Protein 4OWK (pdb70)

Foldseek 3Di:
DFKWWKFFPLDPFWTWFFPAPPPQSADAFTFIWIDGDDPPQRRIWDQDPLQWTAGSSDPQWTWFQDPVQGTHTHGDDNDQRRHWDDDQQWIWGSDDDDPPFIWTFADPDDGGTGTHGPVPRPRGGIDTGTD/DFKFFKFFPLAPFKTWFFPFPPNQRLDAFTFIWIDGDDPPQRRIWDQDPLQWTAGSSDPQWTWFQDPVFGTTTHGDDNDQRRHWDDDQQWIWGSDDDDPPFTWTFADDDHTGTGTDGPVPRPRGGIDTGGD/DFKWFKAFPLDPFKTWFFCFDPNQSQDAFTFIWIDGDDPDQRRIWDQDPLQWTDGSSDPQWTWFQDPVQGTHTHGDDNDQRRHWDDDQQWIWGSDDDPPPFTWTFADPDDGGTGTDGPVPHPRGGIDTGGD/DFKFFKFFPLDPFKTWFFPAPPPQSQDAFTFIWIDGDDPDQRRIWDQDPLQWTAGRSDPQWTWFQDPVQGTHTHGDDNDQRRHWDDDQQWIWGSDDDPPPFTWTFAHPDDGGTGTDGPVPRPRGGIDTGGD/DWFKWWKAFPLDPFWTWFFPAPPNQSPDAFTFIWIDGDDQAQRRIWTQDPLQWTAGSSDPQWTWFQDPVQGTHTHGDDNDQRRHWDDDQQWIWGSDDDDPPFTWTFADPDDGGTGTDGPVPRDRGGIDTGGGDYDD/DFFKWWKFFPLDPFKTWFFPAPPNQSPDAFTFIWIDGDDRDQRRIWGQDPLQWTDGSSDPQWTWFQDPVQTTHTHGDDNDQRRHWDDDQQWIWGSDDDDPPFTWTFAHDDDGGTGTDGPVVGDRGGIDGGGDD/DFKFFKFFPLDPFKTWFFCFDPNQSADAFTFIWIDGDDPPQRRIWDQDPLQWTAGSSDPQWTWFQDPVQGITTHGDDNDQRRHWDDDQQWIWGSDDDPPPFTWTFADPDDGGTGTDGPVPRPRRGIDGGGD

Solvent-accessible surface area: 39127 Å² total; per-residue (Å²): 127,80,55,17,10,0,10,0,15,19,44,35,44,2,1,0,4,0,69,7,54,120,65,70,81,62,56,44,37,0,40,0,24,0,111,37,26,100,28,56,148,16,0,5,0,0,68,25,93,46,30,30,5,68,6,96,23,33,99,47,40,0,0,16,6,44,91,97,46,48,2,18,0,49,117,28,32,32,55,0,10,9,5,1,44,64,89,75,53,18,0,0,4,44,40,37,51,85,96,107,39,80,6,12,0,6,8,69,35,63,99,74,1,46,4,16,58,72,109,53,20,135,76,9,100,1,29,66,29,77,122,126,70,82,12,17,0,8,0,13,17,41,36,47,6,1,0,5,0,75,7,49,120,68,74,62,53,58,39,38,0,46,2,31,4,143,56,25,102,40,51,120,8,0,9,1,2,63,22,102,51,54,35,5,73,9,121,6,33,102,57,41,0,0,15,6,44,102,102,23,60,2,19,0,49,117,30,33,30,52,0,10,10,13,1,42,64,81,75,39,68,0,0,3,47,44,37,55,86,100,106,43,79,21,6,0,2,4,56,72,50,74,42,3,50,1,8,54,72,148,60,17,96,60,1,90,2,61,61,28,78,113,141,56,56,14,21,0,11,0,13,24,45,35,46,1,1,0,6,0,66,7,44,162,63,73,78,64,30,56,36,0,39,1,26,0,108,32,28,102,29,57,146,18,0,3,0,0,61,25,112,26,28,37,6,71,7,94,22,35,100,49,42,0,0,15,6,44,97,101,27,46,3,17,0,50,122,28,32,29,51,0,8,8,9,1,46,65,82,73,36,67,0,1,3,40,37,41,62,84,89,116,41,80,15,6,0,6,6,69,34,63,99,78,1,49,5,16,51,70,151,59,11,131,80,2,86,1,28,67,31,125,95,134,69,69,14,18,0,8,0,11,19,42,33,46,2,1,0,5,0,70,9,49,115,68,72,81,64,53,49,36,1,40,1,27,0,102,37,26,100,37,60,153,16,0,5,0,1,67,26,99,52,52,32,5,71,7,98,21,37,100,52,37,0,0,17,6,42,102,102,25,47,2,19,0,50,119,28,32,31,51,0,9,8,14,1,42,64,84,76,39,66,0,0,3,46,46,37,55,84,100,104,38,78,18,4,0,7,5,67,28,65,102,79,1,50,6,17,55,74,114,68,15,97,68,1,86,2,44,59,16,78,102,155,85,49,59,13,7,0,8,0,12,23,47,35,45,2,1,0,5,0,67,7,95,165,65,66,80,57,40,55,24,0,37,1,27,0,109,36,26,103,17,55,98,15,0,0,0,1,63,23,98,50,32,37,5,62,7,56,12,34,101,55,40,0,0,15,5,41,87,100,46,46,2,16,0,53,121,32,34,34,54,0,9,10,6,1,40,66,82,74,39,66,0,1,4,46,34,37,59,83,105,105,43,80,8,6,0,6,6,70,33,64,101,76,1,50,4,18,56,73,109,54,14,130,82,2,88,2,40,59,12,134,55,104,42,84,203,157,61,50,30,13,6,0,7,0,11,25,46,33,41,2,0,0,5,0,64,8,54,120,63,67,76,59,54,49,38,1,41,1,26,0,111,33,25,99,31,58,148,16,0,3,0,0,75,23,102,49,31,32,4,65,6,91,24,38,100,48,40,0,0,15,4,44,83,98,45,50,3,18,0,49,119,30,32,30,52,0,8,9,4,1,42,61,87,74,39,68,0,2,3,43,29,35,48,86,100,144,37,82,4,6,0,8,6,65,37,64,101,76,1,51,4,15,33,70,136,103,14,131,80,2,88,2,46,56,19,132,83,160,126,62,89,13,19,0,8,0,11,22,44,37,44,1,0,0,5,0,69,7,104,112,65,64,80,59,38,53,28,0,42,1,25,0,108,36,29,105,38,62,49,17,0,18,0,0,67,25,110,21,31,42,5,71,8,50,23,35,101,56,45,0,0,15,5,43,83,100,47,50,3,18,0,50,126,23,30,32,54,0,9,8,5,1,45,61,84,75,40,64,0,2,3,44,30,37,48,86,107,101,47,77,6,5,0,7,2,67,30,63,100,79,1,50,4,17,47,73,90,102,12,127,67,1,86,2,44,59,17,129,101

Sequence (924 aa):
MAHVTLQSLSNNDLCLDVYGENGDKTVAGGSVNGWSCHGSWNQVWGLDKEERYRSRVASDRCLTVNADKTLTVEQCGANLAQKWYWEGDKLISRYVDGNNTRYLLNIVGGRNVQVTPENEANQARWKPTLQMAHVTLQSLSNNDLCLDVYGENGDKTVAGGSVNGWSCHGSWNQVWGLDKEERYRSRVASDRCLTVNADKTLTVEQCGANLAQKWYWEGDKLISRYVDGNNTRYLLNIVGGRNVQVTPENEANQARWKPTLQMAHVTLQSLSNNDLCLDVYGENGDKTVAGGSVNGWSCHGSWNQVWGLDKEERYRSRVASDRCLTVNADKTLTVEQCGANLAQKWYWEGDKLISRYVDGNNTRYLLNIVGGRNVQVTPENEANQARWKPTLQMAHVTLQSLSNNDLCLDVYGENGDKTVAGGSVNGWSCHGSWNQVWGLDKEERYRSRVASDRCLTVNADKTLTVEQCGANLAQKWYWEGDKLISRYVDGNNTRYLLNIVGGRNVQVTPENEANQARWKPTLQAMAHVTLQSLSNNDLCLDVYGENGDKTVAGGSVNGWSCHGSWNQVWGLDKEERYRSRVASDRCLTVNADKTLTVEQCGANLAQKWYWEGDKLISRYVDGNNTRYLLNIVGGRNVQVTPENEANQARWKPTLQQVKLAMAHVTLQSLSNNDLCLDVYGENGDKTVAGGSVNGWSCHGSWNQVWGLDKEERYRSRVASDRCLTVNADKTLTVEQCGANLAQKWYWEGDKLISRYVDGNNTRYLLNIVGGRNVQVTPENEANQARWKPTLQQMAHVTLQSLSNNDLCLDVYGENGDKTVAGGSVNGWSCHGSWNQVWGLDKEERYRSRVASDRCLTVNADKTLTVEQCGANLAQKWYWEGDKLISRYVDGNNTRYLLNIVGGRNVQVTPENEANQARWKPTLQ

InterPro domains:
  IPR000772 Ricin B, lectin domain [PF00652] (340-430)
  IPR000772 Ricin B, lectin domain [SM00458] (338-465)
  IPR016183 Leukocidin/Hemolysin toxin [PF07968] (82-331)
  IPR035992 Ricin B-like lectins [SSF50370] (334-462)
  IPR036435 Leukocidin/porin MspA superfamily [SSF56959] (127-331)

Structure (mmCIF, N/CA/C/O backbone):
data_4OWK
#
_entry.id   4OWK
#
_cell.length_a   55.389
_cell.length_b   79.832
_cell.length_c   148.694
_cell.angle_alpha   90.000
_cell.angle_beta   89.480
_cell.angle_gamma   90.000
#
_symmetry.space_group_name_H-M   'P 1 21 1'
#
loop_
_entity.id
_entity.type
_entity.pdbx_description
1 polymer Cytolysin
2 non-polymer 2-acetamido-2-deoxy-beta-D-galactopyranose
3 non-polymer GLYCEROL
4 water water
#
loop_
_atom_site.group_PDB
_atom_site.id
_atom_site.type_symbol
_atom_site.label_atom_id
_atom_site.label_alt_id
_atom_site.label_comp_id
_atom_site.label_asym_id
_atom_site.label_entity_id
_atom_site.label_seq_id
_atom_site.pdbx_PDB_ins_code
_atom_site.Cartn_x
_atom_site.Cartn_y
_atom_site.Cartn_z
_atom_site.occupancy
_atom_site.B_iso_or_equiv
_atom_site.auth_seq_id
_atom_site.auth_comp_id
_atom_site.auth_asym_id
_atom_site.auth_atom_id
_atom_site.pdbx_PDB_model_num
ATOM 1 N N . MET A 1 4 ? -27.434 -29.663 -25.700 1.00 76.44 337 MET A N 1
ATOM 2 C CA . MET A 1 4 ? -28.560 -28.831 -25.278 1.00 71.74 337 MET A CA 1
ATOM 3 C C . MET A 1 4 ? -28.343 -28.283 -23.864 1.00 67.09 337 MET A C 1
ATOM 4 O O . MET A 1 4 ? -28.158 -29.046 -22.911 1.00 69.58 337 MET A O 1
ATOM 17 N N . ALA A 1 5 ? -28.378 -26.959 -23.742 1.00 61.24 338 ALA A N 1
ATOM 18 C CA . ALA A 1 5 ? -28.192 -26.288 -22.459 1.00 54.89 338 ALA A CA 1
ATOM 19 C C . ALA A 1 5 ? -29.457 -26.351 -21.631 1.00 49.26 338 ALA A C 1
ATOM 20 O O . ALA A 1 5 ? -30.528 -25.987 -22.099 1.00 48.12 338 ALA A O 1
ATOM 27 N N . HIS A 1 6 ? -29.318 -26.814 -20.396 1.00 47.31 339 HIS A N 1
ATOM 28 C CA . HIS A 1 6 ? -30.447 -26.923 -19.495 1.00 46.26 339 HIS A CA 1
ATOM 29 C C . HIS A 1 6 ? -30.565 -25.693 -18.621 1.00 41.59 339 HIS A C 1
ATOM 30 O O . HIS A 1 6 ? -29.579 -25.208 -18.062 1.00 41.17 339 HIS A O 1
ATOM 45 N N . VAL A 1 7 ? -31.792 -25.197 -18.525 1.00 38.11 340 VAL A N 1
ATOM 46 C CA . VAL A 1 7 ? -32.075 -23.972 -17.818 1.00 36.45 340 VAL A CA 1
ATOM 47 C C . VAL A 1 7 ? -33.266 -24.093 -16.891 1.00 35.57 340 VAL A C 1
ATOM 48 O O . VAL A 1 7 ? -34.142 -24.939 -17.069 1.00 35.15 340 VAL A O 1
ATOM 61 N N . THR A 1 8 ? -33.276 -23.231 -15.887 1.00 35.10 341 THR A N 1
ATOM 62 C CA . THR A 1 8 ? -34.501 -22.886 -15.200 1.00 34.60 341 THR A CA 1
ATOM 63 C C . THR A 1 8 ? -35.039 -21.633 -15.875 1.00 31.77 341 THR A C 1
ATOM 64 O O . THR A 1 8 ? -34.277 -20.837 -16.428 1.00 31.78 341 THR A O 1
ATOM 75 N N . LEU A 1 9 ? -36.353 -21.488 -15.859 1.00 29.37 342 LEU A N 1
ATOM 76 C CA . LEU A 1 9 ? -37.024 -20.339 -16.452 1.00 30.14 342 LEU A CA 1
ATOM 77 C C . LEU A 1 9 ? -37.602 -19.515 -15.331 1.00 31.25 342 LEU A C 1
ATOM 78 O O . LEU A 1 9 ? -38.685 -19.798 -14.841 1.00 31.85 342 LEU A O 1
ATOM 94 N N . GLN A 1 10 ? -36.847 -18.520 -14.893 1.00 30.56 343 GLN A N 1
ATOM 95 C CA . GLN A 1 10 ? -37.241 -17.741 -13.737 1.00 31.42 343 GLN A CA 1
ATOM 96 C C . GLN A 1 10 ? -37.904 -16.427 -14.169 1.00 29.21 343 GLN A C 1
ATOM 97 O O . GLN A 1 10 ? -37.429 -15.742 -15.068 1.00 28.32 343 GLN A O 1
ATOM 111 N N . SER A 1 11 ? -38.983 -16.065 -13.501 1.00 29.24 344 SER A N 1
ATOM 112 C CA . SER A 1 11 ? -39.628 -14.783 -13.742 1.00 29.66 344 SER A CA 1
ATOM 113 C C . SER A 1 11 ? -38.792 -13.589 -13.275 1.00 30.32 344 SER A C 1
ATOM 114 O O . SER A 1 11 ? -38.138 -13.629 -12.235 1.00 29.78 344 SER A O 1
ATOM 122 N N . LEU A 1 12 ? -38.852 -12.512 -14.037 1.00 29.35 345 LEU A N 1
ATOM 123 C CA . LEU A 1 12 ? -38.285 -11.236 -13.604 1.00 32.21 345 LEU A CA 1
ATOM 124 C C . LEU A 1 12 ? -39.398 -10.243 -13.254 1.00 33.01 345 LEU A C 1
ATOM 125 O O . LEU A 1 12 ? -39.126 -9.063 -13.021 1.00 34.58 345 LEU A O 1
ATOM 141 N N . SER A 1 13 ? -40.641 -10.735 -13.244 1.00 31.01 346 SER A N 1
ATOM 142 C CA . SER A 1 13 ? -41.830 -9.940 -12.900 1.00 33.71 346 SER A CA 1
ATOM 143 C C . SER A 1 13 ? -42.380 -10.288 -11.503 1.00 34.44 346 SER A C 1
ATOM 144 O O . SER A 1 13 ? -43.357 -9.710 -11.046 1.00 36.20 346 SER A O 1
ATOM 152 N N . ASN A 1 14 ? -41.705 -11.211 -10.824 1.00 34.32 347 ASN A N 1
ATOM 153 C CA . ASN A 1 14 ? -42.117 -11.749 -9.517 1.00 35.88 347 ASN A CA 1
ATOM 154 C C . ASN A 1 14 ? -40.843 -12.123 -8.767 1.00 33.37 347 ASN A C 1
ATOM 155 O O . ASN A 1 14 ? -39.969 -12.745 -9.352 1.00 32.34 347 ASN A O 1
ATOM 166 N N . ASN A 1 15 ? -40.745 -11.781 -7.491 1.00 34.91 348 ASN A N 1
ATOM 167 C CA . ASN A 1 15 ? -39.484 -11.924 -6.791 1.00 37.15 348 ASN A CA 1
ATOM 168 C C . ASN A 1 15 ? -39.021 -13.365 -6.614 1.00 36.46 348 ASN A C 1
ATOM 169 O O . ASN A 1 15 ? -37.853 -13.574 -6.325 1.00 35.12 348 ASN A O 1
ATOM 180 N N . ASP A 1 16 ? -39.909 -14.349 -6.785 1.00 34.10 349 ASP A N 1
ATOM 181 C CA . ASP A 1 16 ? -39.489 -15.759 -6.728 1.00 33.60 349 ASP A CA 1
ATOM 182 C C . ASP A 1 16 ? -40.488 -16.697 -7.374 1.00 33.39 349 ASP A C 1
ATOM 183 O O . ASP A 1 16 ? -41.326 -17.293 -6.706 1.00 33.94 349 ASP A O 1
ATOM 192 N N . LEU A 1 17 ? -40.380 -16.846 -8.679 1.00 31.41 350 LEU A N 1
ATOM 193 C CA . LEU A 1 17 ? -41.243 -17.761 -9.398 1.00 33.03 350 LEU A CA 1
ATOM 194 C C . LEU A 1 17 ? -40.481 -18.348 -10.574 1.00 30.58 350 LEU A C 1
ATOM 195 O O . LEU A 1 17 ? -39.840 -17.628 -11.331 1.00 30.59 350 LEU A O 1
ATOM 211 N N . CYS A 1 18 ? -40.566 -19.663 -10.701 1.00 29.01 351 CYS A N 1
ATOM 212 C CA . CYS A 1 18 ? -39.967 -20.417 -11.796 1.00 33.17 351 CYS A CA 1
ATOM 213 C C . CYS A 1 18 ? -41.031 -21.229 -12.503 1.00 27.73 351 CYS A C 1
ATOM 214 O O . CYS A 1 18 ? -41.983 -21.658 -11.865 1.00 28.43 351 CYS A O 1
ATOM 221 N N . LEU A 1 19 ? -40.865 -21.488 -13.794 1.00 30.10 352 LEU A N 1
ATOM 222 C CA . LEU A 1 19 ? -41.808 -22.373 -14.482 1.00 30.09 352 LEU A CA 1
ATOM 223 C C . LEU A 1 19 ? -41.601 -23.811 -14.008 1.00 29.97 352 LEU A C 1
ATOM 224 O O . LEU A 1 19 ? -40.492 -24.366 -14.037 1.00 30.17 352 LEU A O 1
ATOM 240 N N . ASP A 1 20 ? -42.704 -24.434 -13.647 1.00 29.62 353 ASP A N 1
ATOM 241 C CA . ASP A 1 20 ? -42.678 -25.642 -12.849 1.00 34.17 353 ASP A CA 1
ATOM 242 C C . ASP A 1 20 ? -43.735 -26.626 -13.338 1.00 38.38 353 ASP A C 1
ATOM 243 O O . ASP A 1 20 ? -44.914 -26.267 -13.441 1.00 34.20 353 ASP A O 1
ATOM 252 N N . VAL A 1 21 ? -43.307 -27.853 -13.633 1.00 34.00 354 VAL A N 1
ATOM 253 C CA . VAL A 1 21 ? -44.220 -28.962 -13.878 1.00 32.49 354 VAL A CA 1
ATOM 254 C C . VAL A 1 21 ? -44.853 -29.450 -12.560 1.00 33.95 354 VAL A C 1
ATOM 255 O O . VAL A 1 21 ? -44.172 -30.082 -11.710 1.00 34.57 354 VAL A O 1
ATOM 268 N N . TYR A 1 22 ? -46.141 -29.136 -12.377 1.00 34.39 355 TYR A N 1
ATOM 269 C CA . TYR A 1 22 ? -46.927 -29.660 -11.259 1.00 38.15 355 TYR A CA 1
ATOM 270 C C . TYR A 1 22 ? -47.184 -31.157 -11.419 1.00 41.26 355 TYR A C 1
ATOM 271 O O . TYR A 1 22 ? -47.180 -31.879 -10.449 1.00 39.74 355 TYR A O 1
ATOM 289 N N . GLY A 1 23 ? -47.443 -31.601 -12.649 1.00 41.17 356 GLY A N 1
ATOM 290 C CA . GLY A 1 23 ? -47.844 -32.979 -12.878 1.00 45.66 356 GLY A CA 1
ATOM 291 C C . GLY A 1 23 ? -49.334 -33.156 -12.641 1.00 50.08 356 GLY A C 1
ATOM 292 O O . GLY A 1 23 ? -50.133 -32.245 -12.901 1.00 50.16 356 GLY A O 1
ATOM 296 N N . GLU A 1 24 ? -49.701 -34.339 -12.160 1.00 53.62 357 GLU A N 1
ATOM 297 C CA . GLU A 1 24 ? -51.092 -34.687 -11.879 1.00 58.80 357 GLU A CA 1
ATOM 298 C C . GLU A 1 24 ? -51.102 -35.702 -10.750 1.00 64.55 357 GLU A C 1
ATOM 299 O O . GLU A 1 24 ? -50.584 -36.810 -10.904 1.00 63.36 357 GLU A O 1
ATOM 303 N N . ASN A 1 25 ? -51.653 -35.297 -9.608 1.00 72.16 358 ASN A N 1
ATOM 304 C CA . ASN A 1 25 ? -51.773 -36.158 -8.429 1.00 78.51 358 ASN A CA 1
ATOM 305 C C . ASN A 1 25 ? -50.435 -36.688 -7.914 1.00 79.82 358 ASN A C 1
ATOM 306 O O . ASN A 1 25 ? -50.351 -37.828 -7.457 1.00 83.98 358 ASN A O 1
ATOM 310 N N . GLY A 1 26 ? -49.393 -35.860 -7.994 1.00 75.99 359 GLY A N 1
ATOM 311 C CA . GLY A 1 26 ? -48.086 -36.209 -7.455 1.00 73.05 359 GLY A CA 1
ATOM 312 C C . GLY A 1 26 ? -47.092 -36.772 -8.466 1.00 66.66 359 GLY A C 1
ATOM 313 O O . GLY A 1 26 ? -45.884 -36.765 -8.220 1.00 67.18 359 GLY A O 1
ATOM 317 N N . ASP A 1 27 ? -47.588 -37.276 -9.594 1.00 60.08 360 ASP A N 1
ATOM 318 C CA . ASP A 1 27 ? -46.713 -37.791 -10.646 1.00 52.66 360 ASP A CA 1
ATOM 319 C C . ASP A 1 27 ? -46.314 -36.689 -11.615 1.00 47.27 360 ASP A C 1
ATOM 320 O O . ASP A 1 27 ? -47.121 -36.236 -12.425 1.00 43.88 360 ASP A O 1
ATOM 329 N N . LYS A 1 28 ? -45.047 -36.292 -11.548 1.00 44.16 361 LYS A N 1
ATOM 330 C CA . LYS A 1 28 ? -44.513 -35.235 -12.395 1.00 44.86 361 LYS A CA 1
ATOM 331 C C . LYS A 1 28 ? -44.224 -35.694 -13.819 1.00 42.62 361 LYS A C 1
ATOM 332 O O . LYS A 1 28 ? -43.964 -34.866 -14.686 1.00 39.52 361 LYS A O 1
ATOM 351 N N . THR A 1 29 ? -44.234 -37.008 -14.046 1.00 44.50 362 THR A N 1
ATOM 352 C CA . THR A 1 29 ? -43.783 -37.578 -15.320 1.00 45.75 362 THR A CA 1
ATOM 353 C C . THR A 1 29 ? -44.905 -37.729 -16.359 1.00 46.76 362 THR A C 1
ATOM 354 O O . THR A 1 29 ? -44.632 -37.968 -17.533 1.00 50.48 362 THR A O 1
ATOM 365 N N . VAL A 1 30 ? -46.152 -37.569 -15.929 1.00 45.10 363 VAL A N 1
ATOM 366 C CA . VAL A 1 30 ? -47.314 -37.961 -16.733 1.00 44.85 363 VAL A CA 1
ATOM 367 C C . VAL A 1 30 ? -47.583 -36.995 -17.905 1.00 42.49 363 VAL A C 1
ATOM 368 O O . VAL A 1 30 ? -47.410 -35.786 -17.770 1.00 39.10 363 VAL A O 1
ATOM 381 N N . ALA A 1 31 ? -47.985 -37.528 -19.066 1.00 43.48 364 ALA A N 1
ATOM 382 C CA . ALA A 1 31 ? -48.325 -36.672 -20.209 1.00 43.80 364 ALA A CA 1
ATOM 383 C C . ALA A 1 31 ? -49.609 -35.904 -19.885 1.00 43.22 364 ALA A C 1
ATOM 384 O O . ALA A 1 31 ? -50.476 -36.441 -19.238 1.00 41.78 364 ALA A O 1
ATOM 391 N N . GLY A 1 32 ? -49.718 -34.642 -20.296 1.00 40.93 365 GLY A N 1
ATOM 392 C CA . GLY A 1 32 ? -50.885 -33.851 -19.931 1.00 42.44 365 GLY A CA 1
ATOM 393 C C . GLY A 1 32 ? -50.731 -33.162 -18.573 1.00 43.95 365 GLY A C 1
ATOM 394 O O . GLY A 1 32 ? -51.605 -32.416 -18.138 1.00 42.49 365 GLY A O 1
ATOM 398 N N . GLY A 1 33 ? -49.610 -33.390 -17.895 1.00 41.27 366 GLY A N 1
ATOM 399 C CA . GLY A 1 33 ? -49.421 -32.802 -16.576 1.00 40.54 366 GLY A CA 1
ATOM 400 C C . GLY A 1 33 ? -49.351 -31.277 -16.626 1.00 38.45 366 GLY A C 1
ATOM 401 O O . GLY A 1 33 ? -48.774 -30.679 -17.544 1.00 33.52 366 GLY A O 1
ATOM 405 N N . SER A 1 34 ? -49.946 -30.648 -15.624 1.00 39.79 367 SER A N 1
ATOM 406 C CA . SER A 1 34 ? -50.059 -29.203 -15.594 1.00 39.41 367 SER A CA 1
ATOM 407 C C . SER A 1 34 ? -48.711 -28.511 -15.360 1.00 35.06 367 SER A C 1
ATOM 408 O O . SER A 1 34 ? -47.843 -29.032 -14.651 1.00 33.89 367 SER A O 1
ATOM 416 N N . VAL A 1 35 ? -48.561 -27.338 -15.960 1.00 31.29 368 VAL A N 1
ATOM 417 C CA . VAL A 1 35 ? -47.403 -26.478 -15.776 1.00 30.65 368 VAL A CA 1
ATOM 418 C C . VAL A 1 35 ? -47.856 -25.129 -15.235 1.00 31.28 368 VAL A C 1
ATOM 419 O O . VAL A 1 35 ? -48.753 -24.527 -15.769 1.00 33.17 368 VAL A O 1
ATOM 432 N N . ASN A 1 36 ? -47.203 -24.670 -14.182 1.00 29.98 369 ASN A N 1
ATOM 433 C CA . ASN A 1 36 ? -47.505 -23.400 -13.549 1.00 30.39 369 ASN A CA 1
ATOM 434 C C . ASN A 1 36 ? -46.258 -22.875 -12.826 1.00 30.34 369 ASN A C 1
ATOM 435 O O . ASN A 1 36 ? -45.161 -23.286 -13.135 1.00 29.77 369 ASN A O 1
ATOM 446 N N . GLY A 1 37 ? -46.428 -21.898 -11.954 1.00 30.36 370 GLY A N 1
ATOM 447 C CA . GLY A 1 37 ? -45.334 -21.326 -11.205 1.00 31.02 370 GLY A CA 1
ATOM 448 C C . GLY A 1 37 ? -45.083 -21.924 -9.833 1.00 31.55 370 GLY A C 1
ATOM 449 O O . GLY A 1 37 ? -45.966 -22.508 -9.247 1.00 32.93 370 GLY A O 1
ATOM 453 N N . TRP A 1 38 ? -43.864 -21.762 -9.335 1.00 31.43 371 TRP A N 1
ATOM 454 C CA . TRP A 1 38 ? -43.492 -22.185 -7.998 1.00 34.20 371 TRP A CA 1
ATOM 455 C C . TRP A 1 38 ? -42.223 -21.446 -7.590 1.00 35.17 371 TRP A C 1
ATOM 456 O O . TRP A 1 38 ? -41.504 -20.939 -8.449 1.00 31.49 371 TRP A O 1
ATOM 477 N N . SER A 1 39 ? -41.948 -21.390 -6.294 1.00 36.50 372 SER A N 1
ATOM 478 C CA . SER A 1 39 ? -40.665 -20.877 -5.848 1.00 41.20 372 SER A CA 1
ATOM 479 C C . SER A 1 39 ? -39.543 -21.711 -6.483 1.00 42.24 372 SER A C 1
ATOM 480 O O . SER A 1 39 ? -39.704 -22.913 -6.755 1.00 40.10 372 SER A O 1
ATOM 488 N N . CYS A 1 40 ? -38.414 -21.060 -6.751 1.00 38.46 373 CYS A N 1
ATOM 489 C CA . CYS A 1 40 ? -37.337 -21.702 -7.484 1.00 35.82 373 CYS A CA 1
ATOM 490 C C . CYS A 1 40 ? -36.549 -22.636 -6.569 1.00 37.32 373 CYS A C 1
ATOM 491 O O . CYS A 1 40 ? -36.107 -22.224 -5.500 1.00 38.61 373 CYS A O 1
ATOM 498 N N . HIS A 1 41 ? -36.407 -23.899 -6.971 1.00 37.46 374 HIS A N 1
ATOM 499 C CA . HIS A 1 41 ? -35.525 -24.834 -6.253 1.00 40.41 374 HIS A CA 1
ATOM 500 C C . HIS A 1 41 ? -34.608 -25.607 -7.215 1.00 41.55 374 HIS A C 1
ATOM 501 O O . HIS A 1 41 ? -33.687 -26.282 -6.770 1.00 44.90 374 HIS A O 1
ATOM 516 N N . GLY A 1 42 ? -34.862 -25.518 -8.522 1.00 40.79 375 GLY A N 1
ATOM 517 C CA . GLY A 1 42 ? -34.004 -26.142 -9.534 1.00 44.18 375 GLY A CA 1
ATOM 518 C C . GLY A 1 42 ? -34.024 -27.670 -9.642 1.00 49.20 375 GLY A C 1
ATOM 519 O O . GLY A 1 42 ? -33.189 -28.264 -10.315 1.00 47.53 375 GLY A O 1
ATOM 523 N N . SER A 1 43 ? -34.984 -28.324 -9.005 1.00 49.40 376 SER A N 1
ATOM 524 C CA . SER A 1 43 ? -35.154 -29.769 -9.188 1.00 50.51 376 SER A CA 1
ATOM 525 C C . SER A 1 43 ? -35.541 -30.041 -10.631 1.00 42.50 376 SER A C 1
ATOM 526 O O . SER A 1 43 ? -35.760 -29.112 -11.416 1.00 36.38 376 SER A O 1
ATOM 534 N N . TRP A 1 44 ? -35.639 -31.316 -10.981 1.00 43.36 377 TRP A N 1
ATOM 535 C CA . TRP A 1 44 ? -35.813 -31.718 -12.371 1.00 44.69 377 TRP A CA 1
ATOM 536 C C . TRP A 1 44 ? -37.111 -31.179 -12.988 1.00 38.87 377 TRP A C 1
ATOM 537 O O . TRP A 1 44 ? -37.159 -30.889 -14.176 1.00 37.96 377 TRP A O 1
ATOM 558 N N . ASN A 1 45 ? -38.154 -31.013 -12.186 1.00 36.65 378 ASN A N 1
ATOM 559 C CA . ASN A 1 45 ? -39.412 -30.516 -12.729 1.00 35.72 378 ASN A CA 1
ATOM 560 C C . ASN A 1 45 ? -39.424 -29.011 -12.951 1.00 32.79 378 ASN A C 1
ATOM 561 O O . ASN A 1 45 ? -40.440 -28.444 -13.358 1.00 32.61 378 ASN A O 1
ATOM 572 N N . GLN A 1 46 ? -38.300 -28.362 -12.680 1.00 31.85 379 GLN A N 1
ATOM 573 C CA . GLN A 1 46 ? -38.101 -26.957 -13.035 1.00 31.07 379 GLN A CA 1
ATOM 574 C C . GLN A 1 46 ? -36.975 -26.743 -14.031 1.00 31.74 379 GLN A C 1
ATOM 575 O O . GLN A 1 46 ? -36.633 -25.606 -14.324 1.00 31.02 379 GLN A O 1
ATOM 589 N N . VAL A 1 47 ? -36.395 -27.827 -14.538 1.00 32.99 380 VAL A N 1
ATOM 590 C CA . VAL A 1 47 ? -35.316 -27.725 -15.507 1.00 33.36 380 VAL A CA 1
ATOM 591 C C . VAL A 1 47 ? -35.858 -27.982 -16.910 1.00 33.14 380 VAL A C 1
ATOM 592 O O . VAL A 1 47 ? -36.684 -28.875 -17.135 1.00 32.35 380 VAL A O 1
ATOM 605 N N . TRP A 1 48 ? -35.405 -27.153 -17.847 1.00 33.13 381 TRP A N 1
ATOM 606 C CA . TRP A 1 48 ? -35.901 -27.161 -19.229 1.00 33.70 381 TRP A CA 1
ATOM 607 C C . TRP A 1 48 ? -34.735 -27.077 -20.221 1.00 36.74 381 TRP A C 1
ATOM 608 O O . TRP A 1 48 ? -33.663 -26.566 -19.886 1.00 41.30 381 TRP A O 1
ATOM 629 N N . GLY A 1 49 ? -34.958 -27.574 -21.436 1.00 35.52 382 GLY A N 1
ATOM 630 C CA . GLY A 1 49 ? -33.993 -27.446 -22.521 1.00 35.51 382 GLY A CA 1
ATOM 631 C C . GLY A 1 49 ? -34.672 -27.116 -23.840 1.00 34.61 382 GLY A C 1
ATOM 632 O O . GLY A 1 49 ? -35.680 -27.745 -24.212 1.00 34.84 382 GLY A O 1
ATOM 636 N N . LEU A 1 50 ? -34.130 -26.136 -24.555 1.00 33.50 383 LEU A N 1
ATOM 637 C CA . LEU A 1 50 ? -34.696 -25.720 -25.834 1.00 34.19 383 LEU A CA 1
ATOM 638 C C . LEU A 1 50 ? -34.091 -26.574 -26.924 1.00 35.33 383 LEU A C 1
ATOM 639 O O . LEU A 1 50 ? -32.889 -26.508 -27.135 1.00 35.91 383 LEU A O 1
ATOM 655 N N . ASP A 1 51 ? -34.896 -27.393 -27.607 1.00 33.92 384 ASP A N 1
ATOM 656 C CA . ASP A 1 51 ? -34.324 -28.296 -28.608 1.00 36.27 384 ASP A CA 1
ATOM 657 C C . ASP A 1 51 ? -34.309 -27.635 -29.990 1.00 37.46 384 ASP A C 1
ATOM 658 O O . ASP A 1 51 ? -34.691 -26.483 -30.134 1.00 35.42 384 ASP A O 1
ATOM 667 N N . LYS A 1 52 ? -33.810 -28.366 -30.977 1.00 41.56 385 LYS A N 1
ATOM 668 C CA . LYS A 1 52 ? -33.603 -27.859 -32.330 1.00 45.12 385 LYS A CA 1
ATOM 669 C C . LYS A 1 52 ? -34.911 -27.483 -33.054 1.00 45.07 385 LYS A C 1
ATOM 670 O O . LYS A 1 52 ? -34.893 -26.749 -34.050 1.00 45.59 385 LYS A O 1
ATOM 674 N N . GLU A 1 53 ? -36.035 -27.989 -32.547 1.00 42.59 386 GLU A N 1
ATOM 675 C CA . GLU A 1 53 ? -37.348 -27.709 -33.117 1.00 42.14 386 GLU A CA 1
ATOM 676 C C . GLU A 1 53 ? -38.033 -26.579 -32.352 1.00 38.25 386 GLU A C 1
ATOM 677 O O . GLU A 1 53 ? -39.218 -26.301 -32.574 1.00 36.25 386 GLU A O 1
ATOM 689 N N . GLU A 1 54 ? -37.274 -25.943 -31.453 1.00 36.29 387 GLU A N 1
ATOM 690 C CA . GLU A 1 54 ? -37.752 -24.816 -30.639 1.00 33.11 387 GLU A CA 1
ATOM 691 C C . GLU A 1 54 ? -38.787 -25.249 -29.613 1.00 31.48 387 GLU A C 1
ATOM 692 O O . GLU A 1 54 ? -39.636 -24.453 -29.206 1.00 29.47 387 GLU A O 1
ATOM 704 N N . ARG A 1 55 ? -38.727 -26.514 -29.208 1.00 31.59 388 ARG A N 1
ATOM 705 C CA . ARG A 1 55 ? -39.585 -26.990 -28.131 1.00 32.62 388 ARG A CA 1
ATOM 706 C C . ARG A 1 55 ? -38.843 -26.884 -26.815 1.00 32.37 388 ARG A C 1
ATOM 707 O O . ARG A 1 55 ? -37.631 -27.129 -26.785 1.00 32.58 388 ARG A O 1
ATOM 728 N N . TYR A 1 56 ? -39.545 -26.526 -25.732 1.00 30.94 389 TYR A N 1
ATOM 729 C CA . TYR A 1 56 ? -38.946 -26.596 -24.395 1.00 30.04 389 TYR A CA 1
ATOM 730 C C . TYR A 1 56 ? -39.258 -27.941 -23.737 1.00 30.83 389 TYR A C 1
ATOM 731 O O . TYR A 1 56 ? -40.383 -28.196 -23.306 1.00 30.18 389 TYR A O 1
ATOM 749 N N . ARG A 1 57 ? -38.249 -28.809 -23.717 1.00 32.49 390 ARG A N 1
ATOM 750 C CA . ARG A 1 57 ? -38.364 -30.139 -23.140 1.00 33.13 390 ARG A CA 1
ATOM 751 C C . ARG A 1 57 ? -38.096 -30.098 -21.645 1.00 32.69 390 ARG A C 1
ATOM 752 O O . ARG A 1 57 ? -37.127 -29.501 -21.195 1.00 33.08 390 ARG A O 1
ATOM 762 N N . SER A 1 58 ? -38.975 -30.719 -20.872 1.00 32.87 391 SER A N 1
ATOM 763 C CA . SER A 1 58 ? -38.791 -30.806 -19.430 1.00 33.46 391 SER A CA 1
ATOM 764 C C . SER A 1 58 ? -37.873 -31.960 -19.078 1.00 36.42 391 SER A C 1
ATOM 765 O O . SER A 1 58 ? -37.886 -32.982 -19.755 1.00 36.73 391 SER A O 1
ATOM 773 N N . ARG A 1 59 ? -37.131 -31.819 -17.983 1.00 37.72 392 ARG A N 1
ATOM 774 C CA . ARG A 1 59 ? -36.339 -32.927 -17.452 1.00 42.12 392 ARG A CA 1
ATOM 775 C C . ARG A 1 59 ? -37.110 -33.870 -16.512 1.00 44.28 392 ARG A C 1
ATOM 776 O O . ARG A 1 59 ? -36.504 -34.759 -15.919 1.00 48.94 392 ARG A O 1
ATOM 797 N N . VAL A 1 60 ? -38.431 -33.721 -16.376 1.00 41.76 393 VAL A N 1
ATOM 798 C CA . VAL A 1 60 ? -39.172 -34.643 -15.507 1.00 41.77 393 VAL A CA 1
ATOM 799 C C . VAL A 1 60 ? -39.058 -36.061 -16.042 1.00 42.62 393 VAL A C 1
ATOM 800 O O . VAL A 1 60 ? -39.040 -37.021 -15.277 1.00 43.71 393 VAL A O 1
ATOM 813 N N . ALA A 1 61 ? -38.981 -36.166 -17.365 1.00 42.80 394 ALA A N 1
ATOM 814 C CA . ALA A 1 61 ? -38.990 -37.443 -18.068 1.00 45.70 394 ALA A CA 1
ATOM 815 C C . ALA A 1 61 ? -38.814 -37.174 -19.547 1.00 44.79 394 ALA A C 1
ATOM 816 O O . ALA A 1 61 ? -39.002 -36.051 -20.016 1.00 41.18 394 ALA A O 1
ATOM 823 N N . SER A 1 62 ? -38.478 -38.221 -20.282 1.00 48.26 395 SER A N 1
ATOM 824 C CA . SER A 1 62 ? -38.357 -38.124 -21.719 1.00 49.71 395 SER A CA 1
ATOM 825 C C . SER A 1 62 ? -39.683 -37.745 -22.384 1.00 43.19 395 SER A C 1
ATOM 826 O O . SER A 1 62 ? -40.766 -38.101 -21.907 1.00 42.07 395 SER A O 1
ATOM 834 N N . ASP A 1 63 ? -39.573 -37.032 -23.502 1.00 41.02 396 ASP A N 1
ATOM 835 C CA . ASP A 1 63 ? -40.708 -36.749 -24.371 1.00 41.01 396 ASP A CA 1
ATOM 836 C C . ASP A 1 63 ? -41.813 -35.959 -23.654 1.00 36.24 396 ASP A C 1
ATOM 837 O O . ASP A 1 63 ? -42.991 -36.331 -23.672 1.00 36.90 396 ASP A O 1
ATOM 846 N N . ARG A 1 64 ? -41.406 -34.866 -23.028 1.00 37.18 397 ARG A N 1
ATOM 847 C CA . ARG A 1 64 ? -42.311 -33.963 -22.347 1.00 36.81 397 ARG A CA 1
ATOM 848 C C . ARG A 1 64 ? -41.980 -32.518 -22.722 1.00 35.63 397 ARG A C 1
ATOM 849 O O . ARG A 1 64 ? -40.982 -31.974 -22.232 1.00 35.42 397 ARG A O 1
ATOM 870 N N . CYS A 1 65 ? -42.815 -31.928 -23.591 1.00 32.75 398 CYS A N 1
ATOM 871 C CA . CYS A 1 65 ? -42.617 -30.580 -24.137 1.00 31.65 398 CYS A CA 1
ATOM 872 C C . CYS A 1 65 ? -43.665 -29.593 -23.618 1.00 30.02 398 CYS A C 1
ATOM 873 O O . CYS A 1 65 ? -44.854 -29.929 -23.513 1.00 29.46 398 CYS A O 1
ATOM 880 N N . LEU A 1 66 ? -43.199 -28.380 -23.332 1.00 29.34 399 LEU A N 1
ATOM 881 C CA . LEU A 1 66 ? -44.050 -27.279 -22.921 1.00 28.81 399 LEU A CA 1
ATOM 882 C C . LEU A 1 66 ? -45.047 -26.909 -24.006 1.00 29.45 399 LEU A C 1
ATOM 883 O O . LEU A 1 66 ? -44.658 -26.489 -25.107 1.00 28.63 399 LEU A O 1
ATOM 899 N N . THR A 1 67 ? -46.334 -27.027 -23.682 1.00 29.96 400 THR A N 1
ATOM 900 C CA . THR A 1 67 ? -47.401 -26.977 -24.692 1.00 31.37 400 THR A CA 1
ATOM 901 C C . THR A 1 67 ? -48.504 -25.998 -24.330 1.00 30.79 400 THR A C 1
ATOM 902 O O . THR A 1 67 ? -49.101 -26.104 -23.257 1.00 30.48 400 THR A O 1
ATOM 913 N N . VAL A 1 68 ? -48.796 -25.070 -25.228 1.00 31.09 401 VAL A N 1
ATOM 914 C CA . VAL A 1 68 ? -49.969 -24.203 -25.102 1.00 30.08 401 VAL A CA 1
ATOM 915 C C . VAL A 1 68 ? -51.260 -24.993 -25.391 1.00 32.14 401 VAL A C 1
ATOM 916 O O . VAL A 1 68 ? -51.376 -25.606 -26.446 1.00 32.82 401 VAL A O 1
ATOM 929 N N . ASN A 1 69 ? -52.206 -25.006 -24.452 1.00 34.41 402 ASN A N 1
ATOM 930 C CA . ASN A 1 69 ? -53.498 -25.659 -24.667 1.00 39.39 402 ASN A CA 1
ATOM 931 C C . ASN A 1 69 ? -54.487 -24.638 -25.255 1.00 40.62 402 ASN A C 1
ATOM 932 O O . ASN A 1 69 ? -54.207 -23.436 -25.257 1.00 39.02 402 ASN A O 1
ATOM 943 N N . ALA A 1 70 ? -55.619 -25.112 -25.766 1.00 43.62 403 ALA A N 1
ATOM 944 C CA . ALA A 1 70 ? -56.608 -24.241 -26.418 1.00 46.06 403 ALA A CA 1
ATOM 945 C C . ALA A 1 70 ? -57.133 -23.124 -25.502 1.00 47.97 403 ALA A C 1
ATOM 946 O O . ALA A 1 70 ? -57.505 -22.052 -25.987 1.00 47.93 403 ALA A O 1
ATOM 953 N N . ASP A 1 71 ? -57.173 -23.382 -24.194 1.00 45.31 404 ASP A N 1
ATOM 954 C CA . ASP A 1 71 ? -57.630 -22.392 -23.211 1.00 45.22 404 ASP A CA 1
ATOM 955 C C . ASP A 1 71 ? -56.469 -21.529 -22.680 1.00 40.24 404 ASP A C 1
ATOM 956 O O . ASP A 1 71 ? -56.609 -20.789 -21.708 1.00 40.15 404 ASP A O 1
ATOM 965 N N . LYS A 1 72 ? -55.314 -21.675 -23.313 1.00 38.02 405 LYS A N 1
ATOM 966 C CA . LYS A 1 72 ? -54.131 -20.867 -23.043 1.00 35.14 405 LYS A CA 1
ATOM 967 C C . LYS A 1 72 ? -53.426 -21.264 -21.750 1.00 33.88 405 LYS A C 1
ATOM 968 O O . LYS A 1 72 ? -52.455 -20.617 -21.342 1.00 32.64 405 LYS A O 1
ATOM 987 N N . THR A 1 73 ? -53.873 -22.338 -21.112 1.00 33.15 406 THR A N 1
ATOM 988 C CA . THR A 1 73 ? -53.084 -22.906 -20.016 1.00 32.19 406 THR A CA 1
ATOM 989 C C . THR A 1 73 ? -51.913 -23.718 -20.577 1.00 31.96 406 THR A C 1
ATOM 990 O O . THR A 1 73 ? -51.788 -23.918 -21.782 1.00 32.48 406 THR A O 1
ATOM 1001 N N . LEU A 1 74 ? -51.062 -24.202 -19.693 1.00 29.91 407 LEU A N 1
ATOM 1002 C CA . LEU A 1 74 ? -49.863 -24.906 -20.111 1.00 28.96 407 LEU A CA 1
ATOM 1003 C C . LEU A 1 74 ? -49.800 -26.309 -19.514 1.00 30.49 407 LEU A C 1
ATOM 1004 O O . LEU A 1 74 ? -50.127 -26.509 -18.338 1.00 30.75 407 LEU A O 1
ATOM 1020 N N . THR A 1 75 ? -49.352 -27.261 -20.322 1.00 30.74 408 THR A N 1
ATOM 1021 C CA . THR A 1 75 ? -49.114 -28.636 -19.872 1.00 31.77 408 THR A CA 1
ATOM 1022 C C . THR A 1 75 ? -47.794 -29.133 -20.481 1.00 30.69 408 THR A C 1
ATOM 1023 O O . THR A 1 75 ? -47.195 -28.437 -21.314 1.00 29.55 408 THR A O 1
ATOM 1034 N N . VAL A 1 76 ? -47.330 -30.308 -20.052 1.00 31.39 409 VAL A N 1
ATOM 1035 C CA . VAL A 1 76 ? -46.271 -31.012 -20.777 1.00 31.68 409 VAL A CA 1
ATOM 1036 C C . VAL A 1 76 ? -46.920 -32.156 -21.555 1.00 32.44 409 VAL A C 1
ATOM 1037 O O . VAL A 1 76 ? -47.797 -32.849 -21.051 1.00 33.88 409 VAL A O 1
ATOM 1050 N N . GLU A 1 77 ? -46.515 -32.294 -22.809 1.00 33.91 410 GLU A N 1
ATOM 1051 C CA . GLU A 1 77 ? -47.100 -33.261 -23.730 1.00 36.05 410 GLU A CA 1
ATOM 1052 C C . GLU A 1 77 ? -45.992 -33.926 -24.535 1.00 36.35 410 GLU A C 1
ATOM 1053 O O . GLU A 1 77 ? -44.865 -33.425 -24.597 1.00 36.49 410 GLU A O 1
ATOM 1065 N N . GLN A 1 78 ? -46.327 -35.046 -25.162 1.00 37.54 411 GLN A N 1
ATOM 1066 C CA . GLN A 1 78 ? -45.413 -35.688 -26.088 1.00 39.83 411 GLN A CA 1
ATOM 1067 C C . GLN A 1 78 ? -45.026 -34.692 -27.173 1.00 38.21 411 GLN A C 1
ATOM 1068 O O . GLN A 1 78 ? -45.833 -33.868 -27.595 1.00 34.53 411 GLN A O 1
ATOM 1082 N N . CYS A 1 79 ? -43.777 -34.760 -27.596 1.00 39.24 412 CYS A N 1
ATOM 1083 C CA . CYS A 1 79 ? -43.228 -33.764 -28.506 1.00 40.84 412 CYS A CA 1
ATOM 1084 C C . CYS A 1 79 ? -43.703 -34.040 -29.921 1.00 40.49 412 CYS A C 1
ATOM 1085 O O . CYS A 1 79 ? -43.617 -35.165 -30.387 1.00 37.25 412 CYS A O 1
ATOM 1092 N N . GLY A 1 80 ? -44.246 -33.015 -30.575 1.00 37.07 413 GLY A N 1
ATOM 1093 C CA . GLY A 1 80 ? -44.669 -33.123 -31.969 1.00 36.90 413 GLY A CA 1
ATOM 1094 C C . GLY A 1 80 ? -44.273 -31.881 -32.750 1.00 35.92 413 GLY A C 1
ATOM 1095 O O . GLY A 1 80 ? -43.336 -31.173 -32.339 1.00 34.32 413 GLY A O 1
ATOM 1099 N N . ALA A 1 81 ? -44.998 -31.611 -33.840 1.00 38.13 414 ALA A N 1
ATOM 1100 C CA . ALA A 1 81 ? -44.664 -30.529 -34.782 1.00 41.69 414 ALA A CA 1
ATOM 1101 C C . ALA A 1 81 ? -45.518 -29.281 -34.605 1.00 43.85 414 ALA A C 1
ATOM 1102 O O . ALA A 1 81 ? -45.255 -28.262 -35.243 1.00 38.70 414 ALA A O 1
ATOM 1109 N N . ASN A 1 82 ? -46.550 -29.357 -33.769 1.00 37.91 415 ASN A N 1
ATOM 1110 C CA . ASN A 1 82 ? -47.487 -28.249 -33.650 1.00 34.34 415 ASN A CA 1
ATOM 1111 C C . ASN A 1 82 ? -46.793 -26.957 -33.169 1.00 31.97 415 ASN A C 1
ATOM 1112 O O . ASN A 1 82 ? -45.873 -27.010 -32.345 1.00 32.47 415 ASN A O 1
ATOM 1123 N N . LEU A 1 83 ? -47.208 -25.811 -33.709 1.00 32.49 416 LEU A N 1
ATOM 1124 C CA . LEU A 1 83 ? -46.644 -24.540 -33.287 1.00 33.20 416 LEU A CA 1
ATOM 1125 C C . LEU A 1 83 ? -46.918 -24.254 -31.804 1.00 32.23 416 LEU A C 1
ATOM 1126 O O . LEU A 1 83 ? -46.239 -23.440 -31.187 1.00 30.06 416 LEU A O 1
ATOM 1142 N N . ALA A 1 84 ? -47.912 -24.924 -31.239 1.00 30.76 417 ALA A N 1
ATOM 1143 C CA . ALA A 1 84 ? -48.256 -24.760 -29.811 1.00 30.27 417 ALA A CA 1
ATOM 1144 C C . ALA A 1 84 ? -47.165 -25.279 -28.897 1.00 29.97 417 ALA A C 1
ATOM 1145 O O . ALA A 1 84 ? -47.189 -25.040 -27.673 1.00 29.52 417 ALA A O 1
ATOM 1152 N N . GLN A 1 85 ? -46.196 -25.969 -29.476 1.00 29.85 418 GLN A N 1
ATOM 1153 C CA . GLN A 1 85 ? -45.034 -26.415 -28.710 1.00 30.27 418 GLN A CA 1
ATOM 1154 C C . GLN A 1 85 ? -43.761 -25.632 -29.055 1.00 29.49 418 GLN A C 1
ATOM 1155 O O . GLN A 1 85 ? -42.670 -25.953 -28.570 1.00 28.96 418 GLN A O 1
ATOM 1169 N N . LYS A 1 86 ? -43.885 -24.609 -29.892 1.00 29.11 419 LYS A N 1
ATOM 1170 C CA . LYS A 1 86 ? -42.688 -23.869 -30.287 1.00 29.66 419 LYS A CA 1
ATOM 1171 C C . LYS A 1 86 ? -42.589 -22.503 -29.604 1.00 29.20 419 LYS A C 1
ATOM 1172 O O . LYS A 1 86 ? -43.571 -21.790 -29.458 1.00 29.73 419 LYS A O 1
ATOM 1191 N N . TRP A 1 87 ? -41.369 -22.169 -29.190 1.00 28.61 420 TRP A N 1
ATOM 1192 C CA . TRP A 1 87 ? -41.094 -21.001 -28.383 1.00 28.43 420 TRP A CA 1
ATOM 1193 C C . TRP A 1 87 ? -39.860 -20.264 -28.882 1.00 31.30 420 TRP A C 1
ATOM 1194 O O . TRP A 1 87 ? -38.909 -20.896 -29.358 1.00 34.01 420 TRP A O 1
ATOM 1215 N N . TYR A 1 88 ? -39.877 -18.933 -28.770 1.00 30.92 421 TYR A N 1
ATOM 1216 C CA . TYR A 1 88 ? -38.690 -18.136 -29.062 1.00 32.19 421 TYR A CA 1
ATOM 1217 C C . TYR A 1 88 ? -38.589 -16.904 -28.161 1.00 31.62 421 TYR A C 1
ATOM 1218 O O . TYR A 1 88 ? -39.600 -16.384 -27.649 1.00 30.62 421 TYR A O 1
ATOM 1236 N N . TRP A 1 89 ? -37.355 -16.444 -27.993 1.00 32.64 422 TRP A N 1
ATOM 1237 C CA . TRP A 1 89 ? -37.043 -15.298 -27.138 1.00 34.11 422 TRP A CA 1
ATOM 1238 C C . TRP A 1 89 ? -36.958 -14.020 -27.927 1.00 34.85 422 TRP A C 1
ATOM 1239 O O . TRP A 1 89 ? -36.569 -14.021 -29.075 1.00 34.62 422 TRP A O 1
ATOM 1260 N N . GLU A 1 90 ? -37.291 -12.933 -27.250 1.00 37.75 423 GLU A N 1
ATOM 1261 C CA . GLU A 1 90 ? -37.171 -11.591 -27.767 1.00 41.72 423 GLU A CA 1
ATOM 1262 C C . GLU A 1 90 ? -36.926 -10.720 -26.537 1.00 41.09 423 GLU A C 1
ATOM 1263 O O . GLU A 1 90 ? -37.860 -10.385 -25.805 1.00 36.70 423 GLU A O 1
ATOM 1275 N N . GLY A 1 91 ? -35.664 -10.425 -26.263 1.00 43.80 424 GLY A N 1
ATOM 1276 C CA . GLY A 1 91 ? -35.299 -9.844 -24.985 1.00 41.92 424 GLY A CA 1
ATOM 1277 C C . GLY A 1 91 ? -35.675 -10.817 -23.876 1.00 38.42 424 GLY A C 1
ATOM 1278 O O . GLY A 1 91 ? -35.356 -12.007 -23.921 1.00 37.44 424 GLY A O 1
ATOM 1282 N N . ASP A 1 92 ? -36.393 -10.326 -22.882 1.00 36.74 425 ASP A N 1
ATOM 1283 C CA . ASP A 1 92 ? -36.776 -11.170 -21.764 1.00 35.64 425 ASP A CA 1
ATOM 1284 C C . ASP A 1 92 ? -38.209 -11.703 -21.941 1.00 33.97 425 ASP A C 1
ATOM 1285 O O . ASP A 1 92 ? -38.802 -12.240 -21.004 1.00 31.99 425 ASP A O 1
ATOM 1294 N N . LYS A 1 93 ? -38.762 -11.539 -23.142 1.00 33.63 426 LYS A N 1
ATOM 1295 C CA . LYS A 1 93 ? -40.084 -12.069 -23.469 1.00 33.84 426 LYS A CA 1
ATOM 1296 C C . LYS A 1 93 ? -39.922 -13.455 -24.079 1.00 31.83 426 LYS A C 1
ATOM 1297 O O . LYS A 1 93 ? -39.059 -13.666 -24.929 1.00 31.33 426 LYS A O 1
ATOM 1301 N N . LEU A 1 94 ? -40.751 -14.398 -23.643 1.00 31.69 427 LEU A N 1
ATOM 1302 C CA . LEU A 1 94 ? -40.741 -15.752 -24.174 1.00 30.43 427 LEU A CA 1
ATOM 1303 C C . LEU A 1 94 ? -42.060 -15.989 -24.888 1.00 29.43 427 LEU A C 1
ATOM 1304 O O . LEU A 1 94 ? -43.123 -16.048 -24.267 1.00 29.75 427 LEU A O 1
ATOM 1320 N N . ILE A 1 95 ? -41.973 -16.086 -26.205 1.00 29.88 428 ILE A N 1
ATOM 1321 C CA . ILE A 1 95 ? -43.128 -15.985 -27.076 1.00 30.28 428 ILE A CA 1
ATOM 1322 C C . ILE A 1 95 ? -43.450 -17.314 -27.732 1.00 29.39 428 ILE A C 1
ATOM 1323 O O . ILE A 1 95 ? -42.557 -18.011 -28.205 1.00 28.55 428 ILE A O 1
ATOM 1339 N N . SER A 1 96 ? -44.740 -17.643 -27.768 1.00 30.57 429 SER A N 1
ATOM 1340 C CA . SER A 1 96 ? -45.237 -18.855 -28.410 1.00 29.65 429 SER A CA 1
ATOM 1341 C C . SER A 1 96 ? -45.418 -18.653 -29.922 1.00 30.38 429 SER A C 1
ATOM 1342 O O . SER A 1 96 ? -45.756 -17.557 -30.352 1.00 28.91 429 SER A O 1
ATOM 1350 N N . ARG A 1 97 ? -45.203 -19.695 -30.730 1.00 28.56 430 ARG A N 1
ATOM 1351 C CA . ARG A 1 97 ? -45.465 -19.561 -32.158 1.00 31.32 430 ARG A CA 1
ATOM 1352 C C . ARG A 1 97 ? -46.934 -19.873 -32.473 1.00 31.02 430 ARG A C 1
ATOM 1353 O O . ARG A 1 97 ? -47.328 -19.858 -33.635 1.00 32.68 430 ARG A O 1
ATOM 1363 N N . TYR A 1 98 ? -47.724 -20.175 -31.440 1.00 32.35 431 TYR A N 1
ATOM 1364 C CA . TYR A 1 98 ? -49.156 -20.499 -31.605 1.00 33.95 431 TYR A CA 1
ATOM 1365 C C . TYR A 1 98 ? -49.880 -19.403 -32.364 1.00 32.99 431 TYR A C 1
ATOM 1366 O O . TYR A 1 98 ? -49.703 -18.240 -32.054 1.00 34.25 431 TYR A O 1
ATOM 1384 N N . VAL A 1 99 ? -50.707 -19.759 -33.339 1.00 34.99 432 VAL A N 1
ATOM 1385 C CA . VAL A 1 99 ? -51.454 -18.753 -34.097 1.00 35.96 432 VAL A CA 1
ATOM 1386 C C . VAL A 1 99 ? -52.960 -18.966 -33.973 1.00 39.75 432 VAL A C 1
ATOM 1387 O O . VAL A 1 99 ? -53.418 -20.076 -33.704 1.00 38.78 432 VAL A O 1
ATOM 1400 N N . ASP A 1 100 ? -53.719 -17.895 -34.183 1.00 46.80 433 ASP A N 1
ATOM 1401 C CA . ASP A 1 100 ? -55.172 -17.973 -34.243 1.00 54.02 433 ASP A CA 1
ATOM 1402 C C . ASP A 1 100 ? -55.702 -16.721 -34.931 1.00 54.41 433 ASP A C 1
ATOM 1403 O O . ASP A 1 100 ? -54.916 -15.947 -35.469 1.00 53.37 433 ASP A O 1
ATOM 1412 N N . GLY A 1 101 ? -57.019 -16.520 -34.915 1.00 55.66 434 GLY A N 1
ATOM 1413 C CA . GLY A 1 101 ? -57.630 -15.400 -35.622 1.00 59.73 434 GLY A CA 1
ATOM 1414 C C . GLY A 1 101 ? -57.614 -14.062 -34.891 1.00 60.90 434 GLY A C 1
ATOM 1415 O O . GLY A 1 101 ? -58.286 -13.118 -35.308 1.00 63.49 434 GLY A O 1
ATOM 1419 N N . ASN A 1 102 ? -56.840 -13.966 -33.812 1.00 60.98 435 ASN A N 1
ATOM 1420 C CA . ASN A 1 102 ? -56.866 -12.782 -32.950 1.00 63.92 435 ASN A CA 1
ATOM 1421 C C . ASN A 1 102 ? -55.778 -11.759 -33.264 1.00 62.22 435 ASN A C 1
ATOM 1422 O O . ASN A 1 102 ? -55.587 -10.806 -32.503 1.00 63.65 435 ASN A O 1
ATOM 1429 N N . ASN A 1 103 ? -55.078 -11.964 -34.379 1.00 59.74 436 ASN A N 1
ATOM 1430 C CA . ASN A 1 103 ? -54.015 -11.068 -34.809 1.00 56.83 436 ASN A CA 1
ATOM 1431 C C . ASN A 1 103 ? -53.089 -10.689 -33.661 1.00 52.99 436 ASN A C 1
ATOM 1432 O O . ASN A 1 103 ? -52.856 -9.506 -33.434 1.00 54.15 436 ASN A O 1
ATOM 1436 N N . THR A 1 104 ? -52.585 -11.685 -32.927 1.00 49.58 437 THR A N 1
ATOM 1437 C CA . THR A 1 104 ? -51.737 -11.416 -31.764 1.00 48.19 437 THR A CA 1
ATOM 1438 C C . THR A 1 104 ? -50.676 -12.485 -31.482 1.00 44.72 437 THR A C 1
ATOM 1439 O O . THR A 1 104 ? -50.859 -13.667 -31.775 1.00 44.24 437 THR A O 1
ATOM 1450 N N . ARG A 1 105 ? -49.559 -12.046 -30.914 1.00 41.40 438 ARG A N 1
ATOM 1451 C CA . ARG A 1 105 ? -48.591 -12.963 -30.327 1.00 37.55 438 ARG A CA 1
ATOM 1452 C C . ARG A 1 105 ? -48.947 -13.216 -28.873 1.00 35.93 438 ARG A C 1
ATOM 1453 O O . ARG A 1 105 ? -49.478 -12.342 -28.177 1.00 35.95 438 ARG A O 1
ATOM 1474 N N . TYR A 1 106 ? -48.653 -14.424 -28.415 1.00 34.26 439 TYR A N 1
ATOM 1475 C CA . TYR A 1 106 ? -48.976 -14.833 -27.059 1.00 33.18 439 TYR A CA 1
ATOM 1476 C C . TYR A 1 106 ? -47.686 -15.034 -26.293 1.00 32.69 439 TYR A C 1
ATOM 1477 O O . TYR A 1 106 ? -46.803 -15.778 -26.744 1.00 33.71 439 TYR A O 1
ATOM 1495 N N . LEU A 1 107 ? -47.583 -14.360 -25.148 1.00 31.40 440 LEU A N 1
ATOM 1496 C CA . LEU A 1 107 ? -46.366 -14.357 -24.341 1.00 31.63 440 LEU A CA 1
ATOM 1497 C C . LEU A 1 107 ? -46.557 -15.165 -23.072 1.00 30.56 440 LEU A C 1
ATOM 1498 O O . LEU A 1 107 ? -47.637 -15.198 -22.523 1.00 30.15 440 LEU A O 1
ATOM 1514 N N . LEU A 1 108 ? -45.500 -15.835 -22.623 1.00 30.19 441 LEU A N 1
ATOM 1515 C CA . LEU A 1 108 ? -45.543 -16.530 -21.354 1.00 29.42 441 LEU A CA 1
ATOM 1516 C C . LEU A 1 108 ? -45.715 -15.479 -20.271 1.00 28.59 441 LEU A C 1
ATOM 1517 O O . LEU A 1 108 ? -44.934 -14.520 -20.194 1.00 28.92 441 LEU A O 1
ATOM 1533 N N . ASN A 1 109 ? -46.741 -15.649 -19.449 1.00 28.55 442 ASN A N 1
ATOM 1534 C CA . ASN A 1 109 ? -47.200 -14.590 -18.549 1.00 30.52 442 ASN A CA 1
ATOM 1535 C C . ASN A 1 109 ? -47.769 -15.074 -17.221 1.00 31.09 442 ASN A C 1
ATOM 1536 O O . ASN A 1 109 ? -48.553 -16.041 -17.161 1.00 31.70 442 ASN A O 1
ATOM 1547 N N . ILE A 1 110 ? -47.442 -14.362 -16.149 1.00 29.19 443 ILE A N 1
ATOM 1548 C CA . ILE A 1 110 ? -48.081 -14.634 -14.883 1.00 34.17 443 ILE A CA 1
ATOM 1549 C C . ILE A 1 110 ? -49.470 -13.958 -14.842 1.00 36.52 443 ILE A C 1
ATOM 1550 O O . ILE A 1 110 ? -49.561 -12.738 -14.939 1.00 38.29 443 ILE A O 1
ATOM 1566 N N . VAL A 1 111 ? -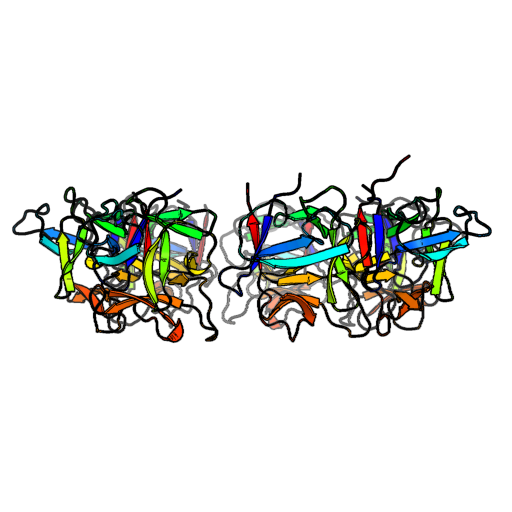50.537 -14.737 -14.647 1.00 37.49 444 VAL A N 1
ATOM 1567 C CA . VAL A 1 111 ? -51.891 -14.186 -14.729 1.00 42.69 444 VAL A CA 1
ATOM 1568 C C . VAL A 1 111 ? -52.545 -14.035 -13.356 1.00 50.17 444 VAL A C 1
ATOM 1569 O O . VAL A 1 111 ? -53.683 -13.584 -13.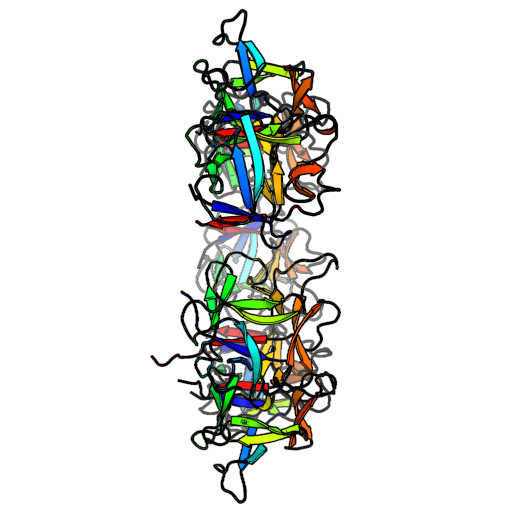249 1.00 62.96 444 VAL A O 1
ATOM 1582 N N . GLY A 1 112 ? -51.809 -14.388 -12.310 1.00 45.45 445 GLY A N 1
ATOM 1583 C CA . GLY A 1 112 ? -52.272 -14.231 -10.948 1.00 45.70 445 GLY A CA 1
ATOM 1584 C C . GLY A 1 112 ? -51.696 -15.309 -10.049 1.00 44.84 445 GLY A C 1
ATOM 1585 O O . GLY A 1 112 ? -51.724 -16.487 -10.401 1.00 45.48 445 GLY A O 1
ATOM 1589 N N . GLY A 1 113 ? -51.186 -14.909 -8.891 1.00 44.76 446 GLY A N 1
ATOM 1590 C CA . GLY A 1 113 ? -50.658 -15.847 -7.910 1.00 45.08 446 GLY A CA 1
ATOM 1591 C C . GLY A 1 113 ? -49.497 -16.614 -8.531 1.00 43.46 446 GLY A C 1
ATOM 1592 O O . GLY A 1 113 ? -48.545 -16.014 -9.020 1.00 41.95 446 GLY A O 1
ATOM 1596 N N . ARG A 1 114 ? -49.599 -17.938 -8.535 1.00 43.99 447 ARG A N 1
ATOM 1597 C CA . ARG A 1 114 ? -48.624 -18.804 -9.186 1.00 44.54 447 ARG A CA 1
ATOM 1598 C C . ARG A 1 114 ? -49.111 -19.339 -10.522 1.00 39.64 447 ARG A C 1
ATOM 1599 O O . ARG A 1 114 ? -48.488 -20.237 -11.096 1.00 37.53 447 ARG A O 1
ATOM 1609 N N . ASN A 1 115 ? -50.226 -18.807 -11.022 1.00 39.38 448 ASN A N 1
ATOM 1610 C CA . ASN A 1 115 ? -50.750 -19.212 -12.328 1.00 40.44 448 ASN A CA 1
ATOM 1611 C C . ASN A 1 115 ? -49.987 -18.589 -13.478 1.00 37.03 448 ASN A C 1
ATOM 1612 O O . ASN A 1 115 ? -49.857 -17.370 -13.559 1.00 35.72 448 ASN A O 1
ATOM 1623 N N . VAL A 1 116 ? -49.511 -19.440 -14.373 1.00 30.45 449 VAL A N 1
ATOM 1624 C CA . VAL A 1 116 ? -48.794 -19.001 -15.550 1.00 34.84 449 VAL A CA 1
ATOM 1625 C C . VAL A 1 116 ? -49.551 -19.520 -16.770 1.00 36.78 449 VAL A C 1
ATOM 1626 O O . VAL A 1 116 ? -49.922 -20.694 -16.847 1.00 39.55 449 VAL A O 1
ATOM 1639 N N . GLN A 1 117 ? -49.795 -18.629 -17.715 1.00 34.75 450 GLN A N 1
ATOM 1640 C CA . GLN A 1 117 ? -50.466 -18.990 -18.947 1.00 35.73 450 GLN A CA 1
ATOM 1641 C C . GLN A 1 117 ? -49.784 -18.222 -20.060 1.00 34.64 450 GLN A C 1
ATOM 1642 O O . GLN A 1 117 ? -48.775 -17.580 -19.808 1.00 33.44 450 GLN A O 1
ATOM 1656 N N . VAL A 1 118 ? -50.285 -18.296 -21.288 1.00 33.81 451 VAL A N 1
ATOM 1657 C CA . VAL A 1 118 ? -49.831 -17.356 -22.298 1.00 32.81 451 VAL A CA 1
ATOM 1658 C C . VAL A 1 118 ? -50.952 -16.328 -22.518 1.00 33.07 451 VAL A C 1
ATOM 1659 O O . VAL A 1 118 ? -52.124 -16.672 -22.431 1.00 35.41 451 VAL A O 1
ATOM 1672 N N . THR A 1 119 ? -50.567 -15.087 -22.830 1.00 32.40 452 THR A N 1
ATOM 1673 C CA . THR A 1 119 ? -51.457 -13.921 -22.804 1.00 33.21 452 THR A CA 1
ATOM 1674 C C . THR A 1 119 ? -51.220 -13.089 -24.050 1.00 33.78 452 THR A C 1
ATOM 1675 O O . THR A 1 119 ? -50.092 -13.034 -24.519 1.00 33.78 452 THR A O 1
ATOM 1686 N N . PRO A 1 120 ? -52.264 -12.455 -24.608 1.00 34.19 453 PRO A N 1
ATOM 1687 C CA . PRO A 1 120 ? -51.959 -11.555 -25.727 1.00 34.04 453 PRO A CA 1
ATOM 1688 C C . PRO A 1 120 ? -50.914 -10.508 -25.359 1.00 34.01 453 PRO A C 1
ATOM 1689 O O . PRO A 1 120 ? -50.964 -9.930 -24.264 1.00 34.40 453 PRO A O 1
ATOM 1700 N N . GLU A 1 121 ? -49.979 -10.285 -26.284 1.00 37.77 454 GLU A N 1
ATOM 1701 C CA . GLU A 1 121 ? -48.804 -9.440 -26.069 1.00 40.50 454 GLU A CA 1
ATOM 1702 C C . GLU A 1 121 ? -49.124 -8.066 -25.452 1.00 44.60 454 GLU A C 1
ATOM 1703 O O . GLU A 1 121 ? -48.402 -7.616 -24.565 1.00 47.73 454 GLU A O 1
ATOM 1715 N N . ASN A 1 122 ? -50.217 -7.432 -25.882 1.00 45.87 455 ASN A N 1
ATOM 1716 C CA . ASN A 1 122 ? -50.550 -6.068 -25.441 1.00 47.44 455 ASN A CA 1
ATOM 1717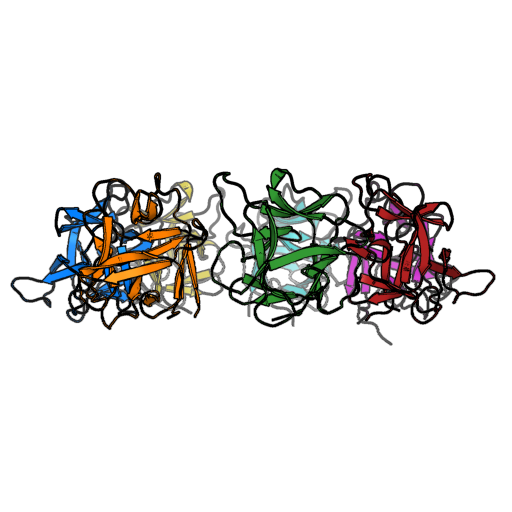 C C . ASN A 1 122 ? -51.213 -6.031 -24.061 1.00 50.69 455 ASN A C 1
ATOM 1718 O O . ASN A 1 122 ? -51.640 -4.980 -23.602 1.00 60.38 455 ASN A O 1
ATOM 1722 N N . GLU A 1 123 ? -51.289 -7.187 -23.410 1.00 48.67 456 GLU A N 1
ATOM 1723 C CA . GLU A 1 123 ? -51.986 -7.327 -22.143 1.00 48.66 456 GLU A CA 1
ATOM 1724 C C . GLU A 1 123 ? -51.152 -8.167 -21.176 1.00 48.88 456 GLU A C 1
ATOM 1725 O O . GLU A 1 123 ? -51.566 -8.420 -20.046 1.00 50.94 456 GLU A O 1
ATOM 1729 N N . ALA A 1 124 ? -49.966 -8.578 -21.621 1.00 48.12 457 ALA A N 1
ATOM 1730 C CA . ALA A 1 124 ? -49.089 -9.412 -20.816 1.00 44.94 457 ALA A CA 1
ATOM 1731 C C . ALA A 1 124 ? -48.191 -8.546 -19.934 1.00 42.81 457 ALA A C 1
ATOM 1732 O O . ALA A 1 124 ? -47.111 -8.131 -20.360 1.00 42.14 457 ALA A O 1
ATOM 1739 N N . ASN A 1 125 ? -48.641 -8.301 -18.702 1.00 42.60 458 ASN A N 1
ATOM 1740 C CA . ASN A 1 125 ? -48.005 -7.344 -17.794 1.00 44.53 458 ASN A CA 1
ATOM 1741 C C . ASN A 1 125 ? -46.944 -7.953 -16.874 1.00 41.37 458 ASN A C 1
ATOM 1742 O O . ASN A 1 125 ? -46.161 -7.223 -16.281 1.00 42.11 458 ASN A O 1
ATOM 1753 N N . GLN A 1 126 ? -46.930 -9.274 -16.734 1.00 38.54 459 GLN A N 1
ATOM 1754 C CA . GLN A 1 126 ? -45.935 -9.929 -15.886 1.00 38.55 459 GLN A CA 1
ATOM 1755 C C . GLN A 1 126 ? -45.226 -11.016 -16.683 1.00 36.13 459 GLN A C 1
ATOM 1756 O O . GLN A 1 126 ? -45.252 -12.197 -16.337 1.00 35.66 459 GLN A O 1
ATOM 1770 N N . ALA A 1 127 ? -44.590 -10.591 -17.769 1.00 33.90 460 ALA A N 1
ATOM 1771 C CA . ALA A 1 127 ? -44.165 -11.509 -18.818 1.00 33.04 460 ALA A CA 1
ATOM 1772 C C . ALA A 1 127 ? -42.657 -11.470 -19.077 1.00 32.44 460 ALA A C 1
ATOM 1773 O O . ALA A 1 127 ? -42.209 -11.863 -20.146 1.00 31.24 460 ALA A O 1
ATOM 1780 N N . ARG A 1 128 ? -41.886 -11.019 -18.091 1.00 33.59 461 ARG A N 1
ATOM 1781 C CA . ARG A 1 128 ? -40.424 -11.018 -18.185 1.00 34.69 461 ARG A CA 1
ATOM 1782 C C . ARG A 1 128 ? -39.854 -12.309 -17.590 1.00 34.12 461 ARG A C 1
ATOM 1783 O O . ARG A 1 128 ? -40.230 -12.711 -16.485 1.00 33.95 461 ARG A O 1
ATOM 1804 N N . TRP A 1 129 ? -38.942 -12.940 -18.318 1.00 31.73 462 TRP A N 1
ATOM 1805 C CA . TRP A 1 129 ? -38.326 -14.196 -17.893 1.00 31.51 462 TRP A CA 1
ATOM 1806 C C . TRP A 1 129 ? -36.837 -14.175 -18.189 1.00 33.15 462 TRP A C 1
ATOM 1807 O O . TRP A 1 129 ? -36.410 -13.432 -19.046 1.00 32.91 462 TRP A O 1
ATOM 1828 N N . LYS A 1 130 ? -36.062 -14.986 -17.471 1.00 34.59 463 LYS A N 1
ATOM 1829 C CA . LYS A 1 130 ? -34.627 -15.111 -17.692 1.00 36.77 463 LYS A CA 1
ATOM 1830 C C . LYS A 1 130 ? -34.291 -16.581 -17.699 1.00 36.91 463 LYS A C 1
ATOM 1831 O O . LYS A 1 130 ? -34.496 -17.266 -16.704 1.00 36.20 463 LYS A O 1
ATOM 1835 N N . PRO A 1 131 ? -33.794 -17.089 -18.819 1.00 39.23 464 PRO A N 1
ATOM 1836 C CA . PRO A 1 131 ? -33.333 -18.474 -18.738 1.00 41.72 464 PRO A CA 1
ATOM 1837 C C . PRO A 1 131 ? -32.015 -18.531 -17.965 1.00 43.90 464 PRO A C 1
ATOM 1838 O O . PRO A 1 131 ? -31.079 -17.794 -18.280 1.00 45.20 464 PRO A O 1
ATOM 1849 N N . THR A 1 132 ? -31.960 -19.386 -16.956 1.00 43.80 465 THR A N 1
ATOM 1850 C CA . THR A 1 132 ? -30.812 -19.465 -16.066 1.00 45.50 465 THR A CA 1
ATOM 1851 C C . THR A 1 132 ? -30.097 -20.809 -16.200 1.00 43.94 465 THR A C 1
ATOM 1852 O O . THR A 1 132 ? -30.676 -21.854 -15.909 1.00 42.74 465 THR A O 1
ATOM 1863 N N . LEU A 1 133 ? -28.852 -20.786 -16.657 1.00 43.27 466 LEU A N 1
ATOM 1864 C CA . LEU A 1 133 ? -28.105 -22.018 -16.874 1.00 43.98 466 LEU A CA 1
ATOM 1865 C C . LEU A 1 133 ? -27.944 -22.788 -15.565 1.00 47.16 466 LEU A C 1
ATOM 1866 O O . LEU A 1 133 ? -27.764 -22.200 -14.494 1.00 48.40 466 LEU A O 1
ATOM 1870 N N . GLN A 1 134 ? -28.036 -24.109 -15.658 1.00 50.13 467 GLN A N 1
ATOM 1871 C CA . GLN A 1 134 ? -27.790 -24.983 -14.519 1.00 55.88 467 GLN A CA 1
ATOM 1872 C C . GLN A 1 134 ? -26.354 -25.488 -14.515 1.00 62.41 467 GLN A C 1
ATOM 1873 O O . GLN A 1 134 ? -26.098 -26.659 -14.780 1.00 68.64 467 GLN A O 1
ATOM 1887 N N . MET B 1 4 ? -14.904 -15.063 -11.386 1.00 50.42 337 MET B N 1
ATOM 1888 C CA . MET B 1 4 ? -15.434 -14.078 -10.433 1.00 52.31 337 MET B CA 1
ATOM 1889 C C . MET B 1 4 ? -14.381 -13.046 -9.999 1.00 48.85 337 MET B C 1
ATOM 1890 O O . MET B 1 4 ? -13.289 -13.390 -9.547 1.00 48.72 337 MET B O 1
ATOM 1904 N N . ALA B 1 5 ? -14.746 -11.771 -10.093 1.00 46.59 338 ALA B N 1
ATOM 1905 C CA . ALA B 1 5 ? -13.863 -10.695 -9.653 1.00 44.62 338 ALA B CA 1
ATOM 1906 C C . ALA B 1 5 ? -14.248 -10.268 -8.254 1.00 39.37 338 ALA B C 1
ATOM 1907 O O . ALA B 1 5 ? -15.420 -10.029 -7.982 1.00 38.35 338 ALA B O 1
ATOM 1914 N N . HIS B 1 6 ? -13.258 -10.187 -7.374 1.00 37.62 339 HIS B N 1
ATOM 1915 C CA . HIS B 1 6 ? -13.450 -9.717 -6.008 1.00 36.40 339 HIS B CA 1
ATOM 1916 C C . HIS B 1 6 ? -13.125 -8.252 -5.937 1.00 33.41 339 HIS B C 1
ATOM 1917 O O . HIS B 1 6 ? -12.006 -7.821 -6.237 1.00 33.79 339 HIS B O 1
ATOM 1932 N N . VAL B 1 7 ? -14.127 -7.481 -5.541 1.00 30.75 340 VAL B N 1
ATOM 1933 C CA . VAL B 1 7 ? -14.022 -6.048 -5.579 1.00 30.04 340 VAL B CA 1
ATOM 1934 C C . VAL B 1 7 ? -14.541 -5.383 -4.312 1.00 30.08 340 VAL B C 1
ATOM 1935 O O . VAL B 1 7 ? -15.227 -6.002 -3.493 1.00 30.79 340 VAL B O 1
ATOM 1948 N N . THR B 1 8 ? -14.188 -4.116 -4.165 1.00 28.91 341 THR B N 1
ATOM 1949 C CA . THR B 1 8 ? -14.876 -3.224 -3.247 1.00 30.19 341 THR B CA 1
ATOM 1950 C C . THR B 1 8 ? -15.880 -2.468 -4.106 1.00 27.09 341 THR B C 1
ATOM 1951 O O . THR B 1 8 ? -15.707 -2.345 -5.328 1.00 26.75 341 THR B O 1
ATOM 1962 N N . LEU B 1 9 ? -16.947 -2.005 -3.484 1.00 24.97 342 LEU B N 1
ATOM 1963 C CA . LEU B 1 9 ? -17.973 -1.195 -4.152 1.00 24.95 342 LEU B CA 1
ATOM 1964 C C . LEU B 1 9 ? -17.883 0.200 -3.549 1.00 25.91 342 LEU B C 1
ATOM 1965 O O . LEU B 1 9 ? -18.366 0.452 -2.438 1.00 26.48 342 LEU B O 1
ATOM 1981 N N . GLN B 1 10 ? -17.197 1.081 -4.272 1.00 25.91 343 GLN B N 1
ATOM 1982 C CA . GLN B 1 10 ? -16.935 2.449 -3.822 1.00 25.39 343 GLN B CA 1
ATOM 1983 C C . GLN B 1 10 ? -17.814 3.425 -4.570 1.00 25.59 343 GLN B C 1
ATOM 1984 O O . GLN B 1 10 ? -18.029 3.306 -5.769 1.00 25.88 343 GLN B O 1
ATOM 1998 N N . SER B 1 11 ? -18.330 4.397 -3.842 1.00 25.99 344 SER B N 1
ATOM 1999 C CA . SER B 1 11 ? -19.176 5.409 -4.425 1.00 26.90 344 SER B CA 1
ATOM 2000 C C . SER B 1 11 ? -18.358 6.348 -5.287 1.00 27.21 344 SER B C 1
ATOM 2001 O O . SER B 1 11 ? -17.238 6.676 -4.933 1.00 28.34 344 SER B O 1
ATOM 2009 N N . LEU B 1 12 ? -18.939 6.794 -6.390 1.00 29.69 345 LEU B N 1
ATOM 2010 C CA . LEU B 1 12 ? -18.393 7.905 -7.160 1.00 32.14 345 LEU B CA 1
ATOM 2011 C C . LEU B 1 12 ? -19.184 9.170 -6.865 1.00 34.42 345 LEU B C 1
ATOM 2012 O O . LEU B 1 12 ? -18.913 10.230 -7.446 1.00 34.86 345 LEU B O 1
ATOM 2028 N N . SER B 1 13 ? -20.162 9.055 -5.959 1.00 33.89 346 SER B N 1
ATOM 2029 C CA . SER B 1 13 ? -20.982 10.200 -5.547 1.00 36.62 346 SER B CA 1
ATOM 2030 C C . SER B 1 13 ? -20.557 10.798 -4.205 1.00 36.31 346 SER B C 1
ATOM 2031 O O . SER B 1 13 ? -21.037 11.850 -3.812 1.00 37.91 346 SER B O 1
ATOM 2039 N N . ASN B 1 14 ? -19.644 10.123 -3.518 1.00 34.48 347 ASN B N 1
ATOM 2040 C CA . ASN B 1 14 ? -19.169 10.533 -2.205 1.00 35.61 347 ASN B CA 1
ATOM 2041 C C . ASN B 1 14 ? -17.643 10.378 -2.190 1.00 33.62 347 ASN B C 1
ATOM 2042 O O . ASN B 1 14 ? -17.143 9.361 -2.655 1.00 31.16 347 ASN B O 1
ATOM 2053 N N . ASN B 1 15 ? -16.906 11.352 -1.681 1.00 33.90 348 ASN B N 1
ATOM 2054 C CA . ASN B 1 15 ? -15.452 11.286 -1.785 1.00 33.94 348 ASN B CA 1
ATOM 2055 C C . ASN B 1 15 ? -14.815 10.084 -1.085 1.00 32.40 348 ASN B C 1
ATOM 2056 O O . ASN B 1 15 ? -13.698 9.714 -1.414 1.00 31.56 348 ASN B O 1
ATOM 2067 N N . ASP B 1 16 ? -15.502 9.453 -0.136 1.00 32.30 349 ASP B N 1
ATOM 2068 C CA . ASP B 1 16 ? -14.926 8.279 0.505 1.00 32.49 349 ASP B CA 1
ATOM 2069 C C . ASP B 1 16 ? -15.992 7.446 1.214 1.00 32.07 349 ASP B C 1
ATOM 2070 O O . ASP B 1 16 ? -16.237 7.628 2.393 1.00 33.19 349 ASP B O 1
ATOM 2079 N N . LEU B 1 17 ? -16.605 6.533 0.470 1.00 30.56 350 LEU B N 1
ATOM 2080 C CA . LEU B 1 17 ? -17.637 5.647 1.004 1.00 31.64 350 LEU B CA 1
ATOM 2081 C C . LEU B 1 17 ? -17.613 4.354 0.209 1.00 28.58 350 LEU B C 1
ATOM 2082 O O . LEU B 1 17 ? -17.600 4.381 -1.037 1.00 28.10 350 LEU B O 1
ATOM 2098 N N . CYS B 1 18 ? -17.574 3.241 0.939 1.00 28.01 351 CYS B N 1
ATOM 2099 C CA . CYS B 1 18 ? -17.648 1.886 0.393 1.00 27.84 351 CYS B CA 1
ATOM 2100 C C . CYS B 1 18 ? -18.816 1.120 1.003 1.00 27.52 351 CYS B C 1
ATOM 2101 O O . CYS B 1 18 ? -19.162 1.332 2.166 1.00 29.78 351 CYS B O 1
ATOM 2108 N N . LEU B 1 19 ? -19.387 0.206 0.238 1.00 25.84 352 LEU B N 1
ATOM 2109 C CA . LEU B 1 19 ? -20.401 -0.698 0.772 1.00 26.79 352 LEU B CA 1
ATOM 2110 C C . LEU B 1 19 ? -19.772 -1.626 1.798 1.00 26.86 352 LEU B C 1
ATOM 2111 O O . LEU B 1 19 ? -18.804 -2.328 1.507 1.00 26.08 352 LEU B O 1
ATOM 2127 N N . ASP B 1 20 ? -20.340 -1.627 2.998 1.00 27.57 353 ASP B N 1
ATOM 2128 C CA . ASP B 1 20 ? -19.687 -2.203 4.163 1.00 32.40 353 ASP B CA 1
ATOM 2129 C C . ASP B 1 20 ? -20.655 -3.060 4.980 1.00 37.29 353 ASP B C 1
ATOM 2130 O O . ASP B 1 20 ? -21.751 -2.612 5.327 1.00 34.68 353 ASP B O 1
ATOM 2139 N N . VAL B 1 21 ? -20.236 -4.280 5.314 1.00 33.59 354 VAL B N 1
ATOM 2140 C CA . VAL B 1 21 ? -21.006 -5.113 6.259 1.00 33.16 354 VAL B CA 1
ATOM 2141 C C . VAL B 1 21 ? -20.754 -4.673 7.707 1.00 33.61 354 VAL B C 1
ATOM 2142 O O . VAL B 1 21 ? -19.681 -4.924 8.264 1.00 34.25 354 VAL B O 1
ATOM 2155 N N . TYR B 1 22 ? -21.747 -3.998 8.304 1.00 34.97 355 TYR B N 1
ATOM 2156 C CA . TYR B 1 22 ? -21.713 -3.626 9.723 1.00 37.23 355 TYR B CA 1
ATOM 2157 C C . TYR B 1 22 ? -21.873 -4.838 10.632 1.00 39.65 355 TYR B C 1
ATOM 2158 O O . TYR B 1 22 ? -21.207 -4.938 11.673 1.00 40.24 355 TYR B O 1
ATOM 2176 N N . GLY B 1 23 ? -22.784 -5.733 10.256 1.00 41.01 356 GLY B N 1
ATOM 2177 C CA . GLY B 1 23 ? -23.119 -6.887 11.083 1.00 45.34 356 GLY B CA 1
ATOM 2178 C C . GLY B 1 23 ? -24.218 -6.597 12.098 1.00 49.64 356 GLY B C 1
ATOM 2179 O O . GLY B 1 23 ? -25.028 -5.689 11.911 1.00 49.50 356 GLY B O 1
ATOM 2183 N N . GLU B 1 24 ? -24.251 -7.380 13.172 1.00 54.43 357 GLU B N 1
ATOM 2184 C CA . GLU B 1 24 ? -25.168 -7.140 14.278 1.00 59.36 357 GLU B CA 1
ATOM 2185 C C . GLU B 1 24 ? -24.408 -7.291 15.580 1.00 62.23 357 GLU B C 1
ATOM 2186 O O . GLU B 1 24 ? -23.719 -8.287 15.778 1.00 63.24 357 GLU B O 1
ATOM 2190 N N . ASN B 1 25 ? -24.517 -6.285 16.448 1.00 64.34 358 ASN B N 1
ATOM 2191 C CA . ASN B 1 25 ? -23.892 -6.304 17.768 1.00 68.15 358 ASN B CA 1
ATOM 2192 C C . ASN B 1 25 ? -22.399 -6.659 17.727 1.00 70.17 358 ASN B C 1
ATOM 2193 O O . ASN B 1 25 ? -21.897 -7.385 18.589 1.00 71.15 358 ASN B O 1
ATOM 2197 N N . GLY B 1 26 ? -21.695 -6.136 16.727 1.00 71.04 359 GLY B N 1
ATOM 2198 C CA . GLY B 1 26 ? -20.267 -6.374 16.582 1.00 67.97 359 GLY B CA 1
ATOM 2199 C C . GLY B 1 26 ? -19.913 -7.577 15.719 1.00 65.18 359 GLY B C 1
ATOM 2200 O O . GLY B 1 26 ? -18.782 -7.695 15.246 1.00 63.28 359 GLY B O 1
ATOM 2204 N N . ASP B 1 27 ? -20.876 -8.475 15.520 1.00 65.06 360 ASP B N 1
ATOM 2205 C CA . ASP B 1 27 ? -20.643 -9.702 14.766 1.00 63.67 360 ASP B CA 1
ATOM 2206 C C . ASP B 1 27 ? -20.960 -9.515 13.280 1.00 58.53 360 ASP B C 1
ATOM 2207 O O . ASP B 1 27 ? -22.117 -9.350 12.894 1.00 59.26 360 ASP B O 1
ATOM 2216 N N . LYS B 1 28 ? -19.933 -9.571 12.442 1.00 55.51 361 LYS B N 1
ATOM 2217 C CA . LYS B 1 28 ? -20.118 -9.294 11.022 1.00 50.53 361 LYS B CA 1
ATOM 2218 C C . LYS B 1 28 ? -20.426 -10.541 10.175 1.00 47.11 361 LYS B C 1
ATOM 2219 O O . LYS B 1 28 ? -20.746 -10.413 8.998 1.00 44.23 361 LYS B O 1
ATOM 2238 N N . THR B 1 29 ? -20.387 -11.733 10.776 1.00 48.73 362 THR B N 1
ATOM 2239 C CA . THR B 1 29 ? -20.624 -12.969 10.019 1.00 51.56 362 THR B CA 1
ATOM 2240 C C . THR B 1 29 ? -22.092 -13.407 10.052 1.00 54.48 362 THR B C 1
ATOM 2241 O O . THR B 1 29 ? -22.511 -14.227 9.241 1.00 55.78 362 THR B O 1
ATOM 2252 N N . VAL B 1 30 ? -22.866 -12.845 10.972 1.00 56.22 363 VAL B N 1
ATOM 2253 C CA . VAL B 1 30 ? -24.235 -13.284 11.200 1.00 58.46 363 VAL B CA 1
ATOM 2254 C C . VAL B 1 30 ? -25.137 -13.044 9.969 1.00 56.19 363 VAL B C 1
ATOM 2255 O O . VAL B 1 30 ? -25.046 -12.011 9.296 1.00 54.34 363 VAL B O 1
ATOM 2268 N N . ALA B 1 31 ? -25.982 -14.021 9.649 1.00 55.10 364 ALA B N 1
ATOM 2269 C CA . ALA B 1 31 ? -27.032 -13.806 8.649 1.00 51.34 364 ALA B CA 1
ATOM 2270 C C . ALA B 1 31 ? -27.956 -12.714 9.190 1.00 49.56 364 ALA B C 1
ATOM 2271 O O . ALA B 1 31 ? -28.156 -12.631 10.395 1.00 50.35 364 ALA B O 1
ATOM 2278 N N . GLY B 1 32 ? -28.486 -11.858 8.317 1.00 47.44 365 GLY B N 1
ATOM 2279 C CA . GLY B 1 32 ? -29.323 -10.750 8.761 1.00 49.02 365 GLY B CA 1
ATOM 2280 C C . GLY B 1 32 ? -28.499 -9.538 9.180 1.00 48.88 365 GLY B C 1
ATOM 2281 O O . GLY B 1 32 ? -29.032 -8.513 9.608 1.00 48.91 365 GLY B O 1
ATOM 2285 N N . GLY B 1 33 ? -27.184 -9.646 9.061 1.00 47.85 366 GLY B N 1
ATOM 2286 C CA . GLY B 1 33 ? -26.318 -8.543 9.441 1.00 46.67 366 GLY B CA 1
ATOM 2287 C C . GLY B 1 33 ? -26.486 -7.346 8.526 1.00 43.51 366 GLY B C 1
ATOM 2288 O O . GLY B 1 33 ? -26.633 -7.492 7.310 1.00 41.57 366 GLY B O 1
ATOM 2292 N N . SER B 1 34 ? -26.458 -6.159 9.125 1.00 44.28 367 SER B N 1
ATOM 2293 C CA . SER B 1 34 ? -26.692 -4.902 8.422 1.00 45.09 367 SER B CA 1
ATOM 2294 C C . SER B 1 34 ? -25.565 -4.547 7.448 1.00 37.56 367 SER B C 1
ATOM 2295 O O . SER B 1 34 ? -24.390 -4.724 7.765 1.00 35.10 367 SER B O 1
ATOM 2303 N N . VAL B 1 35 ? -25.938 -4.050 6.273 1.00 35.77 368 VAL B N 1
ATOM 2304 C CA . VAL B 1 35 ? -25.001 -3.474 5.310 1.00 37.57 368 VAL B CA 1
ATOM 2305 C C . VAL B 1 35 ? -25.255 -1.981 5.134 1.00 36.89 368 VAL B C 1
ATOM 2306 O O . VAL B 1 35 ? -26.401 -1.534 5.061 1.00 39.97 368 VAL B O 1
ATOM 2319 N N . ASN B 1 36 ? -24.179 -1.202 5.063 1.00 35.74 369 ASN B N 1
ATOM 2320 C CA . ASN B 1 36 ? -24.325 0.229 4.914 1.00 36.21 369 ASN B CA 1
ATOM 2321 C C . ASN B 1 36 ? -23.012 0.835 4.454 1.00 33.49 369 ASN B C 1
ATOM 2322 O O . ASN B 1 36 ? -22.181 0.125 3.898 1.00 33.86 369 ASN B O 1
ATOM 2333 N N . GLY B 1 37 ? -22.811 2.130 4.684 1.00 32.94 370 GLY B N 1
ATOM 2334 C CA . GLY B 1 37 ? -21.648 2.816 4.149 1.00 31.18 370 GLY B CA 1
ATOM 2335 C C . GLY B 1 37 ? -20.571 3.004 5.185 1.00 31.26 370 GLY B C 1
ATOM 2336 O O . GLY B 1 37 ? -20.865 3.177 6.344 1.00 32.98 370 GLY B O 1
ATOM 2340 N N . TRP B 1 38 ? -19.307 2.955 4.772 1.00 31.78 371 TRP B N 1
ATOM 2341 C CA . TRP B 1 38 ? -18.199 3.333 5.653 1.00 34.13 371 TRP B CA 1
ATOM 2342 C C . TRP B 1 38 ? -17.042 3.846 4.790 1.00 33.10 371 TRP B C 1
ATOM 2343 O O . TRP B 1 38 ? -17.020 3.617 3.585 1.00 32.34 371 TRP B O 1
ATOM 2364 N N . SER B 1 39 ? -16.084 4.537 5.386 1.00 33.80 372 SER B N 1
ATOM 2365 C CA . SER B 1 39 ? -14.886 4.925 4.640 1.00 34.28 372 SER B CA 1
ATOM 2366 C C . SER B 1 39 ? -14.151 3.662 4.187 1.00 33.14 372 SER B C 1
ATOM 2367 O O . SER B 1 39 ? -14.238 2.608 4.829 1.00 32.85 372 SER B O 1
ATOM 2375 N N . CYS B 1 40 ? -13.466 3.755 3.059 1.00 34.34 373 CYS B N 1
ATOM 2376 C CA . CYS B 1 40 ? -12.894 2.565 2.425 1.00 34.44 373 CYS B CA 1
ATOM 2377 C C . CYS B 1 40 ? -11.611 2.118 3.116 1.00 36.56 373 CYS B C 1
ATOM 2378 O O . CYS B 1 40 ? -10.750 2.939 3.445 1.00 38.44 373 CYS B O 1
ATOM 2385 N N . HIS B 1 41 ? -11.517 0.823 3.394 1.00 36.55 374 HIS B N 1
ATOM 2386 C CA . HIS B 1 41 ? -10.261 0.241 3.887 1.00 38.90 374 HIS B CA 1
ATOM 2387 C C . HIS B 1 41 ? -9.966 -1.114 3.233 1.00 39.58 374 HIS B C 1
ATOM 2388 O O . HIS B 1 41 ? -8.868 -1.620 3.362 1.00 41.87 374 HIS B O 1
ATOM 2403 N N . GLY B 1 42 ? -10.922 -1.685 2.504 1.00 40.27 375 GLY B N 1
ATOM 2404 C CA . GLY B 1 42 ? -10.658 -2.882 1.704 1.00 39.61 375 GLY B CA 1
ATOM 2405 C C . GLY B 1 42 ? -10.504 -4.166 2.510 1.00 40.80 375 GLY B C 1
ATOM 2406 O O . GLY B 1 42 ? -10.128 -5.211 1.995 1.00 40.55 375 GLY B O 1
ATOM 2410 N N . SER B 1 43 ? -10.818 -4.081 3.792 1.00 38.10 376 SER B N 1
ATOM 2411 C CA . SER B 1 43 ? -10.803 -5.239 4.659 1.00 39.20 376 SER B CA 1
ATOM 2412 C C . SER B 1 43 ? -11.951 -6.199 4.319 1.00 36.81 376 SER B C 1
ATOM 2413 O O . SER B 1 43 ? -12.826 -5.897 3.498 1.00 34.37 376 SER B O 1
ATOM 2421 N N . TRP B 1 44 ? -11.916 -7.376 4.936 1.00 40.40 377 TRP B N 1
ATOM 2422 C CA . TRP B 1 44 ? -12.804 -8.480 4.573 1.00 46.28 377 TRP B CA 1
ATOM 2423 C C . TRP B 1 44 ? -14.282 -8.080 4.466 1.00 39.35 377 TRP B C 1
ATOM 2424 O O . TRP B 1 44 ? -14.949 -8.566 3.578 1.00 38.42 377 TRP B O 1
ATOM 2437 N N . ASN B 1 45 ? -14.789 -7.195 5.331 1.00 36.04 378 ASN B N 1
ATOM 2438 C CA . ASN B 1 45 ? -16.213 -6.835 5.297 1.00 33.67 378 ASN B CA 1
ATOM 2439 C C . ASN B 1 45 ? -16.571 -5.775 4.275 1.00 32.09 378 ASN B C 1
ATOM 2440 O O . ASN B 1 45 ? -17.712 -5.288 4.262 1.00 32.56 378 ASN B O 1
ATOM 2451 N N . GLN B 1 46 ? -15.619 -5.424 3.406 1.00 29.80 379 GLN B N 1
ATOM 2452 C CA . GLN B 1 46 ? -15.872 -4.487 2.312 1.00 28.17 379 GLN B CA 1
ATOM 2453 C C . GLN B 1 46 ? -15.633 -5.122 0.949 1.00 26.59 379 GLN B C 1
ATOM 2454 O O . GLN B 1 46 ? -15.636 -4.435 -0.068 1.00 25.85 379 GLN B O 1
ATOM 2468 N N . VAL B 1 47 ? -15.394 -6.429 0.938 1.00 27.44 380 VAL B N 1
ATOM 2469 C CA . VAL B 1 47 ? -15.051 -7.137 -0.296 1.00 27.39 380 VAL B CA 1
ATOM 2470 C C . VAL B 1 47 ? -16.244 -7.988 -0.727 1.00 27.11 380 VAL B C 1
ATOM 2471 O O . VAL B 1 47 ? -16.861 -8.688 0.095 1.00 26.70 380 VAL B O 1
ATOM 2484 N N . TRP B 1 48 ? -16.553 -7.881 -2.018 1.00 27.28 381 TRP B N 1
ATOM 2485 C CA . TRP B 1 48 ? -17.707 -8.492 -2.654 1.00 29.86 381 TRP B CA 1
ATOM 2486 C C . TRP B 1 48 ? -17.329 -9.185 -3.970 1.00 34.11 381 TRP B C 1
ATOM 2487 O O . TRP B 1 48 ? -16.317 -8.850 -4.587 1.00 32.60 381 TRP B O 1
ATOM 2508 N N . GLY B 1 49 ? -18.166 -10.127 -4.401 1.00 33.21 382 GLY B N 1
ATOM 2509 C CA . GLY B 1 49 ? -17.968 -10.831 -5.653 1.00 33.77 382 GLY B CA 1
ATOM 2510 C C . GLY B 1 49 ? -19.301 -11.181 -6.295 1.00 32.70 382 GLY B C 1
ATOM 2511 O O . GLY B 1 49 ? -20.189 -11.745 -5.650 1.00 30.37 382 GLY B O 1
ATOM 2515 N N . LEU B 1 50 ? -19.440 -10.860 -7.574 1.00 31.41 383 LEU B N 1
ATOM 2516 C CA . LEU B 1 50 ? -20.703 -11.064 -8.276 1.00 31.43 383 LEU B CA 1
ATOM 2517 C C . LEU B 1 50 ? -20.720 -12.443 -8.879 1.00 31.81 383 LEU B C 1
ATOM 2518 O O . LEU B 1 50 ? -19.890 -12.731 -9.744 1.00 32.71 383 LEU B O 1
ATOM 2534 N N . ASP B 1 51 ? -21.641 -13.303 -8.422 1.00 30.90 384 ASP B N 1
ATOM 2535 C CA . ASP B 1 51 ? -21.646 -14.697 -8.862 1.00 33.73 384 ASP B CA 1
ATOM 2536 C C . ASP B 1 51 ? -22.518 -14.917 -10.110 1.00 34.91 384 ASP B C 1
ATOM 2537 O O . ASP B 1 51 ? -23.115 -13.970 -10.648 1.00 35.21 384 ASP B O 1
ATOM 2546 N N . LYS B 1 52 ? -22.567 -16.165 -10.572 1.00 35.11 385 LYS B N 1
ATOM 2547 C CA . LYS B 1 52 ? -23.244 -16.495 -11.839 1.00 35.73 385 LYS B CA 1
ATOM 2548 C C . LYS B 1 52 ? -24.755 -16.261 -11.770 1.00 37.30 385 LYS B C 1
ATOM 2549 O O . LYS B 1 52 ? -25.415 -16.177 -12.804 1.00 38.20 385 LYS B O 1
ATOM 2553 N N . GLU B 1 53 ? -25.285 -16.136 -10.554 1.00 38.37 386 GLU B N 1
ATOM 2554 C CA . GLU B 1 53 ? -26.721 -15.933 -10.339 1.00 39.95 386 GLU B CA 1
ATOM 2555 C C . GLU B 1 53 ? -27.037 -14.466 -10.082 1.00 34.91 386 GLU B C 1
ATOM 2556 O O . GLU B 1 53 ? -28.155 -14.143 -9.692 1.00 34.18 386 GLU B O 1
ATOM 2568 N N . GLU B 1 54 ? -26.036 -13.603 -10.298 1.00 31.12 387 GLU B N 1
ATOM 2569 C CA . GLU B 1 54 ? -26.150 -12.137 -10.194 1.00 28.84 387 GLU B CA 1
ATOM 2570 C C . GLU B 1 54 ? -26.263 -11.678 -8.752 1.00 27.40 387 GLU B C 1
ATOM 2571 O O . GLU B 1 54 ? -26.736 -10.569 -8.453 1.00 25.52 387 GLU B O 1
ATOM 2583 N N . ARG B 1 55 ? -25.773 -12.510 -7.852 1.00 27.56 388 ARG B N 1
ATOM 2584 C CA . ARG B 1 55 ? -25.733 -12.129 -6.454 1.00 28.02 388 ARG B CA 1
ATOM 2585 C C . ARG B 1 55 ? -24.370 -11.559 -6.091 1.00 27.88 388 ARG B C 1
ATOM 2586 O O . ARG B 1 55 ? -23.341 -12.077 -6.545 1.00 28.06 388 ARG B O 1
ATOM 2607 N N . TYR B 1 56 ? -24.366 -10.539 -5.244 1.00 27.95 389 TYR B N 1
ATOM 2608 C CA . TYR B 1 56 ? -23.127 -10.034 -4.661 1.00 30.62 389 TYR B CA 1
ATOM 2609 C C . TYR B 1 56 ? -22.808 -10.716 -3.329 1.00 28.56 389 TYR B C 1
ATOM 2610 O O . TYR B 1 56 ? -23.392 -10.390 -2.306 1.00 28.06 389 TYR B O 1
ATOM 2628 N N . ARG B 1 57 ? -21.859 -11.650 -3.370 1.00 27.77 390 ARG B N 1
ATOM 2629 C CA . ARG B 1 57 ? -21.429 -12.417 -2.205 1.00 30.67 390 ARG B CA 1
ATOM 2630 C C . ARG B 1 57 ? -20.437 -11.628 -1.387 1.00 29.77 390 ARG B C 1
ATOM 2631 O O . ARG B 1 57 ? -19.579 -10.957 -1.951 1.00 29.52 390 ARG B O 1
ATOM 2652 N N . SER B 1 58 ? -20.569 -11.699 -0.062 1.00 30.03 391 SER B N 1
ATOM 2653 C CA . SER B 1 58 ? -19.677 -11.004 0.833 1.00 30.31 391 SER B CA 1
ATOM 2654 C C . SER B 1 58 ? -18.569 -11.943 1.266 1.00 33.36 391 SER B C 1
ATOM 2655 O O . SER B 1 58 ? -18.785 -13.139 1.452 1.00 35.97 391 SER B O 1
ATOM 2663 N N . ARG B 1 59 ? -17.388 -11.377 1.430 1.00 32.77 392 ARG B N 1
ATOM 2664 C CA . ARG B 1 59 ? -16.233 -12.097 1.938 1.00 34.56 392 ARG B CA 1
ATOM 2665 C C . ARG B 1 59 ? -16.330 -12.348 3.457 1.00 36.17 392 ARG B C 1
ATOM 2666 O O . ARG B 1 59 ? -15.484 -13.064 4.015 1.00 37.93 392 ARG B O 1
ATOM 2676 N N . VAL B 1 60 ? -17.328 -11.767 4.146 1.00 34.87 393 VAL B N 1
ATOM 2677 C CA . VAL B 1 60 ? -17.373 -11.925 5.617 1.00 37.08 393 VAL B CA 1
ATOM 2678 C C . VAL B 1 60 ? -17.540 -13.389 6.059 1.00 38.83 393 VAL B C 1
ATOM 2679 O O . VAL B 1 60 ? -17.044 -13.782 7.105 1.00 40.61 393 VAL B O 1
ATOM 2692 N N . ALA B 1 61 ? -18.247 -14.190 5.272 1.00 38.57 394 ALA B N 1
ATOM 2693 C CA . ALA B 1 61 ? -18.383 -15.616 5.578 1.00 40.92 394 ALA B CA 1
ATOM 2694 C C . ALA B 1 61 ? -19.042 -16.312 4.397 1.00 40.60 394 ALA B C 1
ATOM 2695 O O . ALA B 1 61 ? -19.599 -15.655 3.539 1.00 36.56 394 ALA B O 1
ATOM 2702 N N . SER B 1 62 ? -18.985 -17.634 4.340 1.00 47.40 395 SER B N 1
ATOM 2703 C CA . SER B 1 62 ? -19.603 -18.329 3.215 1.00 52.09 395 SER B CA 1
ATOM 2704 C C . SER B 1 62 ? -21.123 -18.142 3.263 1.00 45.85 395 SER B C 1
ATOM 2705 O O . SER B 1 62 ? -21.700 -17.966 4.336 1.00 42.32 395 SER B O 1
ATOM 2713 N N . ASP B 1 63 ? -21.752 -18.127 2.093 1.00 43.73 396 ASP B N 1
ATOM 2714 C CA . ASP B 1 63 ? -23.210 -18.103 1.997 1.00 44.69 396 ASP B CA 1
ATOM 2715 C C . ASP B 1 63 ? -23.816 -16.813 2.571 1.00 41.23 396 ASP B C 1
ATOM 2716 O O . ASP B 1 63 ? -24.753 -16.851 3.368 1.00 41.35 396 ASP B O 1
ATOM 2725 N N . ARG B 1 64 ? -23.267 -15.675 2.161 1.00 38.60 397 ARG B N 1
ATOM 2726 C CA . ARG B 1 64 ? -23.773 -14.359 2.557 1.00 38.57 397 ARG B CA 1
ATOM 2727 C C . ARG B 1 64 ? -23.886 -13.468 1.302 1.00 38.90 397 ARG B C 1
ATOM 2728 O O . ARG B 1 64 ? -22.866 -13.141 0.666 1.00 38.20 397 ARG B O 1
ATOM 2749 N N . CYS B 1 65 ? -25.128 -13.110 0.957 1.00 35.82 398 CYS B N 1
ATOM 2750 C CA . CYS B 1 65 ? -25.466 -12.380 -0.279 1.00 32.76 398 CYS B CA 1
ATOM 2751 C C . CYS B 1 65 ? -26.073 -11.022 0.079 1.00 30.52 398 CYS B C 1
ATOM 2752 O O . CYS B 1 65 ? -26.897 -10.941 0.968 1.00 30.68 398 CYS B O 1
ATOM 2759 N N . LEU B 1 66 ? -25.671 -9.978 -0.636 1.00 27.75 399 LEU B N 1
ATOM 2760 C CA . LEU B 1 66 ? -26.286 -8.655 -0.537 1.00 29.50 399 LEU B CA 1
ATOM 2761 C C . LEU B 1 66 ? -27.769 -8.704 -0.871 1.00 30.01 399 LEU B C 1
ATOM 2762 O O . LEU B 1 66 ? -28.137 -9.082 -1.977 1.00 30.17 399 LEU B O 1
ATOM 2778 N N . THR B 1 67 ? -28.608 -8.313 0.082 1.00 31.53 400 THR B N 1
ATOM 2779 C CA . THR B 1 67 ? -30.059 -8.512 -0.018 1.00 32.66 400 THR B CA 1
ATOM 2780 C C . THR B 1 67 ? -30.873 -7.243 0.265 1.00 31.29 400 THR B C 1
ATOM 2781 O O . THR B 1 67 ? -30.717 -6.596 1.306 1.00 30.12 400 THR B O 1
ATOM 2792 N N . VAL B 1 68 ? -31.754 -6.899 -0.660 1.00 31.47 401 VAL B N 1
ATOM 2793 C CA . VAL B 1 68 ? -32.679 -5.797 -0.451 1.00 34.91 401 VAL B CA 1
ATOM 2794 C C . VAL B 1 68 ? -33.797 -6.298 0.475 1.00 37.91 401 VAL B C 1
ATOM 2795 O O . VAL B 1 68 ? -34.372 -7.358 0.218 1.00 35.08 401 VAL B O 1
ATOM 2808 N N . ASN B 1 69 ? -34.108 -5.546 1.529 1.00 43.06 402 ASN B N 1
ATOM 2809 C CA . ASN B 1 69 ? -35.252 -5.868 2.408 1.00 51.39 402 ASN B CA 1
ATOM 2810 C C . ASN B 1 69 ? -36.523 -5.094 2.047 1.00 50.85 402 ASN B C 1
ATOM 2811 O O . ASN B 1 69 ? -36.471 -4.148 1.265 1.00 47.95 402 ASN B O 1
ATOM 2822 N N . ALA B 1 70 ? -37.647 -5.501 2.641 1.00 54.10 403 ALA B N 1
ATOM 2823 C CA . ALA B 1 70 ? -38.941 -4.855 2.430 1.00 58.19 403 ALA B CA 1
ATOM 2824 C C . ALA B 1 70 ? -38.880 -3.330 2.533 1.00 58.08 403 ALA B C 1
ATOM 2825 O O . ALA B 1 70 ? -39.339 -2.617 1.642 1.00 59.32 403 ALA B O 1
ATOM 2832 N N . ASP B 1 71 ? -38.307 -2.849 3.630 1.00 57.44 404 ASP B N 1
ATOM 2833 C CA . ASP B 1 71 ? -38.150 -1.424 3.874 1.00 59.07 404 ASP B CA 1
ATOM 2834 C C . ASP B 1 71 ? -36.966 -0.772 3.132 1.00 54.56 404 ASP B C 1
ATOM 2835 O O . ASP B 1 71 ? -36.552 0.325 3.505 1.00 53.35 404 ASP B O 1
ATOM 2844 N N . LYS B 1 72 ? -36.407 -1.462 2.132 1.00 50.60 405 LYS B N 1
ATOM 2845 C CA . LYS B 1 72 ? -35.363 -0.902 1.256 1.00 46.82 405 LYS B CA 1
ATOM 2846 C C . LYS B 1 72 ? -33.936 -0.819 1.883 1.00 50.39 405 LYS B C 1
ATOM 2847 O O . LYS B 1 72 ? -32.979 -0.366 1.237 1.00 45.72 405 LYS B O 1
ATOM 2851 N N . THR B 1 73 ? -33.775 -1.276 3.122 1.00 49.76 406 THR B N 1
ATOM 2852 C CA . THR B 1 73 ? -32.439 -1.388 3.706 1.00 48.51 406 THR B CA 1
ATOM 2853 C C . THR B 1 73 ? -31.749 -2.657 3.199 1.00 45.88 406 THR B C 1
ATOM 2854 O O . THR B 1 73 ? -32.394 -3.546 2.632 1.00 41.66 406 THR B O 1
ATOM 2865 N N . LEU B 1 74 ? -30.445 -2.744 3.437 1.00 41.40 407 LEU B N 1
ATOM 2866 C CA . LEU B 1 74 ? -29.620 -3.836 2.921 1.00 36.57 407 LEU B CA 1
ATOM 2867 C C . LEU B 1 74 ? -29.066 -4.709 4.054 1.00 35.15 407 LEU B C 1
ATOM 2868 O O . LEU B 1 74 ? -28.633 -4.200 5.090 1.00 34.33 407 LEU B O 1
ATOM 2884 N N . THR B 1 75 ? -29.080 -6.021 3.850 1.00 33.42 408 THR B N 1
ATOM 2885 C CA . THR B 1 75 ? -28.482 -6.960 4.802 1.00 36.45 408 THR B CA 1
ATOM 2886 C C . THR B 1 75 ? -27.681 -7.991 4.021 1.00 32.55 408 THR B C 1
ATOM 2887 O O . THR B 1 75 ? -27.766 -8.018 2.799 1.00 30.74 408 THR B O 1
ATOM 2898 N N . VAL B 1 76 ? -26.933 -8.849 4.718 1.00 33.32 409 VAL B N 1
ATOM 2899 C CA . VAL B 1 76 ? -26.379 -10.055 4.093 1.00 34.31 409 VAL B CA 1
ATOM 2900 C C . VAL B 1 76 ? -27.184 -11.232 4.591 1.00 37.06 409 VAL B C 1
ATOM 2901 O O . VAL B 1 76 ? -27.418 -11.353 5.791 1.00 39.44 409 VAL B O 1
ATOM 2914 N N . GLU B 1 77 ? -27.639 -12.076 3.667 1.00 37.61 410 GLU B N 1
ATOM 2915 C CA . GLU B 1 77 ? -28.446 -13.260 4.009 1.00 39.07 410 GLU B CA 1
ATOM 2916 C C . GLU B 1 77 ? -27.910 -14.531 3.330 1.00 37.23 410 GLU B C 1
ATOM 2917 O O . GLU B 1 77 ? -27.097 -14.465 2.405 1.00 33.48 410 GLU B O 1
ATOM 2929 N N . GLN B 1 78 ? -28.410 -15.683 3.749 1.00 38.73 411 GLN B N 1
ATOM 2930 C CA . GLN B 1 78 ? -28.158 -16.905 3.000 1.00 38.64 411 GLN B CA 1
ATOM 2931 C C . GLN B 1 78 ? -28.561 -16.703 1.542 1.00 37.15 411 GLN B C 1
ATOM 2932 O O . GLN B 1 78 ? -29.480 -15.936 1.223 1.00 36.62 411 GLN B O 1
ATOM 2940 N N . CYS B 1 79 ? -27.830 -17.370 0.659 1.00 36.63 412 CYS B N 1
ATOM 2941 C CA . CYS B 1 79 ? -27.972 -17.157 -0.767 1.00 35.84 412 CYS B CA 1
ATOM 2942 C C . CYS B 1 79 ? -29.094 -18.027 -1.266 1.00 36.14 412 CYS B C 1
ATOM 2943 O O . CYS B 1 79 ? -29.101 -19.209 -0.988 1.00 37.12 412 CYS B O 1
ATOM 2950 N N . GLY B 1 80 ? -30.046 -17.426 -1.972 1.00 35.22 413 GLY B N 1
ATOM 2951 C CA . GLY B 1 80 ? -31.118 -18.163 -2.625 1.00 35.81 413 GLY B CA 1
ATOM 2952 C C . GLY B 1 80 ? -31.466 -17.569 -3.997 1.00 34.93 413 GLY B C 1
ATOM 2953 O O . GLY B 1 80 ? -30.676 -16.840 -4.607 1.00 31.92 413 GLY B O 1
ATOM 2957 N N . ALA B 1 81 ? -32.666 -17.871 -4.481 1.00 35.99 414 ALA B N 1
ATOM 2958 C CA . ALA B 1 81 ? -33.046 -17.520 -5.849 1.00 35.82 414 ALA B CA 1
ATOM 2959 C C . ALA B 1 81 ? -33.765 -16.164 -5.959 1.00 34.95 414 ALA B C 1
ATOM 2960 O O . ALA B 1 81 ? -33.994 -15.681 -7.062 1.00 32.31 414 ALA B O 1
ATOM 2967 N N . ASN B 1 82 ? -34.123 -15.556 -4.831 1.00 32.76 415 ASN B N 1
ATOM 2968 C CA . ASN B 1 82 ? -34.966 -14.359 -4.854 1.00 32.33 415 ASN B CA 1
ATOM 2969 C C . ASN B 1 82 ? -34.361 -13.180 -5.624 1.00 30.58 415 ASN B C 1
ATOM 2970 O O . ASN B 1 82 ? -33.130 -12.936 -5.606 1.00 28.38 415 ASN B O 1
ATOM 2981 N N . LEU B 1 83 ? -35.231 -12.429 -6.303 1.00 30.16 416 LEU B N 1
ATOM 2982 C CA . LEU B 1 83 ? -34.782 -11.264 -7.055 1.00 29.18 416 LEU B CA 1
ATOM 2983 C C . LEU B 1 83 ? -34.180 -10.210 -6.130 1.00 29.20 416 LEU B C 1
ATOM 2984 O O . LEU B 1 83 ? -33.360 -9.395 -6.570 1.00 27.80 416 LEU B O 1
ATOM 3000 N N . ALA B 1 84 ? -34.568 -10.228 -4.854 1.00 27.04 417 ALA B N 1
ATOM 3001 C CA . ALA B 1 84 ? -34.039 -9.245 -3.909 1.00 32.78 417 ALA B CA 1
ATOM 3002 C C . ALA B 1 84 ? -32.535 -9.393 -3.743 1.00 34.28 417 ALA B C 1
ATOM 3003 O O . ALA B 1 84 ? -31.900 -8.522 -3.168 1.00 34.79 417 ALA B O 1
ATOM 3010 N N . GLN B 1 85 ? -31.966 -10.491 -4.230 1.00 30.54 418 GLN B N 1
ATOM 3011 C CA . GLN B 1 85 ? -30.522 -10.718 -4.118 1.00 30.19 418 GLN B CA 1
ATOM 3012 C C . GLN B 1 85 ? -29.785 -10.574 -5.462 1.00 28.41 418 GLN B C 1
ATOM 3013 O O . GLN B 1 85 ? -28.593 -10.855 -5.558 1.00 28.87 418 GLN B O 1
ATOM 3027 N N . LYS B 1 86 ? -30.498 -10.158 -6.499 1.00 26.84 419 LYS B N 1
ATOM 3028 C CA . LYS B 1 86 ? -29.922 -10.081 -7.829 1.00 27.07 419 LYS B CA 1
ATOM 3029 C C . LYS B 1 86 ? -29.688 -8.619 -8.197 1.00 28.16 419 LYS B C 1
ATOM 3030 O O . LYS B 1 86 ? -30.556 -7.745 -7.971 1.00 26.71 419 LYS B O 1
ATOM 3049 N N . TRP B 1 87 ? -28.513 -8.394 -8.778 1.00 28.75 420 TRP B N 1
ATOM 3050 C CA . TRP B 1 87 ? -27.983 -7.073 -9.100 1.00 29.73 420 TRP B CA 1
ATOM 3051 C C . TRP B 1 87 ? -27.414 -7.017 -10.516 1.00 31.75 420 TRP B C 1
ATOM 3052 O O . TRP B 1 87 ? -26.782 -7.979 -10.970 1.00 30.33 420 TRP B O 1
ATOM 3073 N N . TYR B 1 88 ? -27.635 -5.905 -11.212 1.00 31.37 421 TYR B N 1
ATOM 3074 C CA . TYR B 1 88 ? -26.937 -5.667 -12.480 1.00 32.38 421 TYR B CA 1
ATOM 3075 C C . TYR B 1 88 ? -26.530 -4.209 -12.675 1.00 32.58 421 TYR B C 1
ATOM 3076 O O . TYR B 1 88 ? -27.142 -3.279 -12.115 1.00 30.53 421 TYR B O 1
ATOM 3094 N N . TRP B 1 89 ? -25.508 -4.030 -13.512 1.00 35.18 422 TRP B N 1
ATOM 3095 C CA . TRP B 1 89 ? -24.903 -2.728 -13.786 1.00 36.24 422 TRP B CA 1
ATOM 3096 C C . TRP B 1 89 ? -25.445 -2.120 -15.069 1.00 36.39 422 TRP B C 1
ATOM 3097 O O . TRP B 1 89 ? -25.628 -2.830 -16.051 1.00 36.53 422 TRP B O 1
ATOM 3118 N N . GLU B 1 90 ? -25.706 -0.812 -15.036 1.00 36.69 423 GLU B N 1
ATOM 3119 C CA . GLU B 1 90 ? -25.870 0.019 -16.238 1.00 40.04 423 GLU B CA 1
ATOM 3120 C C . GLU B 1 90 ? -24.917 1.198 -16.068 1.00 39.91 423 GLU B C 1
ATOM 3121 O O . GLU B 1 90 ? -25.179 2.091 -15.262 1.00 37.91 423 GLU B O 1
ATOM 3133 N N . GLY B 1 91 ? -23.802 1.191 -16.794 1.00 40.73 424 GLY B N 1
ATOM 3134 C CA . GLY B 1 91 ? -22.778 2.202 -16.594 1.00 43.22 424 GLY B CA 1
ATOM 3135 C C . GLY B 1 91 ? -22.320 2.151 -15.145 1.00 43.95 424 GLY B C 1
ATOM 3136 O O . GLY B 1 91 ? -21.901 1.094 -14.667 1.00 41.80 424 GLY B O 1
ATOM 3140 N N . ASP B 1 92 ? -22.412 3.271 -14.430 1.00 43.34 425 ASP B N 1
ATOM 3141 C CA . ASP B 1 92 ? -21.973 3.289 -13.032 1.00 41.39 425 ASP B CA 1
ATOM 3142 C C . ASP B 1 92 ? -23.131 3.110 -12.027 1.00 37.31 425 ASP B C 1
ATOM 3143 O O . ASP B 1 92 ? -22.931 3.273 -10.820 1.00 34.72 425 ASP B O 1
ATOM 3152 N N . LYS B 1 93 ? -24.320 2.763 -12.530 1.00 37.44 426 LYS B N 1
ATOM 3153 C CA . LYS B 1 93 ? -25.488 2.516 -11.690 1.00 37.07 426 LYS B CA 1
ATOM 3154 C C . LYS B 1 93 ? -25.613 1.033 -11.370 1.00 36.71 426 LYS B C 1
ATOM 3155 O O . LYS B 1 93 ? -25.431 0.206 -12.249 1.00 37.93 426 LYS B O 1
ATOM 3174 N N . LEU B 1 94 ? -25.911 0.710 -10.111 1.00 35.42 427 LEU B N 1
ATOM 3175 C CA . LEU B 1 94 ? -26.011 -0.677 -9.657 1.00 34.02 427 LEU B CA 1
ATOM 3176 C C . LEU B 1 94 ? -27.441 -0.931 -9.226 1.00 32.01 427 LEU B C 1
ATOM 3177 O O . LEU B 1 94 ? -27.909 -0.358 -8.243 1.00 30.60 427 LEU B O 1
ATOM 3193 N N . ILE B 1 95 ? -28.122 -1.795 -9.972 1.00 31.33 428 ILE B N 1
ATOM 3194 C CA . ILE B 1 95 ? -29.567 -1.883 -9.917 1.00 33.25 428 ILE B CA 1
ATOM 3195 C C . ILE B 1 95 ? -30.053 -3.241 -9.419 1.00 31.86 428 ILE B C 1
ATOM 3196 O O . ILE B 1 95 ? -29.575 -4.275 -9.867 1.00 30.58 428 ILE B O 1
ATOM 3212 N N . SER B 1 96 ? -31.033 -3.213 -8.521 1.00 30.32 429 SER B N 1
ATOM 3213 C CA . SER B 1 96 ? -31.667 -4.419 -8.032 1.00 29.71 429 SER B CA 1
ATOM 3214 C C . SER B 1 96 ? -32.710 -4.938 -9.013 1.00 30.68 429 SER B C 1
ATOM 3215 O O . SER B 1 96 ? -33.332 -4.165 -9.756 1.00 31.60 429 SER B O 1
ATOM 3223 N N . ARG B 1 97 ? -32.926 -6.247 -8.983 1.00 30.89 430 ARG B N 1
ATOM 3224 C CA . ARG B 1 97 ? -33.971 -6.882 -9.761 1.00 31.58 430 ARG B CA 1
ATOM 3225 C C . ARG B 1 97 ? -35.244 -6.991 -8.931 1.00 31.79 430 ARG B C 1
ATOM 3226 O O . ARG B 1 97 ? -36.240 -7.522 -9.400 1.00 32.44 430 ARG B O 1
ATOM 3247 N N . TYR B 1 98 ? -35.212 -6.470 -7.704 1.00 30.62 431 TYR B N 1
ATOM 3248 C CA . TYR B 1 98 ? -36.386 -6.480 -6.837 1.00 30.24 431 TYR B CA 1
ATOM 3249 C C . TYR B 1 98 ? -37.585 -5.811 -7.517 1.00 30.93 431 TYR B C 1
ATOM 3250 O O . TYR B 1 98 ? -37.445 -4.735 -8.107 1.00 30.63 431 TYR B O 1
ATOM 3268 N N . VAL B 1 99 ? -38.752 -6.456 -7.431 1.00 31.37 432 VAL B N 1
ATOM 3269 C CA . VAL B 1 99 ? -39.992 -5.878 -7.937 1.00 34.45 432 VAL B CA 1
ATOM 3270 C C . VAL B 1 99 ? -40.994 -5.665 -6.830 1.00 36.84 432 VAL B C 1
ATOM 3271 O O . VAL B 1 99 ? -41.022 -6.419 -5.845 1.00 36.22 432 VAL B O 1
ATOM 3284 N N . ASP B 1 100 ? -41.820 -4.636 -7.002 1.00 40.92 433 ASP B N 1
ATOM 3285 C CA . ASP B 1 100 ? -43.009 -4.418 -6.159 1.00 45.85 433 ASP B CA 1
ATOM 3286 C C . ASP B 1 100 ? -44.049 -3.618 -6.931 1.00 49.73 433 ASP B C 1
ATOM 3287 O O . ASP B 1 100 ? -43.883 -3.371 -8.115 1.00 48.36 433 ASP B O 1
ATOM 3296 N N . GLY B 1 101 ? -45.110 -3.195 -6.257 1.00 55.94 434 GLY B N 1
ATOM 3297 C CA . GLY B 1 101 ? -46.221 -2.550 -6.941 1.00 60.07 434 GLY B CA 1
ATOM 3298 C C . GLY B 1 101 ? -45.985 -1.093 -7.323 1.00 62.46 434 GLY B C 1
ATOM 3299 O O . GLY B 1 101 ? -46.919 -0.419 -7.758 1.00 65.63 434 GLY B O 1
ATOM 3303 N N . ASN B 1 102 ? -44.755 -0.601 -7.183 1.00 61.10 435 ASN B N 1
ATOM 3304 C CA . ASN B 1 102 ? -44.525 0.846 -7.235 1.00 64.48 435 ASN B CA 1
ATOM 3305 C C . ASN B 1 102 ? -44.081 1.424 -8.583 1.00 62.72 435 ASN B C 1
ATOM 3306 O O . ASN B 1 102 ? -43.807 2.621 -8.673 1.00 63.91 435 ASN B O 1
ATOM 3313 N N . ASN B 1 103 ? -44.032 0.588 -9.619 1.00 60.84 436 ASN B N 1
ATOM 3314 C CA . ASN B 1 103 ? -43.693 1.038 -10.971 1.00 60.32 436 ASN B CA 1
ATOM 3315 C C . ASN B 1 103 ? -42.298 1.686 -11.053 1.00 56.91 436 ASN B C 1
ATOM 3316 O O . ASN B 1 103 ? -42.139 2.768 -11.633 1.00 58.48 436 ASN B O 1
ATOM 3320 N N . THR B 1 104 ? -41.293 1.027 -10.476 1.00 51.86 437 THR B N 1
ATOM 3321 C CA . THR B 1 104 ? -39.938 1.573 -10.469 1.00 48.64 437 THR B CA 1
ATOM 3322 C C . THR B 1 104 ? -38.838 0.534 -10.320 1.00 46.70 437 THR B C 1
ATOM 3323 O O . THR B 1 104 ? -39.038 -0.519 -9.733 1.00 46.20 437 THR B O 1
ATOM 3334 N N . ARG B 1 105 ? -37.665 0.859 -10.843 1.00 46.76 438 ARG B N 1
ATOM 3335 C CA . ARG B 1 105 ? -36.450 0.135 -10.495 1.00 44.86 438 ARG B CA 1
ATOM 3336 C C . ARG B 1 105 ? -35.831 0.771 -9.262 1.00 44.60 438 ARG B C 1
ATOM 3337 O O . ARG B 1 105 ? -35.971 1.982 -9.039 1.00 46.53 438 ARG B O 1
ATOM 3358 N N . TYR B 1 106 ? -35.157 -0.050 -8.461 1.00 42.01 439 TYR B N 1
ATOM 3359 C CA . TYR B 1 106 ? -34.458 0.420 -7.274 1.00 41.55 439 TYR B CA 1
ATOM 3360 C C . TYR B 1 106 ? -32.941 0.394 -7.489 1.00 42.69 439 TYR B C 1
ATOM 3361 O O . TYR B 1 106 ? -32.392 -0.604 -7.968 1.00 39.67 439 TYR B O 1
ATOM 3379 N N . LEU B 1 107 ? -32.281 1.503 -7.142 1.00 40.23 440 LEU B N 1
ATOM 3380 C CA . LEU B 1 107 ? -30.840 1.653 -7.329 1.00 37.15 440 LEU B CA 1
ATOM 3381 C C . LEU B 1 107 ? -30.134 1.747 -5.990 1.00 34.78 440 LEU B C 1
ATOM 3382 O O . LEU B 1 107 ? -30.618 2.416 -5.070 1.00 34.54 440 LEU B O 1
ATOM 3398 N N . LEU B 1 108 ? -28.996 1.066 -5.884 1.00 33.81 441 LEU B N 1
ATOM 3399 C CA . LEU B 1 108 ? -28.077 1.281 -4.764 1.00 34.03 441 LEU B CA 1
ATOM 3400 C C . LEU B 1 108 ? -27.748 2.765 -4.693 1.00 33.62 441 LEU B C 1
ATOM 3401 O O . LEU B 1 108 ? -27.301 3.337 -5.678 1.00 32.53 441 LEU B O 1
ATOM 3417 N N . ASN B 1 109 ? -27.977 3.373 -3.533 1.00 34.57 442 ASN B N 1
ATOM 3418 C CA . ASN B 1 109 ? -27.970 4.818 -3.412 1.00 37.10 442 ASN B CA 1
ATOM 3419 C C . ASN B 1 109 ? -27.643 5.267 -1.999 1.00 40.43 442 ASN B C 1
ATOM 3420 O O . ASN B 1 109 ? -27.929 4.568 -1.011 1.00 43.50 442 ASN B O 1
ATOM 3431 N N . ILE B 1 110 ? -27.036 6.443 -1.917 1.00 41.19 443 ILE B N 1
ATOM 3432 C CA . ILE B 1 110 ? -26.759 7.102 -0.656 1.00 44.54 443 ILE B CA 1
ATOM 3433 C C . ILE B 1 110 ? -27.834 8.163 -0.390 1.00 51.70 443 ILE B C 1
ATOM 3434 O O . ILE B 1 110 ? -28.091 9.029 -1.227 1.00 52.02 443 ILE B O 1
ATOM 3450 N N . VAL B 1 111 ? -28.463 8.084 0.775 1.00 59.71 444 VAL B N 1
ATOM 3451 C CA . VAL B 1 111 ? -29.389 9.124 1.217 1.00 70.65 444 VAL B CA 1
ATOM 3452 C C . VAL B 1 111 ? -28.828 9.727 2.493 1.00 81.98 444 VAL B C 1
ATOM 3453 O O . VAL B 1 111 ? -28.414 9.005 3.402 1.00 80.95 444 VAL B O 1
ATOM 3466 N N . GLY B 1 112 ? -28.788 11.055 2.545 1.00 93.56 445 GLY B N 1
ATOM 3467 C CA . GLY B 1 112 ? -28.064 11.745 3.594 1.00 102.05 445 GLY B CA 1
ATOM 3468 C C . GLY B 1 112 ? -26.575 11.622 3.333 1.00 104.98 445 GLY B C 1
ATOM 3469 O O . GLY B 1 112 ? -26.110 11.983 2.252 1.00 109.38 445 GLY B O 1
ATOM 3473 N N . GLY B 1 113 ? -25.827 11.093 4.300 1.00 103.13 446 GLY B N 1
ATOM 3474 C CA . GLY B 1 113 ? -24.385 10.974 4.156 1.00 98.94 446 GLY B CA 1
ATOM 3475 C C . GLY B 1 113 ? -23.768 9.666 4.616 1.00 94.65 446 GLY B C 1
ATOM 3476 O O . GLY B 1 113 ? -22.664 9.325 4.197 1.00 89.67 446 GLY B O 1
ATOM 3480 N N . ARG B 1 114 ? -24.466 8.951 5.491 1.00 100.99 447 ARG B N 1
ATOM 3481 C CA . ARG B 1 114 ? -23.933 7.733 6.093 1.00 101.12 447 ARG B CA 1
ATOM 3482 C C . ARG B 1 114 ? -24.792 6.506 5.794 1.00 94.93 447 ARG B C 1
ATOM 3483 O O . ARG B 1 114 ? -24.343 5.383 6.029 1.00 93.53 447 ARG B O 1
ATOM 3487 N N . ASN B 1 115 ? -26.011 6.732 5.285 1.00 85.00 448 ASN B N 1
ATOM 3488 C CA . ASN B 1 115 ? -26.996 5.668 5.044 1.00 74.05 448 ASN B CA 1
ATOM 3489 C C . ASN B 1 115 ? -27.094 5.228 3.574 1.00 60.73 448 ASN B C 1
ATOM 3490 O O . ASN B 1 115 ? -27.552 5.970 2.700 1.00 60.64 448 ASN B O 1
ATOM 3494 N N . VAL B 1 116 ? -26.668 4.002 3.318 1.00 50.12 449 VAL B N 1
ATOM 3495 C CA . VAL B 1 116 ? -26.798 3.391 1.999 1.00 42.30 449 VAL B CA 1
ATOM 3496 C C . VAL B 1 116 ? -28.010 2.476 1.982 1.00 40.93 449 VAL B C 1
ATOM 3497 O O . VAL B 1 116 ? -28.194 1.664 2.886 1.00 44.18 449 VAL B O 1
ATOM 3510 N N . GLN B 1 117 ? -28.818 2.600 0.935 1.00 38.43 450 GLN B N 1
ATOM 3511 C CA . GLN B 1 117 ? -29.993 1.764 0.754 1.00 40.23 450 GLN B CA 1
ATOM 3512 C C . GLN B 1 117 ? -30.263 1.620 -0.741 1.00 38.20 450 GLN B C 1
ATOM 3513 O O . GLN B 1 117 ? -29.387 1.919 -1.557 1.00 34.73 450 GLN B O 1
ATOM 3527 N N . VAL B 1 118 ? -31.425 1.083 -1.105 1.00 40.80 451 VAL B N 1
ATOM 3528 C CA . VAL B 1 118 ? -31.870 1.173 -2.492 1.00 45.28 451 VAL B CA 1
ATOM 3529 C C . VAL B 1 118 ? -32.987 2.203 -2.543 1.00 41.72 451 VAL B C 1
ATOM 3530 O O . VAL B 1 118 ? -33.718 2.377 -1.573 1.00 42.43 451 VAL B O 1
ATOM 3543 N N . THR B 1 119 ? -33.092 2.878 -3.684 1.00 40.61 452 THR B N 1
ATOM 3544 C CA . THR B 1 119 ? -33.939 4.055 -3.848 1.00 42.72 452 THR B CA 1
ATOM 3545 C C . THR B 1 119 ? -34.643 3.934 -5.195 1.00 42.54 452 THR B C 1
ATOM 3546 O O . THR B 1 119 ? -34.019 3.478 -6.149 1.00 42.18 452 THR B O 1
ATOM 3557 N N . PRO B 1 120 ? -35.930 4.325 -5.286 1.00 43.96 453 PRO B N 1
ATOM 3558 C CA . PRO B 1 120 ? -36.528 4.407 -6.628 1.00 44.39 453 PRO B CA 1
ATOM 3559 C C . PRO B 1 120 ? -35.653 5.251 -7.547 1.00 43.66 453 PRO B C 1
ATOM 3560 O O . PRO B 1 120 ? -35.176 6.312 -7.137 1.00 43.93 453 PRO B O 1
ATOM 3571 N N . GLU B 1 121 ? -35.450 4.759 -8.762 1.00 44.26 454 GLU B N 1
ATOM 3572 C CA . GLU B 1 121 ? -34.528 5.334 -9.728 1.00 47.58 454 GLU B CA 1
ATOM 3573 C C . GLU B 1 121 ? -34.663 6.854 -9.828 1.00 52.85 454 GLU B C 1
ATOM 3574 O O . GLU B 1 121 ? -33.677 7.573 -9.707 1.00 56.10 454 GLU B O 1
ATOM 3586 N N . ASN B 1 122 ? -35.880 7.349 -10.010 1.00 57.79 455 ASN B N 1
ATOM 3587 C CA . ASN B 1 122 ? -36.063 8.774 -10.267 1.00 63.27 455 ASN B CA 1
ATOM 3588 C C . ASN B 1 122 ? -35.667 9.669 -9.076 1.00 64.18 455 ASN B C 1
ATOM 3589 O O . ASN B 1 122 ? -35.499 10.874 -9.244 1.00 65.56 455 ASN B O 1
ATOM 3600 N N . GLU B 1 123 ? -35.514 9.084 -7.886 1.00 60.81 456 GLU B N 1
ATOM 3601 C CA . GLU B 1 123 ? -35.049 9.829 -6.702 1.00 62.53 456 GLU B CA 1
ATOM 3602 C C . GLU B 1 123 ? -33.597 9.484 -6.316 1.00 59.73 456 GLU B C 1
ATOM 3603 O O . GLU B 1 123 ? -33.091 9.929 -5.275 1.00 58.19 456 GLU B O 1
ATOM 3607 N N . ALA B 1 124 ? -32.929 8.701 -7.158 1.00 56.66 457 ALA B N 1
ATOM 3608 C CA . ALA B 1 124 ? -31.608 8.166 -6.821 1.00 52.74 457 ALA B CA 1
ATOM 3609 C C . ALA B 1 124 ? -30.493 9.105 -7.285 1.00 49.02 457 ALA B C 1
ATOM 3610 O O . ALA B 1 124 ? -29.887 8.883 -8.332 1.00 46.66 457 ALA B O 1
ATOM 3617 N N . ASN B 1 125 ? -30.222 10.139 -6.493 1.00 48.79 458 ASN B N 1
ATOM 3618 C CA . ASN B 1 125 ? -29.349 11.230 -6.915 1.00 48.47 458 ASN B CA 1
ATOM 3619 C C . ASN B 1 125 ? -27.874 11.059 -6.503 1.00 48.18 458 ASN B C 1
ATOM 3620 O O . ASN B 1 125 ? -27.046 11.905 -6.801 1.00 50.80 458 ASN B O 1
ATOM 3624 N N . GLN B 1 126 ? -27.544 9.958 -5.844 1.00 46.14 459 GLN B N 1
ATOM 3625 C CA . GLN B 1 126 ? -26.166 9.691 -5.435 1.00 45.49 459 GLN B CA 1
ATOM 3626 C C . GLN B 1 126 ? -25.908 8.195 -5.535 1.00 40.50 459 GLN B C 1
ATOM 3627 O O . GLN B 1 126 ? -25.554 7.522 -4.544 1.00 37.64 459 GLN B O 1
ATOM 3641 N N . ALA B 1 127 ? -26.109 7.696 -6.752 1.00 39.76 460 ALA B N 1
ATOM 3642 C CA . ALA B 1 127 ? -26.207 6.274 -7.035 1.00 38.65 460 ALA B CA 1
ATOM 3643 C C . ALA B 1 127 ? -25.096 5.809 -7.984 1.00 34.22 460 ALA B C 1
ATOM 3644 O O . ALA B 1 127 ? -25.225 4.797 -8.643 1.00 32.25 460 ALA B O 1
ATOM 3651 N N . ARG B 1 128 ? -24.010 6.560 -8.056 1.00 35.98 461 ARG B N 1
ATOM 3652 C CA . ARG B 1 128 ? -22.863 6.167 -8.863 1.00 37.40 461 ARG B CA 1
ATOM 3653 C C . ARG B 1 128 ? -21.894 5.314 -8.048 1.00 34.64 461 ARG B C 1
ATOM 3654 O O . ARG B 1 128 ? -21.559 5.661 -6.929 1.00 35.14 461 ARG B O 1
ATOM 3675 N N . TRP B 1 129 ? -21.436 4.213 -8.633 1.00 32.38 462 TRP B N 1
ATOM 3676 C CA . TRP B 1 129 ? -20.573 3.251 -7.953 1.00 31.26 462 TRP B CA 1
ATOM 3677 C C . TRP B 1 129 ? -19.506 2.738 -8.905 1.00 31.68 462 TRP B C 1
ATOM 3678 O O . TRP B 1 129 ? -19.656 2.780 -10.117 1.00 32.05 462 TRP B O 1
ATOM 3699 N N . LYS B 1 130 ? -18.440 2.212 -8.339 1.00 28.84 463 LYS B N 1
ATOM 3700 C CA . LYS B 1 130 ? -17.356 1.669 -9.131 1.00 29.97 463 LYS B CA 1
ATOM 3701 C C . LYS B 1 130 ? -16.881 0.386 -8.476 1.00 28.27 463 LYS B C 1
ATOM 3702 O O . LYS B 1 130 ? -16.355 0.449 -7.352 1.00 25.94 463 LYS B O 1
ATOM 3721 N N . PRO B 1 131 ? -17.073 -0.758 -9.154 1.00 29.16 464 PRO B N 1
ATOM 3722 C CA . PRO B 1 131 ? -16.491 -2.004 -8.662 1.00 31.80 464 PRO B CA 1
ATOM 3723 C C . PRO B 1 131 ? -14.997 -1.942 -8.914 1.00 37.15 464 PRO B C 1
ATOM 3724 O O . PRO B 1 131 ? -14.546 -1.779 -10.045 1.00 39.31 464 PRO B O 1
ATOM 3735 N N . THR B 1 132 ? -14.254 -2.049 -7.832 1.00 37.71 465 THR B N 1
ATOM 3736 C CA . THR B 1 132 ? -12.833 -1.809 -7.807 1.00 39.72 465 THR B CA 1
ATOM 3737 C C . THR B 1 132 ? -12.108 -3.067 -7.345 1.00 38.55 465 THR B C 1
ATOM 3738 O O . THR B 1 132 ? -12.303 -3.518 -6.211 1.00 36.70 465 THR B O 1
ATOM 3749 N N . LEU B 1 133 ? -11.256 -3.604 -8.207 1.00 40.57 466 LEU B N 1
ATOM 3750 C CA . LEU B 1 133 ? -10.526 -4.840 -7.936 1.00 43.96 466 LEU B CA 1
ATOM 3751 C C . LEU B 1 133 ? -9.577 -4.720 -6.730 1.00 46.34 466 LEU B C 1
ATOM 3752 O O . LEU B 1 133 ? -9.231 -3.617 -6.309 1.00 45.15 466 LEU B O 1
ATOM 3756 N N . GLN B 1 134 ? -9.183 -5.878 -6.203 1.00 50.59 467 GLN B N 1
ATOM 3757 C CA . GLN B 1 134 ? -8.264 -6.034 -5.074 1.00 55.35 467 GLN B CA 1
ATOM 3758 C C . GLN B 1 134 ? -9.061 -5.922 -3.787 1.00 58.88 467 GLN B C 1
ATOM 3759 O O . GLN B 1 134 ? -9.761 -6.871 -3.415 1.00 61.94 467 GLN B O 1
ATOM 3763 N N . MET C 1 4 ? 2.830 0.050 -15.069 1.00 62.18 337 MET C N 1
ATOM 3764 C CA . MET C 1 4 ? 2.698 1.496 -14.859 1.00 58.55 337 MET C CA 1
ATOM 3765 C C . MET C 1 4 ? 3.801 2.280 -15.574 1.00 57.09 337 MET C C 1
ATOM 3766 O O . MET C 1 4 ? 4.997 2.029 -15.388 1.00 58.09 337 MET C O 1
ATOM 3779 N N . ALA C 1 5 ? 3.373 3.235 -16.391 1.00 55.01 338 ALA C N 1
ATOM 3780 C CA . ALA C 1 5 ? 4.281 4.069 -17.162 1.00 52.66 338 ALA C CA 1
ATOM 3781 C C . ALA C 1 5 ? 4.549 5.365 -16.418 1.00 44.99 338 ALA C C 1
ATOM 3782 O O . ALA C 1 5 ? 3.623 6.037 -15.959 1.00 39.62 338 ALA C O 1
ATOM 3789 N N . HIS C 1 6 ? 5.828 5.703 -16.299 1.00 42.44 339 HIS C N 1
ATOM 3790 C CA . HIS C 1 6 ? 6.229 6.950 -15.682 1.00 40.16 339 HIS C CA 1
ATOM 3791 C C . HIS C 1 6 ? 6.187 8.022 -16.753 1.00 37.96 339 HIS C C 1
ATOM 3792 O O . HIS C 1 6 ? 6.686 7.812 -17.852 1.00 38.10 339 HIS C O 1
ATOM 3807 N N . VAL C 1 7 ? 5.536 9.138 -16.449 1.00 35.38 340 VAL C N 1
ATOM 3808 C CA . VAL C 1 7 ? 5.349 10.216 -17.426 1.00 34.36 340 VAL C CA 1
ATOM 3809 C C . VAL C 1 7 ? 5.602 11.579 -16.822 1.00 32.35 340 VAL C C 1
ATOM 3810 O O . VAL C 1 7 ? 5.512 11.745 -15.603 1.00 32.06 340 VAL C O 1
ATOM 3823 N N . THR C 1 8 ? 5.909 12.557 -17.667 1.00 32.35 341 THR C N 1
ATOM 3824 C CA . THR C 1 8 ? 5.797 13.954 -17.250 1.00 32.87 341 THR C CA 1
ATOM 3825 C C . THR C 1 8 ? 4.401 14.376 -17.677 1.00 32.19 341 THR C C 1
ATOM 3826 O O . THR C 1 8 ? 3.860 13.805 -18.617 1.00 33.17 341 THR C O 1
ATOM 3837 N N . LEU C 1 9 ? 3.812 15.335 -16.974 1.00 30.54 342 LEU C N 1
ATOM 3838 C CA . LEU C 1 9 ? 2.511 15.867 -17.368 1.00 29.27 342 LEU C CA 1
ATOM 3839 C C . LEU C 1 9 ? 2.765 17.275 -17.870 1.00 28.75 342 LEU C C 1
ATOM 3840 O O . LEU C 1 9 ? 2.856 18.205 -17.076 1.00 29.37 342 LEU C O 1
ATOM 3856 N N . GLN C 1 10 ? 2.876 17.417 -19.180 1.00 28.78 343 GLN C N 1
ATOM 3857 C CA . GLN C 1 10 ? 3.173 18.696 -19.794 1.00 30.39 343 GLN C CA 1
ATOM 3858 C C . GLN C 1 10 ? 1.942 19.393 -20.342 1.00 30.60 343 GLN C C 1
ATOM 3859 O O . GLN C 1 10 ? 1.083 18.781 -20.998 1.00 30.98 343 GLN C O 1
ATOM 3873 N N . SER C 1 11 ? 1.869 20.691 -20.062 1.00 30.61 344 SER C N 1
ATOM 3874 C CA . SER C 1 11 ? 0.774 21.498 -20.543 1.00 31.54 344 SER C CA 1
ATOM 3875 C C . SER C 1 11 ? 0.870 21.689 -22.046 1.00 31.28 344 SER C C 1
ATOM 3876 O O . SER C 1 11 ? 1.950 21.870 -22.591 1.00 31.34 344 SER C O 1
ATOM 3884 N N . LEU C 1 12 ? -0.277 21.618 -22.714 1.00 31.48 345 LEU C N 1
ATOM 3885 C CA . LEU C 1 12 ? -0.378 22.009 -24.112 1.00 32.84 345 LEU C CA 1
ATOM 3886 C C . LEU C 1 12 ? -1.033 23.396 -24.223 1.00 33.79 345 LEU C C 1
ATOM 3887 O O . LEU C 1 12 ? -1.304 23.860 -25.328 1.00 35.60 345 LEU C O 1
ATOM 3903 N N . SER C 1 13 ? -1.275 24.043 -23.079 1.00 33.51 346 SER C N 1
ATOM 3904 C CA . SER C 1 13 ? -1.915 25.364 -23.053 1.00 36.76 346 SER C CA 1
ATOM 3905 C C . SER C 1 13 ? -0.926 26.470 -22.682 1.00 38.44 346 SER C C 1
ATOM 3906 O O . SER C 1 13 ? -1.275 27.644 -22.618 1.00 41.13 346 SER C O 1
ATOM 3914 N N . ASN C 1 14 ? 0.311 26.070 -22.432 1.00 37.16 347 ASN C N 1
ATOM 3915 C CA . ASN C 1 14 ? 1.374 26.979 -22.048 1.00 37.23 347 ASN C CA 1
ATOM 3916 C C . ASN C 1 14 ? 2.628 26.452 -22.729 1.00 33.95 347 ASN C C 1
ATOM 3917 O O . ASN C 1 14 ? 2.852 25.251 -22.744 1.00 31.36 347 ASN C O 1
ATOM 3928 N N . ASN C 1 15 ? 3.442 27.322 -23.302 1.00 34.59 348 ASN C N 1
ATOM 3929 C CA . ASN C 1 15 ? 4.547 26.846 -24.129 1.00 35.23 348 ASN C CA 1
ATOM 3930 C C . ASN C 1 15 ? 5.653 26.087 -23.393 1.00 34.83 348 ASN C C 1
ATOM 3931 O O . ASN C 1 15 ? 6.446 25.377 -24.028 1.00 34.94 348 ASN C O 1
ATOM 3942 N N . ASP C 1 16 ? 5.710 26.233 -22.072 1.00 35.13 349 ASP C N 1
ATOM 3943 C CA . ASP C 1 16 ? 6.650 25.459 -21.257 1.00 37.09 349 ASP C CA 1
ATOM 3944 C C . ASP C 1 16 ? 6.207 25.401 -19.809 1.00 37.09 349 ASP C C 1
ATOM 3945 O O . ASP C 1 16 ? 6.669 26.176 -18.964 1.00 38.06 349 ASP C O 1
ATOM 3954 N N . LEU C 1 17 ? 5.318 24.462 -19.526 1.00 35.44 350 LEU C N 1
ATOM 3955 C CA . LEU C 1 17 ? 4.874 24.231 -18.156 1.00 35.98 350 LEU C CA 1
ATOM 3956 C C . LEU C 1 17 ? 4.609 22.746 -17.928 1.00 34.57 350 LEU C C 1
ATOM 3957 O O . LEU C 1 17 ? 3.934 22.090 -18.741 1.00 35.12 350 LEU C O 1
ATOM 3973 N N . CYS C 1 18 ? 5.154 22.232 -16.826 1.00 33.29 351 CYS C N 1
ATOM 3974 C CA . CYS C 1 18 ? 4.968 20.846 -16.409 1.00 32.55 351 CYS C CA 1
ATOM 3975 C C . CYS C 1 18 ? 4.451 20.822 -14.989 1.00 32.49 351 CYS C C 1
ATOM 3976 O O . CYS C 1 18 ? 4.754 21.711 -14.198 1.00 32.54 351 CYS C O 1
ATOM 3983 N N . LEU C 1 19 ? 3.694 19.785 -14.654 1.00 33.11 352 LEU C N 1
ATOM 3984 C CA . LEU C 1 19 ? 3.211 19.613 -13.291 1.00 32.28 352 LEU C CA 1
ATOM 3985 C C . LEU C 1 19 ? 4.365 19.183 -12.396 1.00 30.37 352 LEU C C 1
ATOM 3986 O O . LEU C 1 19 ? 5.095 18.207 -12.687 1.00 29.82 352 LEU C O 1
ATOM 4002 N N . ASP C 1 20 ? 4.541 19.930 -11.310 1.00 29.46 353 ASP C N 1
ATOM 4003 C CA . ASP C 1 20 ? 5.802 19.970 -10.552 1.00 31.85 353 ASP C CA 1
ATOM 4004 C C . ASP C 1 20 ? 5.560 19.977 -9.041 1.00 30.19 353 ASP C C 1
ATOM 4005 O O . ASP C 1 20 ? 4.767 20.778 -8.525 1.00 29.28 353 ASP C O 1
ATOM 4014 N N . VAL C 1 21 ? 6.252 19.096 -8.321 1.00 30.32 354 VAL C N 1
ATOM 4015 C CA . VAL C 1 21 ? 6.163 19.115 -6.876 1.00 30.07 354 VAL C CA 1
ATOM 4016 C C . VAL C 1 21 ? 7.094 20.181 -6.323 1.00 31.03 354 VAL C C 1
ATOM 4017 O O . VAL C 1 21 ? 8.336 20.016 -6.333 1.00 32.85 354 VAL C O 1
ATOM 4030 N N . TYR C 1 22 ? 6.503 21.282 -5.842 1.00 27.91 355 TYR C N 1
ATOM 4031 C CA . TYR C 1 22 ? 7.253 22.325 -5.136 1.00 34.06 355 TYR C CA 1
ATOM 4032 C C . TYR C 1 22 ? 7.735 21.835 -3.777 1.00 35.15 355 TYR C C 1
ATOM 4033 O O . TYR C 1 22 ? 8.800 22.218 -3.322 1.00 36.48 355 TYR C O 1
ATOM 4051 N N . GLY C 1 23 ? 6.930 21.002 -3.115 1.00 35.71 356 GLY C N 1
ATOM 4052 C CA . GLY C 1 23 ? 7.222 20.588 -1.750 1.00 40.00 356 GLY C CA 1
ATOM 4053 C C . GLY C 1 23 ? 6.831 21.613 -0.698 1.00 40.34 356 GLY C C 1
ATOM 4054 O O . GLY C 1 23 ? 5.936 22.430 -0.914 1.00 39.10 356 GLY C O 1
ATOM 4058 N N . GLU C 1 24 ? 7.482 21.538 0.461 1.00 44.99 357 GLU C N 1
ATOM 4059 C CA . GLU C 1 24 ? 7.275 22.477 1.564 1.00 49.19 357 GLU C CA 1
ATOM 4060 C C . GLU C 1 24 ? 8.641 22.967 2.007 1.00 51.55 357 GLU C C 1
ATOM 4061 O O . GLU C 1 24 ? 9.482 22.177 2.436 1.00 48.89 357 GLU C O 1
ATOM 4065 N N . ASN C 1 25 ? 8.868 24.269 1.865 1.00 56.20 358 ASN C N 1
ATOM 4066 C CA . ASN C 1 25 ? 10.145 24.860 2.210 1.00 61.05 358 ASN C CA 1
ATOM 4067 C C . ASN C 1 25 ? 11.316 24.186 1.513 1.00 62.66 358 ASN C C 1
ATOM 4068 O O . ASN C 1 25 ? 12.317 23.877 2.141 1.00 63.57 358 ASN C O 1
ATOM 4075 N N . GLY C 1 26 ? 11.179 23.941 0.218 1.00 63.57 359 GLY C N 1
ATOM 4076 C CA . GLY C 1 26 ? 12.264 23.376 -0.563 1.00 68.60 359 GLY C CA 1
ATOM 4077 C C . GLY C 1 26 ? 12.441 21.874 -0.410 1.00 62.75 359 GLY C C 1
ATOM 4078 O O . GLY C 1 26 ? 13.248 21.272 -1.118 1.00 64.16 359 GLY C O 1
ATOM 4082 N N . ASP C 1 27 ? 11.700 21.268 0.513 1.00 59.07 360 ASP C N 1
ATOM 4083 C CA . ASP C 1 27 ? 11.725 19.822 0.689 1.00 54.19 360 ASP C CA 1
ATOM 4084 C C . ASP C 1 27 ? 10.625 19.184 -0.143 1.00 46.37 360 ASP C C 1
ATOM 4085 O O . ASP C 1 27 ? 9.446 19.283 0.201 1.00 42.21 360 ASP C O 1
ATOM 4094 N N . LYS C 1 28 ? 11.017 18.511 -1.223 1.00 44.39 361 LYS C N 1
ATOM 4095 C CA . LYS C 1 28 ? 10.072 17.941 -2.160 1.00 43.38 361 LYS C CA 1
ATOM 4096 C C . LYS C 1 28 ? 9.383 16.671 -1.640 1.00 41.64 361 LYS C C 1
ATOM 4097 O O . LYS C 1 28 ? 8.375 16.258 -2.193 1.00 40.14 361 LYS C O 1
ATOM 4116 N N . THR C 1 29 ? 9.921 16.045 -0.595 1.00 43.32 362 THR C N 1
ATOM 4117 C CA . THR C 1 29 ? 9.420 14.737 -0.167 1.00 43.64 362 THR C CA 1
ATOM 4118 C C . THR C 1 29 ? 8.289 14.806 0.862 1.00 45.21 362 THR C C 1
ATOM 4119 O O . THR C 1 29 ? 7.689 13.775 1.198 1.00 46.94 362 THR C O 1
ATOM 4130 N N . VAL C 1 30 ? 7.983 16.005 1.350 1.00 44.13 363 VAL C N 1
ATOM 4131 C CA . VAL C 1 30 ? 7.044 16.161 2.474 1.00 43.31 363 VAL C CA 1
ATOM 4132 C C . VAL C 1 30 ? 5.583 15.872 2.093 1.00 39.84 363 VAL C C 1
ATOM 4133 O O . VAL C 1 30 ? 5.073 16.320 1.050 1.00 37.88 363 VAL C O 1
ATOM 4137 N N . ALA C 1 31 ? 4.896 15.098 2.922 1.00 40.63 364 ALA C N 1
ATOM 4138 C CA . ALA C 1 31 ? 3.463 14.922 2.724 1.00 39.61 364 ALA C CA 1
ATOM 4139 C C . ALA C 1 31 ? 2.815 16.289 2.958 1.00 39.19 364 ALA C C 1
ATOM 4140 O O . ALA C 1 31 ? 3.179 16.982 3.901 1.00 39.78 364 ALA C O 1
ATOM 4147 N N . GLY C 1 32 ? 1.893 16.682 2.088 1.00 38.54 365 GLY C N 1
ATOM 4148 C CA . GLY C 1 32 ? 1.279 17.998 2.150 1.00 39.50 365 GLY C CA 1
ATOM 4149 C C . GLY C 1 32 ? 2.034 19.023 1.319 1.00 41.26 365 GLY C C 1
ATOM 4150 O O . GLY C 1 32 ? 1.665 20.197 1.258 1.00 41.45 365 GLY C O 1
ATOM 4154 N N . GLY C 1 33 ? 3.111 18.590 0.681 1.00 39.13 366 GLY C N 1
ATOM 4155 C CA . GLY C 1 33 ? 3.881 19.493 -0.152 1.00 38.03 366 GLY C CA 1
ATOM 4156 C C . GLY C 1 33 ? 3.068 20.005 -1.333 1.00 34.03 366 GLY C C 1
ATOM 4157 O O . GLY C 1 33 ? 2.254 19.282 -1.912 1.00 32.06 366 GLY C O 1
ATOM 4161 N N . SER C 1 34 ? 3.304 21.262 -1.691 1.00 33.86 367 SER C N 1
ATOM 4162 C CA . SER C 1 34 ? 2.554 21.922 -2.760 1.00 34.73 367 SER C CA 1
ATOM 4163 C C . SER C 1 34 ? 2.896 21.391 -4.149 1.00 32.14 367 SER C C 1
ATOM 4164 O O . SER C 1 34 ? 4.042 21.023 -4.425 1.00 32.93 367 SER C O 1
ATOM 4172 N N . VAL C 1 35 ? 1.893 21.368 -5.015 1.00 30.63 368 VAL C N 1
ATOM 4173 C CA . VAL C 1 35 ? 2.052 21.031 -6.428 1.00 31.77 368 VAL C CA 1
ATOM 4174 C C . VAL C 1 35 ? 1.566 22.192 -7.298 1.00 32.32 368 VAL C C 1
ATOM 4175 O O . VAL C 1 35 ? 0.457 22.690 -7.129 1.00 34.07 368 VAL C O 1
ATOM 4188 N N . ASN C 1 36 ? 2.432 22.649 -8.196 1.00 31.89 369 ASN C N 1
ATOM 4189 C CA . ASN C 1 36 ? 2.096 23.726 -9.126 1.00 33.55 369 ASN C CA 1
ATOM 4190 C C . ASN C 1 36 ? 2.850 23.532 -10.443 1.00 33.05 369 ASN C C 1
ATOM 4191 O O . ASN C 1 36 ? 3.284 22.430 -10.731 1.00 33.45 369 ASN C O 1
ATOM 4202 N N . GLY C 1 37 ? 3.006 24.590 -11.231 1.00 32.66 370 GLY C N 1
ATOM 4203 C CA . GLY C 1 37 ? 3.690 24.503 -12.507 1.00 32.55 370 GLY C CA 1
ATOM 4204 C C . GLY C 1 37 ? 5.125 25.006 -12.519 1.00 33.59 370 GLY C C 1
ATOM 4205 O O . GLY C 1 37 ? 5.557 25.824 -11.689 1.00 33.98 370 GLY C O 1
ATOM 4209 N N . TRP C 1 38 ? 5.885 24.509 -13.486 1.00 33.52 371 TRP C N 1
ATOM 4210 C CA . TRP C 1 38 ? 7.289 24.898 -13.622 1.00 34.88 371 TRP C CA 1
ATOM 4211 C C . TRP C 1 38 ? 7.744 24.537 -15.022 1.00 36.34 371 TRP C C 1
ATOM 4212 O O . TRP C 1 38 ? 7.085 23.760 -15.685 1.00 35.52 371 TRP C O 1
ATOM 4233 N N . SER C 1 39 ? 8.848 25.115 -15.478 1.00 38.24 372 SER C N 1
ATOM 4234 C CA . SER C 1 39 ? 9.389 24.757 -16.782 1.00 39.33 372 SER C CA 1
ATOM 4235 C C . SER C 1 39 ? 9.894 23.316 -16.744 1.00 38.47 372 SER C C 1
ATOM 4236 O O . SER C 1 39 ? 10.329 22.825 -15.696 1.00 37.88 372 SER C O 1
ATOM 4244 N N . CYS C 1 40 ? 9.806 22.628 -17.878 1.00 39.65 373 CYS C N 1
ATOM 4245 C CA . CYS C 1 40 ? 10.059 21.184 -17.919 1.00 40.35 373 CYS C CA 1
ATOM 4246 C C . CYS C 1 40 ? 11.539 20.867 -17.812 1.00 41.16 373 CYS C C 1
ATOM 4247 O O . CYS C 1 40 ? 12.355 21.459 -18.510 1.00 43.22 373 CYS C O 1
ATOM 4254 N N . HIS C 1 41 ? 11.891 19.948 -16.922 1.00 40.66 374 HIS C N 1
ATOM 4255 C CA . HIS C 1 41 ? 13.267 19.462 -16.883 1.00 43.13 374 HIS C CA 1
ATOM 4256 C C . HIS C 1 41 ? 13.291 17.973 -16.522 1.00 44.02 374 HIS C C 1
ATOM 4257 O O . HIS C 1 41 ? 14.331 17.336 -16.558 1.00 42.56 374 HIS C O 1
ATOM 4272 N N . GLY C 1 42 ? 12.135 17.412 -16.193 1.00 44.99 375 GLY C N 1
ATOM 4273 C CA . GLY C 1 42 ? 12.033 15.966 -16.044 1.00 47.41 375 GLY C CA 1
ATOM 4274 C C . GLY C 1 42 ? 12.792 15.348 -14.876 1.00 52.31 375 GLY C C 1
ATOM 4275 O O . GLY C 1 42 ? 13.010 14.134 -14.848 1.00 53.47 375 GLY C O 1
ATOM 4279 N N . SER C 1 43 ? 13.204 16.173 -13.914 1.00 49.35 376 SER C N 1
ATOM 4280 C CA . SER C 1 43 ? 13.677 15.668 -12.625 1.00 47.95 376 SER C CA 1
ATOM 4281 C C . SER C 1 43 ? 12.519 14.931 -11.953 1.00 40.70 376 SER C C 1
ATOM 4282 O O . SER C 1 43 ? 11.358 15.070 -12.363 1.00 35.80 376 SER C O 1
ATOM 4290 N N . TRP C 1 44 ? 12.834 14.168 -10.917 1.00 40.98 377 TRP C N 1
ATOM 4291 C CA . TRP C 1 44 ? 11.870 13.237 -10.311 1.00 41.78 377 TRP C CA 1
ATOM 4292 C C . TRP C 1 44 ? 10.626 13.913 -9.730 1.00 35.39 377 TRP C C 1
ATOM 4293 O O . TRP C 1 44 ? 9.563 13.289 -9.612 1.00 33.99 377 TRP C O 1
ATOM 4314 N N . ASN C 1 45 ? 10.737 15.188 -9.391 1.00 33.28 378 ASN C N 1
ATOM 4315 C CA . ASN C 1 45 ? 9.586 15.921 -8.885 1.00 32.45 378 ASN C CA 1
ATOM 4316 C C . ASN C 1 45 ? 8.647 16.380 -10.023 1.00 31.92 378 ASN C C 1
ATOM 4317 O O . ASN C 1 45 ? 7.610 17.014 -9.782 1.00 31.96 378 ASN C O 1
ATOM 4328 N N . GLN C 1 46 ? 8.970 15.994 -11.253 1.00 30.42 379 GLN C N 1
ATOM 4329 C CA . GLN C 1 46 ? 8.075 16.217 -12.394 1.00 30.33 379 GLN C CA 1
ATOM 4330 C C . GLN C 1 46 ? 7.647 14.908 -13.063 1.00 29.33 379 GLN C C 1
ATOM 4331 O O . GLN C 1 46 ? 7.033 14.927 -14.128 1.00 29.87 379 GLN C O 1
ATOM 4345 N N . VAL C 1 47 ? 7.956 13.775 -12.439 1.00 29.01 380 VAL C N 1
ATOM 4346 C CA . VAL C 1 47 ? 7.601 12.469 -12.990 1.00 30.93 380 VAL C CA 1
ATOM 4347 C C . VAL C 1 47 ? 6.478 11.846 -12.195 1.00 30.81 380 VAL C C 1
ATOM 4348 O O . VAL C 1 47 ? 6.475 11.911 -10.975 1.00 31.35 380 VAL C O 1
ATOM 4361 N N . TRP C 1 48 ? 5.538 11.230 -12.898 1.00 31.12 381 TRP C N 1
ATOM 4362 C CA . TRP C 1 48 ? 4.299 10.765 -12.301 1.00 30.24 381 TRP C CA 1
ATOM 4363 C C . TRP C 1 48 ? 3.944 9.403 -12.866 1.00 31.74 381 TRP C C 1
ATOM 4364 O O . TRP C 1 48 ? 4.365 9.057 -13.964 1.00 33.45 381 TRP C O 1
ATOM 4385 N N . GLY C 1 49 ? 3.192 8.622 -12.095 1.00 31.46 382 GLY C N 1
ATOM 4386 C CA . GLY C 1 49 ? 2.733 7.311 -12.539 1.00 32.64 382 GLY C CA 1
ATOM 4387 C C . GLY C 1 49 ? 1.295 7.051 -12.092 1.00 31.57 382 GLY C C 1
ATOM 4388 O O . GLY C 1 49 ? 0.981 7.146 -10.902 1.00 30.15 382 GLY C O 1
ATOM 4392 N N . LEU C 1 50 ? 0.419 6.756 -13.049 1.00 32.01 383 LEU C N 1
ATOM 4393 C CA . LEU C 1 50 ? -0.997 6.514 -12.757 1.00 33.55 383 LEU C CA 1
ATOM 4394 C C . LEU C 1 50 ? -1.201 5.064 -12.324 1.00 33.16 383 LEU C C 1
ATOM 4395 O O . LEU C 1 50 ? -0.999 4.168 -13.118 1.00 34.35 383 LEU C O 1
ATOM 4411 N N . ASP C 1 51 ? -1.592 4.821 -11.078 1.00 32.90 384 ASP C N 1
ATOM 4412 C CA . ASP C 1 51 ? -1.676 3.440 -10.607 1.00 34.08 384 ASP C CA 1
ATOM 4413 C C . ASP C 1 51 ? -3.056 2.851 -10.921 1.00 33.87 384 ASP C C 1
ATOM 4414 O O . ASP C 1 51 ? -3.873 3.499 -11.577 1.00 32.87 384 ASP C O 1
ATOM 4423 N N . LYS C 1 52 ? -3.297 1.620 -10.474 1.00 34.93 385 LYS C N 1
ATOM 4424 C CA . LYS C 1 52 ? -4.534 0.890 -10.794 1.00 35.01 385 LYS C CA 1
ATOM 4425 C C . LYS C 1 52 ? -5.752 1.433 -10.065 1.00 34.38 385 LYS C C 1
ATOM 4426 O O . LYS C 1 52 ? -6.881 1.058 -10.378 1.00 35.94 385 LYS C O 1
ATOM 4430 N N . GLU C 1 53 ? -5.520 2.286 -9.076 1.00 31.89 386 GLU C N 1
ATOM 4431 C CA . GLU C 1 53 ? -6.607 2.866 -8.300 1.00 32.49 386 GLU C CA 1
ATOM 4432 C C . GLU C 1 53 ? -6.857 4.308 -8.768 1.00 31.34 386 GLU C C 1
ATOM 4433 O O . GLU C 1 53 ? -7.571 5.064 -8.121 1.00 31.15 386 GLU C O 1
ATOM 4437 N N . GLU C 1 54 ? -6.276 4.635 -9.920 1.00 31.94 387 GLU C N 1
ATOM 4438 C CA . GLU C 1 54 ? -6.428 5.912 -10.624 1.00 32.01 387 GLU C CA 1
ATOM 4439 C C . GLU C 1 54 ? -5.749 7.076 -9.908 1.00 30.21 387 GLU C C 1
ATOM 4440 O O . GLU C 1 54 ? -6.132 8.217 -10.099 1.00 29.34 387 GLU C O 1
ATOM 4452 N N . ARG C 1 55 ? -4.709 6.797 -9.130 1.00 28.59 388 ARG C N 1
ATOM 4453 C CA . ARG C 1 55 ? -3.959 7.865 -8.463 1.00 28.52 388 ARG C CA 1
ATOM 4454 C C . ARG C 1 55 ? -2.678 8.169 -9.213 1.00 27.76 388 ARG C C 1
ATOM 4455 O O . ARG C 1 55 ? -2.002 7.240 -9.695 1.00 27.87 388 ARG C O 1
ATOM 4476 N N . TYR C 1 56 ? -2.341 9.452 -9.308 1.00 28.50 389 TYR C N 1
ATOM 4477 C CA . TYR C 1 56 ? -1.057 9.859 -9.868 1.00 29.07 389 TYR C CA 1
ATOM 4478 C C . TYR C 1 56 ? 0.005 9.969 -8.792 1.00 30.95 389 TYR C C 1
ATOM 4479 O O . TYR C 1 56 ? 0.074 10.956 -8.026 1.00 29.18 389 TYR C O 1
ATOM 4497 N N . ARG C 1 57 ? 0.845 8.936 -8.764 1.00 32.21 390 ARG C N 1
ATOM 4498 C CA . ARG C 1 57 ? 1.946 8.833 -7.826 1.00 33.36 390 ARG C CA 1
ATOM 4499 C C . ARG C 1 57 ? 3.147 9.654 -8.253 1.00 29.71 390 ARG C C 1
ATOM 4500 O O . ARG C 1 57 ? 3.611 9.556 -9.394 1.00 30.61 390 ARG C O 1
ATOM 4521 N N . SER C 1 58 ? 3.693 10.412 -7.317 1.00 26.77 391 SER C N 1
ATOM 4522 C CA . SER C 1 58 ? 4.901 11.199 -7.609 1.00 26.40 391 SER C CA 1
ATOM 4523 C C . SER C 1 58 ? 6.120 10.349 -7.338 1.00 28.59 391 SER C C 1
ATOM 4524 O O . SER C 1 58 ? 6.113 9.541 -6.420 1.00 28.48 391 SER C O 1
ATOM 4532 N N . ARG C 1 59 ? 7.159 10.541 -8.137 1.00 33.09 392 ARG C N 1
ATOM 4533 C CA . ARG C 1 59 ? 8.437 9.903 -7.883 1.00 38.69 392 ARG C CA 1
ATOM 4534 C C . ARG C 1 59 ? 9.300 10.603 -6.816 1.00 38.74 392 ARG C C 1
ATOM 4535 O O . ARG C 1 59 ? 10.393 10.127 -6.531 1.00 40.83 392 ARG C O 1
ATOM 4556 N N . VAL C 1 60 ? 8.843 11.699 -6.204 1.00 37.69 393 VAL C N 1
ATOM 4557 C CA . VAL C 1 60 ? 9.680 12.348 -5.174 1.00 38.97 393 VAL C CA 1
ATOM 4558 C C . VAL C 1 60 ? 9.992 11.450 -3.973 1.00 40.29 393 VAL C C 1
ATOM 4559 O O . VAL C 1 60 ? 11.000 11.646 -3.298 1.00 40.63 393 VAL C O 1
ATOM 4572 N N . ALA C 1 61 ? 9.107 10.502 -3.698 1.00 41.38 394 ALA C N 1
ATOM 4573 C CA . ALA C 1 61 ? 9.265 9.552 -2.598 1.00 45.68 394 ALA C CA 1
ATOM 4574 C C . ALA C 1 61 ? 8.105 8.586 -2.669 1.00 41.58 394 ALA C C 1
ATOM 4575 O O . ALA C 1 61 ? 7.127 8.842 -3.375 1.00 35.90 394 ALA C O 1
ATOM 4582 N N . SER C 1 62 ? 8.186 7.484 -1.937 1.00 43.39 395 SER C N 1
ATOM 4583 C CA . SER C 1 62 ? 7.072 6.542 -1.943 1.00 45.52 395 SER C CA 1
ATOM 4584 C C . SER C 1 62 ? 5.861 7.158 -1.240 1.00 42.09 395 SER C C 1
ATOM 4585 O O . SER C 1 62 ? 6.004 8.041 -0.384 1.00 42.31 395 SER C O 1
ATOM 4593 N N . ASP C 1 63 ? 4.674 6.718 -1.645 1.00 40.04 396 ASP C N 1
ATOM 4594 C CA . ASP C 1 63 ? 3.405 7.067 -0.991 1.00 38.72 396 ASP C CA 1
ATOM 4595 C C . ASP C 1 63 ? 3.090 8.565 -1.067 1.00 35.68 396 ASP C C 1
ATOM 4596 O O . ASP C 1 63 ? 2.682 9.180 -0.093 1.00 34.73 396 ASP C O 1
ATOM 4605 N N . ARG C 1 64 ? 3.298 9.146 -2.236 1.00 34.57 397 ARG C N 1
ATOM 4606 C CA . ARG C 1 64 ? 2.914 10.515 -2.476 1.00 34.50 397 ARG C CA 1
ATOM 4607 C C . ARG C 1 64 ? 2.001 10.557 -3.718 1.00 34.22 397 ARG C C 1
ATOM 4608 O O . ARG C 1 64 ? 2.437 10.232 -4.819 1.00 34.24 397 ARG C O 1
ATOM 4629 N N . CYS C 1 65 ? 0.727 10.910 -3.517 1.00 33.22 398 CYS C N 1
ATOM 4630 C CA . CYS C 1 65 ? -0.282 10.923 -4.580 1.00 33.32 398 CYS C CA 1
ATOM 4631 C C . CYS C 1 65 ? -0.755 12.349 -4.807 1.00 30.67 398 CYS C C 1
ATOM 4632 O O . CYS C 1 65 ? -0.931 13.098 -3.845 1.00 29.36 398 CYS C O 1
ATOM 4639 N N . LEU C 1 66 ? -0.995 12.688 -6.067 1.00 29.37 399 LEU C N 1
ATOM 4640 C CA . LEU C 1 66 ? -1.561 13.975 -6.452 1.00 28.65 399 LEU C CA 1
ATOM 4641 C C . LEU C 1 66 ? -2.975 14.146 -5.909 1.00 27.61 399 LEU C C 1
ATOM 4642 O O . LEU C 1 66 ? -3.880 13.390 -6.269 1.00 28.35 399 LEU C O 1
ATOM 4658 N N . THR C 1 67 ? -3.165 15.174 -5.094 1.00 28.09 400 THR C N 1
ATOM 4659 C CA . THR C 1 67 ? -4.386 15.318 -4.322 1.00 27.01 400 THR C CA 1
ATOM 4660 C C . THR C 1 67 ? -5.035 16.719 -4.473 1.00 29.61 400 THR C C 1
ATOM 4661 O O . THR C 1 67 ? -4.383 17.760 -4.323 1.00 30.58 400 THR C O 1
ATOM 4672 N N . VAL C 1 68 ? -6.335 16.717 -4.747 1.00 28.62 401 VAL C N 1
ATOM 4673 C CA . VAL C 1 68 ? -7.149 17.931 -4.774 1.00 27.71 401 VAL C CA 1
ATOM 4674 C C . VAL C 1 68 ? -7.546 18.292 -3.346 1.00 29.67 401 VAL C C 1
ATOM 4675 O O . VAL C 1 68 ? -8.092 17.455 -2.615 1.00 30.65 401 VAL C O 1
ATOM 4688 N N . ASN C 1 69 ? -7.256 19.529 -2.954 1.00 28.35 402 ASN C N 1
ATOM 4689 C CA . ASN C 1 69 ? -7.631 20.042 -1.647 1.00 32.51 402 ASN C CA 1
ATOM 4690 C C . ASN C 1 69 ? -8.957 20.797 -1.735 1.00 31.98 402 ASN C C 1
ATOM 4691 O O . ASN C 1 69 ? -9.393 21.143 -2.827 1.00 31.83 402 ASN C O 1
ATOM 4702 N N . ALA C 1 70 ? -9.582 21.051 -0.591 1.00 32.44 403 ALA C N 1
ATOM 4703 C CA . ALA C 1 70 ? -10.903 21.677 -0.546 1.00 35.15 403 ALA C CA 1
ATOM 4704 C C . ALA C 1 70 ? -10.930 23.037 -1.244 1.00 39.32 403 ALA C C 1
ATOM 4705 O O . ALA C 1 70 ? -11.932 23.379 -1.863 1.00 41.81 403 ALA C O 1
ATOM 4712 N N . ASP C 1 71 ? -9.835 23.801 -1.160 1.00 41.97 404 ASP C N 1
ATOM 4713 C CA . ASP C 1 71 ? -9.737 25.100 -1.832 1.00 44.74 404 ASP C CA 1
ATOM 4714 C C . ASP C 1 71 ? -9.330 24.983 -3.311 1.00 43.00 404 ASP C C 1
ATOM 4715 O O . ASP C 1 71 ? -8.971 25.983 -3.942 1.00 43.56 404 ASP C O 1
ATOM 4724 N N . LYS C 1 72 ? -9.374 23.763 -3.845 1.00 39.65 405 LYS C N 1
ATOM 4725 C CA . LYS C 1 72 ? -9.076 23.495 -5.255 1.00 38.31 405 LYS C CA 1
ATOM 4726 C C . LYS C 1 72 ? -7.574 23.525 -5.580 1.00 36.26 405 LYS C C 1
ATOM 4727 O O . LYS C 1 72 ? -7.201 23.278 -6.715 1.00 34.95 405 LYS C O 1
ATOM 4731 N N . THR C 1 73 ? -6.713 23.774 -4.594 1.00 37.10 406 THR C N 1
ATOM 4732 C CA . THR C 1 73 ? -5.279 23.637 -4.832 1.00 36.58 406 THR C CA 1
ATOM 4733 C C . THR C 1 73 ? -4.820 22.161 -4.769 1.00 34.39 406 THR C C 1
ATOM 4734 O O . THR C 1 73 ? -5.549 21.277 -4.330 1.00 33.60 406 THR C O 1
ATOM 4745 N N . LEU C 1 74 ? -3.591 21.928 -5.201 1.00 33.46 407 LEU C N 1
ATOM 4746 C CA . LEU C 1 74 ? -3.045 20.588 -5.341 1.00 32.03 407 LEU C CA 1
ATOM 4747 C C . LEU C 1 74 ? -1.900 20.355 -4.388 1.00 30.68 407 LEU C C 1
ATOM 4748 O O . LEU C 1 74 ? -1.056 21.241 -4.196 1.00 29.62 407 LEU C O 1
ATOM 4764 N N . THR C 1 75 ? -1.854 19.164 -3.798 1.00 30.85 408 THR C N 1
ATOM 4765 C CA . THR C 1 75 ? -0.694 18.754 -2.998 1.00 33.10 408 THR C CA 1
ATOM 4766 C C . THR C 1 75 ? -0.336 17.293 -3.297 1.00 33.55 408 THR C C 1
ATOM 4767 O O . THR C 1 75 ? -1.037 16.641 -4.048 1.00 32.25 408 THR C O 1
ATOM 4778 N N . VAL C 1 76 ? 0.763 16.799 -2.719 1.00 34.46 409 VAL C N 1
ATOM 4779 C CA . VAL C 1 76 ? 0.994 15.356 -2.663 1.00 33.78 409 VAL C CA 1
ATOM 4780 C C . VAL C 1 76 ? 0.747 14.905 -1.222 1.00 33.57 409 VAL C C 1
ATOM 4781 O O . VAL C 1 76 ? 1.164 15.564 -0.288 1.00 35.01 409 VAL C O 1
ATOM 4794 N N . GLU C 1 77 ? 0.031 13.796 -1.071 1.00 32.49 410 GLU C N 1
ATOM 4795 C CA . GLU C 1 77 ? -0.372 13.258 0.227 1.00 33.41 410 GLU C CA 1
ATOM 4796 C C . GLU C 1 77 ? -0.166 11.748 0.208 1.00 32.10 410 GLU C C 1
ATOM 4797 O O . GLU C 1 77 ? 0.002 11.145 -0.860 1.00 30.23 410 GLU C O 1
ATOM 4809 N N . GLN C 1 78 ? -0.182 11.136 1.386 1.00 32.64 411 GLN C N 1
ATOM 4810 C CA . GLN C 1 78 ? -0.224 9.683 1.472 1.00 34.34 411 GLN C CA 1
ATOM 4811 C C . GLN C 1 78 ? -1.392 9.144 0.668 1.00 33.88 411 GLN C C 1
ATOM 4812 O O . GLN C 1 78 ? -2.474 9.717 0.678 1.00 32.04 411 GLN C O 1
ATOM 4826 N N . CYS C 1 79 ? -1.153 8.032 -0.008 1.00 36.20 412 CYS C N 1
ATOM 4827 C CA . CYS C 1 79 ? -2.113 7.449 -0.933 1.00 37.23 412 CYS C CA 1
ATOM 4828 C C . CYS C 1 79 ? -3.200 6.697 -0.188 1.00 38.64 412 CYS C C 1
ATOM 4829 O O . CYS C 1 79 ? -2.918 5.800 0.604 1.00 40.13 412 CYS C O 1
ATOM 4836 N N . GLY C 1 80 ? -4.439 7.085 -0.458 1.00 38.35 413 GLY C N 1
ATOM 4837 C CA . GLY C 1 80 ? -5.614 6.418 0.076 1.00 40.85 413 GLY C CA 1
ATOM 4838 C C . GLY C 1 80 ? -6.706 6.260 -0.974 1.00 34.75 413 GLY C C 1
ATOM 4839 O O . GLY C 1 80 ? -6.471 6.349 -2.187 1.00 32.24 413 GLY C O 1
ATOM 4843 N N . ALA C 1 81 ? -7.925 6.086 -0.490 1.00 31.98 414 ALA C N 1
ATOM 4844 C CA . ALA C 1 81 ? -9.062 5.767 -1.347 1.00 30.21 414 ALA C CA 1
ATOM 4845 C C . ALA C 1 81 ? -9.890 6.983 -1.752 1.00 28.88 414 ALA C C 1
ATOM 4846 O O . ALA C 1 81 ? -10.880 6.849 -2.496 1.00 28.49 414 ALA C O 1
ATOM 4853 N N . ASN C 1 82 ? -9.514 8.169 -1.271 1.00 27.98 415 ASN C N 1
ATOM 4854 C CA . ASN C 1 82 ? -10.357 9.325 -1.485 1.00 28.93 415 ASN C CA 1
ATOM 4855 C C . ASN C 1 82 ? -10.506 9.657 -2.965 1.00 28.79 415 ASN C C 1
ATOM 4856 O O . ASN C 1 82 ? -9.567 9.563 -3.731 1.00 27.36 415 ASN C O 1
ATOM 4867 N N . LEU C 1 83 ? -11.705 10.034 -3.384 1.00 28.71 416 LEU C N 1
ATOM 4868 C CA . LEU C 1 83 ? -11.886 10.463 -4.778 1.00 29.09 416 LEU C CA 1
ATOM 4869 C C . LEU C 1 83 ? -11.020 11.687 -5.151 1.00 27.10 416 LEU C C 1
ATOM 4870 O O . LEU C 1 83 ? -10.705 11.888 -6.323 1.00 26.37 416 LEU C O 1
ATOM 4886 N N . ALA C 1 84 ? -10.625 12.481 -4.157 1.00 27.29 417 ALA C N 1
ATOM 4887 C CA . ALA C 1 84 ? -9.777 13.653 -4.394 1.00 27.63 417 ALA C CA 1
ATOM 4888 C C . ALA C 1 84 ? -8.378 13.268 -4.879 1.00 26.52 417 ALA C C 1
ATOM 4889 O O . ALA C 1 84 ? -7.591 14.144 -5.271 1.00 27.58 417 ALA C O 1
ATOM 4896 N N . GLN C 1 85 ? -8.066 11.971 -4.866 1.00 26.79 418 GLN C N 1
ATOM 4897 C CA . GLN C 1 85 ? -6.779 11.486 -5.381 1.00 28.07 418 GLN C CA 1
ATOM 4898 C C . GLN C 1 85 ? -6.921 10.698 -6.652 1.00 27.98 418 GLN C C 1
ATOM 4899 O O . GLN C 1 85 ? -5.961 10.053 -7.099 1.00 28.79 418 GLN C O 1
ATOM 4913 N N . LYS C 1 86 ? -8.120 10.706 -7.224 1.00 28.86 419 LYS C N 1
ATOM 4914 C CA . LYS C 1 86 ? -8.383 9.872 -8.403 1.00 28.39 419 LYS C CA 1
ATOM 4915 C C . LYS C 1 86 ? -8.577 10.754 -9.623 1.00 28.45 419 LYS C C 1
ATOM 4916 O O . LYS C 1 86 ? -9.264 11.795 -9.555 1.00 29.42 419 LYS C O 1
ATOM 4935 N N . TRP C 1 87 ? -7.984 10.299 -10.728 1.00 27.37 420 TRP C N 1
ATOM 4936 C CA . TRP C 1 87 ? -7.868 11.048 -11.977 1.00 27.74 420 TRP C CA 1
ATOM 4937 C C . TRP C 1 87 ? -8.138 10.171 -13.168 1.00 29.95 420 TRP C C 1
ATOM 4938 O O . TRP C 1 87 ? -7.732 9.011 -13.167 1.00 31.20 420 TRP C O 1
ATOM 4959 N N . TYR C 1 88 ? -8.784 10.723 -14.197 1.00 31.18 421 TYR C N 1
ATOM 4960 C CA . TYR C 1 88 ? -8.927 10.018 -15.472 1.00 32.86 421 TYR C CA 1
ATOM 4961 C C . TYR C 1 88 ? -8.859 11.001 -16.635 1.00 33.33 421 TYR C C 1
ATOM 4962 O O . TYR C 1 88 ? -9.160 12.196 -16.480 1.00 31.43 421 TYR C O 1
ATOM 4980 N N . TRP C 1 89 ? -8.476 10.476 -17.792 1.00 36.77 422 TRP C N 1
ATOM 4981 C CA . TRP C 1 89 ? -8.294 11.254 -19.013 1.00 41.22 422 TRP C CA 1
ATOM 4982 C C . TRP C 1 89 ? -9.522 11.246 -19.894 1.00 41.81 422 TRP C C 1
ATOM 4983 O O . TRP C 1 89 ? -10.187 10.227 -20.038 1.00 42.15 422 TRP C O 1
ATOM 5004 N N . GLU C 1 90 ? -9.788 12.388 -20.506 1.00 42.90 423 GLU C N 1
ATOM 5005 C CA . GLU C 1 90 ? -10.671 12.461 -21.658 1.00 46.15 423 GLU C CA 1
ATOM 5006 C C . GLU C 1 90 ? -9.974 13.303 -22.703 1.00 42.82 423 GLU C C 1
ATOM 5007 O O . GLU C 1 90 ? -9.962 14.528 -22.591 1.00 41.31 423 GLU C O 1
ATOM 5019 N N . GLY C 1 91 ? -9.404 12.659 -23.717 1.00 41.24 424 GLY C N 1
ATOM 5020 C CA . GLY C 1 91 ? -8.600 13.377 -24.676 1.00 40.97 424 GLY C CA 1
ATOM 5021 C C . GLY C 1 91 ? -7.468 13.988 -23.889 1.00 39.55 424 GLY C C 1
ATOM 5022 O O . GLY C 1 91 ? -6.818 13.301 -23.111 1.00 39.44 424 GLY C O 1
ATOM 5026 N N . ASP C 1 92 ? -7.266 15.287 -24.032 1.00 39.17 425 ASP C N 1
ATOM 5027 C CA . ASP C 1 92 ? -6.132 15.935 -23.377 1.00 38.17 425 ASP C CA 1
ATOM 5028 C C . ASP C 1 92 ? -6.570 16.621 -22.100 1.00 35.82 425 ASP C C 1
ATOM 5029 O O . ASP C 1 92 ? -5.854 17.468 -21.576 1.00 34.43 425 ASP C O 1
ATOM 5038 N N . LYS C 1 93 ? -7.767 16.282 -21.619 1.00 35.66 426 LYS C N 1
ATOM 5039 C CA . LYS C 1 93 ? -8.260 16.844 -20.374 1.00 34.16 426 LYS C CA 1
ATOM 5040 C C . LYS C 1 93 ? -8.006 15.830 -19.274 1.00 33.76 426 LYS C C 1
ATOM 5041 O O . LYS C 1 93 ? -8.272 14.648 -19.453 1.00 33.81 426 LYS C O 1
ATOM 5060 N N . LEU C 1 94 ? -7.453 16.297 -18.158 1.00 32.71 427 LEU C N 1
ATOM 5061 C CA . LEU C 1 94 ? -7.254 15.464 -16.984 1.00 32.99 427 LEU C CA 1
ATOM 5062 C C . LEU C 1 94 ? -8.259 15.849 -15.910 1.00 31.53 427 LEU C C 1
ATOM 5063 O O . LEU C 1 94 ? -8.254 16.968 -15.404 1.00 31.66 427 LEU C O 1
ATOM 5079 N N . ILE C 1 95 ? -9.117 14.894 -15.559 1.00 31.58 428 ILE C N 1
ATOM 5080 C CA . ILE C 1 95 ? -10.325 15.167 -14.786 1.00 32.47 428 ILE C CA 1
ATOM 5081 C C . ILE C 1 95 ? -10.218 14.510 -13.413 1.00 33.58 428 ILE C C 1
ATOM 5082 O O . ILE C 1 95 ? -9.763 13.374 -13.289 1.00 31.90 428 ILE C O 1
ATOM 5098 N N . SER C 1 96 ? -10.601 15.253 -12.382 1.00 30.91 429 SER C N 1
ATOM 5099 C CA . SER C 1 96 ? -10.630 14.739 -11.018 1.00 29.14 429 SER C CA 1
ATOM 5100 C C . SER C 1 96 ? -11.956 14.063 -10.742 1.00 29.70 429 SER C C 1
ATOM 5101 O O . SER C 1 96 ? -12.986 14.484 -11.282 1.00 29.66 429 SER C O 1
ATOM 5109 N N . ARG C 1 97 ? -11.951 13.054 -9.877 1.00 28.87 430 ARG C N 1
ATOM 5110 C CA . ARG C 1 97 ? -13.221 12.418 -9.457 1.00 30.62 430 ARG C CA 1
ATOM 5111 C C . ARG C 1 97 ? -13.830 13.126 -8.238 1.00 30.29 430 ARG C C 1
ATOM 5112 O O . ARG C 1 97 ? -14.891 12.740 -7.733 1.00 31.78 430 ARG C O 1
ATOM 5133 N N . TYR C 1 98 ? -13.171 14.185 -7.792 1.00 29.84 431 TYR C N 1
ATOM 5134 C CA . TYR C 1 98 ? -13.596 14.928 -6.600 1.00 32.49 431 TYR C CA 1
ATOM 5135 C C . TYR C 1 98 ? -15.004 15.423 -6.790 1.00 33.44 431 TYR C C 1
ATOM 5136 O O . TYR C 1 98 ? -15.341 15.926 -7.862 1.00 32.14 431 TYR C O 1
ATOM 5154 N N . VAL C 1 99 ? -15.836 15.266 -5.763 1.00 35.76 432 VAL C N 1
ATOM 5155 C CA . VAL C 1 99 ? -17.179 15.823 -5.794 1.00 39.51 432 VAL C CA 1
ATOM 5156 C C . VAL C 1 99 ? -17.386 16.847 -4.685 1.00 41.52 432 VAL C C 1
ATOM 5157 O O . VAL C 1 99 ? -16.801 16.743 -3.605 1.00 39.40 432 VAL C O 1
ATOM 5170 N N . ASP C 1 100 ? -18.208 17.848 -4.981 1.00 46.30 433 ASP C N 1
ATOM 5171 C CA . ASP C 1 100 ? -18.687 18.777 -3.971 1.00 51.09 433 ASP C CA 1
ATOM 5172 C C . ASP C 1 100 ? -20.131 19.175 -4.333 1.00 56.38 433 ASP C C 1
ATOM 5173 O O . ASP C 1 100 ? -20.748 18.554 -5.204 1.00 55.35 433 ASP C O 1
ATOM 5182 N N . GLY C 1 101 ? -20.680 20.186 -3.668 1.00 63.57 434 GLY C N 1
ATOM 5183 C CA . GLY C 1 101 ? -22.052 20.590 -3.941 1.00 69.64 434 GLY C CA 1
ATOM 5184 C C . GLY C 1 101 ? -22.207 21.571 -5.091 1.00 71.90 434 GLY C C 1
ATOM 5185 O O . GLY C 1 101 ? -22.886 22.594 -4.939 1.00 75.06 434 GLY C O 1
ATOM 5189 N N . ASN C 1 102 ? -21.605 21.263 -6.243 1.00 71.38 435 ASN C N 1
ATOM 5190 C CA . ASN C 1 102 ? -21.683 22.144 -7.413 1.00 74.84 435 ASN C CA 1
ATOM 5191 C C . ASN C 1 102 ? -22.169 21.475 -8.703 1.00 75.56 435 ASN C C 1
ATOM 5192 O O . ASN C 1 102 ? -22.242 22.133 -9.739 1.00 76.06 435 ASN C O 1
ATOM 5199 N N . ASN C 1 103 ? -22.496 20.187 -8.649 1.00 74.30 436 ASN C N 1
ATOM 5200 C CA . ASN C 1 103 ? -22.860 19.435 -9.853 1.00 73.53 436 ASN C CA 1
ATOM 5201 C C . ASN C 1 103 ? -21.889 19.694 -11.013 1.00 70.73 436 ASN C C 1
ATOM 5202 O O . ASN C 1 103 ? -22.321 19.864 -12.152 1.00 73.25 436 ASN C O 1
ATOM 5206 N N . THR C 1 104 ? -20.590 19.741 -10.713 1.00 62.56 437 THR C N 1
ATOM 5207 C CA . THR C 1 104 ? -19.567 20.017 -11.727 1.00 54.62 437 THR C CA 1
ATOM 5208 C C . THR C 1 104 ? -18.340 19.109 -11.603 1.00 46.11 437 THR C C 1
ATOM 5209 O O . THR C 1 104 ? -17.932 18.745 -10.506 1.00 43.34 437 THR C O 1
ATOM 5220 N N . ARG C 1 105 ? -17.753 18.752 -12.736 1.00 42.76 438 ARG C N 1
ATOM 5221 C CA . ARG C 1 105 ? -16.458 18.084 -12.737 1.00 40.28 438 ARG C CA 1
ATOM 5222 C C . ARG C 1 105 ? -15.382 19.142 -12.649 1.00 38.72 438 ARG C C 1
ATOM 5223 O O . ARG C 1 105 ? -15.558 20.260 -13.148 1.00 38.89 438 ARG C O 1
ATOM 5244 N N . TYR C 1 106 ? -14.266 18.780 -12.023 1.00 37.32 439 TYR C N 1
ATOM 5245 C CA . TYR C 1 106 ? -13.111 19.657 -11.925 1.00 37.05 439 TYR C CA 1
ATOM 5246 C C . TYR C 1 106 ? -11.967 19.115 -12.775 1.00 36.07 439 TYR C C 1
ATOM 5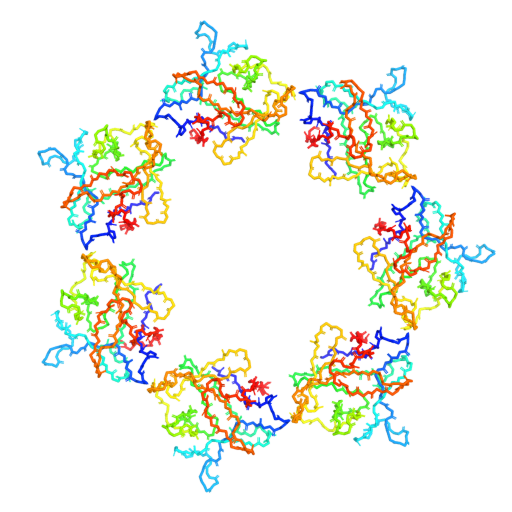247 O O . TYR C 1 106 ? -11.667 17.922 -12.728 1.00 34.14 439 TYR C O 1
ATOM 5265 N N . LEU C 1 107 ? -11.344 20.025 -13.527 1.00 35.09 440 LEU C N 1
ATOM 5266 C CA . LEU C 1 107 ? -10.277 19.731 -14.472 1.00 33.46 440 LEU C CA 1
ATOM 5267 C C . LEU C 1 107 ? -8.946 20.376 -14.071 1.00 30.21 440 LEU C C 1
ATOM 5268 O O . LEU C 1 107 ? -8.884 21.513 -13.602 1.00 29.22 440 LEU C O 1
ATOM 5284 N N . LEU C 1 108 ? -7.870 19.644 -14.291 1.00 29.23 441 LEU C N 1
ATOM 5285 C CA . LEU C 1 108 ? -6.556 20.171 -14.018 1.00 29.65 441 LEU C CA 1
ATOM 5286 C C . LEU C 1 108 ? -6.355 21.373 -14.925 1.00 29.74 441 LEU C C 1
ATOM 5287 O O . LEU C 1 108 ? -6.518 21.255 -16.131 1.00 30.49 441 LEU C O 1
ATOM 5303 N N . ASN C 1 109 ? -6.035 22.528 -14.343 1.00 30.10 442 ASN C N 1
ATOM 5304 C CA . ASN C 1 109 ? -6.082 23.781 -15.084 1.00 30.92 442 ASN C CA 1
ATOM 5305 C C . ASN C 1 109 ? -5.052 24.818 -14.623 1.00 31.23 442 ASN C C 1
ATOM 5306 O O . ASN C 1 109 ? -4.814 24.970 -13.445 1.00 31.46 442 ASN C O 1
ATOM 5317 N N . ILE C 1 110 ? -4.440 25.518 -15.572 1.00 32.09 443 ILE C N 1
ATOM 5318 C CA . ILE C 1 110 ? -3.580 26.654 -15.257 1.00 36.19 443 ILE C CA 1
ATOM 5319 C C . ILE C 1 110 ? -4.439 27.870 -15.001 1.00 38.17 443 ILE C C 1
ATOM 5320 O O . ILE C 1 110 ? -5.153 28.324 -15.895 1.00 38.90 443 ILE C O 1
ATOM 5336 N N . VAL C 1 111 ? -4.356 28.416 -13.800 1.00 41.11 444 VAL C N 1
ATOM 5337 C CA . VAL C 1 111 ? -5.260 29.487 -13.403 1.00 47.23 444 VAL C CA 1
ATOM 5338 C C . VAL C 1 111 ? -4.564 30.848 -13.410 1.00 53.15 444 VAL C C 1
ATOM 5339 O O . VAL C 1 111 ? -5.189 31.876 -13.134 1.00 58.96 444 VAL C O 1
ATOM 5352 N N . GLY C 1 112 ? -3.279 30.859 -13.746 1.00 54.30 445 GLY C N 1
ATOM 5353 C CA . GLY C 1 112 ? -2.538 32.109 -13.888 1.00 57.23 445 GLY C CA 1
ATOM 5354 C C . GLY C 1 112 ? -1.069 31.894 -13.586 1.00 58.87 445 GLY C C 1
ATOM 5355 O O . GLY C 1 112 ? -0.734 31.263 -12.590 1.00 58.81 445 GLY C O 1
ATOM 5359 N N . GLY C 1 113 ? -0.186 32.407 -14.438 1.00 56.83 446 GLY C N 1
ATOM 5360 C CA . GLY C 1 113 ? 1.242 32.214 -14.248 1.00 54.41 446 GLY C CA 1
ATOM 5361 C C . GLY C 1 113 ? 1.649 30.743 -14.224 1.00 50.00 446 GLY C C 1
ATOM 5362 O O . GLY C 1 113 ? 1.408 30.010 -15.173 1.00 48.12 446 GLY C O 1
ATOM 5366 N N . ARG C 1 114 ? 2.279 30.322 -13.133 1.00 48.06 447 ARG C N 1
ATOM 5367 C CA . ARG C 1 114 ? 2.640 28.919 -12.925 1.00 44.67 447 ARG C CA 1
ATOM 5368 C C . ARG C 1 114 ? 1.734 28.261 -11.889 1.00 39.93 447 ARG C C 1
ATOM 5369 O O . ARG C 1 114 ? 2.030 27.171 -11.391 1.00 38.91 447 ARG C O 1
ATOM 5390 N N . ASN C 1 115 ? 0.638 28.931 -11.565 1.00 38.84 448 ASN C N 1
ATOM 5391 C CA . ASN C 1 115 ? -0.358 28.388 -10.647 1.00 38.59 448 ASN C CA 1
ATOM 5392 C C . ASN C 1 115 ? -1.231 27.381 -11.336 1.00 35.00 448 ASN C C 1
ATOM 5393 O O . ASN C 1 115 ? -1.875 27.691 -12.332 1.00 34.38 448 ASN C O 1
ATOM 5404 N N . VAL C 1 116 ? -1.247 26.173 -10.795 1.00 34.22 449 VAL C N 1
ATOM 5405 C CA . VAL C 1 116 ? -2.050 25.089 -11.336 1.00 34.32 449 VAL C CA 1
ATOM 5406 C C . VAL C 1 116 ? -2.997 24.587 -10.269 1.00 34.76 449 VAL C C 1
ATOM 5407 O O . VAL C 1 116 ? -2.586 24.347 -9.134 1.00 35.54 449 VAL C O 1
ATOM 5420 N N . GLN C 1 117 ? -4.262 24.431 -10.631 1.00 34.94 450 GLN C N 1
ATOM 5421 C CA . GLN C 1 117 ? -5.283 24.006 -9.689 1.00 35.25 450 GLN C CA 1
ATOM 5422 C C . GLN C 1 117 ? -6.290 23.121 -10.420 1.00 33.29 450 GLN C C 1
ATOM 5423 O O . GLN C 1 117 ? -6.013 22.653 -11.516 1.00 33.16 450 GLN C O 1
ATOM 5437 N N . VAL C 1 118 ? -7.434 22.852 -9.803 1.00 32.25 451 VAL C N 1
ATOM 5438 C CA . VAL C 1 118 ? -8.548 22.290 -10.558 1.00 32.28 451 VAL C CA 1
ATOM 5439 C C . VAL C 1 118 ? -9.630 23.361 -10.616 1.00 34.08 451 VAL C C 1
ATOM 5440 O O . VAL C 1 118 ? -9.795 24.139 -9.676 1.00 33.12 451 VAL C O 1
ATOM 5453 N N . THR C 1 119 ? -10.318 23.390 -11.758 1.00 36.72 452 THR C N 1
ATOM 5454 C CA . THR C 1 119 ? -11.261 24.427 -12.137 1.00 40.78 452 THR C CA 1
ATOM 5455 C C . THR C 1 119 ? -12.531 23.735 -12.658 1.00 38.74 452 THR C C 1
ATOM 5456 O O . THR C 1 119 ? -12.440 22.706 -13.324 1.00 35.85 452 THR C O 1
ATOM 5467 N N . PRO C 1 120 ? -13.712 24.274 -12.335 1.00 41.42 453 PRO C N 1
ATOM 5468 C CA . PRO C 1 120 ? -14.928 23.728 -12.952 1.00 42.51 453 PRO C CA 1
ATOM 5469 C C . PRO C 1 120 ? -14.800 23.632 -14.466 1.00 42.01 453 PRO C C 1
ATOM 5470 O O . PRO C 1 120 ? -14.331 24.586 -15.100 1.00 41.50 453 PRO C O 1
ATOM 5481 N N . GLU C 1 121 ? -15.210 22.491 -15.022 1.00 42.97 454 GLU C N 1
ATOM 5482 C CA . GLU C 1 121 ? -15.069 22.175 -16.450 1.00 45.68 454 GLU C CA 1
ATOM 5483 C C . GLU C 1 121 ? -15.438 23.325 -17.408 1.00 49.78 454 GLU C C 1
ATOM 5484 O O . GLU C 1 121 ? -14.760 23.567 -18.412 1.00 48.36 454 GLU C O 1
ATOM 5496 N N . ASN C 1 122 ? -16.511 24.036 -17.099 1.00 52.52 455 ASN C N 1
ATOM 5497 C CA . ASN C 1 122 ? -16.967 25.122 -17.967 1.00 56.82 455 ASN C CA 1
ATOM 5498 C C . ASN C 1 122 ? -16.015 26.313 -18.035 1.00 55.40 455 ASN C C 1
ATOM 5499 O O . ASN C 1 122 ? -16.013 27.050 -19.029 1.00 56.40 455 ASN C O 1
ATOM 5510 N N . GLU C 1 123 ? -15.230 26.499 -16.976 1.00 53.73 456 GLU C N 1
ATOM 5511 C CA . GLU C 1 123 ? -14.323 27.643 -16.839 1.00 55.48 456 GLU C CA 1
ATOM 5512 C C . GLU C 1 123 ? -12.835 27.278 -17.068 1.00 53.49 456 GLU C C 1
ATOM 5513 O O . GLU C 1 123 ? -11.942 28.127 -16.927 1.00 53.28 456 GLU C O 1
ATOM 5517 N N . ALA C 1 124 ? -12.577 26.024 -17.430 1.00 49.05 457 ALA C N 1
ATOM 5518 C CA . ALA C 1 124 ? -11.205 25.526 -17.601 1.00 45.61 457 ALA C CA 1
ATOM 5519 C C . ALA C 1 124 ? -10.666 25.752 -19.018 1.00 46.56 457 ALA C C 1
ATOM 5520 O O . ALA C 1 124 ? -10.826 24.901 -19.892 1.00 46.13 457 ALA C O 1
ATOM 5527 N N . ASN C 1 125 ? -10.003 26.886 -19.234 1.00 47.23 458 ASN C N 1
ATOM 5528 C CA . ASN C 1 125 ? -9.590 27.284 -20.579 1.00 49.71 458 ASN C CA 1
ATOM 5529 C C . ASN C 1 125 ? -8.081 27.199 -20.816 1.00 45.34 458 ASN C C 1
ATOM 5530 O O . ASN C 1 125 ? -7.600 27.561 -21.889 1.00 44.99 458 ASN C O 1
ATOM 5541 N N . GLN C 1 126 ? -7.349 26.720 -19.813 1.00 42.06 459 GLN C N 1
ATOM 5542 C CA . GLN C 1 126 ? -5.941 26.376 -19.975 1.00 41.02 459 GLN C CA 1
ATOM 5543 C C . GLN C 1 126 ? -5.672 24.988 -19.384 1.00 35.67 459 GLN C C 1
ATOM 5544 O O . GLN C 1 126 ? -4.750 24.808 -18.583 1.00 34.39 459 GLN C O 1
ATOM 5558 N N . ALA C 1 127 ? -6.466 24.009 -19.828 1.00 34.73 460 ALA C N 1
ATOM 5559 C CA . ALA C 1 127 ? -6.595 22.716 -19.167 1.00 34.09 460 ALA C CA 1
ATOM 5560 C C . ALA C 1 127 ? -6.249 21.535 -20.091 1.00 34.05 460 ALA C C 1
ATOM 5561 O O . ALA C 1 127 ? -6.716 20.405 -19.903 1.00 34.30 460 ALA C O 1
ATOM 5568 N N . ARG C 1 128 ? -5.451 21.808 -21.102 1.00 33.73 461 ARG C N 1
ATOM 5569 C CA . ARG C 1 128 ? -4.926 20.753 -21.964 1.00 33.70 461 ARG C CA 1
ATOM 5570 C C . ARG C 1 128 ? -3.583 20.231 -21.443 1.00 31.41 461 ARG C C 1
ATOM 5571 O O . ARG C 1 128 ? -2.703 21.038 -21.119 1.00 31.79 461 ARG C O 1
ATOM 5592 N N . TRP C 1 129 ? -3.426 18.904 -21.403 1.00 29.97 462 TRP C N 1
ATOM 5593 C CA . TRP C 1 129 ? -2.187 18.255 -20.946 1.00 30.00 462 TRP C CA 1
ATOM 5594 C C . TRP C 1 129 ? -1.808 17.081 -21.831 1.00 32.17 462 TRP C C 1
ATOM 5595 O O . TRP C 1 129 ? -2.671 16.494 -22.495 1.00 32.86 462 TRP C O 1
ATOM 5616 N N . LYS C 1 130 ? -0.523 16.736 -21.831 1.00 33.93 463 LYS C N 1
ATOM 5617 C CA . LYS C 1 130 ? -0.042 15.556 -22.548 1.00 36.42 463 LYS C CA 1
ATOM 5618 C C . LYS C 1 130 ? 0.842 14.707 -21.623 1.00 37.53 463 LYS C C 1
ATOM 5619 O O . LYS C 1 130 ? 1.901 15.156 -21.165 1.00 36.09 463 LYS C O 1
ATOM 5623 N N . PRO C 1 131 ? 0.404 13.476 -21.325 1.00 40.67 464 PRO C N 1
ATOM 5624 C CA . PRO C 1 131 ? 1.302 12.636 -20.531 1.00 42.04 464 PRO C CA 1
ATOM 5625 C C . PRO C 1 131 ? 2.413 12.145 -21.423 1.00 43.61 464 PRO C C 1
ATOM 5626 O O . PRO C 1 131 ? 2.135 11.568 -22.469 1.00 44.60 464 PRO C O 1
ATOM 5637 N N . THR C 1 132 ? 3.654 12.395 -21.027 1.00 43.34 465 THR C N 1
ATOM 5638 C CA . THR C 1 132 ? 4.792 12.115 -21.881 1.00 44.56 465 THR C CA 1
ATOM 5639 C C . THR C 1 132 ? 5.719 11.086 -21.239 1.00 41.32 465 THR C C 1
ATOM 5640 O O . THR C 1 132 ? 6.204 11.292 -20.141 1.00 37.84 465 THR C O 1
ATOM 5651 N N . LEU C 1 133 ? 5.990 9.995 -21.935 1.00 42.51 466 LEU C N 1
ATOM 5652 C CA . LEU C 1 133 ? 6.834 8.934 -21.379 1.00 44.80 466 LEU C CA 1
ATOM 5653 C C . LEU C 1 133 ? 8.199 9.475 -20.963 1.00 44.83 466 LEU C C 1
ATOM 5654 O O . LEU C 1 133 ? 8.787 10.259 -21.687 1.00 43.55 466 LEU C O 1
ATOM 5670 N N . GLN C 1 134 ? 8.688 9.087 -19.784 1.00 48.37 467 GLN C N 1
ATOM 5671 C CA . GLN C 1 134 ? 9.945 9.643 -19.273 1.00 52.93 467 GLN C CA 1
ATOM 5672 C C . GLN C 1 134 ? 11.109 9.111 -20.083 1.00 58.45 467 GLN C C 1
ATOM 5673 O O . GLN C 1 134 ? 11.050 7.991 -20.584 1.00 60.79 467 GLN C O 1
ATOM 5677 N N . MET D 1 4 ? 13.160 5.664 -36.298 1.00 92.71 337 MET D N 1
ATOM 5678 C CA . MET D 1 4 ? 12.755 6.962 -36.817 1.00 88.52 337 MET D CA 1
ATOM 5679 C C . MET D 1 4 ? 12.991 7.059 -38.319 1.00 81.24 337 MET D C 1
ATOM 5680 O O . MET D 1 4 ? 14.050 6.685 -38.831 1.00 84.03 337 MET D O 1
ATOM 5694 N N . ALA D 1 5 ? 11.996 7.602 -39.009 1.00 70.73 338 ALA D N 1
ATOM 5695 C CA . ALA D 1 5 ? 12.035 7.735 -40.455 1.00 60.18 338 ALA D CA 1
ATOM 5696 C C . ALA D 1 5 ? 12.638 9.073 -40.881 1.00 52.63 338 ALA D C 1
ATOM 5697 O O . ALA D 1 5 ? 12.171 10.133 -40.482 1.00 50.95 338 ALA D O 1
ATOM 5704 N N . HIS D 1 6 ? 13.677 9.021 -41.695 1.00 49.75 339 HIS D N 1
ATOM 5705 C CA . HIS D 1 6 ? 14.206 10.235 -42.285 1.00 47.63 339 HIS D CA 1
ATOM 5706 C C . HIS D 1 6 ? 13.359 10.622 -43.486 1.00 41.35 339 HIS D C 1
ATOM 5707 O O . HIS D 1 6 ? 13.084 9.806 -44.351 1.00 41.00 339 HIS D O 1
ATOM 5722 N N . VAL D 1 7 ? 12.935 11.879 -43.522 1.00 36.93 340 VAL D N 1
ATOM 5723 C CA . VAL D 1 7 ? 12.052 12.354 -44.583 1.00 33.33 340 VAL D CA 1
ATOM 5724 C C . VAL D 1 7 ? 12.488 13.717 -45.083 1.00 32.10 340 VAL D C 1
ATOM 5725 O O . VAL D 1 7 ? 13.172 14.464 -44.369 1.00 31.92 340 VAL D O 1
ATOM 5738 N N . THR D 1 8 ? 12.104 14.037 -46.317 1.00 29.29 341 THR D N 1
ATOM 5739 C CA . THR D 1 8 ? 12.097 15.415 -46.752 1.00 29.64 341 THR D CA 1
ATOM 5740 C C . THR D 1 8 ? 10.684 15.943 -46.500 1.00 27.35 341 THR D C 1
ATOM 5741 O O . THR D 1 8 ? 9.723 15.170 -46.493 1.00 26.69 341 THR D O 1
ATOM 5752 N N . LEU D 1 9 ? 10.565 17.244 -46.253 1.00 25.66 342 LEU D N 1
ATOM 5753 C CA . LEU D 1 9 ? 9.257 17.884 -46.072 1.00 24.27 342 LEU D CA 1
ATOM 5754 C C . LEU D 1 9 ? 8.982 18.719 -47.294 1.00 23.61 342 LEU D C 1
ATOM 5755 O O . LEU D 1 9 ? 9.443 19.867 -47.416 1.00 25.37 342 LEU D O 1
ATOM 5771 N N . GLN D 1 10 ? 8.267 18.126 -48.237 1.00 23.32 343 GLN D N 1
ATOM 5772 C CA . GLN D 1 10 ? 8.105 18.733 -49.542 1.00 24.34 343 GLN D CA 1
ATOM 5773 C C . GLN D 1 10 ? 6.735 19.383 -49.634 1.00 23.16 343 GLN D C 1
ATOM 5774 O O . GLN D 1 10 ? 5.742 18.804 -49.227 1.00 24.31 343 GLN D O 1
ATOM 5788 N N . SER D 1 11 ? 6.701 20.591 -50.161 1.00 23.55 344 SER D N 1
ATOM 5789 C CA . SER D 1 11 ? 5.447 21.325 -50.304 1.00 23.55 344 SER D CA 1
ATOM 5790 C C . SER D 1 11 ? 4.540 20.688 -51.351 1.00 23.32 344 SER D C 1
ATOM 5791 O O . SER D 1 11 ? 4.992 20.253 -52.415 1.00 22.48 344 SER D O 1
ATOM 5799 N N . LEU D 1 12 ? 3.258 20.604 -51.025 1.00 23.66 345 LEU D N 1
ATOM 5800 C CA . LEU D 1 12 ? 2.235 20.277 -52.030 1.00 25.75 345 LEU D CA 1
ATOM 5801 C C . LEU D 1 12 ? 1.498 21.541 -52.511 1.00 27.01 345 LEU D C 1
ATOM 5802 O O . LEU D 1 12 ? 0.544 21.454 -53.274 1.00 25.60 345 LEU D O 1
ATOM 5818 N N . SER D 1 13 ? 1.952 22.717 -52.071 1.00 29.00 346 SER D N 1
ATOM 5819 C CA . SER D 1 13 ? 1.340 23.970 -52.495 1.00 29.93 346 SER D CA 1
ATOM 5820 C C . SER D 1 13 ? 2.255 24.710 -53.463 1.00 32.60 346 SER D C 1
ATOM 5821 O O . SER D 1 13 ? 1.934 25.803 -53.912 1.00 33.08 346 SER D O 1
ATOM 5829 N N . ASN D 1 14 ? 3.388 24.102 -53.799 1.00 30.22 347 ASN D N 1
ATOM 5830 C CA . ASN D 1 14 ? 4.386 24.739 -54.669 1.00 30.06 347 ASN D CA 1
ATOM 5831 C C . ASN D 1 14 ? 5.039 23.645 -55.497 1.00 25.20 347 ASN D C 1
ATOM 5832 O O . ASN D 1 14 ? 5.378 22.599 -54.963 1.00 24.58 347 ASN D O 1
ATOM 5843 N N . ASN D 1 15 ? 5.223 23.846 -56.785 1.00 26.25 348 ASN D N 1
ATOM 5844 C CA . ASN D 1 15 ? 5.721 22.747 -57.607 1.00 28.36 348 ASN D CA 1
ATOM 5845 C C . ASN D 1 15 ? 7.104 22.204 -57.254 1.00 32.25 348 ASN D C 1
ATOM 5846 O O . ASN D 1 15 ? 7.409 21.078 -57.628 1.00 27.79 348 ASN D O 1
ATOM 5857 N N . ASP D 1 16 ? 7.932 22.964 -56.535 1.00 29.78 349 ASP D N 1
ATOM 5858 C CA . ASP D 1 16 ? 9.208 22.421 -56.093 1.00 30.84 349 ASP D CA 1
ATOM 5859 C C . ASP D 1 16 ? 9.777 23.207 -54.951 1.00 30.59 349 ASP D C 1
ATOM 5860 O O . ASP D 1 16 ? 10.590 24.107 -55.158 1.00 29.87 349 ASP D O 1
ATOM 5869 N N . LEU D 1 17 ? 9.359 22.865 -53.752 1.00 26.67 350 LEU D N 1
ATOM 5870 C CA . LEU D 1 17 ? 9.905 23.500 -52.574 1.00 28.14 350 LEU D CA 1
ATOM 5871 C C . LEU D 1 17 ? 9.931 22.495 -51.445 1.00 26.53 350 LEU D C 1
ATOM 5872 O O . LEU D 1 17 ? 8.936 21.805 -51.177 1.00 26.42 350 LEU D O 1
ATOM 5888 N N . CYS D 1 18 ? 11.091 22.414 -50.806 1.00 27.13 351 CYS D N 1
ATOM 5889 C CA . CYS D 1 18 ? 11.316 21.568 -49.643 1.00 25.96 351 CYS D CA 1
ATOM 5890 C C . CYS D 1 18 ? 11.736 22.453 -48.481 1.00 28.97 351 CYS D C 1
ATOM 5891 O O . CYS D 1 18 ? 12.342 23.504 -48.700 1.00 28.60 351 CYS D O 1
ATOM 5898 N N . LEU D 1 19 ? 11.447 22.024 -47.251 1.00 28.26 352 LEU D N 1
ATOM 5899 C CA . LEU D 1 19 ? 11.889 22.754 -46.065 1.00 29.39 352 LEU D CA 1
ATOM 5900 C C . LEU D 1 19 ? 13.399 22.562 -45.891 1.00 31.50 352 LEU D C 1
ATOM 5901 O O . LEU D 1 19 ? 13.902 21.438 -45.920 1.00 29.70 352 LEU D O 1
ATOM 5917 N N . ASP D 1 20 ? 14.119 23.667 -45.718 1.00 33.62 353 ASP D N 1
ATOM 5918 C CA . ASP D 1 20 ? 15.552 23.696 -45.967 1.00 35.44 353 ASP D CA 1
ATOM 5919 C C . ASP D 1 20 ? 16.265 24.554 -44.910 1.00 35.91 353 ASP D C 1
ATOM 5920 O O . ASP D 1 20 ? 15.860 25.691 -44.655 1.00 35.06 353 ASP D O 1
ATOM 5929 N N . VAL D 1 21 ? 17.296 23.991 -44.280 1.00 36.42 354 VAL D N 1
ATOM 5930 C CA . VAL D 1 21 ? 18.114 24.738 -43.328 1.00 39.63 354 VAL D CA 1
ATOM 5931 C C . VAL D 1 21 ? 19.083 25.607 -44.125 1.00 42.51 354 VAL D C 1
ATOM 5932 O O . VAL D 1 21 ? 20.023 25.097 -44.729 1.00 40.88 354 VAL D O 1
ATOM 5945 N N . TYR D 1 22 ? 18.813 26.910 -44.154 1.00 43.67 355 TYR D N 1
ATOM 5946 C CA . TYR D 1 22 ? 19.681 27.889 -44.818 1.00 44.31 355 TYR D CA 1
ATOM 5947 C C . TYR D 1 22 ? 20.995 28.020 -44.054 1.00 48.71 355 TYR D C 1
ATOM 5948 O O . TYR D 1 22 ? 22.059 28.171 -44.658 1.00 50.58 355 TYR D O 1
ATOM 5966 N N . GLY D 1 23 ? 20.894 27.965 -42.726 1.00 50.23 356 GLY D N 1
ATOM 5967 C CA . GLY D 1 23 ? 22.030 28.132 -41.836 1.00 55.87 356 GLY D CA 1
ATOM 5968 C C . GLY D 1 23 ? 22.325 29.602 -41.596 1.00 61.65 356 GLY D C 1
ATOM 5969 O O . GLY D 1 23 ? 21.419 30.446 -41.598 1.00 59.83 356 GLY D O 1
ATOM 5973 N N . GLU D 1 24 ? 23.605 29.904 -41.397 1.00 69.10 357 GLU D N 1
ATOM 5974 C CA . GLU D 1 24 ? 24.061 31.273 -41.198 1.00 78.18 357 GLU D CA 1
ATOM 5975 C C . GLU D 1 24 ? 25.419 31.451 -41.862 1.00 82.77 357 GLU D C 1
ATOM 5976 O O . GLU D 1 24 ? 26.401 30.859 -41.427 1.00 82.11 357 GLU D O 1
ATOM 5980 N N . ASN D 1 25 ? 25.449 32.241 -42.933 1.00 87.46 358 ASN D N 1
ATOM 5981 C CA . ASN D 1 25 ? 26.682 32.534 -43.670 1.00 93.05 358 ASN D CA 1
ATOM 5982 C C . ASN D 1 25 ? 27.389 31.282 -44.203 1.00 94.38 358 ASN D C 1
ATOM 5983 O O . ASN D 1 25 ? 28.593 31.104 -43.991 1.00 98.46 358 ASN D O 1
ATOM 5987 N N . GLY D 1 26 ? 26.637 30.423 -44.895 1.00 89.93 359 GLY D N 1
ATOM 5988 C CA . GLY D 1 26 ? 27.191 29.219 -45.497 1.00 87.34 359 GLY D CA 1
ATOM 5989 C C . GLY D 1 26 ? 27.286 28.047 -44.535 1.00 82.06 359 GLY D C 1
ATOM 5990 O O . GLY D 1 26 ? 27.360 26.888 -44.948 1.00 82.13 359 GLY D O 1
ATOM 5994 N N . ASP D 1 27 ? 27.290 28.359 -43.244 1.00 77.50 360 ASP D N 1
ATOM 5995 C CA . ASP D 1 27 ? 27.344 27.358 -42.190 1.00 71.80 360 ASP D CA 1
ATOM 5996 C C . ASP D 1 27 ? 25.943 26.772 -41.928 1.00 63.19 360 ASP D C 1
ATOM 5997 O O . ASP D 1 27 ? 25.100 27.445 -41.338 1.00 59.86 360 ASP D O 1
ATOM 6006 N N . LYS D 1 28 ? 25.700 25.530 -42.348 1.00 60.29 361 LYS D N 1
ATOM 6007 C CA . LYS D 1 28 ? 24.384 24.893 -42.134 1.00 55.45 361 LYS D CA 1
ATOM 6008 C C . LYS D 1 28 ? 24.192 24.343 -40.712 1.00 55.15 361 LYS D C 1
ATOM 6009 O O . LYS D 1 28 ? 23.059 24.022 -40.322 1.00 53.67 361 LYS D O 1
ATOM 6028 N N . THR D 1 29 ? 25.276 24.227 -39.943 1.00 55.99 362 THR D N 1
ATOM 6029 C CA . THR D 1 29 ? 25.237 23.493 -38.673 1.00 57.86 362 THR D CA 1
ATOM 6030 C C . THR D 1 29 ? 24.981 24.373 -37.463 1.00 61.00 362 THR D C 1
ATOM 6031 O O . THR D 1 29 ? 24.805 23.877 -36.351 1.00 67.28 362 THR D O 1
ATOM 6042 N N . VAL D 1 30 ? 24.958 25.679 -37.676 1.00 59.06 363 VAL D N 1
ATOM 6043 C CA . VAL D 1 30 ? 24.943 26.615 -36.567 1.00 59.44 363 VAL D CA 1
ATOM 6044 C C . VAL D 1 30 ? 23.590 26.604 -35.852 1.00 53.49 363 VAL D C 1
ATOM 6045 O O . VAL D 1 30 ? 22.538 26.484 -36.479 1.00 48.89 363 VAL D O 1
ATOM 6058 N N . ALA D 1 31 ? 23.629 26.696 -34.528 1.00 54.66 364 ALA D N 1
ATOM 6059 C CA . ALA D 1 31 ? 22.426 26.905 -33.732 1.00 54.82 364 ALA D CA 1
ATOM 6060 C C . ALA D 1 31 ? 21.838 28.295 -34.008 1.00 52.21 364 ALA D C 1
ATOM 6061 O O . ALA D 1 31 ? 22.553 29.282 -34.004 1.00 53.61 364 ALA D O 1
ATOM 6068 N N . GLY D 1 32 ? 20.535 28.380 -34.241 1.00 49.64 365 GLY D N 1
ATOM 6069 C CA . GLY D 1 32 ? 19.913 29.644 -34.604 1.00 50.67 365 GLY D CA 1
ATOM 6070 C C . GLY D 1 32 ? 19.850 29.879 -36.111 1.00 51.05 365 GLY D C 1
ATOM 6071 O O . GLY D 1 32 ? 19.319 30.895 -36.561 1.00 52.43 365 GLY D O 1
ATOM 6075 N N . GLY D 1 33 ? 20.373 28.939 -36.892 1.00 49.53 366 GLY D N 1
ATOM 6076 C CA . GLY D 1 33 ? 20.337 29.038 -38.351 1.00 48.39 366 GLY D CA 1
ATOM 6077 C C . GLY D 1 33 ? 18.925 29.082 -38.903 1.00 46.43 366 GLY D C 1
ATOM 6078 O O . GLY D 1 33 ? 18.037 28.401 -38.392 1.00 44.08 366 GLY D O 1
ATOM 6082 N N . SER D 1 34 ? 18.724 29.877 -39.953 1.00 47.20 367 SER D N 1
ATOM 6083 C CA . SER D 1 34 ? 17.401 30.120 -40.493 1.00 46.78 367 SER D CA 1
ATOM 6084 C C . SER D 1 34 ? 16.884 28.901 -41.253 1.00 42.19 367 SER D C 1
ATOM 6085 O O . SER D 1 34 ? 17.663 28.119 -41.789 1.00 42.85 367 SER D O 1
ATOM 6093 N N . VAL D 1 35 ? 15.568 28.734 -41.247 1.00 39.82 368 VAL D N 1
ATOM 6094 C CA . VAL D 1 35 ? 14.907 27.696 -42.045 1.00 39.00 368 VAL D CA 1
ATOM 6095 C C . VAL D 1 35 ? 13.880 28.360 -42.936 1.00 39.88 368 VAL D C 1
ATOM 6096 O O . VAL D 1 35 ? 13.079 29.191 -42.492 1.00 45.60 368 VAL D O 1
ATOM 6109 N N . ASN D 1 36 ? 13.939 28.004 -44.209 1.00 37.79 369 ASN D N 1
ATOM 6110 C CA . ASN D 1 36 ? 13.006 28.508 -45.202 1.00 38.07 369 ASN D CA 1
ATOM 6111 C C . ASN D 1 36 ? 12.873 27.450 -46.305 1.00 36.21 369 ASN D C 1
ATOM 6112 O O . ASN D 1 36 ? 13.104 26.258 -46.056 1.00 36.61 369 ASN D O 1
ATOM 6123 N N . GLY D 1 37 ? 12.510 27.865 -47.508 1.00 35.83 370 GLY D N 1
ATOM 6124 C CA . GLY D 1 37 ? 12.246 26.921 -48.586 1.00 36.53 370 GLY D CA 1
ATOM 6125 C C . GLY D 1 37 ? 13.338 26.908 -49.621 1.00 38.18 370 GLY D C 1
ATOM 6126 O O . GLY D 1 37 ? 14.081 27.880 -49.755 1.00 40.48 370 GLY D O 1
ATOM 6130 N N . TRP D 1 38 ? 13.446 25.798 -50.342 1.00 36.42 371 TRP D N 1
ATOM 6131 C CA . TRP D 1 38 ? 14.404 25.678 -51.447 1.00 38.37 371 TRP D CA 1
ATOM 6132 C C . TRP D 1 38 ? 13.989 24.552 -52.396 1.00 36.94 371 TRP D C 1
ATOM 6133 O O . TRP D 1 38 ? 13.253 23.650 -51.978 1.00 34.68 371 TRP D O 1
ATOM 6154 N N . SER D 1 39 ? 14.431 24.595 -53.661 1.00 37.24 372 SER D N 1
ATOM 6155 C CA . SER D 1 39 ? 14.164 23.477 -54.587 1.00 36.98 372 SER D CA 1
ATOM 6156 C C . SER D 1 39 ? 14.660 22.172 -53.956 1.00 35.33 372 SER D C 1
ATOM 6157 O O . SER D 1 39 ? 15.693 22.173 -53.281 1.00 36.06 372 SER D O 1
ATOM 6165 N N . CYS D 1 40 ? 13.929 21.074 -54.159 1.00 32.89 373 CYS D N 1
ATOM 6166 C CA . CYS D 1 40 ? 14.244 19.791 -53.506 1.00 34.09 373 CYS D CA 1
ATOM 6167 C C . CYS D 1 40 ? 15.509 19.147 -54.050 1.00 37.09 373 CYS D C 1
ATOM 6168 O O . CYS D 1 40 ? 15.648 18.974 -55.268 1.00 37.44 373 CYS D O 1
ATOM 6175 N N . HIS D 1 41 ? 16.443 18.810 -53.155 1.00 39.59 374 HIS D N 1
ATOM 6176 C CA . HIS D 1 41 ? 17.614 18.013 -53.542 1.00 41.91 374 HIS D CA 1
ATOM 6177 C C . HIS D 1 41 ? 17.971 16.954 -52.490 1.00 43.22 374 HIS D C 1
ATOM 6178 O O . HIS D 1 41 ? 18.829 16.121 -52.740 1.00 45.14 374 HIS D O 1
ATOM 6193 N N . GLY D 1 42 ? 17.313 16.964 -51.331 1.00 43.42 375 GLY D N 1
ATOM 6194 C CA . GLY D 1 42 ? 17.487 15.883 -50.365 1.00 49.30 375 GLY D CA 1
ATOM 6195 C C . GLY D 1 42 ? 18.866 15.732 -49.723 1.00 48.27 375 GLY D C 1
ATOM 6196 O O . GLY D 1 42 ? 19.214 14.654 -49.246 1.00 47.08 375 GLY D O 1
ATOM 6200 N N . SER D 1 43 ? 19.646 16.809 -49.697 1.00 48.05 376 SER D N 1
ATOM 6201 C CA . SER D 1 43 ? 20.901 16.828 -48.938 1.00 52.38 376 SER D CA 1
ATOM 6202 C C . SER D 1 43 ? 20.541 16.911 -47.453 1.00 47.05 376 SER D C 1
ATOM 6203 O O . SER D 1 43 ? 19.381 17.113 -47.113 1.00 43.23 376 SER D O 1
ATOM 6211 N N . TRP D 1 44 ? 21.541 16.756 -46.590 1.00 49.82 377 TRP D N 1
ATOM 6212 C CA . TRP D 1 44 ? 21.360 16.702 -45.144 1.00 53.04 377 TRP D CA 1
ATOM 6213 C C . TRP D 1 44 ? 20.528 17.856 -44.590 1.00 44.97 377 TRP D C 1
ATOM 6214 O O . TRP D 1 44 ? 19.790 17.677 -43.636 1.00 43.37 377 TRP D O 1
ATOM 6235 N N . ASN D 1 45 ? 20.658 19.034 -45.186 1.00 42.26 378 ASN D N 1
ATOM 6236 C CA . ASN D 1 45 ? 19.944 20.209 -44.712 1.00 40.39 378 ASN D CA 1
ATOM 6237 C C . ASN D 1 45 ? 18.481 20.255 -45.216 1.00 37.57 378 ASN D C 1
ATOM 6238 O O . ASN D 1 45 ? 17.781 21.238 -44.987 1.00 37.02 378 ASN D O 1
ATOM 6249 N N . GLN D 1 46 ? 18.025 19.166 -45.839 1.00 33.07 379 GLN D N 1
ATOM 6250 C CA . GLN D 1 46 ? 16.624 18.974 -46.228 1.00 31.81 379 GLN D CA 1
ATOM 6251 C C . GLN D 1 46 ? 16.012 17.673 -45.679 1.00 30.61 379 GLN D C 1
ATOM 6252 O O . GLN D 1 46 ? 14.854 17.338 -45.980 1.00 30.91 379 GLN D O 1
ATOM 6266 N N . VAL D 1 47 ? 16.775 16.946 -44.875 1.00 31.29 380 VAL D N 1
ATOM 6267 C CA . VAL D 1 47 ? 16.298 15.712 -44.253 1.00 30.19 380 VAL D CA 1
ATOM 6268 C C . VAL D 1 47 ? 15.973 15.949 -42.786 1.00 30.85 380 VAL D C 1
ATOM 6269 O O . VAL D 1 47 ? 16.736 16.572 -42.046 1.00 31.75 380 VAL D O 1
ATOM 6282 N N . TRP D 1 48 ? 14.831 15.428 -42.372 1.00 32.43 381 TRP D N 1
ATOM 6283 C CA . TRP D 1 48 ? 14.299 15.682 -41.054 1.00 34.80 381 TRP D CA 1
ATOM 6284 C C . TRP D 1 48 ? 13.859 14.352 -40.465 1.00 38.66 381 TRP D C 1
ATOM 6285 O O . TRP D 1 48 ? 13.592 13.408 -41.214 1.00 35.97 381 TRP D O 1
ATOM 6306 N N . GLY D 1 49 ? 13.792 14.272 -39.139 1.00 37.24 382 GLY D N 1
ATOM 6307 C CA . GLY D 1 49 ? 13.205 13.121 -38.478 1.00 35.49 382 GLY D CA 1
ATOM 6308 C C . GLY D 1 49 ? 12.314 13.556 -37.330 1.00 34.37 382 GLY D C 1
ATOM 6309 O O . GLY D 1 49 ? 12.707 14.413 -36.540 1.00 34.11 382 GLY D O 1
ATOM 6313 N N . LEU D 1 50 ? 11.119 12.976 -37.233 1.00 32.37 383 LEU D N 1
ATOM 6314 C CA . LEU D 1 50 ? 10.198 13.312 -36.146 1.00 32.71 383 LEU D CA 1
ATOM 6315 C C . LEU D 1 50 ? 10.419 12.399 -34.941 1.00 34.48 383 LEU D C 1
ATOM 6316 O O . LEU D 1 50 ? 10.129 11.214 -35.037 1.00 34.81 383 LEU D O 1
ATOM 6332 N N . ASP D 1 51 ? 10.928 12.935 -33.824 1.00 35.59 384 ASP D N 1
ATOM 6333 C CA . ASP D 1 51 ? 11.300 12.090 -32.672 1.00 37.62 384 ASP D CA 1
ATOM 6334 C C . ASP D 1 51 ? 10.119 11.893 -31.738 1.00 38.91 384 ASP D C 1
ATOM 6335 O O . ASP D 1 51 ? 9.019 12.389 -31.998 1.00 36.93 384 ASP D O 1
ATOM 6344 N N . LYS D 1 52 ? 10.374 11.157 -30.660 1.00 44.94 385 LYS D N 1
ATOM 6345 C CA . LYS D 1 52 ? 9.364 10.759 -29.696 1.00 44.52 385 LYS D CA 1
ATOM 6346 C C . LYS D 1 52 ? 8.775 11.950 -28.940 1.00 44.42 385 LYS D C 1
ATOM 6347 O O . LYS D 1 52 ? 7.750 11.805 -28.307 1.00 45.10 385 LYS D O 1
ATOM 6351 N N . GLU D 1 53 ? 9.427 13.113 -28.997 1.00 43.88 386 GLU D N 1
ATOM 6352 C CA . GLU D 1 53 ? 8.938 14.327 -28.324 1.00 44.23 386 GLU D CA 1
ATOM 6353 C C . GLU D 1 53 ? 8.240 15.300 -29.292 1.00 36.36 386 GLU D C 1
ATOM 6354 O O . GLU D 1 53 ? 7.942 16.447 -28.934 1.00 34.53 386 GLU D O 1
ATOM 6366 N N . GLU D 1 54 ? 7.973 14.810 -30.500 1.00 31.96 387 GLU D N 1
ATOM 6367 C CA . GLU D 1 54 ? 7.276 15.535 -31.592 1.00 32.12 387 GLU D CA 1
ATOM 6368 C C . GLU D 1 54 ? 8.122 16.681 -32.150 1.00 31.48 387 GLU D C 1
ATOM 6369 O O . GLU D 1 54 ? 7.609 17.651 -32.697 1.00 29.95 387 GLU D O 1
ATOM 6381 N N . ARG D 1 55 ? 9.427 16.544 -32.010 1.00 32.33 388 ARG D N 1
ATOM 6382 C CA . ARG D 1 55 ? 10.350 17.508 -32.557 1.00 32.58 388 ARG D CA 1
ATOM 6383 C C . ARG D 1 55 ? 10.834 17.018 -33.913 1.00 32.11 388 ARG D C 1
ATOM 6384 O O . ARG D 1 55 ? 11.073 15.829 -34.092 1.00 33.55 388 ARG D O 1
ATOM 6405 N N . TYR D 1 56 ? 10.938 17.929 -34.874 1.00 29.72 389 TYR D N 1
ATOM 6406 C CA . TYR D 1 56 ? 11.557 17.609 -36.157 1.00 28.53 389 TYR D CA 1
ATOM 6407 C C . TYR D 1 56 ? 13.057 17.932 -36.099 1.00 30.32 389 TYR D C 1
ATOM 6408 O O . TYR D 1 56 ? 13.487 19.097 -36.168 1.00 30.66 389 TYR D O 1
ATOM 6426 N N . ARG D 1 57 ? 13.848 16.883 -35.957 1.00 32.58 390 ARG D N 1
ATOM 6427 C CA . ARG D 1 57 ? 15.291 17.021 -35.862 1.00 36.89 390 ARG D CA 1
ATOM 6428 C C . ARG D 1 57 ? 15.908 17.093 -37.259 1.00 36.78 390 ARG D C 1
ATOM 6429 O O . ARG D 1 57 ? 15.584 16.289 -38.115 1.00 34.77 390 ARG D O 1
ATOM 6450 N N . SER D 1 58 ? 16.791 18.059 -37.473 1.00 39.21 391 SER D N 1
ATOM 6451 C CA . SER D 1 58 ? 17.492 18.215 -38.739 1.00 38.39 391 SER D CA 1
ATOM 6452 C C . SER D 1 58 ? 18.714 17.321 -38.778 1.00 40.39 391 SER D C 1
ATOM 6453 O O . SER D 1 58 ? 19.331 17.051 -37.745 1.00 39.16 391 SER D O 1
ATOM 6461 N N . ARG D 1 59 ? 19.091 16.881 -39.969 1.00 43.74 392 ARG D N 1
ATOM 6462 C CA . ARG D 1 59 ? 20.278 16.046 -40.099 1.00 49.00 392 ARG D CA 1
ATOM 6463 C C . ARG D 1 59 ? 21.554 16.827 -40.343 1.00 47.94 392 ARG D C 1
ATOM 6464 O O . ARG D 1 59 ? 22.597 16.218 -40.561 1.00 48.02 392 ARG D O 1
ATOM 6485 N N . VAL D 1 60 ? 21.502 18.155 -40.280 1.00 46.90 393 VAL D N 1
ATOM 6486 C CA . VAL D 1 60 ? 22.723 18.955 -40.464 1.00 49.58 393 VAL D CA 1
ATOM 6487 C C . VAL D 1 60 ? 23.735 18.674 -39.359 1.00 51.51 393 VAL D C 1
ATOM 6488 O O . VAL D 1 60 ? 24.939 18.688 -39.600 1.00 51.83 393 VAL D O 1
ATOM 6501 N N . ALA D 1 61 ? 23.239 18.410 -38.152 1.00 49.13 394 ALA D N 1
ATOM 6502 C CA . ALA D 1 61 ? 24.105 18.134 -37.011 1.00 50.17 394 ALA D CA 1
ATOM 6503 C C . ALA D 1 61 ? 23.277 17.612 -35.862 1.00 49.48 394 ALA D C 1
ATOM 6504 O O . ALA D 1 61 ? 22.042 17.584 -35.931 1.00 48.67 394 ALA D O 1
ATOM 6511 N N . SER D 1 62 ? 23.952 17.214 -34.795 1.00 51.81 395 SER D N 1
ATOM 6512 C CA . SER D 1 62 ? 23.262 16.820 -33.571 1.00 52.46 395 SER D CA 1
ATOM 6513 C C . SER D 1 62 ? 22.570 18.003 -32.918 1.00 48.05 395 SER D C 1
ATOM 6514 O O . SER D 1 62 ? 23.070 19.136 -32.962 1.00 47.92 395 SER D O 1
ATOM 6522 N N . ASP D 1 63 ? 21.417 17.723 -32.313 1.00 46.31 396 ASP D N 1
ATOM 6523 C CA . ASP D 1 63 ? 20.725 18.684 -31.464 1.00 46.55 396 ASP D CA 1
ATOM 6524 C C . ASP D 1 63 ? 20.308 19.950 -32.223 1.00 44.22 396 ASP D C 1
ATOM 6525 O O . ASP D 1 63 ? 20.570 21.064 -31.781 1.00 44.99 396 ASP D O 1
ATOM 6534 N N . ARG D 1 64 ? 19.654 19.760 -33.366 1.00 42.30 397 ARG D N 1
ATOM 6535 C CA . ARG D 1 64 ? 19.073 20.849 -34.133 1.00 42.06 397 ARG D CA 1
ATOM 6536 C C . ARG D 1 64 ? 17.615 20.517 -34.474 1.00 41.34 397 ARG D C 1
ATOM 6537 O O . ARG D 1 64 ? 17.338 19.630 -35.282 1.00 42.40 397 ARG D O 1
ATOM 6558 N N . CYS D 1 65 ? 16.700 21.254 -33.852 1.00 39.03 398 CYS D N 1
ATOM 6559 C CA . CYS D 1 65 ? 15.259 21.005 -33.945 1.00 35.66 398 CYS D CA 1
ATOM 6560 C C . CYS D 1 65 ? 14.600 22.203 -34.609 1.00 33.13 398 CYS D C 1
ATOM 6561 O O . CYS D 1 65 ? 15.003 23.338 -34.370 1.00 36.59 398 CYS D O 1
ATOM 6568 N N . LEU D 1 66 ? 13.615 21.944 -35.456 1.00 32.45 399 LEU D N 1
ATOM 6569 C CA . LEU D 1 66 ? 12.803 22.984 -36.098 1.00 33.23 399 LEU D CA 1
ATOM 6570 C C . LEU D 1 66 ? 12.049 23.792 -35.056 1.00 34.19 399 LEU D C 1
ATOM 6571 O O . LEU D 1 66 ? 11.287 23.226 -34.279 1.00 33.73 399 LEU D O 1
ATOM 6587 N N . THR D 1 67 ? 12.228 25.107 -35.070 1.00 35.88 400 THR D N 1
ATOM 6588 C CA . THR D 1 67 ? 11.754 25.959 -33.983 1.00 37.75 400 THR D CA 1
ATOM 6589 C C . THR D 1 67 ? 10.933 27.140 -34.463 1.00 39.16 400 THR D C 1
ATOM 6590 O O . THR D 1 67 ? 11.401 27.930 -35.276 1.00 41.10 400 THR D O 1
ATOM 6601 N N . VAL D 1 68 ? 9.718 27.278 -33.937 1.00 38.89 401 VAL D N 1
ATOM 6602 C CA . VAL D 1 68 ? 8.925 28.483 -34.173 1.00 40.14 401 VAL D CA 1
ATOM 6603 C C . VAL D 1 68 ? 9.451 29.607 -33.293 1.00 42.66 401 VAL D C 1
ATOM 6604 O O . VAL D 1 68 ? 9.516 29.442 -32.079 1.00 42.47 401 VAL D O 1
ATOM 6617 N N . ASN D 1 69 ? 9.828 30.730 -33.910 1.00 45.92 402 ASN D N 1
ATOM 6618 C CA . ASN D 1 69 ? 10.325 31.903 -33.190 1.00 50.79 402 ASN D CA 1
ATOM 6619 C C . ASN D 1 69 ? 9.198 32.883 -32.942 1.00 51.63 402 ASN D C 1
ATOM 6620 O O . ASN D 1 69 ? 8.141 32.797 -33.568 1.00 50.28 402 ASN D O 1
ATOM 6631 N N . ALA D 1 70 ? 9.439 33.827 -32.041 1.00 53.88 403 ALA D N 1
ATOM 6632 C CA . ALA D 1 70 ? 8.428 34.782 -31.602 1.00 56.02 403 ALA D CA 1
ATOM 6633 C C . ALA D 1 70 ? 7.782 35.530 -32.769 1.00 57.80 403 ALA D C 1
ATOM 6634 O O . ALA D 1 70 ? 6.574 35.773 -32.759 1.00 59.96 403 ALA D O 1
ATOM 6641 N N . ASP D 1 71 ? 8.583 35.893 -33.769 1.00 58.85 404 ASP D N 1
ATOM 6642 C CA . ASP D 1 71 ? 8.056 36.559 -34.959 1.00 59.11 404 ASP D CA 1
ATOM 6643 C C . ASP D 1 71 ? 7.511 35.549 -35.990 1.00 54.44 404 ASP D C 1
ATOM 6644 O O . ASP D 1 71 ? 7.277 35.898 -37.142 1.00 53.69 404 ASP D O 1
ATOM 6653 N N . LYS D 1 72 ? 7.337 34.301 -35.560 1.00 51.05 405 LYS D N 1
ATOM 6654 C CA . LYS D 1 72 ? 6.681 33.263 -36.358 1.00 47.39 405 LYS D CA 1
ATOM 6655 C C . LYS D 1 72 ? 7.557 32.756 -37.528 1.00 44.63 405 LYS D C 1
ATOM 6656 O O . LYS D 1 72 ? 7.117 31.931 -38.341 1.00 43.05 405 LYS D O 1
ATOM 6660 N N . THR D 1 73 ? 8.809 33.205 -37.578 1.00 44.95 406 THR D N 1
ATOM 6661 C CA . THR D 1 73 ? 9.830 32.633 -38.477 1.00 44.98 406 THR D CA 1
ATOM 6662 C C . THR D 1 73 ? 10.454 31.345 -37.915 1.00 44.67 406 THR D C 1
ATOM 6663 O O . THR D 1 73 ? 10.254 31.017 -36.746 1.00 45.98 406 THR D O 1
ATOM 6674 N N . LEU D 1 74 ? 11.241 30.651 -38.739 1.00 43.31 407 LEU D N 1
ATOM 6675 C CA . LEU D 1 74 ? 11.766 29.329 -38.401 1.00 41.86 407 LEU D CA 1
ATOM 6676 C C . LEU D 1 74 ? 13.280 29.281 -38.336 1.00 40.90 407 LEU D C 1
ATOM 6677 O O . LEU D 1 74 ? 13.975 29.798 -39.205 1.00 40.76 407 LEU D O 1
ATOM 6693 N N . THR D 1 75 ? 13.790 28.594 -37.328 1.00 39.40 408 THR D N 1
ATOM 6694 C CA . THR D 1 75 ? 15.206 28.325 -37.227 1.00 38.75 408 THR D CA 1
ATOM 6695 C C . THR D 1 75 ? 15.398 26.902 -36.748 1.00 37.19 408 THR D C 1
ATOM 6696 O O . THR D 1 75 ? 14.434 26.271 -36.327 1.00 35.95 408 THR D O 1
ATOM 6707 N N . VAL D 1 76 ? 16.639 26.421 -36.753 1.00 38.31 409 VAL D N 1
ATOM 6708 C CA . VAL D 1 76 ? 17.015 25.258 -35.956 1.00 37.94 409 VAL D CA 1
ATOM 6709 C C . VAL D 1 76 ? 17.716 25.705 -34.663 1.00 40.57 409 VAL D C 1
ATOM 6710 O O . VAL D 1 76 ? 18.536 26.623 -34.673 1.00 42.18 409 VAL D O 1
ATOM 6723 N N . GLU D 1 77 ? 17.379 25.041 -33.555 1.00 44.83 410 GLU D N 1
ATOM 6724 C CA . GLU D 1 77 ? 17.884 25.377 -32.221 1.00 51.08 410 GLU D CA 1
ATOM 6725 C C . GLU D 1 77 ? 18.108 24.078 -31.448 1.00 45.94 410 GLU D C 1
ATOM 6726 O O . GLU D 1 77 ? 17.575 23.023 -31.816 1.00 41.28 410 GLU D O 1
ATOM 6738 N N . GLN D 1 78 ? 18.881 24.146 -30.375 1.00 46.02 411 GLN D N 1
ATOM 6739 C CA . GLN D 1 78 ? 19.079 22.987 -29.509 1.00 46.95 411 GLN D CA 1
ATOM 6740 C C . GLN D 1 78 ? 17.732 22.474 -29.027 1.00 45.59 411 GLN D C 1
ATOM 6741 O O . GLN D 1 78 ? 16.800 23.254 -28.835 1.00 44.03 411 GLN D O 1
ATOM 6755 N N . CYS D 1 79 ? 17.621 21.163 -28.866 1.00 49.11 412 CYS D N 1
ATOM 6756 C CA . CYS D 1 79 ? 16.322 20.553 -28.614 1.00 52.20 412 CYS D CA 1
ATOM 6757 C C . CYS D 1 79 ? 15.966 20.730 -27.158 1.00 49.59 412 CYS D C 1
ATOM 6758 O O . CYS D 1 79 ? 16.824 20.611 -26.293 1.00 49.92 412 CYS D O 1
ATOM 6765 N N . GLY D 1 80 ? 14.704 21.054 -26.903 1.00 45.67 413 GLY D N 1
ATOM 6766 C CA . GLY D 1 80 ? 14.217 21.265 -25.547 1.00 44.65 413 GLY D CA 1
ATOM 6767 C C . GLY D 1 80 ? 12.762 20.844 -25.478 1.00 41.60 413 GLY D C 1
ATOM 6768 O O . GLY D 1 80 ? 12.293 20.117 -26.338 1.00 39.34 413 GLY D O 1
ATOM 6772 N N . ALA D 1 81 ? 12.042 21.330 -24.476 1.00 41.87 414 ALA D N 1
ATOM 6773 C CA . ALA D 1 81 ? 10.713 20.834 -24.179 1.00 39.18 414 ALA D CA 1
ATOM 6774 C C . ALA D 1 81 ? 9.647 21.799 -24.668 1.00 38.41 414 ALA D C 1
ATOM 6775 O O . ALA D 1 81 ? 8.463 21.495 -24.610 1.00 38.94 414 ALA D O 1
ATOM 6782 N N . ASN D 1 82 ? 10.064 22.958 -25.166 1.00 38.78 415 ASN D N 1
ATOM 6783 C CA . ASN D 1 82 ? 9.116 23.981 -25.589 1.00 38.50 415 ASN D CA 1
ATOM 6784 C C . ASN D 1 82 ? 8.148 23.525 -26.684 1.00 36.28 415 ASN D C 1
ATOM 6785 O O . ASN D 1 82 ? 8.529 22.848 -27.636 1.00 35.37 415 ASN D O 1
ATOM 6796 N N . LEU D 1 83 ? 6.887 23.912 -26.550 1.00 36.32 416 LEU D N 1
ATOM 6797 C CA . LEU D 1 83 ? 5.875 23.569 -27.546 1.00 34.61 416 LEU D CA 1
ATOM 6798 C C . LEU D 1 83 ? 6.209 24.184 -28.906 1.00 33.66 416 LEU D C 1
ATOM 6799 O O . LEU D 1 83 ? 5.708 23.738 -29.927 1.00 32.09 416 LEU D O 1
ATOM 6815 N N . ALA D 1 84 ? 7.062 25.207 -28.898 1.00 34.85 417 ALA D N 1
ATOM 6816 C CA . ALA D 1 84 ? 7.483 25.863 -30.116 1.00 38.78 417 ALA D CA 1
ATOM 6817 C C . ALA D 1 84 ? 8.340 24.932 -30.956 1.00 35.58 417 ALA D C 1
ATOM 6818 O O . ALA D 1 84 ? 8.621 25.234 -32.106 1.00 32.97 417 ALA D O 1
ATOM 6825 N N . GLN D 1 85 ? 8.768 23.811 -30.379 1.00 35.32 418 GLN D N 1
ATOM 6826 C CA . GLN D 1 85 ? 9.527 22.827 -31.136 1.00 35.46 418 GLN D CA 1
ATOM 6827 C C . GLN D 1 85 ? 8.702 21.576 -31.431 1.00 35.17 418 GLN D C 1
ATOM 6828 O O . GLN D 1 85 ? 9.219 20.631 -32.014 1.00 35.07 418 GLN D O 1
ATOM 6842 N N . LYS D 1 86 ? 7.422 21.582 -31.054 1.00 33.93 419 LYS D N 1
ATOM 6843 C CA . LYS D 1 86 ? 6.572 20.413 -31.264 1.00 31.49 419 LYS D CA 1
ATOM 6844 C C . LYS D 1 86 ? 5.652 20.562 -32.469 1.00 30.39 419 LYS D C 1
ATOM 6845 O O . LYS D 1 86 ? 5.086 21.634 -32.723 1.00 30.14 419 LYS D O 1
ATOM 6864 N N . TRP D 1 87 ? 5.506 19.456 -33.200 1.00 29.49 420 TRP D N 1
ATOM 6865 C CA . TRP D 1 87 ? 4.792 19.415 -34.459 1.00 29.27 420 TRP D CA 1
ATOM 6866 C C . TRP D 1 87 ? 3.899 18.178 -34.538 1.00 27.62 420 TRP D C 1
ATOM 6867 O O . TRP D 1 87 ? 4.248 17.112 -34.025 1.00 27.84 420 TRP D O 1
ATOM 6888 N N . TYR D 1 88 ? 2.762 18.310 -35.196 1.00 28.06 421 TYR D N 1
ATOM 6889 C CA . TYR D 1 88 ? 1.925 17.152 -35.476 1.00 29.17 421 TYR D CA 1
ATOM 6890 C C . TYR D 1 88 ? 1.199 17.329 -36.786 1.00 29.45 421 TYR D C 1
ATOM 6891 O O . TYR D 1 88 ? 0.961 18.453 -37.227 1.00 30.43 421 TYR D O 1
ATOM 6909 N N . TRP D 1 89 ? 0.858 16.209 -37.416 1.00 29.61 422 TRP D N 1
ATOM 6910 C CA . TRP D 1 89 ? 0.200 16.219 -38.727 1.00 29.79 422 TRP D CA 1
ATOM 6911 C C . TRP D 1 89 ? -1.305 16.097 -38.595 1.00 32.34 422 TRP D C 1
ATOM 6912 O O . TRP D 1 89 ? -1.788 15.393 -37.733 1.00 33.00 422 TRP D O 1
ATOM 6933 N N . GLU D 1 90 ? -2.030 16.808 -39.446 1.00 33.83 423 GLU D N 1
ATOM 6934 C CA . GLU D 1 90 ? -3.434 16.545 -39.688 1.00 36.31 423 GLU D CA 1
ATOM 6935 C C . GLU D 1 90 ? -3.584 16.525 -41.190 1.00 34.99 423 GLU D C 1
ATOM 6936 O O . GLU D 1 90 ? -3.548 17.576 -41.825 1.00 33.71 423 GLU D O 1
ATOM 6948 N N . GLY D 1 91 ? -3.724 15.333 -41.757 1.00 35.37 424 GLY D N 1
ATOM 6949 C CA . GLY D 1 91 ? -3.714 15.189 -43.203 1.00 35.82 424 GLY D CA 1
ATOM 6950 C C . GLY D 1 91 ? -2.406 15.736 -43.754 1.00 34.23 424 GLY D C 1
ATOM 6951 O O . GLY D 1 91 ? -1.342 15.312 -43.325 1.00 33.84 424 GLY D O 1
ATOM 6955 N N . ASP D 1 92 ? -2.472 16.702 -44.664 1.00 33.29 425 ASP D N 1
ATOM 6956 C CA . ASP D 1 92 ? -1.249 17.247 -45.239 1.00 32.56 425 ASP D CA 1
ATOM 6957 C C . ASP D 1 92 ? -0.867 18.574 -44.563 1.00 31.59 425 ASP D C 1
ATOM 6958 O O . ASP D 1 92 ? -0.034 19.318 -45.084 1.00 31.55 425 ASP D O 1
ATOM 6967 N N . LYS D 1 93 ? -1.493 18.867 -43.423 1.00 30.75 426 LYS D N 1
ATOM 6968 C CA . LYS D 1 93 ? -1.157 20.058 -42.633 1.00 29.64 426 LYS D CA 1
ATOM 6969 C C . LYS D 1 93 ? -0.170 19.680 -41.528 1.00 27.88 426 LYS D C 1
ATOM 6970 O O . LYS D 1 93 ? -0.341 18.673 -40.818 1.00 26.82 426 LYS D O 1
ATOM 6989 N N . LEU D 1 94 ? 0.852 20.513 -41.379 1.00 26.74 427 LEU D N 1
ATOM 6990 C CA . LEU D 1 94 ? 1.882 20.324 -40.357 1.00 27.71 427 LEU D CA 1
ATOM 6991 C C . LEU D 1 94 ? 1.724 21.437 -39.354 1.00 28.88 427 LEU D C 1
ATOM 6992 O O . LEU D 1 94 ? 1.958 22.607 -39.662 1.00 29.64 427 LEU D O 1
ATOM 7008 N N . ILE D 1 95 ? 1.298 21.072 -38.155 1.00 28.56 428 ILE D N 1
ATOM 7009 C CA . ILE D 1 95 ? 0.820 22.059 -37.201 1.00 29.84 428 ILE D CA 1
ATOM 7010 C C . ILE D 1 95 ? 1.763 22.161 -36.012 1.00 29.87 428 ILE D C 1
ATOM 7011 O O . ILE D 1 95 ? 2.212 21.159 -35.482 1.00 29.28 428 ILE D O 1
ATOM 7027 N N . SER D 1 96 ? 2.065 23.393 -35.619 1.00 31.52 429 SER D N 1
ATOM 7028 C CA . SER D 1 96 ? 2.849 23.671 -34.431 1.00 33.44 429 SER D CA 1
ATOM 7029 C C . SER D 1 96 ? 1.985 23.632 -33.171 1.00 37.44 429 SER D C 1
ATOM 7030 O O . SER D 1 96 ? 0.825 24.041 -33.202 1.00 38.14 429 SER D O 1
ATOM 7038 N N . ARG D 1 97 ? 2.542 23.153 -32.061 1.00 33.34 430 ARG D N 1
ATOM 7039 C CA . ARG D 1 97 ? 1.820 23.216 -30.795 1.00 33.77 430 ARG D CA 1
ATOM 7040 C C . ARG D 1 97 ? 1.994 24.575 -30.102 1.00 35.00 430 ARG D C 1
ATOM 7041 O O . ARG D 1 97 ? 1.547 24.767 -28.964 1.00 35.81 430 ARG D O 1
ATOM 7062 N N . TYR D 1 98 ? 2.623 25.526 -30.790 1.00 35.34 431 TYR D N 1
ATOM 7063 C CA . TYR D 1 98 ? 2.883 26.841 -30.205 1.00 38.44 431 TYR D CA 1
ATOM 7064 C C . TYR D 1 98 ? 1.575 27.524 -29.819 1.00 41.16 431 TYR D C 1
ATOM 7065 O O . TYR D 1 98 ? 0.580 27.418 -30.551 1.00 39.30 431 TYR D O 1
ATOM 7083 N N . VAL D 1 99 ? 1.566 28.209 -28.676 1.00 45.25 432 VAL D N 1
ATOM 7084 C CA . VAL D 1 99 ? 0.369 28.915 -28.219 1.00 49.54 432 VAL D CA 1
ATOM 7085 C C . VAL D 1 99 ? 0.643 30.389 -27.908 1.00 47.85 432 VAL D C 1
ATOM 7086 O O . VAL D 1 99 ? 1.766 30.759 -27.571 1.00 46.39 432 VAL D O 1
ATOM 7099 N N . ASP D 1 100 ? -0.393 31.215 -28.047 1.00 48.72 433 ASP D N 1
ATOM 7100 C CA . ASP D 1 100 ? -0.370 32.611 -27.637 1.00 53.53 433 ASP D CA 1
ATOM 7101 C C . ASP D 1 100 ? -1.811 33.106 -27.397 1.00 54.86 433 ASP D C 1
ATOM 7102 O O . ASP D 1 100 ? -2.762 32.324 -27.431 1.00 52.35 433 ASP D O 1
ATOM 7111 N N . GLY D 1 101 ? -1.970 34.404 -27.171 1.00 60.54 434 GLY D N 1
ATOM 7112 C CA . GLY D 1 101 ? -3.278 34.967 -26.874 1.00 66.91 434 GLY D CA 1
ATOM 7113 C C . GLY D 1 101 ? -4.247 35.040 -28.047 1.00 70.08 434 GLY D C 1
ATOM 7114 O O . GLY D 1 101 ? -5.389 35.463 -27.877 1.00 72.77 434 GLY D O 1
ATOM 7118 N N . ASN D 1 102 ? -3.807 34.628 -29.232 1.00 69.80 435 ASN D N 1
ATOM 7119 C CA . ASN D 1 102 ? -4.612 34.803 -30.441 1.00 72.84 435 ASN D CA 1
ATOM 7120 C C . ASN D 1 102 ? -5.608 33.672 -30.705 1.00 76.39 435 ASN D C 1
ATOM 7121 O O . ASN D 1 102 ? -6.303 33.694 -31.718 1.00 77.52 435 ASN D O 1
ATOM 7128 N N . ASN D 1 103 ? -5.673 32.698 -29.799 1.00 78.71 436 ASN D N 1
ATOM 7129 C CA . ASN D 1 103 ? -6.638 31.598 -29.892 1.00 80.04 436 ASN D CA 1
ATOM 7130 C C . ASN D 1 103 ? -6.650 30.921 -31.271 1.00 75.68 436 ASN D C 1
ATOM 7131 O O . ASN D 1 103 ? -7.717 30.581 -31.811 1.00 73.04 436 ASN D O 1
ATOM 7135 N N . THR D 1 104 ? -5.459 30.730 -31.837 1.00 66.55 437 THR D N 1
ATOM 7136 C CA . THR D 1 104 ? -5.334 30.077 -33.136 1.00 55.99 437 THR D CA 1
ATOM 7137 C C . THR D 1 104 ? -4.238 29.023 -33.139 1.00 49.68 437 THR D C 1
ATOM 7138 O O . THR D 1 104 ? -3.306 29.070 -32.338 1.00 48.40 437 THR D O 1
ATOM 7149 N N . ARG D 1 105 ? -4.384 28.048 -34.029 1.00 46.45 438 ARG D N 1
ATOM 7150 C CA . ARG D 1 105 ? -3.319 27.114 -34.320 1.00 45.03 438 ARG D CA 1
ATOM 7151 C C . ARG D 1 105 ? -2.491 27.736 -35.424 1.00 43.81 438 ARG D C 1
ATOM 7152 O O . ARG D 1 105 ? -3.018 28.476 -36.257 1.00 46.59 438 ARG D O 1
ATOM 7173 N N . TYR D 1 106 ? -1.195 27.448 -35.399 1.00 39.29 439 TYR D N 1
ATOM 7174 C CA . TYR D 1 106 ? -0.259 27.936 -36.380 1.00 37.33 439 TYR D CA 1
ATOM 7175 C C . TYR D 1 106 ? 0.209 26.771 -37.259 1.00 36.06 439 TYR D C 1
ATOM 7176 O O . TYR D 1 106 ? 0.622 25.720 -36.746 1.00 34.14 439 TYR D O 1
ATOM 7194 N N . LEU D 1 107 ? 0.121 26.976 -38.577 1.00 34.92 440 LEU D N 1
ATOM 7195 C CA . LEU D 1 107 ? 0.441 25.954 -39.579 1.00 32.64 440 LEU D CA 1
ATOM 7196 C C . LEU D 1 107 ? 1.677 26.336 -40.393 1.00 32.19 440 LEU D C 1
ATOM 7197 O O . LEU D 1 107 ? 1.873 27.510 -40.718 1.00 34.48 440 LEU D O 1
ATOM 7213 N N . LEU D 1 108 ? 2.495 25.344 -40.739 1.00 29.28 441 LEU D N 1
ATOM 7214 C CA . LEU D 1 108 ? 3.660 25.585 -41.593 1.00 30.21 441 LEU D CA 1
ATOM 7215 C C . LEU D 1 108 ? 3.145 25.988 -42.963 1.00 29.90 441 LEU D C 1
ATOM 7216 O O . LEU D 1 108 ? 2.260 25.329 -43.529 1.00 28.18 441 LEU D O 1
ATOM 7232 N N . ASN D 1 109 ? 3.680 27.072 -43.494 1.00 32.25 442 ASN D N 1
ATOM 7233 C CA . ASN D 1 109 ? 3.027 27.739 -44.611 1.00 34.62 442 ASN D CA 1
ATOM 7234 C C . ASN D 1 109 ? 4.011 28.570 -45.397 1.00 35.78 442 ASN D C 1
ATOM 7235 O O . ASN D 1 109 ? 4.827 29.248 -44.811 1.00 38.36 442 ASN D O 1
ATOM 7246 N N . ILE D 1 110 ? 3.929 28.499 -46.722 1.00 34.82 443 ILE D N 1
ATOM 7247 C CA . ILE D 1 110 ? 4.723 29.346 -47.602 1.00 34.74 443 ILE D CA 1
ATOM 7248 C C . ILE D 1 110 ? 4.080 30.728 -47.637 1.00 36.11 443 ILE D C 1
ATOM 7249 O O . ILE D 1 110 ? 2.937 30.880 -48.060 1.00 35.91 443 ILE D O 1
ATOM 7265 N N . VAL D 1 111 ? 4.809 31.729 -47.195 1.00 39.59 444 VAL D N 1
ATOM 7266 C CA . VAL D 1 111 ? 4.234 33.063 -47.046 1.00 44.42 444 VAL D CA 1
ATOM 7267 C C . VAL D 1 111 ? 4.536 33.920 -48.273 1.00 49.16 444 VAL D C 1
ATOM 7268 O O . VAL D 1 111 ? 3.942 34.985 -48.439 1.00 53.79 444 VAL D O 1
ATOM 7281 N N . GLY D 1 112 ? 5.426 33.436 -49.142 1.00 48.78 445 GLY D N 1
ATOM 7282 C CA . GLY D 1 112 ? 5.750 34.115 -50.388 1.00 48.83 445 GLY D CA 1
ATOM 7283 C C . GLY D 1 112 ? 7.161 33.774 -50.823 1.00 46.44 445 GLY D C 1
ATOM 7284 O O . GLY D 1 112 ? 8.053 33.670 -49.974 1.00 43.52 445 GLY D O 1
ATOM 7288 N N . GLY D 1 113 ? 7.374 33.609 -52.130 1.00 45.79 446 GLY D N 1
ATOM 7289 C CA . GLY D 1 113 ? 8.676 33.219 -52.658 1.00 46.01 446 GLY D CA 1
ATOM 7290 C C . GLY D 1 113 ? 9.157 31.911 -52.040 1.00 43.38 446 GLY D C 1
ATOM 7291 O O . GLY D 1 113 ? 8.478 30.901 -52.117 1.00 42.48 446 GLY D O 1
ATOM 7295 N N . ARG D 1 114 ? 10.312 31.951 -51.392 1.00 45.40 447 ARG D N 1
ATOM 7296 C CA . ARG D 1 114 ? 10.854 30.798 -50.677 1.00 44.91 447 ARG D CA 1
ATOM 7297 C C . ARG D 1 114 ? 10.778 30.967 -49.162 1.00 43.97 447 ARG D C 1
ATOM 7298 O O . ARG D 1 114 ? 11.368 30.193 -48.411 1.00 44.46 447 ARG D O 1
ATOM 7319 N N . ASN D 1 115 ? 10.018 31.962 -48.720 1.00 44.31 448 ASN D N 1
ATOM 7320 C CA . ASN D 1 115 ? 9.798 32.198 -47.294 1.00 45.30 448 ASN D CA 1
ATOM 7321 C C . ASN D 1 115 ? 8.776 31.233 -46.728 1.00 41.08 448 ASN D C 1
ATOM 7322 O O . ASN D 1 115 ? 7.658 31.130 -47.236 1.00 40.57 448 ASN D O 1
ATOM 7333 N N . VAL D 1 116 ? 9.177 30.527 -45.685 1.00 40.47 449 VAL D N 1
ATOM 7334 C CA . VAL D 1 116 ? 8.284 29.635 -44.971 1.00 37.78 449 VAL D CA 1
ATOM 7335 C C . VAL D 1 116 ? 8.233 30.046 -43.508 1.00 39.27 449 VAL D C 1
ATOM 7336 O O . VAL D 1 116 ? 9.264 30.274 -42.889 1.00 39.11 449 VAL D O 1
ATOM 7349 N N . GLN D 1 117 ? 7.025 30.119 -42.969 1.00 40.36 450 GLN D N 1
ATOM 7350 C CA . GLN D 1 117 ? 6.806 30.520 -41.592 1.00 43.36 450 GLN D CA 1
ATOM 7351 C C . GLN D 1 117 ? 5.676 29.675 -41.050 1.00 44.55 450 GLN D C 1
ATOM 7352 O O . GLN D 1 117 ? 5.292 28.688 -41.682 1.00 41.71 450 GLN D O 1
ATOM 7366 N N . VAL D 1 118 ? 5.155 30.046 -39.882 1.00 40.78 451 VAL D N 1
ATOM 7367 C CA . VAL D 1 118 ? 3.868 29.525 -39.465 1.00 36.89 451 VAL D CA 1
ATOM 7368 C C . VAL D 1 118 ? 2.855 30.663 -39.509 1.00 37.73 451 VAL D C 1
ATOM 7369 O O . VAL D 1 118 ? 3.166 31.802 -39.221 1.00 39.69 451 VAL D O 1
ATOM 7382 N N . THR D 1 119 ? 1.639 30.299 -39.875 1.00 37.76 452 THR D N 1
ATOM 7383 C CA . THR D 1 119 ? 0.570 31.222 -40.184 1.00 40.36 452 THR D CA 1
ATOM 7384 C C . THR D 1 119 ? -0.684 30.752 -39.454 1.00 41.36 452 THR D C 1
ATOM 7385 O O . THR D 1 119 ? -0.915 29.537 -39.336 1.00 41.10 452 THR D O 1
ATOM 7396 N N . PRO D 1 120 ? -1.503 31.696 -38.965 1.00 42.48 453 PRO D N 1
ATOM 7397 C CA . PRO D 1 120 ? -2.811 31.287 -38.439 1.00 43.27 453 PRO D CA 1
ATOM 7398 C C . PRO D 1 120 ? -3.584 30.381 -39.403 1.00 41.16 453 PRO D C 1
ATOM 7399 O O . PRO D 1 120 ? -3.600 30.618 -40.617 1.00 41.36 453 PRO D O 1
ATOM 7410 N N . GLU D 1 121 ? -4.192 29.333 -38.846 1.00 39.60 454 GLU D N 1
ATOM 7411 C CA . GLU D 1 121 ? -4.858 28.286 -39.616 1.00 41.33 454 GLU D CA 1
ATOM 7412 C C . GLU D 1 121 ? -5.832 28.841 -40.659 1.00 47.47 454 GLU D C 1
ATOM 7413 O O . GLU D 1 121 ? -5.810 28.431 -41.816 1.00 47.37 454 GLU D O 1
ATOM 7425 N N . ASN D 1 122 ? -6.674 29.781 -40.236 1.00 53.04 455 ASN D N 1
ATOM 7426 C CA . ASN D 1 122 ? -7.670 30.397 -41.105 1.00 57.19 455 ASN D CA 1
ATOM 7427 C C . ASN D 1 122 ? -7.048 31.078 -42.334 1.00 59.19 455 ASN D C 1
ATOM 7428 O O . ASN D 1 122 ? -7.644 31.076 -43.413 1.00 68.25 455 ASN D O 1
ATOM 7432 N N . GLU D 1 123 ? -5.850 31.640 -42.165 1.00 54.47 456 GLU D N 1
ATOM 7433 C CA . GLU D 1 123 ? -5.141 32.361 -43.232 1.00 50.22 456 GLU D CA 1
ATOM 7434 C C . GLU D 1 123 ? -3.954 31.598 -43.875 1.00 48.81 456 GLU D C 1
ATOM 7435 O O . GLU D 1 123 ? -3.153 32.188 -44.601 1.00 49.57 456 GLU D O 1
ATOM 7439 N N . ALA D 1 124 ? -3.828 30.304 -43.598 1.00 45.33 457 ALA D N 1
ATOM 7440 C CA . ALA D 1 124 ? -2.713 29.497 -44.149 1.00 42.14 457 ALA D CA 1
ATOM 7441 C C . ALA D 1 124 ? -3.078 28.857 -45.489 1.00 42.87 457 ALA D C 1
ATOM 7442 O O . ALA D 1 124 ? -3.628 27.752 -45.524 1.00 41.53 457 ALA D O 1
ATOM 7449 N N . ASN D 1 125 ? -2.785 29.563 -46.584 1.00 44.58 458 ASN D N 1
ATOM 7450 C CA . ASN D 1 125 ? -3.276 29.185 -47.916 1.00 45.27 458 ASN D CA 1
ATOM 7451 C C . ASN D 1 125 ? -2.291 28.346 -48.736 1.00 42.27 458 ASN D C 1
ATOM 7452 O O . ASN D 1 125 ? -2.669 27.782 -49.771 1.00 42.87 458 ASN D O 1
ATOM 7456 N N . GLN D 1 126 ? -1.042 28.255 -48.278 1.00 39.81 459 GLN D N 1
ATOM 7457 C CA . GLN D 1 126 ? -0.016 27.445 -48.955 1.00 36.25 459 GLN D CA 1
ATOM 7458 C C . GLN D 1 126 ? 0.687 26.553 -47.969 1.00 31.68 459 GLN D C 1
ATOM 7459 O O . GLN D 1 126 ? 1.899 26.637 -47.776 1.00 32.38 459 GLN D O 1
ATOM 7473 N N . ALA D 1 127 ? -0.105 25.687 -47.355 1.00 30.51 460 ALA D N 1
ATOM 7474 C CA . ALA D 1 127 ? 0.267 24.994 -46.141 1.00 30.83 460 ALA D CA 1
ATOM 7475 C C . ALA D 1 127 ? 0.124 23.491 -46.271 1.00 28.76 460 ALA D C 1
ATOM 7476 O O . ALA D 1 127 ? 0.045 22.785 -45.265 1.00 28.59 460 ALA D O 1
ATOM 7483 N N . ARG D 1 128 ? 0.120 22.993 -47.497 1.00 28.21 461 ARG D N 1
ATOM 7484 C CA . ARG D 1 128 ? 0.116 21.546 -47.715 1.00 27.71 461 ARG D CA 1
ATOM 7485 C C . ARG D 1 128 ? 1.548 21.015 -47.869 1.00 25.44 461 ARG D C 1
ATOM 7486 O O . ARG D 1 128 ? 2.370 21.585 -48.603 1.00 26.03 461 ARG D O 1
ATOM 7507 N N . TRP D 1 129 ? 1.830 19.936 -47.149 1.00 25.28 462 TRP D N 1
ATOM 7508 C CA . TRP D 1 129 ? 3.138 19.288 -47.125 1.00 24.82 462 TRP D CA 1
ATOM 7509 C C . TRP D 1 129 ? 2.999 17.766 -47.184 1.00 25.12 462 TRP D C 1
ATOM 7510 O O . TRP D 1 129 ? 1.968 17.203 -46.826 1.00 25.20 462 TRP D O 1
ATOM 7531 N N . LYS D 1 130 ? 4.054 17.118 -47.645 1.00 24.17 463 LYS D N 1
ATOM 7532 C CA . LYS D 1 130 ? 4.138 15.671 -47.680 1.00 25.56 463 LYS D CA 1
ATOM 7533 C C . LYS D 1 130 ? 5.470 15.232 -47.089 1.00 26.74 463 LYS D C 1
ATOM 7534 O O . LYS D 1 130 ? 6.528 15.586 -47.624 1.00 27.36 463 LYS D O 1
ATOM 7553 N N . PRO D 1 131 ? 5.431 14.446 -45.994 1.00 26.51 464 PRO D N 1
ATOM 7554 C CA . PRO D 1 131 ? 6.675 13.885 -45.476 1.00 28.42 464 PRO D CA 1
ATOM 7555 C C . PRO D 1 131 ? 7.106 12.728 -46.350 1.00 30.21 464 PRO D C 1
ATOM 7556 O O . PRO D 1 131 ? 6.437 11.719 -46.412 1.00 30.90 464 PRO D O 1
ATOM 7567 N N . THR D 1 132 ? 8.239 12.884 -46.998 1.00 31.21 465 THR D N 1
ATOM 7568 C CA . THR D 1 132 ? 8.626 12.010 -48.076 1.00 31.94 465 THR D CA 1
ATOM 7569 C C . THR D 1 132 ? 9.813 11.187 -47.671 1.00 33.51 465 THR D C 1
ATOM 7570 O O . THR D 1 132 ? 10.886 11.737 -47.417 1.00 33.53 465 THR D O 1
ATOM 7581 N N . LEU D 1 133 ? 9.624 9.874 -47.619 1.00 34.76 466 LEU D N 1
ATOM 7582 C CA . LEU D 1 133 ? 10.647 8.957 -47.122 1.00 35.83 466 LEU D CA 1
ATOM 7583 C C . LEU D 1 133 ? 11.913 9.034 -47.981 1.00 38.77 466 LEU D C 1
ATOM 7584 O O . LEU D 1 133 ? 11.844 8.955 -49.203 1.00 38.55 466 LEU D O 1
ATOM 7588 N N . GLN D 1 134 ? 13.075 9.218 -47.349 1.00 40.98 467 GLN D N 1
ATOM 7589 C CA . GLN D 1 134 ? 14.315 9.403 -48.109 1.00 45.94 467 GLN D CA 1
ATOM 7590 C C . GLN D 1 134 ? 14.824 8.067 -48.647 1.00 54.47 467 GLN D C 1
ATOM 7591 O O . GLN D 1 134 ? 14.986 7.110 -47.889 1.00 62.74 467 GLN D O 1
ATOM 7595 N N . ALA E 1 3 ? 5.268 -3.774 -54.973 1.00 60.26 336 ALA E N 1
ATOM 7596 C CA . ALA E 1 3 ? 6.057 -3.790 -56.207 1.00 62.14 336 ALA E CA 1
ATOM 7597 C C . ALA E 1 3 ? 5.363 -3.032 -57.341 1.00 60.46 336 ALA E C 1
ATOM 7598 O O . ALA E 1 3 ? 4.146 -3.156 -57.506 1.00 57.92 336 ALA E O 1
ATOM 7600 N N . MET E 1 4 ? 6.126 -2.266 -58.133 1.00 52.98 337 MET E N 1
ATOM 7601 C CA . MET E 1 4 ? 5.513 -1.441 -59.192 1.00 42.16 337 MET E CA 1
ATOM 7602 C C . MET E 1 4 ? 4.778 -2.319 -60.198 1.00 37.32 337 MET E C 1
ATOM 7603 O O . MET E 1 4 ? 5.360 -3.214 -60.812 1.00 34.38 337 MET E O 1
ATOM 7617 N N . ALA E 1 5 ? 3.492 -2.075 -60.352 1.00 32.84 338 ALA E N 1
ATOM 7618 C CA . ALA E 1 5 ? 2.705 -2.827 -61.314 1.00 32.11 338 ALA E CA 1
ATOM 7619 C C . ALA E 1 5 ? 2.797 -2.180 -62.702 1.00 28.48 338 ALA E C 1
ATOM 7620 O O . ALA E 1 5 ? 2.630 -0.965 -62.854 1.00 27.99 338 ALA E O 1
ATOM 7627 N N . HIS E 1 6 ? 3.084 -2.983 -63.712 1.00 28.01 339 HIS E N 1
ATOM 7628 C CA . HIS E 1 6 ? 3.032 -2.495 -65.086 1.00 29.54 339 HIS E CA 1
ATOM 7629 C C . HIS E 1 6 ? 1.603 -2.467 -65.574 1.00 22.08 339 HIS E C 1
ATOM 7630 O O . HIS E 1 6 ? 0.937 -3.522 -65.625 1.00 22.96 339 HIS E O 1
ATOM 7645 N N . VAL E 1 7 ? 1.135 -1.287 -65.948 1.00 21.77 340 VAL E N 1
ATOM 7646 C CA . VAL E 1 7 ? -0.224 -1.158 -66.430 1.00 22.86 340 VAL E CA 1
ATOM 7647 C C . VAL E 1 7 ? -0.323 -0.416 -67.757 1.00 21.81 340 VAL E C 1
ATOM 7648 O O . VAL E 1 7 ? 0.568 0.386 -68.125 1.00 22.32 340 VAL E O 1
ATOM 7661 N N . THR E 1 8 ? -1.420 -0.645 -68.470 1.00 21.39 341 THR E N 1
ATOM 7662 C CA . THR E 1 8 ? -1.832 0.317 -69.491 1.00 18.27 341 THR E CA 1
ATOM 7663 C C . THR E 1 8 ? -2.817 1.262 -68.811 1.00 18.83 341 THR E C 1
ATOM 7664 O O . THR E 1 8 ? -3.469 0.889 -67.840 1.00 19.57 341 THR E O 1
ATOM 7675 N N . LEU E 1 9 ? -2.888 2.498 -69.287 1.00 17.72 342 LEU E N 1
ATOM 7676 C CA . LEU E 1 9 ? -3.840 3.481 -68.794 1.00 15.83 342 LEU E CA 1
ATOM 7677 C C . LEU E 1 9 ? -4.854 3.715 -69.904 1.00 15.40 342 LEU E C 1
ATOM 7678 O O . LEU E 1 9 ? -4.621 4.494 -70.844 1.00 15.95 342 LEU E O 1
ATOM 7694 N N . GLN E 1 10 ? -5.935 2.956 -69.826 1.00 16.05 343 GLN E N 1
ATOM 7695 C CA . GLN E 1 10 ? -6.960 2.929 -70.852 1.00 16.38 343 GLN E CA 1
ATOM 7696 C C . GLN E 1 10 ? -8.092 3.871 -70.480 1.00 15.95 343 GLN E C 1
ATOM 7697 O O . GLN E 1 10 ? -8.548 3.867 -69.323 1.00 17.57 343 GLN E O 1
ATOM 7711 N N . SER E 1 11 ? -8.523 4.688 -71.446 1.00 15.22 344 SER E N 1
ATOM 7712 C CA . SER E 1 11 ? -9.687 5.560 -71.254 1.00 14.57 344 SER E CA 1
ATOM 7713 C C . SER E 1 11 ? -10.938 4.738 -71.100 1.00 14.35 344 SER E C 1
ATOM 7714 O O . SER E 1 11 ? -11.123 3.720 -71.807 1.00 17.47 344 SER E O 1
ATOM 7722 N N . LEU E 1 12 ? -11.804 5.186 -70.187 1.00 16.65 345 LEU E N 1
ATOM 7723 C CA . LEU E 1 12 ? -13.172 4.691 -70.102 1.00 15.28 345 LEU E CA 1
ATOM 7724 C C . LEU E 1 12 ? -14.158 5.745 -70.688 1.00 15.75 345 LEU E C 1
ATOM 7725 O O . LEU E 1 12 ? -15.344 5.623 -70.501 1.00 16.16 345 LEU E O 1
ATOM 7741 N N . SER E 1 13 ? -13.627 6.788 -71.349 1.00 15.07 346 SER E N 1
ATOM 7742 C CA . SER E 1 13 ? -14.409 7.870 -71.942 1.00 16.66 346 SER E CA 1
ATOM 7743 C C . SER E 1 13 ? -14.338 7.824 -73.457 1.00 18.95 346 SER E C 1
ATOM 7744 O O . SER E 1 13 ? -14.897 8.679 -74.128 1.00 21.31 346 SER E O 1
ATOM 7752 N N . ASN E 1 14 ? -13.602 6.843 -73.980 1.00 16.51 347 ASN E N 1
ATOM 7753 C CA . ASN E 1 14 ? -13.394 6.653 -75.415 1.00 16.79 347 ASN E CA 1
ATOM 7754 C C . ASN E 1 14 ? -13.274 5.130 -75.614 1.00 17.00 347 ASN E C 1
ATOM 7755 O O . ASN E 1 14 ? -12.649 4.453 -74.796 1.00 16.75 347 ASN E O 1
ATOM 7766 N N . ASN E 1 15 ? -13.921 4.601 -76.642 1.00 16.87 348 ASN E N 1
ATOM 7767 C CA . ASN E 1 15 ? -14.063 3.173 -76.779 1.00 17.56 348 ASN E CA 1
ATOM 7768 C C . ASN E 1 15 ? -12.715 2.498 -77.061 1.00 17.44 348 ASN E C 1
ATOM 7769 O O . ASN E 1 15 ? -12.617 1.307 -76.877 1.00 17.99 348 ASN E O 1
ATOM 7780 N N . ASP E 1 16 ? -11.701 3.240 -77.513 1.00 16.94 349 ASP E N 1
ATOM 7781 C CA . ASP E 1 16 ? -10.381 2.605 -77.707 1.00 17.01 349 ASP E CA 1
ATOM 7782 C C . ASP E 1 16 ? -9.254 3.629 -77.728 1.00 19.17 349 ASP E C 1
ATOM 7783 O O . ASP E 1 16 ? -8.819 4.062 -78.805 1.00 16.86 349 ASP E O 1
ATOM 7792 N N . LEU E 1 17 ? -8.782 3.979 -76.533 1.00 16.29 350 LEU E N 1
ATOM 7793 C CA . LEU E 1 17 ? -7.685 4.938 -76.330 1.00 14.86 350 LEU E CA 1
ATOM 7794 C C . LEU E 1 17 ? -6.907 4.587 -75.067 1.00 16.59 350 LEU E C 1
ATOM 7795 O O . LEU E 1 17 ? -7.496 4.404 -73.988 1.00 16.94 350 LEU E O 1
ATOM 7811 N N . CYS E 1 18 ? -5.587 4.444 -75.243 1.00 15.73 351 CYS E N 1
ATOM 7812 C CA . CYS E 1 18 ? -4.571 4.235 -74.228 1.00 15.74 351 CYS E CA 1
ATOM 7813 C C . CYS E 1 18 ? -3.595 5.411 -74.248 1.00 16.24 351 CYS E C 1
ATOM 7814 O O . CYS E 1 18 ? -3.316 5.935 -75.310 1.00 17.34 351 CYS E O 1
ATOM 7821 N N . LEU E 1 19 ? -3.089 5.799 -73.078 1.00 13.58 352 LEU E N 1
ATOM 7822 C CA . LEU E 1 19 ? -2.040 6.810 -72.953 1.00 13.34 352 LEU E CA 1
ATOM 7823 C C . LEU E 1 19 ? -0.761 6.263 -73.553 1.00 14.15 352 LEU E C 1
ATOM 7824 O O . LEU E 1 19 ? -0.343 5.170 -73.188 1.00 15.98 352 LEU E O 1
ATOM 7840 N N . ASP E 1 20 ? -0.153 7.020 -74.465 1.00 15.76 353 ASP E N 1
ATOM 7841 C CA . ASP E 1 20 ? 0.813 6.500 -75.441 1.00 17.23 353 ASP E CA 1
ATOM 7842 C C . ASP E 1 20 ? 1.974 7.500 -75.634 1.00 17.85 353 ASP E C 1
ATOM 7843 O O . ASP E 1 20 ? 1.732 8.670 -75.855 1.00 20.15 353 ASP E O 1
ATOM 7852 N N . VAL E 1 21 ? 3.212 7.022 -75.539 1.00 17.54 354 VAL E N 1
ATOM 7853 C CA . VAL E 1 21 ? 4.390 7.822 -75.847 1.00 16.96 354 VAL E CA 1
ATOM 7854 C C . VAL E 1 21 ? 4.573 7.785 -77.356 1.00 20.04 354 VAL E C 1
ATOM 7855 O O . VAL E 1 21 ? 4.920 6.748 -77.953 1.00 21.12 354 VAL E O 1
ATOM 7868 N N . TYR E 1 22 ? 4.325 8.930 -77.964 1.00 18.92 355 TYR E N 1
ATOM 7869 C CA . TYR E 1 22 ? 4.492 9.139 -79.388 1.00 22.19 355 TYR E CA 1
ATOM 7870 C C . TYR E 1 22 ? 5.974 9.216 -79.755 1.00 26.22 355 TYR E C 1
ATOM 7871 O O . TYR E 1 22 ? 6.407 8.722 -80.788 1.00 27.40 355 TYR E O 1
ATOM 7889 N N . GLY E 1 23 ? 6.746 9.858 -78.896 1.00 28.59 356 GLY E N 1
ATOM 7890 C CA . GLY E 1 23 ? 8.168 9.988 -79.126 1.00 33.09 356 GLY E CA 1
ATOM 7891 C C . GLY E 1 23 ? 8.379 11.113 -80.115 1.00 36.32 356 GLY E C 1
ATOM 7892 O O . GLY E 1 23 ? 7.562 12.029 -80.170 1.00 36.00 356 GLY E O 1
ATOM 7896 N N . GLU E 1 24 ? 9.471 11.052 -80.868 1.00 36.11 357 GLU E N 1
ATOM 7897 C CA . GLU E 1 24 ? 9.751 12.031 -81.909 1.00 37.44 357 GLU E CA 1
ATOM 7898 C C . GLU E 1 24 ? 10.459 11.344 -83.038 1.00 38.79 357 GLU E C 1
ATOM 7899 O O . GLU E 1 24 ? 11.440 10.621 -82.802 1.00 38.18 357 GLU E O 1
ATOM 7911 N N . ASN E 1 25 ? 9.980 11.545 -84.267 1.00 41.91 358 ASN E N 1
ATOM 7912 C CA . ASN E 1 25 ? 10.734 11.063 -85.421 1.00 47.58 358 ASN E CA 1
ATOM 7913 C C . ASN E 1 25 ? 10.821 9.544 -85.419 1.00 45.79 358 ASN E C 1
ATOM 7914 O O . ASN E 1 25 ? 11.796 8.961 -85.884 1.00 46.17 358 ASN E O 1
ATOM 7925 N N . GLY E 1 26 ? 9.812 8.910 -84.841 1.00 44.56 359 GLY E N 1
ATOM 7926 C CA . GLY E 1 26 ? 9.782 7.466 -84.765 1.00 44.91 359 GLY E CA 1
ATOM 7927 C C . GLY E 1 26 ? 10.432 6.913 -83.512 1.00 43.31 359 GLY E C 1
ATOM 7928 O O . GLY E 1 26 ? 10.191 5.769 -83.159 1.00 44.72 359 GLY E O 1
ATOM 7932 N N . ASP E 1 27 ? 11.236 7.720 -82.823 1.00 39.36 360 ASP E N 1
ATOM 7933 C CA . ASP E 1 27 ? 11.983 7.261 -81.646 1.00 36.44 360 ASP E CA 1
ATOM 7934 C C . ASP E 1 27 ? 11.162 7.515 -80.368 1.00 31.61 360 ASP E C 1
ATOM 7935 O O . ASP E 1 27 ? 10.997 8.665 -79.935 1.00 28.84 360 ASP E O 1
ATOM 7944 N N . LYS E 1 28 ? 10.667 6.437 -79.762 1.00 30.12 361 LYS E N 1
ATOM 7945 C CA . LYS E 1 28 ? 9.829 6.515 -78.565 1.00 29.51 361 LYS E CA 1
ATOM 7946 C C . LYS E 1 28 ? 10.602 6.758 -77.273 1.00 25.94 361 LYS E C 1
ATOM 7947 O O . LYS E 1 28 ? 9.993 6.994 -76.242 1.00 23.32 361 LYS E O 1
ATOM 7966 N N . THR E 1 29 ? 11.932 6.695 -77.312 1.00 26.79 362 THR E N 1
ATOM 7967 C CA . THR E 1 29 ? 12.732 6.813 -76.095 1.00 26.99 362 THR E CA 1
ATOM 7968 C C . THR E 1 29 ? 13.206 8.228 -75.746 1.00 26.20 362 THR E C 1
ATOM 7969 O O . THR E 1 29 ? 13.783 8.398 -74.695 1.00 25.48 362 THR E O 1
ATOM 7980 N N . VAL E 1 30 ? 12.977 9.233 -76.594 1.00 27.09 363 VAL E N 1
ATOM 7981 C CA . VAL E 1 30 ? 13.637 10.523 -76.384 1.00 28.97 363 VAL E CA 1
ATOM 7982 C C . VAL E 1 30 ? 13.127 11.240 -75.129 1.00 23.42 363 VAL E C 1
ATOM 7983 O O . VAL E 1 30 ? 11.951 11.153 -74.773 1.00 21.91 363 VAL E O 1
ATOM 7996 N N . ALA E 1 31 ? 14.007 11.949 -74.453 1.00 23.91 364 ALA E N 1
ATOM 7997 C CA . ALA E 1 31 ? 13.563 12.780 -73.337 1.00 22.63 364 ALA E CA 1
ATOM 7998 C C . ALA E 1 31 ? 12.790 13.951 -73.949 1.00 21.88 364 ALA E C 1
ATOM 7999 O O . ALA E 1 31 ? 13.181 14.465 -74.994 1.00 22.85 364 ALA E O 1
ATOM 8006 N N . GLY E 1 32 ? 11.724 14.383 -73.307 1.00 20.40 365 GLY E N 1
ATOM 8007 C CA . GLY E 1 32 ? 10.905 15.457 -73.856 1.00 21.26 365 GLY E CA 1
ATOM 8008 C C . GLY E 1 32 ? 9.942 15.021 -74.949 1.00 23.33 365 GLY E C 1
ATOM 8009 O O . GLY E 1 32 ? 9.285 15.871 -75.572 1.00 25.83 365 GLY E O 1
ATOM 8013 N N . GLY E 1 33 ? 9.797 13.705 -75.148 1.00 20.25 366 GLY E N 1
ATOM 8014 C CA . GLY E 1 33 ? 8.897 13.182 -76.158 1.00 21.48 366 GLY E CA 1
ATOM 8015 C C . GLY E 1 33 ? 7.415 13.346 -75.772 1.00 20.21 366 GLY E C 1
ATOM 8016 O O . GLY E 1 33 ? 7.010 13.211 -74.616 1.00 19.80 366 GLY E O 1
ATOM 8020 N N . SER E 1 34 ? 6.595 13.620 -76.773 1.00 20.78 367 SER E N 1
ATOM 8021 C CA . SER E 1 34 ? 5.178 13.816 -76.576 1.00 22.21 367 SER E CA 1
ATOM 8022 C C . SER E 1 34 ? 4.442 12.546 -76.127 1.00 19.13 367 SER E C 1
ATOM 8023 O O . SER E 1 34 ? 4.776 11.416 -76.517 1.00 18.42 367 SER E O 1
ATOM 8031 N N . VAL E 1 35 ? 3.410 12.770 -75.340 1.00 16.81 368 VAL E N 1
ATOM 8032 C CA . VAL E 1 35 ? 2.488 11.731 -74.880 1.00 16.05 368 VAL E CA 1
ATOM 8033 C C . VAL E 1 35 ? 1.117 12.152 -75.275 1.00 16.33 368 VAL E C 1
ATOM 8034 O O . VAL E 1 35 ? 0.727 13.302 -75.012 1.00 17.84 368 VAL E O 1
ATOM 8047 N N . ASN E 1 36 ? 0.385 11.247 -75.921 1.00 15.72 369 ASN E N 1
ATOM 8048 C CA . ASN E 1 36 ? -1.011 11.493 -76.268 1.00 16.14 369 ASN E CA 1
ATOM 8049 C C . ASN E 1 36 ? -1.764 10.183 -76.255 1.00 16.49 369 ASN E C 1
ATOM 8050 O O . ASN E 1 36 ? -1.357 9.292 -75.532 1.00 19.70 369 ASN E O 1
ATOM 8061 N N . GLY E 1 37 ? -2.853 10.051 -77.021 1.00 16.39 370 GLY E N 1
ATOM 8062 C CA . GLY E 1 37 ? -3.634 8.829 -77.000 1.00 16.17 370 GLY E CA 1
ATOM 8063 C C . GLY E 1 37 ? -3.458 8.062 -78.284 1.00 16.25 370 GLY E C 1
ATOM 8064 O O . GLY E 1 37 ? -3.136 8.642 -79.314 1.00 19.20 370 GLY E O 1
ATOM 8068 N N . TRP E 1 38 ? -3.652 6.754 -78.210 1.00 17.23 371 TRP E N 1
ATOM 8069 C CA . TRP E 1 38 ? -3.612 5.896 -79.389 1.00 17.46 371 TRP E CA 1
ATOM 8070 C C . TRP E 1 38 ? -4.515 4.704 -79.124 1.00 17.55 371 TRP E C 1
ATOM 8071 O O . TRP E 1 38 ? -4.866 4.445 -77.968 1.00 18.35 371 TRP E O 1
ATOM 8092 N N . SER E 1 39 ? -4.872 3.954 -80.155 1.00 17.69 372 SER E N 1
ATOM 8093 C CA . SER E 1 39 ? -5.585 2.693 -79.943 1.00 21.18 372 SER E CA 1
ATOM 8094 C C . SER E 1 39 ? -4.679 1.751 -79.156 1.00 21.77 372 SER E C 1
ATOM 8095 O O . SER E 1 39 ? -3.439 1.806 -79.266 1.00 21.71 372 SER E O 1
ATOM 8103 N N . CYS E 1 40 ? -5.288 0.897 -78.338 1.00 21.07 373 CYS E N 1
ATOM 8104 C CA . CYS E 1 40 ? -4.539 0.106 -77.367 1.00 24.64 373 CYS E CA 1
ATOM 8105 C C . CYS E 1 40 ? -3.883 -1.106 -78.035 1.00 30.31 373 CYS E C 1
ATOM 8106 O O . CYS E 1 40 ? -4.562 -1.874 -78.704 1.00 30.76 373 CYS E O 1
ATOM 8113 N N . HIS E 1 41 ? -2.572 -1.260 -77.882 1.00 27.53 374 HIS E N 1
ATOM 8114 C CA . HIS E 1 41 ? -1.880 -2.451 -78.359 1.00 27.10 374 HIS E CA 1
ATOM 8115 C C . HIS E 1 41 ? -0.929 -3.003 -77.267 1.00 28.10 374 HIS E C 1
ATOM 8116 O O . HIS E 1 41 ? -0.412 -4.095 -77.397 1.00 28.12 374 HIS E O 1
ATOM 8131 N N . GLY E 1 42 ? -0.710 -2.255 -76.190 1.00 30.91 375 GLY E N 1
ATOM 8132 C CA . GLY E 1 42 ? 0.039 -2.760 -75.043 1.00 35.73 375 GLY E CA 1
ATOM 8133 C C . GLY E 1 42 ? 1.547 -2.950 -75.193 1.00 33.55 375 GLY E C 1
ATOM 8134 O O . GLY E 1 42 ? 2.178 -3.634 -74.390 1.00 32.85 375 GLY E O 1
ATOM 8138 N N . SER E 1 43 ? 2.135 -2.328 -76.202 1.00 31.88 376 SER E N 1
ATOM 8139 C CA . SER E 1 43 ? 3.581 -2.319 -76.347 1.00 31.66 376 SER E CA 1
ATOM 8140 C C . SER E 1 43 ? 4.211 -1.438 -75.272 1.00 27.33 376 SER E C 1
ATOM 8141 O O . SER E 1 43 ? 3.500 -0.792 -74.478 1.00 23.44 376 SER E O 1
ATOM 8149 N N . TRP E 1 44 ? 5.539 -1.396 -75.238 1.00 26.57 377 TRP E N 1
ATOM 8150 C CA . TRP E 1 44 ? 6.223 -0.720 -74.137 1.00 26.23 377 TRP E CA 1
ATOM 8151 C C . TRP E 1 44 ? 5.849 0.780 -74.021 1.00 25.04 377 TRP E C 1
ATOM 8152 O O . TRP E 1 44 ? 5.824 1.327 -72.923 1.00 25.33 377 TRP E O 1
ATOM 8173 N N . ASN E 1 45 ? 5.559 1.428 -75.143 1.00 23.42 378 ASN E N 1
ATOM 8174 C CA . ASN E 1 45 ? 5.226 2.840 -75.133 1.00 23.13 378 ASN E CA 1
ATOM 8175 C C . ASN E 1 45 ? 3.783 3.062 -74.692 1.00 22.30 378 ASN E C 1
ATOM 8176 O O . ASN E 1 45 ? 3.281 4.170 -74.745 1.00 22.95 378 ASN E O 1
ATOM 8187 N N . GLN E 1 46 ? 3.145 2.004 -74.196 1.00 21.54 379 GLN E N 1
ATOM 8188 C CA . GLN E 1 46 ? 1.816 2.106 -73.633 1.00 19.79 379 GLN E CA 1
ATOM 8189 C C . GLN E 1 46 ? 1.793 1.522 -72.226 1.00 21.52 379 GLN E C 1
ATOM 8190 O O . GLN E 1 46 ? 0.729 1.417 -71.614 1.00 20.80 379 GLN E O 1
ATOM 8204 N N . VAL E 1 47 ? 2.963 1.116 -71.722 1.00 21.29 380 VAL E N 1
ATOM 8205 C CA . VAL E 1 47 ? 3.038 0.542 -70.378 1.00 19.25 380 VAL E CA 1
ATOM 8206 C C . VAL E 1 47 ? 3.652 1.564 -69.417 1.00 18.68 380 VAL E C 1
ATOM 8207 O O . VAL E 1 47 ? 4.621 2.279 -69.734 1.00 19.76 380 VAL E O 1
ATOM 8220 N N . TRP E 1 48 ? 3.064 1.627 -68.235 1.00 18.29 381 TRP E N 1
ATOM 8221 C CA . TRP E 1 48 ? 3.372 2.633 -67.248 1.00 20.33 381 TRP E CA 1
ATOM 8222 C C . TRP E 1 48 ? 3.488 1.935 -65.911 1.00 23.02 381 TRP E C 1
ATOM 8223 O O . TRP E 1 48 ? 2.868 0.895 -65.726 1.00 23.76 381 TRP E O 1
ATOM 8244 N N . GLY E 1 49 ? 4.195 2.549 -64.959 1.00 22.89 382 GLY E N 1
ATOM 8245 C CA . GLY E 1 49 ? 4.270 2.022 -63.605 1.00 21.74 382 GLY E CA 1
ATOM 8246 C C . GLY E 1 49 ? 4.343 3.180 -62.629 1.00 22.35 382 GLY E C 1
ATOM 8247 O O . GLY E 1 49 ? 5.092 4.137 -62.855 1.00 20.75 382 GLY E O 1
ATOM 8251 N N . LEU E 1 50 ? 3.568 3.106 -61.554 1.00 22.52 383 LEU E N 1
ATOM 8252 C CA . LEU E 1 50 ? 3.520 4.200 -60.567 1.00 24.00 383 LEU E CA 1
ATOM 8253 C C . LEU E 1 50 ? 4.552 3.933 -59.494 1.00 23.94 383 LEU E C 1
ATOM 8254 O O . LEU E 1 50 ? 4.505 2.894 -58.866 1.00 24.29 383 LEU E O 1
ATOM 8270 N N . ASP E 1 51 ? 5.527 4.832 -59.322 1.00 24.80 384 ASP E N 1
ATOM 8271 C CA . ASP E 1 51 ? 6.616 4.546 -58.422 1.00 25.98 384 ASP E CA 1
ATOM 8272 C C . ASP E 1 51 ? 6.332 5.154 -57.038 1.00 26.84 384 ASP E C 1
ATOM 8273 O O . ASP E 1 51 ? 5.342 5.847 -56.851 1.00 26.01 384 ASP E O 1
ATOM 8282 N N . LYS E 1 52 ? 7.230 4.914 -56.094 1.00 26.47 385 LYS E N 1
ATOM 8283 C CA . LYS E 1 52 ? 7.049 5.372 -54.718 1.00 28.36 385 LYS E CA 1
ATOM 8284 C C . LYS E 1 52 ? 7.001 6.902 -54.541 1.00 28.95 385 LYS E C 1
ATOM 8285 O O . LYS E 1 52 ? 6.619 7.374 -53.476 1.00 32.09 385 LYS E O 1
ATOM 8289 N N . GLU E 1 53 ? 7.413 7.672 -55.553 1.00 25.98 386 GLU E N 1
ATOM 8290 C CA . GLU E 1 53 ? 7.379 9.124 -55.484 1.00 23.90 386 GLU E CA 1
ATOM 8291 C C . GLU E 1 53 ? 6.178 9.652 -56.248 1.00 22.50 386 GLU E C 1
ATOM 8292 O O . GLU E 1 53 ? 6.088 10.855 -56.536 1.00 24.73 386 GLU E O 1
ATOM 8304 N N . GLU E 1 54 ? 5.246 8.745 -56.563 1.00 21.66 387 GLU E N 1
ATOM 8305 C CA . GLU E 1 54 ? 3.999 9.057 -57.265 1.00 20.71 387 GLU E CA 1
ATOM 8306 C C . GLU E 1 54 ? 4.183 9.476 -58.732 1.00 19.99 387 GLU E C 1
ATOM 8307 O O . GLU E 1 54 ? 3.328 10.154 -59.327 1.00 19.03 387 GLU E O 1
ATOM 8319 N N . ARG E 1 55 ? 5.277 9.023 -59.327 1.00 20.51 388 ARG E N 1
ATOM 8320 C CA . ARG E 1 55 ? 5.520 9.287 -60.731 1.00 18.82 388 ARG E CA 1
ATOM 8321 C C . ARG E 1 55 ? 5.107 8.109 -61.577 1.00 17.85 388 ARG E C 1
ATOM 8322 O O . ARG E 1 55 ? 5.308 6.958 -61.177 1.00 19.00 388 ARG E O 1
ATOM 8343 N N . TYR E 1 56 ? 4.573 8.385 -62.763 1.00 17.94 389 TYR E N 1
ATOM 8344 C CA . TYR E 1 56 ? 4.209 7.327 -63.694 1.00 18.11 389 TYR E CA 1
ATOM 8345 C C . TYR E 1 56 ? 5.351 7.174 -64.671 1.00 18.86 389 TYR E C 1
ATOM 8346 O O . TYR E 1 56 ? 5.511 7.984 -65.581 1.00 20.13 389 TYR E O 1
ATOM 8364 N N . ARG E 1 57 ? 6.139 6.122 -64.480 1.00 19.99 390 ARG E N 1
ATOM 8365 C CA . ARG E 1 57 ? 7.300 5.859 -65.309 1.00 21.50 390 ARG E CA 1
ATOM 8366 C C . ARG E 1 57 ? 6.900 5.102 -66.562 1.00 22.36 390 ARG E C 1
ATOM 8367 O O . ARG E 1 57 ? 6.152 4.132 -66.471 1.00 24.32 390 ARG E O 1
ATOM 8388 N N . SER E 1 58 ? 7.369 5.554 -67.721 1.00 22.31 391 SER E N 1
ATOM 8389 C CA . SER E 1 58 ? 7.166 4.830 -68.967 1.00 20.99 391 SER E CA 1
ATOM 8390 C C . SER E 1 58 ? 8.134 3.655 -69.089 1.00 23.46 391 SER E C 1
ATOM 8391 O O . SER E 1 58 ? 9.267 3.702 -68.627 1.00 21.45 391 SER E O 1
ATOM 8399 N N . ARG E 1 59 ? 7.650 2.587 -69.694 1.00 20.94 392 ARG E N 1
ATOM 8400 C CA . ARG E 1 59 ? 8.431 1.373 -69.876 1.00 22.76 392 ARG E CA 1
ATOM 8401 C C . ARG E 1 59 ? 9.297 1.515 -71.137 1.00 27.32 392 ARG E C 1
ATOM 8402 O O . ARG E 1 59 ? 10.086 0.617 -71.446 1.00 27.64 392 ARG E O 1
ATOM 8423 N N . VAL E 1 60 ? 9.207 2.649 -71.856 1.00 28.20 393 VAL E N 1
ATOM 8424 C CA . VAL E 1 60 ? 9.950 2.775 -73.121 1.00 29.74 393 VAL E CA 1
ATOM 8425 C C . VAL E 1 60 ? 11.464 2.825 -72.973 1.00 32.45 393 VAL E C 1
ATOM 8426 O O . VAL E 1 60 ? 12.177 2.474 -73.926 1.00 33.30 393 VAL E O 1
ATOM 8439 N N . ALA E 1 61 ? 11.936 3.274 -71.810 1.00 28.90 394 ALA E N 1
ATOM 8440 C CA . ALA E 1 61 ? 13.363 3.451 -71.527 1.00 31.40 394 ALA E CA 1
ATOM 8441 C C . ALA E 1 61 ? 13.477 3.888 -70.076 1.00 29.88 394 ALA E C 1
ATOM 8442 O O . ALA E 1 61 ? 12.482 4.338 -69.469 1.00 29.33 394 ALA E O 1
ATOM 8449 N N . SER E 1 62 ? 14.673 3.757 -69.513 1.00 31.10 395 SER E N 1
ATOM 8450 C CA . SER E 1 62 ? 14.919 4.222 -68.152 1.00 32.00 395 SER E CA 1
ATOM 8451 C C . SER E 1 62 ? 14.670 5.711 -68.035 1.00 28.66 395 SER E C 1
ATOM 8452 O O . SER E 1 62 ? 14.834 6.438 -69.003 1.00 27.18 395 SER E O 1
ATOM 8460 N N . ASP E 1 63 ? 14.268 6.153 -66.850 1.00 27.96 396 ASP E N 1
ATOM 8461 C CA . ASP E 1 63 ? 14.248 7.574 -66.533 1.00 26.97 396 ASP E CA 1
ATOM 8462 C C . ASP E 1 63 ? 13.330 8.380 -67.452 1.00 24.31 396 ASP E C 1
ATOM 8463 O O . ASP E 1 63 ? 13.722 9.435 -67.967 1.00 22.56 396 ASP E O 1
ATOM 8472 N N . ARG E 1 64 ? 12.105 7.887 -67.650 1.00 22.51 397 ARG E N 1
ATOM 8473 C CA . ARG E 1 64 ? 11.074 8.614 -68.361 1.00 24.63 397 ARG E CA 1
ATOM 8474 C C . ARG E 1 64 ? 9.777 8.637 -67.547 1.00 23.83 397 ARG E C 1
ATOM 8475 O O . ARG E 1 64 ? 9.182 7.582 -67.342 1.00 26.82 397 ARG E O 1
ATOM 8496 N N . CYS E 1 65 ? 9.360 9.834 -67.124 1.00 17.87 398 CYS E N 1
ATOM 8497 C CA . CYS E 1 65 ? 8.234 10.077 -66.196 1.00 16.89 398 CYS E CA 1
ATOM 8498 C C . CYS E 1 65 ? 7.216 10.935 -66.911 1.00 15.78 398 CYS E C 1
ATOM 8499 O O . CYS E 1 65 ? 7.611 11.921 -67.522 1.00 18.14 398 CYS E O 1
ATOM 8506 N N . LEU E 1 66 ? 5.941 10.565 -66.843 1.00 17.99 399 LEU E N 1
ATOM 8507 C CA . LEU E 1 66 ? 4.832 11.371 -67.345 1.00 16.30 399 LEU E CA 1
ATOM 8508 C C . LEU E 1 66 ? 4.782 12.755 -66.679 1.00 17.19 399 LEU E C 1
ATOM 8509 O O . LEU E 1 66 ? 4.685 12.863 -65.458 1.00 19.26 399 LEU E O 1
ATOM 8525 N N . THR E 1 67 ? 4.899 13.796 -67.499 1.00 16.87 400 THR E N 1
ATOM 8526 C CA . THR E 1 67 ? 5.144 15.140 -67.026 1.00 16.90 400 THR E CA 1
ATOM 8527 C C . THR E 1 67 ? 4.169 16.137 -67.617 1.00 15.97 400 THR E C 1
ATOM 8528 O O . THR E 1 67 ? 4.004 16.216 -68.844 1.00 17.88 400 THR E O 1
ATOM 8539 N N . VAL E 1 68 ? 3.526 16.880 -66.725 1.00 14.69 401 VAL E N 1
ATOM 8540 C CA . VAL E 1 68 ? 2.719 18.044 -67.093 1.00 13.39 401 VAL E CA 1
ATOM 8541 C C . VAL E 1 68 ? 3.577 19.214 -67.479 1.00 14.07 401 VAL E C 1
ATOM 8542 O O . VAL E 1 68 ? 4.398 19.703 -66.687 1.00 15.19 401 VAL E O 1
ATOM 8555 N N . ASN E 1 69 ? 3.421 19.665 -68.718 1.00 14.25 402 ASN E N 1
ATOM 8556 C CA . ASN E 1 69 ? 4.112 20.856 -69.208 1.00 16.56 402 ASN E CA 1
ATOM 8557 C C . ASN E 1 69 ? 3.345 22.151 -68.894 1.00 20.75 402 ASN E C 1
ATOM 8558 O O . ASN E 1 69 ? 2.169 22.100 -68.599 1.00 22.49 402 ASN E O 1
ATOM 8569 N N . ALA E 1 70 ? 4.006 23.298 -69.024 1.00 21.58 403 ALA E N 1
ATOM 8570 C CA . ALA E 1 70 ? 3.411 24.588 -68.714 1.00 24.01 403 ALA E CA 1
ATOM 8571 C C . ALA E 1 70 ? 2.139 24.849 -69.496 1.00 24.45 403 ALA E C 1
ATOM 8572 O O . ALA E 1 70 ? 1.236 25.490 -68.973 1.00 26.69 403 ALA E O 1
ATOM 8579 N N . ASP E 1 71 ? 2.062 24.370 -70.742 1.00 23.94 404 ASP E N 1
ATOM 8580 C CA . ASP E 1 71 ? 0.876 24.593 -71.579 1.00 23.76 404 ASP E CA 1
ATOM 8581 C C . ASP E 1 71 ? -0.169 23.472 -71.374 1.00 20.84 404 ASP E C 1
ATOM 8582 O O . ASP E 1 71 ? -1.072 23.333 -72.160 1.00 21.56 404 ASP E O 1
ATOM 8591 N N . LYS E 1 72 ? 0.006 22.674 -70.328 1.00 17.62 405 LYS E N 1
ATOM 8592 C CA . LYS E 1 72 ? -0.873 21.525 -69.946 1.00 17.22 405 LYS E CA 1
ATOM 8593 C C . LYS E 1 72 ? -0.841 20.324 -70.872 1.00 17.68 405 LYS E C 1
ATOM 8594 O O . LYS E 1 72 ? -1.621 19.387 -70.674 1.00 19.09 405 LYS E O 1
ATOM 8613 N N . THR E 1 73 ? 0.067 20.317 -71.846 1.00 19.28 406 THR E N 1
ATOM 8614 C CA . THR E 1 73 ? 0.325 19.085 -72.605 1.00 19.16 406 THR E CA 1
ATOM 8615 C C . THR E 1 73 ? 1.207 18.160 -71.777 1.00 18.42 406 THR E C 1
ATOM 8616 O O . THR E 1 73 ? 1.723 18.539 -70.726 1.00 19.95 406 THR E O 1
ATOM 8627 N N . LEU E 1 74 ? 1.392 16.948 -72.282 1.00 15.46 407 LEU E N 1
ATOM 8628 C CA . LEU E 1 74 ? 2.146 15.917 -71.602 1.00 16.51 407 LEU E CA 1
ATOM 8629 C C . LEU E 1 74 ? 3.351 15.451 -72.390 1.00 14.55 407 LEU E C 1
ATOM 8630 O O . LEU E 1 74 ? 3.273 15.282 -73.608 1.00 15.98 407 LEU E O 1
ATOM 8646 N N . THR E 1 75 ? 4.418 15.145 -71.671 1.00 16.79 408 THR E N 1
ATOM 8647 C CA . THR E 1 75 ? 5.637 14.598 -72.253 1.00 16.05 408 THR E CA 1
ATOM 8648 C C . THR E 1 75 ? 6.189 13.530 -71.307 1.00 17.04 408 THR E C 1
ATOM 8649 O O . THR E 1 75 ? 5.740 13.428 -70.177 1.00 17.90 408 THR E O 1
ATOM 8660 N N . VAL E 1 76 ? 7.163 12.749 -71.754 1.00 17.30 409 VAL E N 1
ATOM 8661 C CA . VAL E 1 76 ? 8.022 12.026 -70.798 1.00 18.38 409 VAL E CA 1
ATOM 8662 C C . VAL E 1 76 ? 9.332 12.775 -70.649 1.00 20.56 409 VAL E C 1
ATOM 8663 O O . VAL E 1 76 ? 9.925 13.214 -71.643 1.00 23.39 409 VAL E O 1
ATOM 8676 N N . GLU E 1 77 ? 9.805 12.883 -69.408 1.00 17.55 410 GLU E N 1
ATOM 8677 C CA . GLU E 1 77 ? 11.026 13.639 -69.096 1.00 20.25 410 GLU E CA 1
ATOM 8678 C C . GLU E 1 77 ? 11.808 12.839 -68.049 1.00 21.79 410 GLU E C 1
ATOM 8679 O O . GLU E 1 77 ? 11.261 11.894 -67.455 1.00 21.19 410 GLU E O 1
ATOM 8691 N N . GLN E 1 78 ? 13.085 13.169 -67.897 1.00 20.56 411 GLN E N 1
ATOM 8692 C CA . GLN E 1 78 ? 13.921 12.644 -66.831 1.00 23.48 411 GLN E CA 1
ATOM 8693 C C . GLN E 1 78 ? 13.219 12.854 -65.502 1.00 23.47 411 GLN E C 1
ATOM 8694 O O . GLN E 1 78 ? 12.573 13.883 -65.299 1.00 21.97 411 GLN E O 1
ATOM 8708 N N . CYS E 1 79 ? 13.344 11.882 -64.601 1.00 24.70 412 CYS E N 1
ATOM 8709 C CA . CYS E 1 79 ? 12.579 11.889 -63.352 1.00 28.52 412 CYS E CA 1
ATOM 8710 C C . CYS E 1 79 ? 13.211 12.793 -62.260 1.00 26.51 412 CYS E C 1
ATOM 8711 O O . CYS E 1 79 ? 14.406 12.747 -62.034 1.00 27.79 412 CYS E O 1
ATOM 8718 N N . GLY E 1 80 ? 12.390 13.617 -61.615 1.00 25.79 413 GLY E N 1
ATOM 8719 C CA . GLY E 1 80 ? 12.825 14.504 -60.530 1.00 24.99 413 GLY E CA 1
ATOM 8720 C C . GLY E 1 80 ? 11.710 14.650 -59.502 1.00 25.69 413 GLY E C 1
ATOM 8721 O O . GLY E 1 80 ? 10.806 13.811 -59.410 1.00 24.63 413 GLY E O 1
ATOM 8725 N N . ALA E 1 81 ? 11.738 15.753 -58.775 1.00 26.33 414 ALA E N 1
ATOM 8726 C CA . ALA E 1 81 ? 10.922 15.931 -57.579 1.00 27.44 414 ALA E CA 1
ATOM 8727 C C . ALA E 1 81 ? 9.712 16.820 -57.817 1.00 24.87 414 ALA E C 1
ATOM 8728 O O . ALA E 1 81 ? 8.883 17.016 -56.911 1.00 24.54 414 ALA E O 1
ATOM 8735 N N . ASN E 1 82 ? 9.618 17.375 -59.021 1.00 22.08 415 ASN E N 1
ATOM 8736 C CA . ASN E 1 82 ? 8.592 18.359 -59.321 1.00 20.01 415 ASN E CA 1
ATOM 8737 C C . ASN E 1 82 ? 7.204 17.755 -59.263 1.00 18.53 415 ASN E C 1
ATOM 8738 O O . ASN E 1 82 ? 6.964 16.615 -59.675 1.00 19.17 415 ASN E O 1
ATOM 8749 N N . LEU E 1 83 ? 6.270 18.526 -58.729 1.00 19.09 416 LEU E N 1
ATOM 8750 C CA . LEU E 1 83 ? 4.888 18.088 -58.637 1.00 19.92 416 LEU E CA 1
ATOM 8751 C C . LEU E 1 83 ? 4.278 17.859 -60.016 1.00 19.71 416 LEU E C 1
ATOM 8752 O O . LEU E 1 83 ? 3.291 17.146 -60.151 1.00 18.43 416 LEU E O 1
ATOM 8768 N N . ALA E 1 84 ? 4.854 18.476 -61.040 1.00 18.28 417 ALA E N 1
ATOM 8769 C CA . ALA E 1 84 ? 4.375 18.285 -62.395 1.00 17.54 417 ALA E CA 1
ATOM 8770 C C . ALA E 1 84 ? 4.531 16.834 -62.833 1.00 16.82 417 ALA E C 1
ATOM 8771 O O . ALA E 1 84 ? 3.916 16.412 -63.841 1.00 16.66 417 ALA E O 1
ATOM 8778 N N . GLN E 1 85 ? 5.318 16.072 -62.094 1.00 17.51 418 GLN E N 1
ATOM 8779 C CA . GLN E 1 85 ? 5.452 14.633 -62.373 1.00 17.39 418 GLN E CA 1
ATOM 8780 C C . GLN E 1 85 ? 4.752 13.702 -61.377 1.00 17.90 418 GLN E C 1
ATOM 8781 O O . GLN E 1 85 ? 4.914 12.461 -61.443 1.00 20.63 418 GLN E O 1
ATOM 8795 N N . LYS E 1 86 ? 3.936 14.260 -60.490 1.00 17.88 419 LYS E N 1
ATOM 8796 C CA . LYS E 1 86 ? 3.252 13.433 -59.490 1.00 16.99 419 LYS E CA 1
ATOM 8797 C C . LYS E 1 86 ? 1.759 13.334 -59.796 1.00 15.59 419 LYS E C 1
ATOM 8798 O O . LYS E 1 86 ? 1.118 14.315 -60.221 1.00 17.15 419 LYS E O 1
ATOM 8817 N N . TRP E 1 87 ? 1.233 12.127 -59.570 1.00 16.36 420 TRP E N 1
ATOM 8818 C CA . TRP E 1 87 ? -0.100 11.709 -59.951 1.00 16.44 420 TRP E CA 1
ATOM 8819 C C . TRP E 1 87 ? -0.756 10.902 -58.852 1.00 16.80 420 TRP E C 1
ATOM 8820 O O . TRP E 1 87 ? -0.071 10.127 -58.184 1.00 19.74 420 TRP E O 1
ATOM 8841 N N . TYR E 1 88 ? -2.073 11.056 -58.667 1.00 16.66 421 TYR E N 1
ATOM 8842 C CA . TYR E 1 88 ? -2.790 10.196 -57.742 1.00 17.06 421 TYR E CA 1
ATOM 8843 C C . TYR E 1 88 ? -4.184 9.900 -58.250 1.00 17.95 421 TYR E C 1
ATOM 8844 O O . TYR E 1 88 ? -4.728 10.615 -59.083 1.00 17.21 421 TYR E O 1
ATOM 8862 N N . TRP E 1 89 ? -4.728 8.783 -57.787 1.00 18.08 422 TRP E N 1
ATOM 8863 C CA . TRP E 1 89 ? -6.032 8.337 -58.211 1.00 20.53 422 TRP E CA 1
ATOM 8864 C C . TRP E 1 89 ? -7.115 8.774 -57.251 1.00 22.39 422 TRP E C 1
ATOM 8865 O O . TRP E 1 89 ? -6.931 8.703 -56.056 1.00 25.01 422 TRP E O 1
ATOM 8886 N N . GLU E 1 90 ? -8.252 9.181 -57.794 1.00 23.18 423 GLU E N 1
ATOM 8887 C CA . GLU E 1 90 ? -9.505 9.232 -57.037 1.00 27.28 423 GLU E CA 1
ATOM 8888 C C . GLU E 1 90 ? -10.560 8.535 -57.888 1.00 25.35 423 GLU E C 1
ATOM 8889 O O . GLU E 1 90 ? -11.055 9.129 -58.859 1.00 22.18 423 GLU E O 1
ATOM 8901 N N . GLY E 1 91 ? -10.875 7.284 -57.539 1.00 25.92 424 GLY E N 1
ATOM 8902 C CA . GLY E 1 91 ? -11.770 6.465 -58.331 1.00 26.95 424 GLY E CA 1
ATOM 8903 C C . GLY E 1 91 ? -11.159 6.318 -59.714 1.00 24.37 424 GLY E C 1
ATOM 8904 O O . GLY E 1 91 ? -9.999 5.895 -59.826 1.00 24.67 424 GLY E O 1
ATOM 8908 N N . ASP E 1 92 ? -11.889 6.717 -60.752 1.00 22.00 425 ASP E N 1
ATOM 8909 C CA . ASP E 1 92 ? -11.369 6.563 -62.113 1.00 20.78 425 ASP E CA 1
ATOM 8910 C C . ASP E 1 92 ? -10.721 7.852 -62.666 1.00 17.82 425 ASP E C 1
ATOM 8911 O O . ASP E 1 92 ? -10.375 7.914 -63.855 1.00 17.20 425 ASP E O 1
ATOM 8920 N N . LYS E 1 93 ? -10.512 8.845 -61.806 1.00 16.24 426 LYS E N 1
ATOM 8921 C CA . LYS E 1 93 ? -9.857 10.093 -62.197 1.00 17.92 426 LYS E CA 1
ATOM 8922 C C . LYS E 1 93 ? -8.386 10.000 -61.811 1.00 17.10 426 LYS E C 1
ATOM 8923 O O . LYS E 1 93 ? -8.049 9.566 -60.709 1.00 19.42 426 LYS E O 1
ATOM 8942 N N . LEU E 1 94 ? -7.524 10.382 -62.732 1.00 14.74 427 LEU E N 1
ATOM 8943 C CA . LEU E 1 94 ? -6.113 10.445 -62.477 1.00 16.63 427 LEU E CA 1
ATOM 8944 C C . LEU E 1 94 ? -5.668 11.906 -62.417 1.00 15.02 427 LEU E C 1
ATOM 8945 O O . LEU E 1 94 ? -5.722 12.666 -63.406 1.00 16.78 427 LEU E O 1
ATOM 8961 N N . ILE E 1 95 ? -5.214 12.295 -61.233 1.00 16.79 428 ILE E N 1
ATOM 8962 C CA . ILE E 1 95 ? -5.086 13.696 -60.899 1.00 16.32 428 ILE E CA 1
ATOM 8963 C C . ILE E 1 95 ? -3.619 14.066 -60.735 1.00 16.43 428 ILE E C 1
ATOM 8964 O O . ILE E 1 95 ? -2.859 13.329 -60.128 1.00 18.06 428 ILE E O 1
ATOM 8980 N N . SER E 1 96 ? -3.246 15.207 -61.305 1.00 15.76 429 SER E N 1
ATOM 8981 C CA . SER E 1 96 ? -1.891 15.724 -61.195 1.00 16.92 429 SER E CA 1
ATOM 8982 C C . SER E 1 96 ? -1.765 16.530 -59.935 1.00 18.78 429 SER E C 1
ATOM 8983 O O . SER E 1 96 ? -2.741 17.181 -59.513 1.00 19.86 429 SER E O 1
ATOM 8991 N N . ARG E 1 97 ? -0.569 16.530 -59.346 1.00 17.93 430 ARG E N 1
ATOM 8992 C CA . ARG E 1 97 ? -0.301 17.394 -58.198 1.00 19.15 430 ARG E CA 1
ATOM 8993 C C . ARG E 1 97 ? 0.161 18.794 -58.620 1.00 22.10 430 ARG E C 1
ATOM 8994 O O . ARG E 1 97 ? 0.453 19.629 -57.757 1.00 22.81 430 ARG E O 1
ATOM 9015 N N . TYR E 1 98 ? 0.222 19.040 -59.933 1.00 20.75 431 TYR E N 1
ATOM 9016 C CA . TYR E 1 98 ? 0.614 20.351 -60.495 1.00 21.64 431 TYR E CA 1
ATOM 9017 C C . TYR E 1 98 ? -0.165 21.519 -59.910 1.00 21.99 431 TYR E C 1
ATOM 9018 O O . TYR E 1 98 ? -1.378 21.423 -59.775 1.00 20.82 431 TYR E O 1
ATOM 9036 N N . VAL E 1 99 ? 0.519 22.601 -59.525 1.00 24.25 432 VAL E N 1
ATOM 9037 C CA . VAL E 1 99 ? -0.196 23.748 -58.973 1.00 30.65 432 VAL E CA 1
ATOM 9038 C C . VAL E 1 99 ? 0.062 25.001 -59.797 1.00 31.25 432 VAL E C 1
ATOM 9039 O O . VAL E 1 99 ? 1.076 25.093 -60.451 1.00 29.05 432 VAL E O 1
ATOM 9052 N N . ASP E 1 100 ? -0.895 25.924 -59.780 1.00 35.89 433 ASP E N 1
ATOM 9053 C CA . ASP E 1 100 ? -0.686 27.287 -60.276 1.00 39.27 433 ASP E CA 1
ATOM 9054 C C . ASP E 1 100 ? -1.680 28.237 -59.600 1.00 43.71 433 ASP E C 1
ATOM 9055 O O . ASP E 1 100 ? -2.279 27.912 -58.565 1.00 44.52 433 ASP E O 1
ATOM 9064 N N . GLY E 1 101 ? -1.863 29.413 -60.175 1.00 45.80 434 GLY E N 1
ATOM 9065 C CA . GLY E 1 101 ? -2.693 30.425 -59.550 1.00 46.91 434 GLY E CA 1
ATOM 9066 C C . GLY E 1 101 ? -4.179 30.308 -59.838 1.00 46.79 434 GLY E C 1
ATOM 9067 O O . GLY E 1 101 ? -4.947 31.177 -59.426 1.00 49.24 434 GLY E O 1
ATOM 9071 N N . ASN E 1 102 ? -4.597 29.235 -60.508 1.00 44.18 435 ASN E N 1
ATOM 9072 C CA . ASN E 1 102 ? -5.976 29.134 -60.968 1.00 44.07 435 ASN E CA 1
ATOM 9073 C C . ASN E 1 102 ? -6.921 28.421 -59.998 1.00 44.96 435 ASN E C 1
ATOM 9074 O O . ASN E 1 102 ? -8.061 28.111 -60.355 1.00 46.37 435 ASN E O 1
ATOM 9081 N N . ASN E 1 103 ? -6.451 28.177 -58.778 1.00 44.87 436 ASN E N 1
ATOM 9082 C CA . ASN E 1 103 ? -7.242 27.491 -57.757 1.00 44.14 436 ASN E CA 1
ATOM 9083 C C . ASN E 1 103 ? -7.967 26.246 -58.308 1.00 40.02 436 ASN E C 1
ATOM 9084 O O . ASN E 1 103 ? -9.178 26.116 -58.157 1.00 41.28 436 ASN E O 1
ATOM 9088 N N . THR E 1 104 ? -7.237 25.333 -58.946 1.00 34.52 437 THR E N 1
ATOM 9089 C CA . THR E 1 104 ? -7.877 24.124 -59.455 1.00 30.61 437 THR E CA 1
ATOM 9090 C C . THR E 1 104 ? -6.957 22.912 -59.475 1.00 25.33 437 THR E C 1
ATOM 9091 O O . THR E 1 104 ? -5.745 23.042 -59.582 1.00 23.70 437 THR E O 1
ATOM 9102 N N . ARG E 1 105 ? -7.564 21.728 -59.388 1.00 23.89 438 ARG E N 1
ATOM 9103 C CA . ARG E 1 105 ? -6.872 20.498 -59.701 1.00 22.60 438 ARG E CA 1
ATOM 9104 C C . ARG E 1 105 ? -6.948 20.275 -61.211 1.00 21.55 438 ARG E C 1
ATOM 9105 O O . ARG E 1 105 ? -7.900 20.699 -61.861 1.00 23.37 438 ARG E O 1
ATOM 9126 N N . TYR E 1 106 ? -5.898 19.657 -61.753 1.00 18.88 439 TYR E N 1
ATOM 9127 C CA . TYR E 1 106 ? -5.815 19.285 -63.154 1.00 17.43 439 TYR E CA 1
ATOM 9128 C C . TYR E 1 106 ? -5.908 17.755 -63.284 1.00 18.02 439 TYR E C 1
ATOM 9129 O O . TYR E 1 106 ? -5.206 17.035 -62.597 1.00 19.23 439 TYR E O 1
ATOM 9147 N N . LEU E 1 107 ? -6.801 17.303 -64.155 1.00 17.17 440 LEU E N 1
ATOM 9148 C CA . LEU E 1 107 ? -7.097 15.916 -64.388 1.00 16.43 440 LEU E CA 1
ATOM 9149 C C . LEU E 1 107 ? -6.633 15.496 -65.770 1.00 14.00 440 LEU E C 1
ATOM 9150 O O . LEU E 1 107 ? -6.843 16.213 -66.727 1.00 15.05 440 LEU E O 1
ATOM 9166 N N . LEU E 1 108 ? -6.106 14.286 -65.878 1.00 14.94 441 LEU E N 1
ATOM 9167 C CA . LEU E 1 108 ? -5.836 13.680 -67.177 1.00 14.68 441 LEU E CA 1
ATOM 9168 C C . LEU E 1 108 ? -7.120 13.548 -67.964 1.00 15.52 441 LEU E C 1
ATOM 9169 O O . LEU E 1 108 ? -8.086 12.971 -67.495 1.00 15.64 441 LEU E O 1
ATOM 9185 N N . ASN E 1 109 ? -7.125 14.103 -69.163 1.00 13.67 442 ASN E N 1
ATOM 9186 C CA . ASN E 1 109 ? -8.333 14.316 -69.895 1.00 15.60 442 ASN E CA 1
ATOM 9187 C C . ASN E 1 109 ? -8.119 14.255 -71.387 1.00 14.91 442 ASN E C 1
ATOM 9188 O O . ASN E 1 109 ? -7.154 14.796 -71.907 1.00 16.17 442 ASN E O 1
ATOM 9199 N N . ILE E 1 110 ? -9.048 13.642 -72.094 1.00 14.40 443 ILE E N 1
ATOM 9200 C CA . ILE E 1 110 ? -9.019 13.695 -73.544 1.00 15.75 443 ILE E CA 1
ATOM 9201 C C . ILE E 1 110 ? -9.620 15.008 -73.984 1.00 16.99 443 ILE E C 1
ATOM 9202 O O . ILE E 1 110 ? -10.761 15.265 -73.672 1.00 16.61 443 ILE E O 1
ATOM 9218 N N . VAL E 1 111 ? -8.894 15.837 -74.733 1.00 19.37 444 VAL E N 1
ATOM 9219 C CA . VAL E 1 111 ? -9.441 17.121 -75.088 1.00 23.88 444 VAL E CA 1
ATOM 9220 C C . VAL E 1 111 ? -9.948 17.164 -76.524 1.00 27.93 444 VAL E C 1
ATOM 9221 O O . VAL E 1 111 ? -10.476 18.170 -76.939 1.00 33.20 444 VAL E O 1
ATOM 9234 N N . GLY E 1 112 ? -9.852 16.059 -77.254 1.00 25.51 445 GLY E N 1
ATOM 9235 C CA . GLY E 1 112 ? -10.342 16.000 -78.630 1.00 24.41 445 GLY E CA 1
ATOM 9236 C C . GLY E 1 112 ? -9.561 14.995 -79.460 1.00 23.49 445 GLY E C 1
ATOM 9237 O O . GLY E 1 112 ? -8.334 14.944 -79.396 1.00 19.71 445 GLY E O 1
ATOM 9241 N N . GLY E 1 113 ? -10.263 14.167 -80.223 1.00 24.61 446 GLY E N 1
ATOM 9242 C CA . GLY E 1 113 ? -9.633 13.131 -81.013 1.00 24.48 446 GLY E CA 1
ATOM 9243 C C . GLY E 1 113 ? -8.706 12.296 -80.142 1.00 25.22 446 GLY E C 1
ATOM 9244 O O . GLY E 1 113 ? -9.135 11.718 -79.144 1.00 26.36 446 GLY E O 1
ATOM 9248 N N . ARG E 1 114 ? -7.422 12.267 -80.485 1.00 23.40 447 ARG E N 1
ATOM 9249 C CA . ARG E 1 114 ? -6.453 11.482 -79.713 1.00 23.69 447 ARG E CA 1
ATOM 9250 C C . ARG E 1 114 ? -5.587 12.373 -78.837 1.00 20.07 447 ARG E C 1
ATOM 9251 O O . ARG E 1 114 ? -4.552 11.938 -78.302 1.00 18.98 447 ARG E O 1
ATOM 9272 N N . ASN E 1 115 ? -5.977 13.637 -78.692 1.00 17.30 448 ASN E N 1
ATOM 9273 C CA . ASN E 1 115 ? -5.184 14.557 -77.866 1.00 16.49 448 ASN E CA 1
ATOM 9274 C C . ASN E 1 115 ? -5.516 14.406 -76.404 1.00 17.38 448 ASN E C 1
ATOM 9275 O O . ASN E 1 115 ? -6.698 14.479 -76.022 1.00 17.34 448 ASN E O 1
ATOM 9286 N N . VAL E 1 116 ? -4.486 14.191 -75.594 1.00 17.53 449 VAL E N 1
ATOM 9287 C CA . VAL E 1 116 ? -4.654 14.027 -74.145 1.00 16.48 449 VAL E CA 1
ATOM 9288 C C . VAL E 1 116 ? -3.829 15.089 -73.459 1.00 18.23 449 VAL E C 1
ATOM 9289 O O . VAL E 1 116 ? -2.654 15.267 -73.791 1.00 19.25 449 VAL E O 1
ATOM 9302 N N . GLN E 1 117 ? -4.454 15.808 -72.527 1.00 18.85 450 GLN E N 1
ATOM 9303 C CA . GLN E 1 117 ? -3.783 16.828 -71.725 1.00 18.67 450 GLN E CA 1
ATOM 9304 C C . GLN E 1 117 ? -4.237 16.718 -70.266 1.00 18.65 450 GLN E C 1
ATOM 9305 O O . GLN E 1 117 ? -4.853 15.713 -69.890 1.00 18.46 450 GLN E O 1
ATOM 9319 N N . VAL E 1 118 ? -3.921 17.717 -69.436 1.00 16.62 451 VAL E N 1
ATOM 9320 C CA . VAL E 1 118 ? -4.624 17.842 -68.168 1.00 14.69 451 VAL E CA 1
ATOM 9321 C C . VAL E 1 118 ? -5.535 19.054 -68.289 1.00 16.31 451 VAL E C 1
ATOM 9322 O O . VAL E 1 118 ? -5.228 20.014 -69.008 1.00 17.21 451 VAL E O 1
ATOM 9335 N N . THR E 1 119 ? -6.666 18.993 -67.587 1.00 15.41 452 THR E N 1
ATOM 9336 C CA . THR E 1 119 ? -7.724 19.985 -67.730 1.00 17.27 452 THR E CA 1
ATOM 9337 C C . THR E 1 119 ? -8.222 20.355 -66.335 1.00 17.98 452 THR E C 1
ATOM 9338 O O . THR E 1 119 ? -8.274 19.488 -65.470 1.00 20.07 452 THR E O 1
ATOM 9349 N N . PRO E 1 120 ? -8.638 21.613 -66.117 1.00 19.95 453 PRO E N 1
ATOM 9350 C CA . PRO E 1 120 ? -9.238 21.885 -64.808 1.00 20.71 453 PRO E CA 1
ATOM 9351 C C . PRO E 1 120 ? -10.385 20.922 -64.502 1.00 19.43 453 PRO E C 1
ATOM 9352 O O . PRO E 1 120 ? -11.153 20.536 -65.412 1.00 16.82 453 PRO E O 1
ATOM 9363 N N . GLU E 1 121 ? -10.451 20.497 -63.246 1.00 20.14 454 GLU E N 1
ATOM 9364 C CA . GLU E 1 121 ? -11.413 19.483 -62.800 1.00 24.37 454 GLU E CA 1
ATOM 9365 C C . GLU E 1 121 ? -12.844 19.779 -63.231 1.00 28.52 454 GLU E C 1
ATOM 9366 O O . GLU E 1 121 ? -13.556 18.908 -63.732 1.00 30.51 454 GLU E O 1
ATOM 9378 N N . ASN E 1 122 ? -13.280 21.017 -63.046 1.00 28.42 455 ASN E N 1
ATOM 9379 C CA . ASN E 1 122 ? -14.679 21.334 -63.350 1.00 32.33 455 ASN E CA 1
ATOM 9380 C C . ASN E 1 122 ? -14.983 21.283 -64.862 1.00 34.74 455 ASN E C 1
ATOM 9381 O O . ASN E 1 122 ? -16.138 21.324 -65.234 1.00 40.92 455 ASN E O 1
ATOM 9385 N N . GLU E 1 123 ? -13.958 21.177 -65.721 1.00 31.42 456 GLU E N 1
ATOM 9386 C CA . GLU E 1 123 ? -14.153 21.113 -67.179 1.00 30.59 456 GLU E CA 1
ATOM 9387 C C . GLU E 1 123 ? -13.671 19.813 -67.811 1.00 28.29 456 GLU E C 1
ATOM 9388 O O . GLU E 1 123 ? -13.608 19.698 -69.017 1.00 30.77 456 GLU E O 1
ATOM 9392 N N . ALA E 1 124 ? -13.274 18.856 -66.996 1.00 24.54 457 ALA E N 1
ATOM 9393 C CA . ALA E 1 124 ? -12.680 17.611 -67.504 1.00 21.37 457 ALA E CA 1
ATOM 9394 C C . ALA E 1 124 ? -13.793 16.564 -67.776 1.00 26.11 457 ALA E C 1
ATOM 9395 O O . ALA E 1 124 ? -14.111 15.748 -66.896 1.00 27.27 457 ALA E O 1
ATOM 9402 N N . ASN E 1 125 ? -14.317 16.565 -68.997 1.00 25.41 458 ASN E N 1
ATOM 9403 C CA . ASN E 1 125 ? -15.444 15.720 -69.365 1.00 28.28 458 ASN E CA 1
ATOM 9404 C C . ASN E 1 125 ? -15.103 14.377 -69.985 1.00 21.94 458 ASN E C 1
ATOM 9405 O O . ASN E 1 125 ? -16.007 13.586 -70.218 1.00 19.65 458 ASN E O 1
ATOM 9416 N N . GLN E 1 126 ? -13.837 14.120 -70.302 1.00 17.72 459 GLN E N 1
ATOM 9417 C CA . GLN E 1 126 ? -13.447 12.807 -70.840 1.00 16.89 459 GLN E CA 1
ATOM 9418 C C . GLN E 1 126 ? -12.225 12.321 -70.060 1.00 16.84 459 GLN E C 1
ATOM 9419 O O . GLN E 1 126 ? -11.176 12.033 -70.621 1.00 17.73 459 GLN E O 1
ATOM 9433 N N . ALA E 1 127 ? -12.416 12.203 -68.747 1.00 16.17 460 ALA E N 1
ATOM 9434 C CA . ALA E 1 127 ? -11.337 12.111 -67.789 1.00 16.98 460 ALA E CA 1
ATOM 9435 C C . ALA E 1 127 ? -11.361 10.827 -66.936 1.00 15.96 460 ALA E C 1
ATOM 9436 O O . ALA E 1 127 ? -10.701 10.747 -65.899 1.00 15.65 460 ALA E O 1
ATOM 9443 N N . ARG E 1 128 ? -12.064 9.812 -67.410 1.00 14.78 461 ARG E N 1
ATOM 9444 C CA . ARG E 1 128 ? -12.149 8.507 -66.748 1.00 14.18 461 ARG E CA 1
ATOM 9445 C C . ARG E 1 128 ? -11.086 7.531 -67.302 1.00 15.58 461 ARG E C 1
ATOM 9446 O O . ARG E 1 128 ? -10.974 7.399 -68.515 1.00 15.08 461 ARG E O 1
ATOM 9467 N N . TRP E 1 129 ? -10.358 6.840 -66.423 1.00 16.17 462 TRP E N 1
ATOM 9468 C CA . TRP E 1 129 ? -9.232 5.963 -66.796 1.00 15.70 462 TRP E CA 1
ATOM 9469 C C . TRP E 1 129 ? -9.271 4.707 -65.974 1.00 18.19 462 TRP E C 1
ATOM 9470 O O . TRP E 1 129 ? -9.791 4.692 -64.861 1.00 19.66 462 TRP E O 1
ATOM 9491 N N . LYS E 1 130 ? -8.757 3.643 -66.555 1.00 18.41 463 LYS E N 1
ATOM 9492 C CA . LYS E 1 130 ? -8.626 2.368 -65.876 1.00 19.98 463 LYS E CA 1
ATOM 9493 C C . LYS E 1 130 ? -7.189 1.879 -65.990 1.00 21.23 463 LYS E C 1
ATOM 9494 O O . LYS E 1 130 ? -6.728 1.647 -67.098 1.00 20.71 463 LYS E O 1
ATOM 9513 N N . PRO E 1 131 ? -6.485 1.712 -64.854 1.00 21.30 464 PRO E N 1
ATOM 9514 C CA . PRO E 1 131 ? -5.136 1.141 -64.953 1.00 21.52 464 PRO E CA 1
ATOM 9515 C C . PRO E 1 131 ? -5.281 -0.345 -65.051 1.00 23.61 464 PRO E C 1
ATOM 9516 O O . PRO E 1 131 ? -5.910 -0.939 -64.204 1.00 24.23 464 PRO E O 1
ATOM 9527 N N . THR E 1 132 ? -4.757 -0.913 -66.121 1.00 23.08 465 THR E N 1
ATOM 9528 C CA . THR E 1 132 ? -5.007 -2.299 -66.487 1.00 27.93 465 THR E CA 1
ATOM 9529 C C . THR E 1 132 ? -3.675 -3.034 -66.467 1.00 23.97 465 THR E C 1
ATOM 9530 O O . THR E 1 132 ? -2.765 -2.643 -67.185 1.00 20.88 465 THR E O 1
ATOM 9541 N N . LEU E 1 133 ? -3.578 -4.063 -65.653 1.00 26.18 466 LEU E N 1
ATOM 9542 C CA . LEU E 1 133 ? -2.369 -4.858 -65.510 1.00 30.99 466 LEU E CA 1
ATOM 9543 C C . LEU E 1 133 ? -1.955 -5.414 -66.859 1.00 29.70 466 LEU E C 1
ATOM 9544 O O . LEU E 1 133 ? -2.767 -5.982 -67.583 1.00 26.67 466 LEU E O 1
ATOM 9560 N N . GLN E 1 134 ? -0.691 -5.232 -67.202 1.00 31.11 467 GLN E N 1
ATOM 9561 C CA . GLN E 1 134 ? -0.215 -5.640 -68.500 1.00 37.59 467 GLN E CA 1
ATOM 9562 C C . GLN E 1 134 ? 1.014 -6.433 -68.302 1.00 42.20 467 GLN E C 1
ATOM 9563 O O . GLN E 1 134 ? 1.973 -5.932 -67.697 1.00 39.40 467 GLN E O 1
ATOM 9577 N N . GLN E 1 135 ? 0.963 -7.670 -68.779 1.00 50.86 468 GLN E N 1
ATOM 9578 C CA . GLN E 1 135 ? 2.145 -8.516 -68.906 1.00 60.89 468 GLN E CA 1
ATOM 9579 C C . GLN E 1 135 ? 3.157 -7.801 -69.799 1.00 67.97 468 GLN E C 1
ATOM 9580 O O . GLN E 1 135 ? 2.814 -7.269 -70.866 1.00 68.04 468 GLN E O 1
ATOM 9582 N N . VAL E 1 136 ? 4.397 -7.748 -69.339 1.00 60.16 469 VAL E N 1
ATOM 9583 C CA . VAL E 1 136 ? 5.452 -7.129 -70.114 1.00 51.59 469 VAL E CA 1
ATOM 9584 C C . VAL E 1 136 ? 6.454 -8.207 -70.541 1.00 50.19 469 VAL E C 1
ATOM 9585 O O . VAL E 1 136 ? 6.851 -9.051 -69.744 1.00 50.56 469 VAL E O 1
ATOM 9589 N N . LYS E 1 137 ? 6.795 -8.203 -71.828 1.00 49.67 470 LYS E N 1
ATOM 9590 C CA . LYS E 1 137 ? 7.782 -9.120 -72.401 1.00 51.55 470 LYS E CA 1
ATOM 9591 C C . LYS E 1 137 ? 9.176 -8.461 -72.437 1.00 53.95 470 LYS E C 1
ATOM 9592 O O . LYS E 1 137 ? 9.315 -7.344 -72.947 1.00 53.68 470 LYS E O 1
ATOM 9594 N N . LEU E 1 138 ? 10.194 -9.147 -71.912 1.00 56.86 471 LEU E N 1
ATOM 9595 C CA . LEU E 1 138 ? 11.529 -8.539 -71.731 1.00 58.01 471 LEU E CA 1
ATOM 9596 C C . LEU E 1 138 ? 12.320 -8.353 -73.032 1.00 60.42 471 LEU E C 1
ATOM 9597 O O . LEU E 1 138 ? 12.318 -9.196 -73.930 1.00 61.91 471 LEU E O 1
ATOM 9603 N N . ALA F 1 3 ? -8.553 -20.138 -65.655 1.00 57.33 336 ALA F N 1
ATOM 9604 C CA . ALA F 1 3 ? -9.677 -21.064 -65.794 1.00 56.30 336 ALA F CA 1
ATOM 9605 C C . ALA F 1 3 ? -11.015 -20.381 -65.495 1.00 52.27 336 ALA F C 1
ATOM 9606 O O . ALA F 1 3 ? -11.474 -20.360 -64.347 1.00 55.69 336 ALA F O 1
ATOM 9612 N N . MET F 1 4 ? -11.650 -19.852 -66.534 1.00 43.61 337 MET F N 1
ATOM 9613 C CA . MET F 1 4 ? -12.917 -19.119 -66.368 1.00 37.25 337 MET F CA 1
ATOM 9614 C C . MET F 1 4 ? -14.060 -20.035 -65.987 1.00 34.76 337 MET F C 1
ATOM 9615 O O . MET F 1 4 ? -14.218 -21.124 -66.528 1.00 34.44 337 MET F O 1
ATOM 9629 N N . ALA F 1 5 ? -14.875 -19.582 -65.058 1.00 33.99 338 ALA F N 1
ATOM 9630 C CA . ALA F 1 5 ? -16.056 -20.350 -64.696 1.00 31.81 338 ALA F CA 1
ATOM 9631 C C . ALA F 1 5 ? -17.032 -20.294 -65.862 1.00 25.12 338 ALA F C 1
ATOM 9632 O O . ALA F 1 5 ? -17.294 -19.237 -66.455 1.00 22.43 338 ALA F O 1
ATOM 9639 N N . HIS F 1 6 ? -17.586 -21.459 -66.152 1.00 24.14 339 HIS F N 1
ATOM 9640 C CA . HIS F 1 6 ? -18.624 -21.632 -67.143 1.00 23.69 339 HIS F CA 1
ATOM 9641 C C . HIS F 1 6 ? -19.953 -21.080 -66.656 1.00 19.55 339 HIS F C 1
ATOM 9642 O O . HIS F 1 6 ? -20.517 -21.658 -65.738 1.00 21.99 339 HIS F O 1
ATOM 9657 N N . VAL F 1 7 ? -20.484 -20.048 -67.282 1.00 16.61 340 VAL F N 1
ATOM 9658 C CA . VAL F 1 7 ? -21.786 -19.561 -66.874 1.00 16.68 340 VAL F CA 1
ATOM 9659 C C . VAL F 1 7 ? -22.726 -19.476 -68.051 1.00 16.94 340 VAL F C 1
ATOM 9660 O O . VAL F 1 7 ? -22.296 -19.235 -69.179 1.00 16.08 340 VAL F O 1
ATOM 9673 N N . THR F 1 8 ? -24.024 -19.672 -67.794 1.00 17.20 341 THR F N 1
ATOM 9674 C CA . THR F 1 8 ? -25.009 -19.172 -68.714 1.00 15.73 341 THR F CA 1
ATOM 9675 C C . THR F 1 8 ? -25.413 -17.797 -68.216 1.00 14.97 341 THR F C 1
ATOM 9676 O O . THR F 1 8 ? -25.328 -17.498 -67.009 1.00 16.60 341 THR F O 1
ATOM 9687 N N . LEU F 1 9 ? -25.859 -16.963 -69.139 1.00 14.93 342 LEU F N 1
ATOM 9688 C CA . LEU F 1 9 ? -26.401 -15.649 -68.804 1.00 12.90 342 LEU F CA 1
ATOM 9689 C C . LEU F 1 9 ? -27.906 -15.732 -68.930 1.00 11.97 342 LEU F C 1
ATOM 9690 O O . LEU F 1 9 ? -28.467 -15.574 -70.018 1.00 14.23 342 LEU F O 1
ATOM 9706 N N . GLN F 1 10 ? -28.546 -16.054 -67.811 1.00 12.06 343 GLN F N 1
ATOM 9707 C CA . GLN F 1 10 ? -29.974 -16.324 -67.804 1.00 12.60 343 GLN F CA 1
ATOM 9708 C C . GLN F 1 10 ? -30.767 -15.073 -67.336 1.00 13.74 343 GLN F C 1
ATOM 9709 O O . GLN F 1 10 ? -30.423 -14.431 -66.328 1.00 13.54 343 GLN F O 1
ATOM 9723 N N . SER F 1 11 ? -31.842 -14.754 -68.049 1.00 15.53 344 SER F N 1
ATOM 9724 C CA . SER F 1 11 ? -32.723 -13.645 -67.653 1.00 12.62 344 SER F CA 1
ATOM 9725 C C . SER F 1 11 ? -33.478 -13.910 -66.373 1.00 15.51 344 SER F C 1
ATOM 9726 O O . SER F 1 11 ? -33.948 -15.037 -66.151 1.00 18.24 344 SER F O 1
ATOM 9734 N N . LEU F 1 12 ? -33.612 -12.875 -65.535 1.00 14.41 345 LEU F N 1
ATOM 9735 C CA . LEU F 1 12 ? -34.549 -12.923 -64.435 1.00 17.44 345 LEU F CA 1
ATOM 9736 C C . LEU F 1 12 ? -35.784 -12.087 -64.759 1.00 17.49 345 LEU F C 1
ATOM 9737 O O . LEU F 1 12 ? -36.642 -11.907 -63.893 1.00 20.10 345 LEU F O 1
ATOM 9753 N N . SER F 1 13 ? -35.896 -11.637 -66.003 1.00 15.59 346 SER F N 1
ATOM 9754 C CA . SER F 1 13 ? -37.023 -10.770 -66.409 1.00 17.71 346 SER F CA 1
ATOM 9755 C C . SER F 1 13 ? -37.965 -11.524 -67.363 1.00 19.63 346 SER F C 1
ATOM 9756 O O . SER F 1 13 ? -38.965 -10.994 -67.821 1.00 20.71 346 SER F O 1
ATOM 9764 N N . ASN F 1 14 ? -37.626 -12.780 -67.633 1.00 18.64 347 ASN F N 1
ATOM 9765 C CA . ASN F 1 14 ? -38.324 -13.658 -68.574 1.00 17.97 347 ASN F CA 1
ATOM 9766 C C . ASN F 1 14 ? -38.179 -15.083 -67.996 1.00 16.98 347 ASN F C 1
ATOM 9767 O O . ASN F 1 14 ? -37.075 -15.464 -67.572 1.00 16.91 347 ASN F O 1
ATOM 9778 N N . ASN F 1 15 ? -39.243 -15.849 -67.996 1.00 18.19 348 ASN F N 1
ATOM 9779 C CA . ASN F 1 15 ? -39.246 -17.109 -67.284 1.00 18.72 348 ASN F CA 1
ATOM 9780 C C . ASN F 1 15 ? -38.315 -18.150 -67.916 1.00 18.86 348 ASN F C 1
ATOM 9781 O O . ASN F 1 15 ? -38.006 -19.135 -67.269 1.00 18.27 348 ASN F O 1
ATOM 9792 N N . ASP F 1 16 ? -37.919 -17.961 -69.180 1.00 17.18 349 ASP F N 1
ATOM 9793 C CA . ASP F 1 16 ? -36.914 -18.887 -69.759 1.00 16.57 349 ASP F CA 1
ATOM 9794 C C . ASP F 1 16 ? -36.225 -18.258 -70.966 1.00 19.22 349 ASP F C 1
ATOM 9795 O O . ASP F 1 16 ? -36.677 -18.410 -72.094 1.00 16.22 349 ASP F O 1
ATOM 9804 N N . LEU F 1 17 ? -35.167 -17.508 -70.698 1.00 17.63 350 LEU F N 1
ATOM 9805 C CA . LEU F 1 17 ? -34.354 -16.897 -71.745 1.00 17.62 350 LEU F CA 1
ATOM 9806 C C . LEU F 1 17 ? -32.891 -16.800 -71.292 1.00 15.34 350 LEU F C 1
ATOM 9807 O O . LEU F 1 17 ? -32.619 -16.326 -70.199 1.00 15.71 350 LEU F O 1
ATOM 9823 N N . CYS F 1 18 ? -31.975 -17.287 -72.143 1.00 12.65 351 CYS F N 1
ATOM 9824 C CA . CYS F 1 18 ? -30.507 -17.237 -71.957 1.00 11.75 351 CYS F CA 1
ATOM 9825 C C . CYS F 1 18 ? -29.892 -16.472 -73.109 1.00 12.27 351 CYS F C 1
ATOM 9826 O O . CYS F 1 18 ? -30.393 -16.561 -74.235 1.00 16.71 351 CYS F O 1
ATOM 9833 N N . LEU F 1 19 ? -28.777 -15.790 -72.870 1.00 11.44 352 LEU F N 1
ATOM 9834 C CA . LEU F 1 19 ? -28.052 -15.156 -73.965 1.00 12.18 352 LEU F CA 1
ATOM 9835 C C . LEU F 1 19 ? -27.384 -16.255 -74.840 1.00 13.19 352 LEU F C 1
ATOM 9836 O O . LEU F 1 19 ? -26.736 -17.145 -74.314 1.00 12.72 352 LEU F O 1
ATOM 9852 N N . ASP F 1 20 ? -27.537 -16.169 -76.154 1.00 11.67 353 ASP F N 1
ATOM 9853 C CA . ASP F 1 20 ? -27.349 -17.294 -77.056 1.00 12.18 353 ASP F CA 1
ATOM 9854 C C . ASP F 1 20 ? -26.712 -16.793 -78.342 1.00 13.84 353 ASP F C 1
ATOM 9855 O O . ASP F 1 20 ? -27.193 -15.825 -78.945 1.00 15.92 353 ASP F O 1
ATOM 9864 N N . VAL F 1 21 ? -25.618 -17.437 -78.757 1.00 17.37 354 VAL F N 1
ATOM 9865 C CA . VAL F 1 21 ? -25.016 -17.145 -80.058 1.00 15.26 354 VAL F CA 1
ATOM 9866 C C . VAL F 1 21 ? -25.804 -17.821 -81.145 1.00 17.25 354 VAL F C 1
ATOM 9867 O O . VAL F 1 21 ? -25.773 -19.048 -81.263 1.00 20.80 354 VAL F O 1
ATOM 9880 N N . TYR F 1 22 ? -26.502 -17.025 -81.963 1.00 18.22 355 TYR F N 1
ATOM 9881 C CA . TYR F 1 22 ? -27.296 -17.559 -83.071 1.00 20.09 355 TYR F CA 1
ATOM 9882 C C . TYR F 1 22 ? -26.393 -17.958 -84.200 1.00 20.67 355 TYR F C 1
ATOM 9883 O O . TYR F 1 22 ? -26.680 -18.885 -84.926 1.00 20.80 355 TYR F O 1
ATOM 9901 N N . GLY F 1 23 ? -25.334 -17.187 -84.386 1.00 23.02 356 GLY F N 1
ATOM 9902 C CA . GLY F 1 23 ? -24.418 -17.466 -85.454 1.00 29.42 356 GLY F CA 1
ATOM 9903 C C . GLY F 1 23 ? -24.947 -16.968 -86.760 1.00 37.62 356 GLY F C 1
ATOM 9904 O O . GLY F 1 23 ? -25.579 -15.914 -86.806 1.00 39.25 356 GLY F O 1
ATOM 9908 N N . GLU F 1 24 ? -24.670 -17.730 -87.821 1.00 43.43 357 GLU F N 1
ATOM 9909 C CA . GLU F 1 24 ? -25.120 -17.392 -89.170 1.00 48.81 357 GLU F CA 1
ATOM 9910 C C . GLU F 1 24 ? -25.287 -18.670 -89.990 1.00 49.50 357 GLU F C 1
ATOM 9911 O O . GLU F 1 24 ? -24.345 -19.451 -90.138 1.00 49.09 357 GLU F O 1
ATOM 9915 N N . ASN F 1 25 ? -26.503 -18.891 -90.485 1.00 49.68 358 ASN F N 1
ATOM 9916 C CA . ASN F 1 25 ? -26.852 -20.082 -91.262 1.00 52.15 358 ASN F CA 1
ATOM 9917 C C . ASN F 1 25 ? -26.493 -21.376 -90.532 1.00 53.04 358 ASN F C 1
ATOM 9918 O O . ASN F 1 25 ? -26.042 -22.346 -91.142 1.00 54.85 358 ASN F O 1
ATOM 9922 N N . GLY F 1 26 ? -26.715 -21.398 -89.225 1.00 50.04 359 GLY F N 1
ATOM 9923 C CA . GLY F 1 26 ? -26.464 -22.596 -88.438 1.00 49.14 359 GLY F CA 1
ATOM 9924 C C . GLY F 1 26 ? -25.038 -22.692 -87.897 1.00 45.62 359 GLY F C 1
ATOM 9925 O O . GLY F 1 26 ? -24.755 -23.517 -87.032 1.00 46.74 359 GLY F O 1
ATOM 9929 N N . ASP F 1 27 ? -24.129 -21.861 -88.398 1.00 42.45 360 ASP F N 1
ATOM 9930 C CA . ASP F 1 27 ? -22.750 -21.902 -87.910 1.00 41.01 360 ASP F CA 1
ATOM 9931 C C . ASP F 1 27 ? -22.600 -20.959 -86.753 1.00 31.59 360 ASP F C 1
ATOM 9932 O O . ASP F 1 27 ? -22.546 -19.751 -86.955 1.00 29.64 360 ASP F O 1
ATOM 9941 N N . LYS F 1 28 ? -22.494 -21.511 -85.542 1.00 28.84 361 LYS F N 1
ATOM 9942 C CA . LYS F 1 28 ? -22.409 -20.697 -84.350 1.00 28.26 361 LYS F CA 1
ATOM 9943 C C . LYS F 1 28 ? -20.998 -20.104 -84.108 1.00 28.65 361 LYS F C 1
ATOM 9944 O O . LYS F 1 28 ? -20.840 -19.281 -83.226 1.00 27.07 361 LYS F O 1
ATOM 9963 N N . THR F 1 29 ? -19.994 -20.514 -84.879 1.00 31.39 362 THR F N 1
ATOM 9964 C CA . THR F 1 29 ? -18.612 -20.083 -84.638 1.00 33.71 362 THR F CA 1
ATOM 9965 C C . THR F 1 29 ? -18.160 -18.824 -85.385 1.00 36.14 362 THR F C 1
ATOM 9966 O O . THR F 1 29 ? -17.052 -18.346 -85.168 1.00 36.85 362 THR F O 1
ATOM 9977 N N . VAL F 1 30 ? -19.008 -18.261 -86.232 1.00 36.54 363 VAL F N 1
ATOM 9978 C CA . VAL F 1 30 ? -18.534 -17.243 -87.166 1.00 36.95 363 VAL F CA 1
ATOM 9979 C C . VAL F 1 30 ? -18.387 -15.864 -86.530 1.00 31.91 363 VAL F C 1
ATOM 9980 O O . VAL F 1 30 ? -19.248 -15.404 -85.753 1.00 27.13 363 VAL F O 1
ATOM 9993 N N . ALA F 1 31 ? -17.293 -15.187 -86.881 1.00 30.74 364 ALA F N 1
ATOM 9994 C CA . ALA F 1 31 ? -17.095 -13.815 -86.453 1.00 29.96 364 ALA F CA 1
ATOM 9995 C C . ALA F 1 31 ? -18.194 -12.938 -87.027 1.00 28.75 364 ALA F C 1
ATOM 9996 O O . ALA F 1 31 ? -18.520 -13.028 -88.215 1.00 30.53 364 ALA F O 1
ATOM 10003 N N . GLY F 1 32 ? -18.779 -12.113 -86.170 1.00 25.24 365 GLY F N 1
ATOM 10004 C CA . GLY F 1 32 ? -19.851 -11.232 -86.560 1.00 26.75 365 GLY F CA 1
ATOM 10005 C C . GLY F 1 32 ? -21.177 -11.942 -86.434 1.00 28.00 365 GLY F C 1
ATOM 10006 O O . GLY F 1 32 ? -22.200 -11.414 -86.829 1.00 28.81 365 GLY F O 1
ATOM 10010 N N . GLY F 1 33 ? -21.154 -13.141 -85.875 1.00 26.69 366 GLY F N 1
ATOM 10011 C CA . GLY F 1 33 ? -22.371 -13.873 -85.616 1.00 27.82 366 GLY F CA 1
ATOM 10012 C C . GLY F 1 33 ? -23.265 -13.171 -84.620 1.00 22.66 366 GLY F C 1
ATOM 10013 O O . GLY F 1 33 ? -22.810 -12.587 -83.640 1.00 19.14 366 GLY F O 1
ATOM 10017 N N . SER F 1 34 ? -24.556 -13.216 -84.894 1.00 21.91 367 SER F N 1
ATOM 10018 C CA . SER F 1 34 ? -25.547 -12.552 -84.080 1.00 21.17 367 SER F CA 1
ATOM 10019 C C . SER F 1 34 ? -25.746 -13.246 -82.715 1.00 17.33 367 SER F C 1
ATOM 10020 O O . SER F 1 34 ? -25.658 -14.482 -82.575 1.00 18.54 367 SER F O 1
ATOM 10028 N N . VAL F 1 35 ? -25.978 -12.433 -81.699 1.00 16.88 368 VAL F N 1
ATOM 10029 C CA . VAL F 1 35 ? -26.250 -12.880 -80.327 1.00 13.91 368 VAL F CA 1
ATOM 10030 C C . VAL F 1 35 ? -27.621 -12.355 -79.955 1.00 16.50 368 VAL F C 1
ATOM 10031 O O . VAL F 1 35 ? -27.911 -11.182 -80.178 1.00 19.31 368 VAL F O 1
ATOM 10044 N N . ASN F 1 36 ? -28.508 -13.233 -79.493 1.00 17.13 369 ASN F N 1
ATOM 10045 C CA . ASN F 1 36 ? -29.847 -12.800 -79.049 1.00 16.01 369 ASN F CA 1
ATOM 10046 C C . ASN F 1 36 ? -30.272 -13.741 -77.921 1.00 16.95 369 ASN F C 1
ATOM 10047 O O . ASN F 1 36 ? -29.405 -14.306 -77.238 1.00 18.24 369 ASN F O 1
ATOM 10058 N N . GLY F 1 37 ? -31.559 -13.924 -77.727 1.00 17.50 370 GLY F N 1
ATOM 10059 C CA . GLY F 1 37 ? -32.048 -14.809 -76.680 1.00 17.82 370 GLY F CA 1
ATOM 10060 C C . GLY F 1 37 ? -32.630 -16.110 -77.185 1.00 15.32 370 GLY F C 1
ATOM 10061 O O . GLY F 1 37 ? -33.140 -16.207 -78.291 1.00 16.17 370 GLY F O 1
ATOM 10065 N N . TRP F 1 38 ? -32.628 -17.117 -76.310 1.00 14.79 371 TRP F N 1
ATOM 10066 C CA . TRP F 1 38 ? -33.229 -18.390 -76.594 1.00 14.94 371 TRP F CA 1
ATOM 10067 C C . TRP F 1 38 ? -33.579 -19.096 -75.283 1.00 17.96 371 TRP F C 1
ATOM 10068 O O . TRP F 1 38 ? -33.056 -18.750 -74.237 1.00 14.07 371 TRP F O 1
ATOM 10089 N N . SER F 1 39 ? -34.439 -20.104 -75.329 1.00 16.59 372 SER F N 1
ATOM 10090 C CA . SER F 1 39 ? -34.662 -20.884 -74.129 1.00 18.42 372 SER F CA 1
ATOM 10091 C C . SER F 1 39 ? -33.380 -21.569 -73.699 1.00 16.02 372 SER F C 1
ATOM 10092 O O . SER F 1 39 ? -32.535 -21.918 -74.530 1.00 15.86 372 SER F O 1
ATOM 10100 N N . CYS F 1 40 ? -33.230 -21.729 -72.390 1.00 16.64 373 CYS F N 1
ATOM 10101 C CA . CYS F 1 40 ? -31.959 -22.165 -71.810 1.00 17.76 373 CYS F CA 1
ATOM 10102 C C . CYS F 1 40 ? -31.764 -23.656 -72.062 1.00 18.92 373 CYS F C 1
ATOM 10103 O O . CYS F 1 40 ? -32.624 -24.456 -71.730 1.00 23.10 373 CYS F O 1
ATOM 10110 N N . HIS F 1 41 ? -30.675 -24.028 -72.714 1.00 17.25 374 HIS F N 1
ATOM 10111 C CA . HIS F 1 41 ? -30.361 -25.446 -72.828 1.00 17.85 374 HIS F CA 1
ATOM 10112 C C . HIS F 1 41 ? -28.921 -25.755 -72.465 1.00 22.19 374 HIS F C 1
ATOM 10113 O O . HIS F 1 41 ? -28.593 -26.899 -72.332 1.00 25.20 374 HIS F O 1
ATOM 10128 N N . GLY F 1 42 ? -28.075 -24.747 -72.251 1.00 24.34 375 GLY F N 1
ATOM 10129 C CA . GLY F 1 42 ? -26.727 -25.008 -71.768 1.00 25.19 375 GLY F CA 1
ATOM 10130 C C . GLY F 1 42 ? -25.692 -25.580 -72.742 1.00 25.31 375 GLY F C 1
ATOM 10131 O O . GLY F 1 42 ? -24.618 -25.998 -72.312 1.00 27.12 375 GLY F O 1
ATOM 10135 N N . SER F 1 43 ? -25.991 -25.586 -74.039 1.00 25.03 376 SER F N 1
ATOM 10136 C CA . SER F 1 43 ? -25.017 -25.992 -75.045 1.00 28.44 376 SER F CA 1
ATOM 10137 C C . SER F 1 43 ? -23.961 -24.889 -75.120 1.00 20.91 376 SER F C 1
ATOM 10138 O O . SER F 1 43 ? -24.129 -23.791 -74.529 1.00 17.27 376 SER F O 1
ATOM 10146 N N . TRP F 1 44 ? -22.891 -25.159 -75.844 1.00 21.09 377 TRP F N 1
ATOM 10147 C CA . TRP F 1 44 ? -21.728 -24.266 -75.815 1.00 19.51 377 TRP F CA 1
ATOM 10148 C C . TRP F 1 44 ? -22.072 -22.871 -76.352 1.00 17.98 377 TRP F C 1
ATOM 10149 O O . TRP F 1 44 ? -21.437 -21.890 -75.958 1.00 18.12 377 TRP F O 1
ATOM 10170 N N . ASN F 1 45 ? -23.051 -22.751 -77.243 1.00 18.01 378 ASN F N 1
ATOM 10171 C CA . ASN F 1 45 ? -23.406 -21.411 -77.727 1.00 15.22 378 ASN F CA 1
ATOM 10172 C C . ASN F 1 45 ? -24.205 -20.604 -76.721 1.00 13.96 378 ASN F C 1
ATOM 10173 O O . ASN F 1 45 ? -24.621 -19.473 -77.017 1.00 14.22 378 ASN F O 1
ATOM 10184 N N . GLN F 1 46 ? -24.435 -21.164 -75.539 1.00 15.26 379 GLN F N 1
ATOM 10185 C CA . GLN F 1 46 ? -25.011 -20.406 -74.444 1.00 15.00 379 GLN F CA 1
ATOM 10186 C C . GLN F 1 46 ? -24.082 -20.297 -73.236 1.00 14.10 379 GLN F C 1
ATOM 10187 O O . GLN F 1 46 ? -24.496 -19.819 -72.173 1.00 15.44 379 GLN F O 1
ATOM 10201 N N . VAL F 1 47 ? -22.865 -20.815 -73.364 1.00 16.98 380 VAL F N 1
ATOM 10202 C CA . VAL F 1 47 ? -21.940 -20.815 -72.254 1.00 14.85 380 VAL F CA 1
ATOM 10203 C C . VAL F 1 47 ? -20.892 -19.726 -72.498 1.00 16.20 380 VAL F C 1
ATOM 10204 O O . VAL F 1 47 ? -20.386 -19.553 -73.621 1.00 16.57 380 VAL F O 1
ATOM 10217 N N . TRP F 1 48 ? -20.617 -18.986 -71.432 1.00 17.55 381 TRP F N 1
ATOM 10218 C CA . TRP F 1 48 ? -19.779 -17.821 -71.444 1.00 15.42 381 TRP F CA 1
ATOM 10219 C C . TRP F 1 48 ? -18.774 -17.877 -70.309 1.00 16.60 381 TRP F C 1
ATOM 10220 O O . TRP F 1 48 ? -18.974 -18.587 -69.309 1.00 19.75 381 TRP F O 1
ATOM 10241 N N . GLY F 1 49 ? -17.701 -17.097 -70.454 1.00 16.62 382 GLY F N 1
ATOM 10242 C CA . GLY F 1 49 ? -16.694 -16.923 -69.411 1.00 16.38 382 GLY F CA 1
ATOM 10243 C C . GLY F 1 49 ? -16.217 -15.483 -69.375 1.00 17.39 382 GLY F C 1
ATOM 10244 O O . GLY F 1 49 ? -15.972 -14.914 -70.447 1.00 18.15 382 GLY F O 1
ATOM 10248 N N . LEU F 1 50 ? -16.087 -14.902 -68.172 1.00 17.34 383 LEU F N 1
ATOM 10249 C CA . LEU F 1 50 ? -15.683 -13.483 -67.995 1.00 17.63 383 LEU F CA 1
ATOM 10250 C C . LEU F 1 50 ? -14.189 -13.446 -67.826 1.00 18.70 383 LEU F C 1
ATOM 10251 O O . LEU F 1 50 ? -13.699 -13.998 -66.852 1.00 18.38 383 LEU F O 1
ATOM 10267 N N . ASP F 1 51 ? -13.435 -12.862 -68.761 1.00 18.27 384 ASP F N 1
ATOM 10268 C CA . ASP F 1 51 ? -11.979 -12.946 -68.659 1.00 20.52 384 ASP F CA 1
ATOM 10269 C C . ASP F 1 51 ? -11.412 -11.743 -67.898 1.00 21.30 384 ASP F C 1
ATOM 10270 O O . ASP F 1 51 ? -12.152 -10.866 -67.462 1.00 20.18 384 ASP F O 1
ATOM 10279 N N . LYS F 1 52 ? -10.097 -11.736 -67.704 1.00 17.79 385 LYS F N 1
ATOM 10280 C CA . LYS F 1 52 ? -9.431 -10.688 -66.915 1.00 19.29 385 LYS F CA 1
ATOM 10281 C C . LYS F 1 52 ? -9.560 -9.255 -67.501 1.00 21.61 385 LYS F C 1
ATOM 10282 O O . LYS F 1 52 ? -9.320 -8.290 -66.788 1.00 25.67 385 LYS F O 1
ATOM 10286 N N . GLU F 1 53 ? -9.941 -9.130 -68.777 1.00 19.64 386 GLU F N 1
ATOM 10287 C CA . GLU F 1 53 ? -10.117 -7.845 -69.456 1.00 24.30 386 GLU F CA 1
ATOM 10288 C C . GLU F 1 53 ? -11.584 -7.423 -69.504 1.00 18.17 386 GLU F C 1
ATOM 10289 O O . GLU F 1 53 ? -11.935 -6.472 -70.219 1.00 19.18 386 GLU F O 1
ATOM 10297 N N . GLU F 1 54 ? -12.410 -8.139 -68.737 1.00 17.36 387 GLU F N 1
ATOM 10298 C CA . GLU F 1 54 ? -13.863 -7.914 -68.601 1.00 13.07 387 GLU F CA 1
ATOM 10299 C C . GLU F 1 54 ? -14.653 -8.266 -69.851 1.00 13.88 387 GLU F C 1
ATOM 10300 O O . GLU F 1 54 ? -15.765 -7.711 -70.096 1.00 12.24 387 GLU F O 1
ATOM 10312 N N . ARG F 1 55 ? -14.112 -9.188 -70.640 1.00 14.30 388 ARG F N 1
ATOM 10313 C CA . ARG F 1 55 ? -14.823 -9.647 -71.837 1.00 12.04 388 ARG F CA 1
ATOM 10314 C C . ARG F 1 55 ? -15.576 -10.938 -71.544 1.00 12.53 388 ARG F C 1
ATOM 10315 O O . ARG F 1 55 ? -15.067 -11.821 -70.840 1.00 13.14 388 ARG F O 1
ATOM 10336 N N . TYR F 1 56 ? -16.786 -11.056 -72.094 1.00 12.95 389 TYR F N 1
ATOM 10337 C CA . TYR F 1 56 ? -17.508 -12.337 -72.043 1.00 11.91 389 TYR F CA 1
ATOM 10338 C C . TYR F 1 56 ? -17.196 -13.181 -73.275 1.00 13.31 389 TYR F C 1
ATOM 10339 O O . TYR F 1 56 ? -17.681 -12.915 -74.361 1.00 14.72 389 TYR F O 1
ATOM 10357 N N . ARG F 1 57 ? -16.346 -14.179 -73.085 1.00 15.77 390 ARG F N 1
ATOM 10358 C CA . ARG F 1 57 ? -15.906 -15.088 -74.139 1.00 15.62 390 ARG F CA 1
ATOM 10359 C C . ARG F 1 57 ? -16.912 -16.216 -74.261 1.00 15.35 390 ARG F C 1
ATOM 10360 O O . ARG F 1 57 ? -17.264 -16.809 -73.255 1.00 16.32 390 ARG F O 1
ATOM 10381 N N . SER F 1 58 ? -17.322 -16.503 -75.494 1.00 14.50 391 SER F N 1
ATOM 10382 C CA . SER F 1 58 ? -18.152 -17.620 -75.844 1.00 14.53 391 SER F CA 1
ATOM 10383 C C . SER F 1 58 ? -17.385 -18.920 -76.002 1.00 14.65 391 SER F C 1
ATOM 10384 O O . SER F 1 58 ? -16.259 -18.960 -76.533 1.00 16.22 391 SER F O 1
ATOM 10392 N N . ARG F 1 59 ? -18.001 -19.999 -75.602 1.00 15.07 392 ARG F N 1
ATOM 10393 C CA . ARG F 1 59 ? -17.401 -21.331 -75.798 1.00 16.69 392 ARG F CA 1
ATOM 10394 C C . ARG F 1 59 ? -17.611 -21.924 -77.199 1.00 18.55 392 ARG F C 1
ATOM 10395 O O . ARG F 1 59 ? -17.193 -23.058 -77.441 1.00 21.42 392 ARG F O 1
ATOM 10416 N N . VAL F 1 60 ? -18.215 -21.185 -78.138 1.00 17.03 393 VAL F N 1
ATOM 10417 C CA . VAL F 1 60 ? -18.370 -21.720 -79.505 1.00 18.29 393 VAL F CA 1
ATOM 10418 C C . VAL F 1 60 ? -17.040 -21.902 -80.252 1.00 19.76 393 VAL F C 1
ATOM 10419 O O . VAL F 1 60 ? -16.935 -22.738 -81.140 1.00 21.39 393 VAL F O 1
ATOM 10432 N N . ALA F 1 61 ? -16.056 -21.058 -79.949 1.00 19.35 394 ALA F N 1
ATOM 10433 C CA . ALA F 1 61 ? -14.774 -21.100 -80.646 1.00 21.35 394 ALA F CA 1
ATOM 10434 C C . ALA F 1 61 ? -13.784 -20.242 -79.865 1.00 20.83 394 ALA F C 1
ATOM 10435 O O . ALA F 1 61 ? -14.167 -19.479 -78.985 1.00 22.94 394 ALA F O 1
ATOM 10442 N N . SER F 1 62 ? -12.516 -20.401 -80.182 1.00 21.73 395 SER F N 1
ATOM 10443 C CA . SER F 1 62 ? -11.488 -19.513 -79.693 1.00 21.56 395 SER F CA 1
ATOM 10444 C C . SER F 1 62 ? -11.760 -18.081 -80.191 1.00 23.64 395 SER F C 1
ATOM 10445 O O . SER F 1 62 ? -12.275 -17.890 -81.278 1.00 25.22 395 SER F O 1
ATOM 10453 N N . ASP F 1 63 ? -11.444 -17.082 -79.386 1.00 23.72 396 ASP F N 1
ATOM 10454 C CA . ASP F 1 63 ? -11.451 -15.691 -79.843 1.00 25.12 396 ASP F CA 1
ATOM 10455 C C . ASP F 1 63 ? -12.828 -15.138 -80.259 1.00 23.06 396 ASP F C 1
ATOM 10456 O O . ASP F 1 63 ? -12.949 -14.510 -81.312 1.00 21.30 396 ASP F O 1
ATOM 10465 N N . ARG F 1 64 ? -13.853 -15.390 -79.464 1.00 20.24 397 ARG F N 1
ATOM 10466 C CA . ARG F 1 64 ? -15.189 -14.862 -79.732 1.00 19.40 397 ARG F CA 1
ATOM 10467 C C . ARG F 1 64 ? -15.769 -14.244 -78.469 1.00 19.22 397 ARG F C 1
ATOM 10468 O O . ARG F 1 64 ? -16.151 -14.976 -77.572 1.00 22.31 397 ARG F O 1
ATOM 10489 N N . CYS F 1 65 ? -15.834 -12.903 -78.445 1.00 17.18 398 CYS F N 1
ATOM 10490 C CA . CYS F 1 65 ? -16.247 -12.025 -77.324 1.00 12.58 398 CYS F CA 1
ATOM 10491 C C . CYS F 1 65 ? -17.608 -11.394 -77.622 1.00 13.30 398 CYS F C 1
ATOM 10492 O O . CYS F 1 65 ? -17.844 -10.961 -78.744 1.00 15.19 398 CYS F O 1
ATOM 10499 N N . LEU F 1 66 ? -18.455 -11.296 -76.611 1.00 14.11 399 LEU F N 1
ATOM 10500 C CA . LEU F 1 66 ? -19.697 -10.521 -76.685 1.00 12.99 399 LEU F CA 1
ATOM 10501 C C . LEU F 1 66 ? -19.460 -9.033 -76.982 1.00 12.38 399 LEU F C 1
ATOM 10502 O O . LEU F 1 66 ? -18.840 -8.340 -76.191 1.00 12.55 399 LEU F O 1
ATOM 10518 N N . THR F 1 67 ? -19.970 -8.543 -78.104 1.00 12.78 400 THR F N 1
ATOM 10519 C CA . THR F 1 67 ? -19.658 -7.213 -78.593 1.00 15.28 400 THR F CA 1
ATOM 10520 C C . THR F 1 67 ? -20.896 -6.332 -78.847 1.00 15.07 400 THR F C 1
ATOM 10521 O O . THR F 1 67 ? -21.818 -6.743 -79.531 1.00 15.93 400 THR F O 1
ATOM 10532 N N . VAL F 1 68 ? -20.908 -5.137 -78.273 1.00 16.51 401 VAL F N 1
ATOM 10533 C CA . VAL F 1 68 ? -21.932 -4.141 -78.560 1.00 12.32 401 VAL F CA 1
ATOM 10534 C C . VAL F 1 68 ? -21.610 -3.492 -79.887 1.00 16.98 401 VAL F C 1
ATOM 10535 O O . VAL F 1 68 ? -20.494 -3.005 -80.081 1.00 19.16 401 VAL F O 1
ATOM 10548 N N . ASN F 1 69 ? -22.551 -3.509 -80.822 1.00 19.53 402 ASN F N 1
ATOM 10549 C CA . ASN F 1 69 ? -22.388 -2.820 -82.101 1.00 21.23 402 ASN F CA 1
ATOM 10550 C C . ASN F 1 69 ? -22.974 -1.400 -82.053 1.00 23.67 402 ASN F C 1
ATOM 10551 O O . ASN F 1 69 ? -23.726 -1.070 -81.145 1.00 21.89 402 ASN F O 1
ATOM 10562 N N . ALA F 1 70 ? -22.641 -0.579 -83.043 1.00 26.50 403 ALA F N 1
ATOM 10563 C CA . ALA F 1 70 ? -23.040 0.828 -83.061 1.00 28.78 403 ALA F CA 1
ATOM 10564 C C . ALA F 1 70 ? -24.548 1.007 -82.936 1.00 28.44 403 ALA F C 1
ATOM 10565 O O . ALA F 1 70 ? -25.033 1.957 -82.294 1.00 28.76 403 ALA F O 1
ATOM 10572 N N . ASP F 1 71 ? -25.282 0.103 -83.568 1.00 25.82 404 ASP F N 1
ATOM 10573 C CA . ASP F 1 71 ? -26.756 0.137 -83.525 1.00 26.65 404 ASP F CA 1
ATOM 10574 C C . ASP F 1 71 ? -27.348 -0.602 -82.299 1.00 24.79 404 ASP F C 1
ATOM 10575 O O . ASP F 1 71 ? -28.532 -0.886 -82.276 1.00 24.78 404 ASP F O 1
ATOM 10584 N N . LYS F 1 72 ? -26.497 -0.939 -81.325 1.00 23.24 405 LYS F N 1
ATOM 10585 C CA . LYS F 1 72 ? -26.899 -1.517 -80.027 1.00 21.25 405 LYS F CA 1
ATOM 10586 C C . LYS F 1 72 ? -27.260 -3.007 -80.086 1.00 18.50 405 LYS F C 1
ATOM 10587 O O . LYS F 1 72 ? -27.643 -3.568 -79.072 1.00 19.97 405 LYS F O 1
ATOM 10606 N N . THR F 1 73 ? -27.152 -3.637 -81.256 1.00 17.53 406 THR F N 1
ATOM 10607 C CA . THR F 1 73 ? -27.325 -5.097 -81.364 1.00 17.82 406 THR F CA 1
ATOM 10608 C C . THR F 1 73 ? -26.054 -5.779 -80.872 1.00 17.33 406 THR F C 1
ATOM 10609 O O . THR F 1 73 ? -25.008 -5.127 -80.726 1.00 17.74 406 THR F O 1
ATOM 10620 N N . LEU F 1 74 ? -26.109 -7.089 -80.661 1.00 16.92 407 LEU F N 1
ATOM 10621 C CA . LEU F 1 74 ? -24.961 -7.789 -80.107 1.00 16.15 407 LEU F CA 1
ATOM 10622 C C . LEU F 1 74 ? -24.459 -8.839 -81.074 1.00 16.55 407 LEU F C 1
ATOM 10623 O O . LEU F 1 74 ? -25.249 -9.511 -81.733 1.00 15.97 407 LEU F O 1
ATOM 10639 N N . THR F 1 75 ? -23.139 -9.010 -81.116 1.00 16.05 408 THR F N 1
ATOM 10640 C CA . THR F 1 75 ? -22.495 -10.035 -81.939 1.00 16.64 408 THR F CA 1
ATOM 10641 C C . THR F 1 75 ? -21.353 -10.689 -81.149 1.00 16.36 408 THR F C 1
ATOM 10642 O O . THR F 1 75 ? -21.014 -10.247 -80.068 1.00 16.37 408 THR F O 1
ATOM 10653 N N . VAL F 1 76 ? -20.794 -11.758 -81.686 1.00 13.35 409 VAL F N 1
ATOM 10654 C CA . VAL F 1 76 ? -19.515 -12.226 -81.212 1.00 13.30 409 VAL F CA 1
ATOM 10655 C C . VAL F 1 76 ? -18.464 -11.844 -82.251 1.00 16.61 409 VAL F C 1
ATOM 10656 O O . VAL F 1 76 ? -18.670 -11.959 -83.462 1.00 18.31 409 VAL F O 1
ATOM 10669 N N . GLU F 1 77 ? -17.329 -11.393 -81.747 1.00 15.90 410 GLU F N 1
ATOM 10670 C CA . GLU F 1 77 ? -16.228 -10.881 -82.571 1.00 18.71 410 GLU F CA 1
ATOM 10671 C C . GLU F 1 77 ? -14.891 -11.299 -81.965 1.00 17.19 410 GLU F C 1
ATOM 10672 O O . GLU F 1 77 ? -14.815 -11.663 -80.796 1.00 18.59 410 GLU F O 1
ATOM 10684 N N . GLN F 1 78 ? -13.841 -11.222 -82.763 1.00 20.00 411 GLN F N 1
ATOM 10685 C CA . GLN F 1 78 ? -12.467 -11.384 -82.289 1.00 22.57 411 GLN F CA 1
ATOM 10686 C C . GLN F 1 78 ? -12.225 -10.499 -81.110 1.00 21.03 411 GLN F C 1
ATOM 10687 O O . GLN F 1 78 ? -12.760 -9.388 -81.061 1.00 19.61 411 GLN F O 1
ATOM 10695 N N . CYS F 1 79 ? -11.458 -11.001 -80.138 1.00 20.00 412 CYS F N 1
ATOM 10696 C CA . CYS F 1 79 ? -11.287 -10.290 -78.864 1.00 20.13 412 CYS F CA 1
ATOM 10697 C C . CYS F 1 79 ? -10.225 -9.185 -79.013 1.00 20.09 412 CYS F C 1
ATOM 10698 O O . CYS F 1 79 ? -9.212 -9.405 -79.627 1.00 20.44 412 CYS F O 1
ATOM 10705 N N . GLY F 1 80 ? -10.516 -8.009 -78.479 1.00 15.87 413 GLY F N 1
ATOM 10706 C CA . GLY F 1 80 ? -9.591 -6.884 -78.462 1.00 18.08 413 GLY F CA 1
ATOM 10707 C C . GLY F 1 80 ? -9.816 -5.994 -77.239 1.00 16.38 413 GLY F C 1
ATOM 10708 O O . GLY F 1 80 ? -10.408 -6.404 -76.250 1.00 16.25 413 GLY F O 1
ATOM 10712 N N . ALA F 1 81 ? -9.371 -4.756 -77.350 1.00 16.46 414 ALA F N 1
ATOM 10713 C CA . ALA F 1 81 ? -9.322 -3.842 -76.229 1.00 16.30 414 ALA F CA 1
ATOM 10714 C C . ALA F 1 81 ? -10.542 -2.942 -76.152 1.00 16.94 414 ALA F C 1
ATOM 10715 O O . ALA F 1 81 ? -10.673 -2.165 -75.182 1.00 18.37 414 ALA F O 1
ATOM 10722 N N . ASN F 1 82 ? -11.403 -2.995 -77.167 1.00 15.62 415 ASN F N 1
ATOM 10723 C CA . ASN F 1 82 ? -12.515 -2.041 -77.258 1.00 15.64 415 ASN F CA 1
ATOM 10724 C C . ASN F 1 82 ? -13.489 -2.105 -76.078 1.00 15.40 415 ASN F C 1
ATOM 10725 O O . ASN F 1 82 ? -13.868 -3.184 -75.588 1.00 15.53 415 ASN F O 1
ATOM 10736 N N . LEU F 1 83 ? -13.889 -0.928 -75.592 1.00 15.43 416 LEU F N 1
ATOM 10737 C CA . LEU F 1 83 ? -14.866 -0.870 -74.505 1.00 14.24 416 LEU F CA 1
ATOM 10738 C C . LEU F 1 83 ? -16.161 -1.570 -74.887 1.00 14.11 416 LEU F C 1
ATOM 10739 O O . LEU F 1 83 ? -16.929 -2.001 -74.023 1.00 12.61 416 LEU F O 1
ATOM 10755 N N . ALA F 1 84 ? -16.409 -1.687 -76.184 1.00 13.68 417 ALA F N 1
ATOM 10756 C CA . ALA F 1 84 ? -17.630 -2.346 -76.656 1.00 15.40 417 ALA F CA 1
ATOM 10757 C C . ALA F 1 84 ? -17.652 -3.820 -76.302 1.00 15.26 417 ALA F C 1
ATOM 10758 O O . ALA F 1 84 ? -18.689 -4.464 -76.429 1.00 16.39 417 ALA F O 1
ATOM 10765 N N . GLN F 1 85 ? -16.518 -4.357 -75.843 1.00 14.84 418 GLN F N 1
ATOM 10766 C CA . GLN F 1 85 ? -16.447 -5.762 -75.450 1.00 14.65 418 GLN F CA 1
ATOM 10767 C C . GLN F 1 85 ? -16.293 -5.911 -73.949 1.00 14.85 418 GLN F C 1
ATOM 10768 O O . GLN F 1 85 ? -16.109 -7.022 -73.455 1.00 17.65 418 GLN F O 1
ATOM 10782 N N . LYS F 1 86 ? -16.380 -4.806 -73.202 1.00 14.20 419 LYS F N 1
ATOM 10783 C CA . LYS F 1 86 ? -16.184 -4.897 -71.763 1.00 13.73 419 LYS F CA 1
ATOM 10784 C C . LYS F 1 86 ? -17.531 -4.780 -71.020 1.00 12.14 419 LYS F C 1
ATOM 10785 O O . LYS F 1 86 ? -18.400 -3.951 -71.334 1.00 16.09 419 LYS F O 1
ATOM 10804 N N . TRP F 1 87 ? -17.640 -5.600 -69.992 1.00 13.94 420 TRP F N 1
ATOM 10805 C CA . TRP 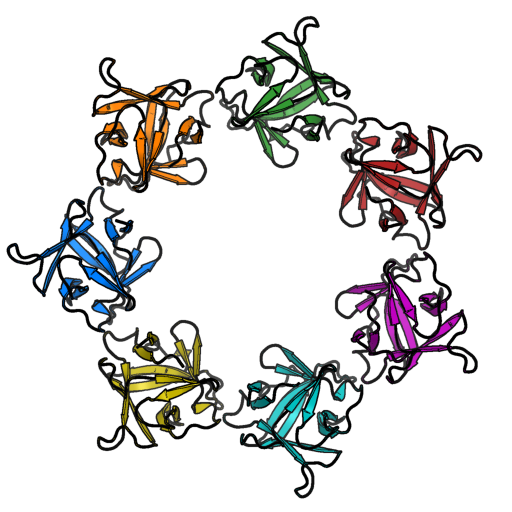F 1 87 ? -18.863 -5.793 -69.206 1.00 13.79 420 TRP F CA 1
ATOM 10806 C C . TRP F 1 87 ? -18.609 -5.866 -67.719 1.00 15.50 420 TRP F C 1
ATOM 10807 O O . TRP F 1 87 ? -17.593 -6.436 -67.249 1.00 15.92 420 TRP F O 1
ATOM 10828 N N . TYR F 1 88 ? -19.532 -5.311 -66.950 1.00 14.17 421 TYR F N 1
ATOM 10829 C CA . TYR F 1 88 ? -19.475 -5.440 -65.502 1.00 15.13 421 TYR F CA 1
ATOM 10830 C C . TYR F 1 88 ? -20.870 -5.524 -64.892 1.00 14.72 421 TYR F C 1
ATOM 10831 O O . TYR F 1 88 ? -21.861 -5.075 -65.491 1.00 16.87 421 TYR F O 1
ATOM 10849 N N . TRP F 1 89 ? -20.919 -6.101 -63.701 1.00 17.07 422 TRP F N 1
ATOM 10850 C CA . TRP F 1 89 ? -22.153 -6.331 -62.992 1.00 18.64 422 TRP F CA 1
ATOM 10851 C C . TRP F 1 89 ? -22.379 -5.300 -61.930 1.00 18.93 422 TRP F C 1
ATOM 10852 O O . TRP F 1 89 ? -21.449 -4.940 -61.259 1.00 19.28 422 TRP F O 1
ATOM 10873 N N . GLU F 1 90 ? -23.618 -4.832 -61.785 1.00 19.97 423 GLU F N 1
ATOM 10874 C CA . GLU F 1 90 ? -24.079 -4.166 -60.561 1.00 23.57 423 GLU F CA 1
ATOM 10875 C C . GLU F 1 90 ? -25.381 -4.872 -60.154 1.00 24.68 423 GLU F C 1
ATOM 10876 O O . GLU F 1 90 ? -26.415 -4.685 -60.787 1.00 22.66 423 GLU F O 1
ATOM 10888 N N . GLY F 1 91 ? -25.330 -5.713 -59.131 1.00 25.91 424 GLY F N 1
ATOM 10889 C CA . GLY F 1 91 ? -26.515 -6.475 -58.764 1.00 25.43 424 GLY F CA 1
ATOM 10890 C C . GLY F 1 91 ? -26.854 -7.367 -59.943 1.00 22.80 424 GLY F C 1
ATOM 10891 O O . GLY F 1 91 ? -25.964 -8.005 -60.515 1.00 22.86 424 GLY F O 1
ATOM 10895 N N . ASP F 1 92 ? -28.115 -7.375 -60.371 1.00 20.54 425 ASP F N 1
ATOM 10896 C CA . ASP F 1 92 ? -28.492 -8.282 -61.453 1.00 20.16 425 ASP F CA 1
ATOM 10897 C C . ASP F 1 92 ? -28.466 -7.570 -62.808 1.00 18.81 425 ASP F C 1
ATOM 10898 O O . ASP F 1 92 ? -28.993 -8.080 -63.803 1.00 18.05 425 ASP F O 1
ATOM 10907 N N . LYS F 1 93 ? -27.837 -6.395 -62.841 1.00 17.81 426 LYS F N 1
ATOM 10908 C CA . LYS F 1 93 ? -27.633 -5.643 -64.081 1.00 16.61 426 LYS F CA 1
ATOM 10909 C C . LYS F 1 93 ? -26.244 -5.905 -64.686 1.00 15.08 426 LYS F C 1
ATOM 10910 O O . LYS F 1 93 ? -25.221 -5.840 -64.005 1.00 16.67 426 LYS F O 1
ATOM 10929 N N . LEU F 1 94 ? -26.233 -6.177 -65.980 1.00 14.56 427 LEU F N 1
ATOM 10930 C CA . LEU F 1 94 ? -25.027 -6.425 -66.709 1.00 14.84 427 LEU F CA 1
ATOM 10931 C C . LEU F 1 94 ? -24.823 -5.251 -67.641 1.00 14.59 427 LEU F C 1
ATOM 10932 O O . LEU F 1 94 ? -25.589 -5.030 -68.564 1.00 14.93 427 LEU F O 1
ATOM 10948 N N . ILE F 1 95 ? -23.783 -4.490 -67.361 1.00 16.07 428 ILE F N 1
ATOM 10949 C CA . ILE F 1 95 ? -23.609 -3.154 -67.924 1.00 15.51 428 ILE F CA 1
ATOM 10950 C C . ILE F 1 95 ? -22.399 -3.138 -68.840 1.00 14.91 428 ILE F C 1
ATOM 10951 O O . ILE F 1 95 ? -21.339 -3.670 -68.507 1.00 12.32 428 ILE F O 1
ATOM 10967 N N . SER F 1 96 ? -22.574 -2.531 -70.004 1.00 14.16 429 SER F N 1
ATOM 10968 C CA . SER F 1 96 ? -21.515 -2.385 -70.967 1.00 14.24 429 SER F CA 1
ATOM 10969 C C . SER F 1 96 ? -20.643 -1.160 -70.646 1.00 13.70 429 SER F C 1
ATOM 10970 O O . SER F 1 96 ? -21.138 -0.190 -70.098 1.00 17.36 429 SER F O 1
ATOM 10978 N N . ARG F 1 97 ? -19.367 -1.207 -70.986 1.00 14.61 430 ARG F N 1
ATOM 10979 C CA . ARG F 1 97 ? -18.513 -0.006 -70.938 1.00 13.59 430 ARG F CA 1
ATOM 10980 C C . ARG F 1 97 ? -18.562 0.871 -72.201 1.00 12.95 430 ARG F C 1
ATOM 10981 O O . ARG F 1 97 ? -17.855 1.906 -72.298 1.00 16.10 430 ARG F O 1
ATOM 11002 N N . TYR F 1 98 ? -19.366 0.458 -73.173 1.00 13.26 431 TYR F N 1
ATOM 11003 C CA . TYR F 1 98 ? -19.479 1.188 -74.445 1.00 13.00 431 TYR F CA 1
ATOM 11004 C C . TYR F 1 98 ? -19.819 2.655 -74.232 1.00 18.48 431 TYR F C 1
ATOM 11005 O O . TYR F 1 98 ? -20.732 2.968 -73.460 1.00 17.67 431 TYR F O 1
ATOM 11023 N N . VAL F 1 99 ? -19.140 3.561 -74.918 1.00 15.06 432 VAL F N 1
ATOM 11024 C CA . VAL F 1 99 ? -19.529 4.945 -74.811 1.00 16.33 432 VAL F CA 1
ATOM 11025 C C . VAL F 1 99 ? -19.966 5.505 -76.157 1.00 19.11 432 VAL F C 1
ATOM 11026 O O . VAL F 1 99 ? -19.461 5.108 -77.213 1.00 18.68 432 VAL F O 1
ATOM 11039 N N . ASP F 1 100 ? -20.877 6.468 -76.122 1.00 18.40 433 ASP F N 1
ATOM 11040 C CA . ASP F 1 100 ? -21.147 7.281 -77.298 1.00 20.79 433 ASP F CA 1
ATOM 11041 C C . ASP F 1 100 ? -21.621 8.682 -76.888 1.00 25.74 433 ASP F C 1
ATOM 11042 O O . ASP F 1 100 ? -21.439 9.058 -75.748 1.00 26.31 433 ASP F O 1
ATOM 11051 N N . GLY F 1 101 ? -22.195 9.438 -77.825 1.00 26.94 434 GLY F N 1
ATOM 11052 C CA . GLY F 1 101 ? -22.590 10.829 -77.597 1.00 29.08 434 GLY F CA 1
ATOM 11053 C C . GLY F 1 101 ? -23.827 11.024 -76.724 1.00 28.84 434 GLY F C 1
ATOM 11054 O O . GLY F 1 101 ? -24.132 12.155 -76.330 1.00 31.94 434 GLY F O 1
ATOM 11058 N N . ASN F 1 102 ? -24.525 9.943 -76.403 1.00 27.84 435 ASN F N 1
ATOM 11059 C CA . ASN F 1 102 ? -25.765 10.021 -75.637 1.00 34.23 435 ASN F CA 1
ATOM 11060 C C . ASN F 1 102 ? -25.580 10.134 -74.134 1.00 33.96 435 ASN F C 1
ATOM 11061 O O . ASN F 1 102 ? -26.535 10.362 -73.435 1.00 34.07 435 ASN F O 1
ATOM 11068 N N . ASN F 1 103 ? -24.374 9.922 -73.638 1.00 35.83 436 ASN F N 1
ATOM 11069 C CA . ASN F 1 103 ? -24.103 10.124 -72.219 1.00 39.66 436 ASN F CA 1
ATOM 11070 C C . ASN F 1 103 ? -24.968 9.265 -71.316 1.00 32.85 436 ASN F C 1
ATOM 11071 O O . ASN F 1 103 ? -25.598 9.733 -70.366 1.00 32.00 436 ASN F O 1
ATOM 11082 N N . THR F 1 104 ? -25.029 7.999 -71.655 1.00 28.65 437 THR F N 1
ATOM 11083 C CA . THR F 1 104 ? -25.782 7.043 -70.876 1.00 24.42 437 THR F CA 1
ATOM 11084 C C . THR F 1 104 ? -24.946 5.776 -70.785 1.00 22.02 437 THR F C 1
ATOM 11085 O O . THR F 1 104 ? -24.112 5.535 -71.643 1.00 22.33 437 THR F O 1
ATOM 11096 N N . ARG F 1 105 ? -25.133 5.007 -69.721 1.00 20.36 438 ARG F N 1
ATOM 11097 C CA . ARG F 1 105 ? -24.664 3.651 -69.681 1.00 19.46 438 ARG F CA 1
ATOM 11098 C C . ARG F 1 105 ? -25.675 2.805 -70.427 1.00 18.47 438 ARG F C 1
ATOM 11099 O O . ARG F 1 105 ? -26.881 3.120 -70.414 1.00 19.55 438 ARG F O 1
ATOM 11120 N N . TYR F 1 106 ? -25.188 1.744 -71.055 1.00 13.99 439 TYR F N 1
ATOM 11121 C CA . TYR F 1 106 ? -26.031 0.777 -71.761 1.00 15.54 439 TYR F CA 1
ATOM 11122 C C . TYR F 1 106 ? -26.072 -0.553 -70.999 1.00 17.14 439 TYR F C 1
ATOM 11123 O O . TYR F 1 106 ? -25.037 -1.033 -70.554 1.00 19.09 439 TYR F O 1
ATOM 11141 N N . LEU F 1 107 ? -27.275 -1.108 -70.839 1.00 16.79 440 LEU F N 1
ATOM 11142 C CA . LEU F 1 107 ? -27.505 -2.342 -70.077 1.00 15.14 440 LEU F CA 1
ATOM 11143 C C . LEU F 1 107 ? -28.001 -3.425 -71.013 1.00 13.18 440 LEU F C 1
ATOM 11144 O O . LEU F 1 107 ? -28.824 -3.171 -71.880 1.00 16.00 440 LEU F O 1
ATOM 11160 N N . LEU F 1 108 ? -27.516 -4.641 -70.801 1.00 12.69 441 LEU F N 1
ATOM 11161 C CA . LEU F 1 108 ? -28.060 -5.818 -71.471 1.00 13.05 441 LEU F CA 1
ATOM 11162 C C . LEU F 1 108 ? -29.528 -5.932 -71.144 1.00 13.83 441 LEU F C 1
ATOM 11163 O O . LEU F 1 108 ? -29.894 -5.951 -69.967 1.00 15.09 441 LEU F O 1
ATOM 11179 N N . ASN F 1 109 ? -30.362 -6.029 -72.175 1.00 12.81 442 ASN F N 1
ATOM 11180 C CA . ASN F 1 109 ? -31.820 -5.863 -72.029 1.00 12.43 442 ASN F CA 1
ATOM 11181 C C . ASN F 1 109 ? -32.604 -6.631 -73.076 1.00 13.25 442 ASN F C 1
ATOM 11182 O O . ASN F 1 109 ? -32.265 -6.600 -74.275 1.00 16.76 442 ASN F O 1
ATOM 11193 N N . ILE F 1 110 ? -33.682 -7.286 -72.646 1.00 14.39 443 ILE F N 1
ATOM 11194 C CA . ILE F 1 110 ? -34.591 -7.888 -73.598 1.00 15.33 443 ILE F CA 1
ATOM 11195 C C . ILE F 1 110 ? -35.470 -6.799 -74.212 1.00 19.08 443 ILE F C 1
ATOM 11196 O O . ILE F 1 110 ? -36.167 -6.070 -73.493 1.00 20.83 443 ILE F O 1
ATOM 11212 N N . VAL F 1 111 ? -35.487 -6.714 -75.540 1.00 19.98 444 VAL F N 1
ATOM 11213 C CA . VAL F 1 111 ? -36.298 -5.702 -76.197 1.00 24.44 444 VAL F CA 1
ATOM 11214 C C . VAL F 1 111 ? -37.457 -6.264 -77.029 1.00 28.77 444 VAL F C 1
ATOM 11215 O O . VAL F 1 111 ? -37.906 -5.623 -77.969 1.00 33.57 444 VAL F O 1
ATOM 11228 N N . GLY F 1 112 ? -37.994 -7.420 -76.666 1.00 27.92 445 GLY F N 1
ATOM 11229 C CA . GLY F 1 112 ? -39.186 -7.928 -77.343 1.00 26.72 445 GLY F CA 1
ATOM 11230 C C . GLY F 1 112 ? -38.877 -9.342 -77.807 1.00 25.51 445 GLY F C 1
ATOM 11231 O O . GLY F 1 112 ? -37.830 -9.585 -78.427 1.00 21.86 445 GLY F O 1
ATOM 11235 N N . GLY F 1 113 ? -39.763 -10.271 -77.452 1.00 27.77 446 GLY F N 1
ATOM 11236 C CA . GLY F 1 113 ? -39.628 -11.674 -77.791 1.00 26.86 446 GLY F CA 1
ATOM 11237 C C . GLY F 1 113 ? -38.284 -12.209 -77.336 1.00 23.35 446 GLY F C 1
ATOM 11238 O O . GLY F 1 113 ? -37.941 -12.127 -76.170 1.00 24.98 446 GLY F O 1
ATOM 11242 N N . ARG F 1 114 ? -37.496 -12.697 -78.287 1.00 21.24 447 ARG F N 1
ATOM 11243 C CA . ARG F 1 114 ? -36.175 -13.249 -78.002 1.00 19.02 447 ARG F CA 1
ATOM 11244 C C . ARG F 1 114 ? -35.092 -12.268 -78.387 1.00 19.44 447 ARG F C 1
ATOM 11245 O O . ARG F 1 114 ? -33.910 -12.640 -78.418 1.00 20.22 447 ARG F O 1
ATOM 11266 N N . ASN F 1 115 ? -35.469 -11.026 -78.688 1.00 19.90 448 ASN F N 1
ATOM 11267 C CA . ASN F 1 115 ? -34.461 -10.033 -79.097 1.00 21.17 448 ASN F CA 1
ATOM 11268 C C . ASN F 1 115 ? -33.777 -9.435 -77.885 1.00 18.87 448 ASN F C 1
ATOM 11269 O O . ASN F 1 115 ? -34.437 -8.914 -76.995 1.00 19.79 448 ASN F O 1
ATOM 11280 N N . VAL F 1 116 ? -32.448 -9.498 -77.862 1.00 17.46 449 VAL F N 1
ATOM 11281 C CA . VAL F 1 116 ? -31.654 -8.969 -76.769 1.00 16.14 449 VAL F CA 1
ATOM 11282 C C . VAL F 1 116 ? -30.658 -7.969 -77.347 1.00 16.78 449 VAL F C 1
ATOM 11283 O O . VAL F 1 116 ? -29.950 -8.292 -78.287 1.00 18.39 449 VAL F O 1
ATOM 11296 N N . GLN F 1 117 ? -30.642 -6.760 -76.789 1.00 16.68 450 GLN F N 1
ATOM 11297 C CA . GLN F 1 117 ? -29.753 -5.672 -77.238 1.00 16.11 450 GLN F CA 1
ATOM 11298 C C . GLN F 1 117 ? -29.168 -4.994 -76.023 1.00 16.35 450 GLN F C 1
ATOM 11299 O O . GLN F 1 117 ? -29.268 -5.533 -74.911 1.00 18.24 450 GLN F O 1
ATOM 11313 N N . VAL F 1 118 ? -28.488 -3.866 -76.182 1.00 16.09 451 VAL F N 1
ATOM 11314 C CA . VAL F 1 118 ? -28.271 -3.036 -75.002 1.00 13.59 451 VAL F CA 1
ATOM 11315 C C . VAL F 1 118 ? -29.184 -1.810 -75.151 1.00 17.00 451 VAL F C 1
ATOM 11316 O O . VAL F 1 118 ? -29.516 -1.366 -76.273 1.00 18.76 451 VAL F O 1
ATOM 11329 N N . THR F 1 119 ? -29.599 -1.294 -73.994 1.00 15.62 452 THR F N 1
ATOM 11330 C CA . THR F 1 119 ? -30.607 -0.244 -73.882 1.00 17.45 452 THR F CA 1
ATOM 11331 C C . THR F 1 119 ? -30.117 0.811 -72.889 1.00 17.72 452 THR F C 1
ATOM 11332 O O . THR F 1 119 ? -29.500 0.434 -71.890 1.00 18.52 452 THR F O 1
ATOM 11343 N N . PRO F 1 120 ? -30.401 2.108 -73.129 1.00 20.18 453 PRO F N 1
ATOM 11344 C CA . PRO F 1 120 ? -30.002 3.091 -72.116 1.00 19.93 453 PRO F CA 1
ATOM 11345 C C . PRO F 1 120 ? -30.565 2.719 -70.774 1.00 19.64 453 PRO F C 1
ATOM 11346 O O . PRO F 1 120 ? -31.727 2.257 -70.643 1.00 21.03 453 PRO F O 1
ATOM 11357 N N . GLU F 1 121 ? -29.747 2.950 -69.764 1.00 19.38 454 GLU F N 1
ATOM 11358 C CA . GLU F 1 121 ? -30.028 2.550 -68.401 1.00 21.02 454 GLU F CA 1
ATOM 11359 C C . GLU F 1 121 ? -31.429 2.930 -67.914 1.00 24.12 454 GLU F C 1
ATOM 11360 O O . GLU F 1 121 ? -32.138 2.099 -67.328 1.00 24.89 454 GLU F O 1
ATOM 11372 N N . ASN F 1 122 ? -31.849 4.161 -68.153 1.00 26.90 455 ASN F N 1
ATOM 11373 C CA . ASN F 1 122 ? -33.115 4.572 -67.582 1.00 34.14 455 ASN F CA 1
ATOM 11374 C C . ASN F 1 122 ? -34.333 4.115 -68.423 1.00 33.98 455 ASN F C 1
ATOM 11375 O O . ASN F 1 122 ? -35.452 4.420 -68.070 1.00 36.17 455 ASN F O 1
ATOM 11386 N N . GLU F 1 123 ? -34.118 3.347 -69.490 1.00 29.31 456 GLU F N 1
ATOM 11387 C CA . GLU F 1 123 ? -35.233 2.780 -70.243 1.00 29.28 456 GLU F CA 1
ATOM 11388 C C . GLU F 1 123 ? -35.248 1.262 -70.217 1.00 28.07 456 GLU F C 1
ATOM 11389 O O . GLU F 1 123 ? -36.142 0.661 -70.789 1.00 28.54 456 GLU F O 1
ATOM 11401 N N . ALA F 1 124 ? -34.225 0.657 -69.607 1.00 24.91 457 ALA F N 1
ATOM 11402 C CA . ALA F 1 124 ? -34.031 -0.798 -69.628 1.00 25.68 457 ALA F CA 1
ATOM 11403 C C . ALA F 1 124 ? -34.902 -1.512 -68.580 1.00 27.31 457 ALA F C 1
ATOM 11404 O O . ALA F 1 124 ? -34.521 -1.611 -67.410 1.00 29.79 457 ALA F O 1
ATOM 11411 N N . ASN F 1 125 ? -36.058 -2.006 -69.030 1.00 25.18 458 ASN F N 1
ATOM 11412 C CA . ASN F 1 125 ? -37.062 -2.634 -68.158 1.00 25.59 458 ASN F CA 1
ATOM 11413 C C . ASN F 1 125 ? -37.122 -4.138 -68.124 1.00 24.05 458 ASN F C 1
ATOM 11414 O O . ASN F 1 125 ? -37.960 -4.705 -67.405 1.00 19.36 458 ASN F O 1
ATOM 11425 N N . GLN F 1 126 ? -36.247 -4.802 -68.871 1.00 19.47 459 GLN F N 1
ATOM 11426 C CA . GLN F 1 126 ? -36.196 -6.258 -68.841 1.00 17.00 459 GLN F CA 1
ATOM 11427 C C . GLN F 1 126 ? -34.744 -6.643 -68.841 1.00 16.08 459 GLN F C 1
ATOM 11428 O O . GLN F 1 126 ? -34.245 -7.410 -69.702 1.00 18.85 459 GLN F O 1
ATOM 11442 N N . ALA F 1 127 ? -34.065 -6.104 -67.834 1.00 15.79 460 ALA F N 1
ATOM 11443 C CA . ALA F 1 127 ? -32.605 -6.037 -67.829 1.00 16.90 460 ALA F CA 1
ATOM 11444 C C . ALA F 1 127 ? -31.961 -6.749 -66.627 1.00 16.31 460 ALA F C 1
ATOM 11445 O O . ALA F 1 127 ? -30.803 -6.485 -66.275 1.00 18.50 460 ALA F O 1
ATOM 11452 N N . ARG F 1 128 ? -32.700 -7.642 -66.000 1.00 16.31 461 ARG F N 1
ATOM 11453 C CA . ARG F 1 128 ? -32.159 -8.430 -64.896 1.00 16.83 461 ARG F CA 1
ATOM 11454 C C . ARG F 1 128 ? -31.605 -9.751 -65.439 1.00 16.82 461 ARG F C 1
ATOM 11455 O O . ARG F 1 128 ? -32.267 -10.405 -66.257 1.00 17.92 461 ARG F O 1
ATOM 11476 N N . TRP F 1 129 ? -30.433 -10.139 -64.954 1.00 16.61 462 TRP F N 1
ATOM 11477 C CA . TRP F 1 129 ? -29.708 -11.326 -65.388 1.00 15.52 462 TRP F CA 1
ATOM 11478 C C . TRP F 1 129 ? -29.032 -12.036 -64.194 1.00 17.37 462 TRP F C 1
ATOM 11479 O O . TRP F 1 129 ? -28.735 -11.428 -63.156 1.00 16.88 462 TRP F O 1
ATOM 11500 N N . LYS F 1 130 ? -28.787 -13.328 -64.369 1.00 18.16 463 LYS F N 1
ATOM 11501 C CA . LYS F 1 130 ? -28.068 -14.129 -63.395 1.00 19.05 463 LYS F CA 1
ATOM 11502 C C . LYS F 1 130 ? -26.970 -14.925 -64.085 1.00 20.17 463 LYS F C 1
ATOM 11503 O O . LYS F 1 130 ? -27.271 -15.732 -64.943 1.00 21.14 463 LYS F O 1
ATOM 11522 N N . PRO F 1 131 ? -25.690 -14.669 -63.737 1.00 20.13 464 PRO F N 1
ATOM 11523 C CA . PRO F 1 131 ? -24.623 -15.528 -64.280 1.00 18.94 464 PRO F CA 1
ATOM 11524 C C . PRO F 1 131 ? -24.707 -16.858 -63.586 1.00 19.87 464 PRO F C 1
ATOM 11525 O O . PRO F 1 131 ? -24.485 -16.969 -62.381 1.00 22.59 464 PRO F O 1
ATOM 11536 N N . THR F 1 132 ? -25.114 -17.877 -64.333 1.00 19.64 465 THR F N 1
ATOM 11537 C CA . THR F 1 132 ? -25.481 -19.151 -63.723 1.00 21.84 465 THR F CA 1
ATOM 11538 C C . THR F 1 132 ? -24.424 -20.227 -63.949 1.00 21.94 465 THR F C 1
ATOM 11539 O O . THR F 1 132 ? -24.157 -20.637 -65.083 1.00 22.21 465 THR F O 1
ATOM 11550 N N . LEU F 1 133 ? -23.879 -20.709 -62.846 1.00 23.25 466 LEU F N 1
ATOM 11551 C CA . LEU F 1 133 ? -22.738 -21.634 -62.868 1.00 28.52 466 LEU F CA 1
ATOM 11552 C C . LEU F 1 133 ? -23.142 -22.982 -63.440 1.00 29.14 466 LEU F C 1
ATOM 11553 O O . LEU F 1 133 ? -24.098 -23.565 -62.994 1.00 29.50 466 LEU F O 1
ATOM 11560 N N . GLN F 1 134 ? -22.415 -23.468 -64.436 1.00 30.08 467 GLN F N 1
ATOM 11561 C CA . GLN F 1 134 ? -22.738 -24.749 -65.054 1.00 36.98 467 GLN F CA 1
ATOM 11562 C C . GLN F 1 134 ? -22.023 -25.919 -64.389 1.00 43.95 467 GLN F C 1
ATOM 11563 O O . GLN F 1 134 ? -22.543 -27.021 -64.369 1.00 49.93 467 GLN F O 1
ATOM 11571 N N . GLN F 1 135 ? -20.835 -25.675 -63.851 1.00 44.66 468 GLN F N 1
ATOM 11572 C CA . GLN F 1 135 ? -19.965 -26.764 -63.401 1.00 49.52 468 GLN F CA 1
ATOM 11573 C C . GLN F 1 135 ? -20.256 -27.194 -61.972 1.00 56.21 468 GLN F C 1
ATOM 11574 O O . GLN F 1 135 ? -19.983 -28.341 -61.596 1.00 62.64 468 GLN F O 1
ATOM 11582 N N . MET G 1 4 ? -26.713 -31.739 -49.963 1.00 77.15 337 MET G N 1
ATOM 11583 C CA . MET G 1 4 ? -27.887 -30.864 -49.923 1.00 73.62 337 MET G CA 1
ATOM 11584 C C . MET G 1 4 ? -28.689 -31.118 -48.643 1.00 65.09 337 MET G C 1
ATOM 11585 O O . MET G 1 4 ? -28.891 -32.266 -48.248 1.00 66.19 337 MET G O 1
ATOM 11598 N N . ALA G 1 5 ? -29.132 -30.044 -47.994 1.00 55.51 338 ALA G N 1
ATOM 11599 C CA . ALA G 1 5 ? -29.818 -30.156 -46.713 1.00 48.66 338 ALA G CA 1
ATOM 11600 C C . ALA G 1 5 ? -31.284 -30.471 -46.924 1.00 41.67 338 ALA G C 1
ATOM 11601 O O . ALA G 1 5 ? -32.013 -29.696 -47.524 1.00 38.19 338 ALA G O 1
ATOM 11608 N N . HIS G 1 6 ? -31.727 -31.611 -46.433 1.00 39.18 339 HIS G N 1
ATOM 11609 C CA . HIS G 1 6 ? -33.124 -31.972 -46.594 1.00 38.69 339 HIS G CA 1
ATOM 11610 C C . HIS G 1 6 ? -33.956 -31.341 -45.503 1.00 33.96 339 HIS G C 1
ATOM 11611 O O . HIS G 1 6 ? -33.604 -31.421 -44.328 1.00 33.44 339 HIS G O 1
ATOM 11626 N N . VAL G 1 7 ? -35.062 -30.723 -45.905 1.00 30.04 340 VAL G N 1
ATOM 11627 C CA . VAL G 1 7 ? -35.906 -29.994 -44.972 1.00 28.85 340 VAL G CA 1
ATOM 11628 C C . VAL G 1 7 ? -37.366 -30.320 -45.163 1.00 27.50 340 VAL G C 1
ATOM 11629 O O . VAL G 1 7 ? -37.775 -30.730 -46.245 1.00 27.48 340 VAL G O 1
ATOM 11642 N N . THR G 1 8 ? -38.157 -30.124 -44.119 1.00 28.45 341 THR G N 1
ATOM 11643 C CA . THR G 1 8 ? -39.594 -29.965 -44.307 1.00 28.48 341 THR G CA 1
ATOM 11644 C C . THR G 1 8 ? -39.834 -28.470 -44.445 1.00 26.26 341 THR G C 1
ATOM 11645 O O . THR G 1 8 ? -39.081 -27.644 -43.902 1.00 25.08 341 THR G O 1
ATOM 11656 N N . LEU G 1 9 ? -40.842 -28.103 -45.214 1.00 23.37 342 LEU G N 1
ATOM 11657 C CA . LEU G 1 9 ? -41.207 -26.679 -45.336 1.00 23.68 342 LEU G CA 1
ATOM 11658 C C . LEU G 1 9 ? -42.442 -26.472 -44.482 1.00 24.67 342 LEU G C 1
ATOM 11659 O O . LEU G 1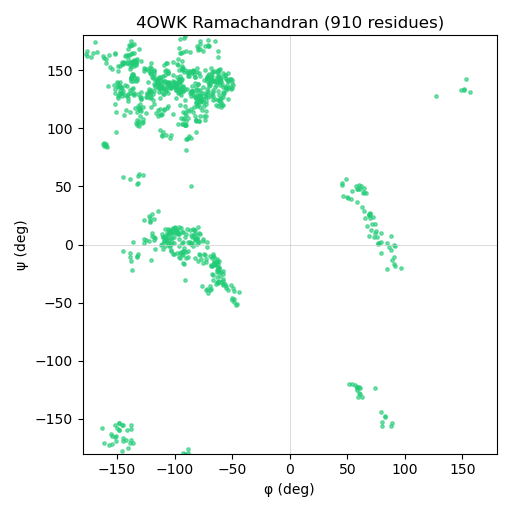 9 ? -43.562 -26.747 -44.921 1.00 23.58 342 LEU G O 1
ATOM 11675 N N . GLN G 1 10 ? -42.235 -26.052 -43.240 1.00 26.80 343 GLN G N 1
ATOM 11676 C CA . GLN G 1 10 ? -43.355 -25.959 -42.307 1.00 27.54 343 GLN G CA 1
ATOM 11677 C C . GLN G 1 10 ? -43.838 -24.521 -42.204 1.00 27.70 343 GLN G C 1
ATOM 11678 O O . GLN G 1 10 ? -43.034 -23.571 -42.091 1.00 29.50 343 GLN G O 1
ATOM 11692 N N . SER G 1 11 ? -45.153 -24.361 -42.207 1.00 28.62 344 SER G N 1
ATOM 11693 C CA . SER G 1 11 ? -45.771 -23.051 -42.066 1.00 27.46 344 SER G CA 1
ATOM 11694 C C . SER G 1 11 ? -45.636 -22.503 -40.646 1.00 26.32 344 SER G C 1
ATOM 11695 O O . SER G 1 11 ? -45.738 -23.249 -39.670 1.00 27.64 344 SER G O 1
ATOM 11703 N N . LEU G 1 12 ? -45.433 -21.192 -40.548 1.00 26.12 345 LEU G N 1
ATOM 11704 C CA . LEU G 1 12 ? -45.540 -20.468 -39.278 1.00 27.63 345 LEU G CA 1
ATOM 11705 C C . LEU G 1 12 ? -46.830 -19.636 -39.201 1.00 29.26 345 LEU G C 1
ATOM 11706 O O . LEU G 1 12 ? -47.031 -18.849 -38.268 1.00 30.86 345 LEU G O 1
ATOM 11722 N N . SER G 1 13 ? -47.717 -19.829 -40.173 1.00 29.50 346 SER G N 1
ATOM 11723 C CA . SER G 1 13 ? -48.991 -19.113 -40.222 1.00 31.87 346 SER G CA 1
ATOM 11724 C C . SER G 1 13 ? -50.162 -20.057 -39.946 1.00 34.07 346 SER G C 1
ATOM 11725 O O . SER G 1 13 ? -51.317 -19.679 -40.065 1.00 35.87 346 SER G O 1
ATOM 11733 N N . ASN G 1 14 ? -49.849 -21.293 -39.592 1.00 34.05 347 ASN G N 1
ATOM 11734 C CA . ASN G 1 14 ? -50.849 -22.344 -39.343 1.00 34.61 347 ASN G CA 1
ATOM 11735 C C . ASN G 1 14 ? -50.225 -23.315 -38.339 1.00 34.91 347 ASN G C 1
ATOM 11736 O O . ASN G 1 14 ? -49.067 -23.724 -38.512 1.00 33.11 347 ASN G O 1
ATOM 11747 N N . ASN G 1 15 ? -50.964 -23.702 -37.307 1.00 34.83 348 ASN G N 1
ATOM 11748 C CA . ASN G 1 15 ? -50.356 -24.454 -36.219 1.00 36.18 348 ASN G CA 1
ATOM 11749 C C . ASN G 1 15 ? -49.810 -25.833 -36.574 1.00 37.09 348 ASN G C 1
ATOM 11750 O O . ASN G 1 15 ? -49.058 -26.388 -35.785 1.00 38.12 348 ASN G O 1
ATOM 11761 N N . ASP G 1 16 ? -50.201 -26.398 -37.720 1.00 34.04 349 ASP G N 1
ATOM 11762 C CA . ASP G 1 16 ? -49.621 -27.674 -38.174 1.00 36.68 349 ASP G CA 1
ATOM 11763 C C . ASP G 1 16 ? -49.901 -27.861 -39.661 1.00 34.23 349 ASP G C 1
ATOM 11764 O O . ASP G 1 16 ? -50.902 -28.473 -40.054 1.00 33.32 349 ASP G O 1
ATOM 11773 N N . LEU G 1 17 ? -49.020 -27.317 -40.484 1.00 31.37 350 LEU G N 1
ATOM 11774 C CA . LEU G 1 17 ? -49.130 -27.478 -41.920 1.00 30.86 350 LEU G CA 1
ATOM 11775 C C . LEU G 1 17 ? -47.729 -27.473 -42.513 1.00 30.21 350 LEU G C 1
ATOM 11776 O O . LEU G 1 17 ? -46.937 -26.563 -42.235 1.00 29.37 350 LEU G O 1
ATOM 11792 N N . CYS G 1 18 ? -47.446 -28.506 -43.313 1.00 30.76 351 CYS G N 1
ATOM 11793 C CA . CYS G 1 18 ? -46.204 -28.660 -44.070 1.00 28.25 351 CYS G CA 1
ATOM 11794 C C . CYS G 1 18 ? -46.488 -28.751 -45.588 1.00 25.51 351 CYS G C 1
ATOM 11795 O O . CYS G 1 18 ? -47.493 -29.328 -46.003 1.00 26.29 351 CYS G O 1
ATOM 11802 N N . LEU G 1 19 ? -45.598 -28.241 -46.418 1.00 21.93 352 LEU G N 1
ATOM 11803 C CA . LEU G 1 19 ? -45.801 -28.322 -47.868 1.00 20.98 352 LEU G CA 1
ATOM 11804 C C . LEU G 1 19 ? -45.709 -29.775 -48.279 1.00 22.19 352 LEU G C 1
ATOM 11805 O O . LEU G 1 19 ? -44.769 -30.474 -47.877 1.00 24.01 352 LEU G O 1
ATOM 11821 N N . ASP G 1 20 ? -46.702 -30.244 -49.029 1.00 22.77 353 ASP G N 1
ATOM 11822 C CA . ASP G 1 20 ? -46.923 -31.695 -49.195 1.00 25.25 353 ASP G CA 1
ATOM 11823 C C . ASP G 1 20 ? -47.227 -32.103 -50.655 1.00 25.83 353 ASP G C 1
ATOM 11824 O O . ASP G 1 20 ? -48.101 -31.514 -51.318 1.00 25.68 353 ASP G O 1
ATOM 11833 N N . VAL G 1 21 ? -46.520 -33.108 -51.171 1.00 26.43 354 VAL G N 1
ATOM 11834 C CA . VAL G 1 21 ? -46.855 -33.625 -52.505 1.00 23.94 354 VAL G CA 1
ATOM 11835 C C . VAL G 1 21 ? -48.029 -34.589 -52.388 1.00 24.27 354 VAL G C 1
ATOM 11836 O O . VAL G 1 21 ? -47.891 -35.700 -51.886 1.00 25.41 354 VAL G O 1
ATOM 11849 N N . TYR G 1 22 ? -49.194 -34.122 -52.825 1.00 24.42 355 TYR G N 1
ATOM 11850 C CA . TYR G 1 22 ? -50.412 -34.927 -52.885 1.00 27.60 355 TYR G CA 1
ATOM 11851 C C . TYR G 1 22 ? -50.326 -35.961 -53.995 1.00 28.78 355 TYR G C 1
ATOM 11852 O O . TYR G 1 22 ? -50.809 -37.068 -53.860 1.00 30.75 355 TYR G O 1
ATOM 11870 N N . GLY G 1 23 ? -49.731 -35.565 -55.119 1.00 30.49 356 GLY G N 1
ATOM 11871 C CA . GLY G 1 23 ? -49.624 -36.461 -56.263 1.00 33.60 356 GLY G CA 1
ATOM 11872 C C . GLY G 1 23 ? -50.808 -36.401 -57.218 1.00 36.70 356 GLY G C 1
ATOM 11873 O O . GLY G 1 23 ? -51.475 -35.376 -57.329 1.00 36.59 356 GLY G O 1
ATOM 11877 N N . GLU G 1 24 ? -51.040 -37.509 -57.915 1.00 42.33 357 GLU G N 1
ATOM 11878 C CA . GLU G 1 24 ? -52.140 -37.653 -58.861 1.00 48.18 357 GLU G CA 1
ATOM 11879 C C . GLU G 1 24 ? -52.664 -39.084 -58.730 1.00 47.75 357 GLU G C 1
ATOM 11880 O O . GLU G 1 24 ? -51.931 -40.040 -58.982 1.00 45.22 357 GLU G O 1
ATOM 11888 N N . ASN G 1 25 ? -53.912 -39.233 -58.295 1.00 48.59 358 ASN G N 1
ATOM 11889 C CA . ASN G 1 25 ? -54.540 -40.547 -58.157 1.00 50.85 358 ASN G CA 1
ATOM 11890 C C . ASN G 1 25 ? -53.848 -41.468 -57.126 1.00 52.91 358 ASN G C 1
ATOM 11891 O O . ASN G 1 25 ? -53.845 -42.695 -57.273 1.00 54.72 358 ASN G O 1
ATOM 11895 N N . GLY G 1 26 ? -53.277 -40.883 -56.080 1.00 52.58 359 GLY G N 1
ATOM 11896 C CA . GLY G 1 26 ? -52.626 -41.656 -55.032 1.00 54.56 359 GLY G CA 1
ATOM 11897 C C . GLY G 1 26 ? -51.139 -41.904 -55.282 1.00 51.92 359 GLY G C 1
ATOM 11898 O O . GLY G 1 26 ? -50.412 -42.383 -54.406 1.00 54.33 359 GLY G O 1
ATOM 11902 N N . ASP G 1 27 ? -50.682 -41.587 -56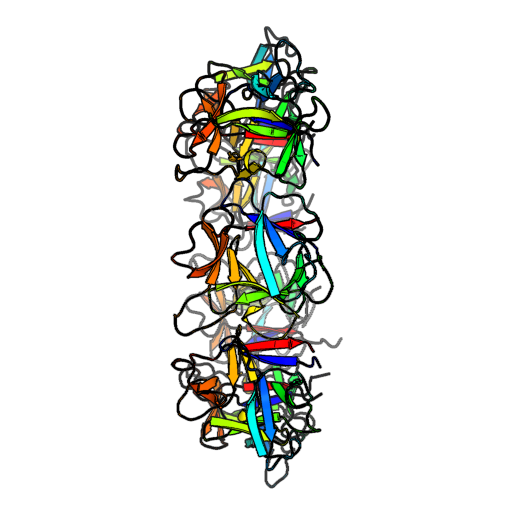.487 1.00 48.08 360 ASP G N 1
ATOM 11903 C CA . ASP G 1 27 ? -49.278 -41.763 -56.832 1.00 45.01 360 ASP G CA 1
ATOM 11904 C C . ASP G 1 27 ? -48.518 -40.460 -56.607 1.00 37.93 360 ASP G C 1
ATOM 11905 O O . ASP G 1 27 ? -48.679 -39.496 -57.356 1.00 35.80 360 ASP G O 1
ATOM 11912 N N . LYS G 1 28 ? -47.670 -40.442 -55.577 1.00 36.19 361 LYS G N 1
ATOM 11913 C CA . LYS G 1 28 ? -46.866 -39.261 -55.240 1.00 34.93 361 LYS G CA 1
ATOM 11914 C C . LYS G 1 28 ? -45.716 -38.988 -56.213 1.00 32.61 361 LYS G C 1
ATOM 11915 O O . LYS G 1 28 ? -45.135 -37.907 -56.182 1.00 32.81 361 LYS G O 1
ATOM 11923 N N . THR G 1 29 ? -45.368 -39.965 -57.050 1.00 33.30 362 THR G N 1
ATOM 11924 C CA . THR G 1 29 ? -44.173 -39.863 -57.888 1.00 33.92 362 THR G CA 1
ATOM 11925 C C . THR G 1 29 ? -44.385 -39.191 -59.241 1.00 36.18 362 THR G C 1
ATOM 11926 O O . THR G 1 29 ? -43.419 -38.841 -59.924 1.00 38.25 362 THR G O 1
ATOM 11937 N N . VAL G 1 30 ? -45.639 -38.962 -59.612 1.00 36.78 363 VAL G N 1
ATOM 11938 C CA . VAL G 1 30 ? -45.952 -38.578 -60.998 1.00 37.99 363 VAL G CA 1
ATOM 11939 C C . VAL G 1 30 ? -45.604 -37.129 -61.314 1.00 32.60 363 VAL G C 1
ATOM 11940 O O . VAL G 1 30 ? -45.881 -36.200 -60.535 1.00 29.69 363 VAL G O 1
ATOM 11953 N N . ALA G 1 31 ? -44.983 -36.913 -62.464 1.00 32.11 364 ALA G N 1
ATOM 11954 C CA . ALA G 1 31 ? -44.765 -35.548 -62.921 1.00 30.11 364 ALA G CA 1
ATOM 11955 C C . ALA G 1 31 ? -46.138 -34.898 -63.078 1.00 28.26 364 ALA G C 1
ATOM 11956 O O . ALA G 1 31 ? -47.068 -35.551 -63.565 1.00 30.87 364 ALA G O 1
ATOM 11963 N N . GLY G 1 32 ? -46.266 -33.631 -62.688 1.00 26.19 365 GLY G N 1
ATOM 11964 C CA . GLY G 1 32 ? -47.542 -32.941 -62.748 1.00 26.44 365 GLY G CA 1
ATOM 11965 C C . GLY G 1 32 ? -48.408 -33.118 -61.507 1.00 27.38 365 GLY G C 1
ATOM 11966 O O . GLY G 1 32 ? -49.469 -32.533 -61.400 1.00 27.35 365 GLY G O 1
ATOM 11970 N N . GLY G 1 33 ? -47.959 -33.941 -60.567 1.00 27.40 366 GLY G N 1
ATOM 11971 C CA . GLY G 1 33 ? -48.689 -34.133 -59.329 1.00 26.99 366 GLY G CA 1
ATOM 11972 C C . GLY G 1 33 ? -48.847 -32.848 -58.514 1.00 23.75 366 GLY G C 1
ATOM 11973 O O . GLY G 1 33 ? -47.973 -31.981 -58.450 1.00 22.26 366 GLY G O 1
ATOM 11977 N N . SER G 1 34 ? -50.013 -32.741 -57.912 1.00 21.10 367 SER G N 1
ATOM 11978 C CA . SER G 1 34 ? -50.383 -31.604 -57.083 1.00 20.44 367 SER G CA 1
ATOM 11979 C C . SER G 1 34 ? -49.607 -31.466 -55.773 1.00 20.32 367 SER G C 1
ATOM 11980 O O . SER G 1 34 ? -49.290 -32.452 -55.126 1.00 22.85 367 SER G O 1
ATOM 11988 N N . VAL G 1 35 ? -49.304 -30.228 -55.418 1.00 21.52 368 VAL G N 1
ATOM 11989 C CA . VAL G 1 35 ? -48.684 -29.887 -54.155 1.00 21.46 368 VAL G CA 1
ATOM 11990 C C . VAL G 1 35 ? -49.590 -28.962 -53.352 1.00 23.02 368 VAL G C 1
ATOM 11991 O O . VAL G 1 35 ? -50.039 -27.959 -53.833 1.00 23.16 368 VAL G O 1
ATOM 12004 N N . ASN G 1 36 ? -49.818 -29.316 -52.106 1.00 25.01 369 ASN G N 1
ATOM 12005 C CA . ASN G 1 36 ? -50.651 -28.543 -51.204 1.00 26.81 369 ASN G CA 1
ATOM 12006 C C . ASN G 1 36 ? -50.184 -28.769 -49.762 1.00 27.01 369 ASN G C 1
ATOM 12007 O O . ASN G 1 36 ? -49.078 -29.206 -49.538 1.00 28.30 369 ASN G O 1
ATOM 12018 N N . GLY G 1 37 ? -50.997 -28.392 -48.794 1.00 27.14 370 GLY G N 1
ATOM 12019 C CA . GLY G 1 37 ? -50.640 -28.535 -47.403 1.00 25.51 370 GLY G CA 1
ATOM 12020 C C . GLY G 1 37 ? -51.196 -29.757 -46.697 1.00 26.92 370 GLY G C 1
ATOM 12021 O O . GLY G 1 37 ? -52.208 -30.296 -47.080 1.00 28.57 370 GLY G O 1
ATOM 12025 N N . TRP G 1 38 ? -50.510 -30.173 -45.649 1.00 26.88 371 TRP G N 1
ATOM 12026 C CA . TRP G 1 38 ? -50.951 -31.294 -44.851 1.00 29.70 371 TRP G CA 1
ATOM 12027 C C . TRP G 1 38 ? -50.284 -31.225 -43.465 1.00 31.00 371 TRP G C 1
ATOM 12028 O O . TRP G 1 38 ? -49.270 -30.557 -43.305 1.00 30.62 371 TRP G O 1
ATOM 12049 N N . SER G 1 39 ? -50.849 -31.891 -42.465 1.00 31.23 372 SER G N 1
ATOM 12050 C CA . SER G 1 39 ? -50.233 -31.921 -41.145 1.00 36.71 372 SER G CA 1
ATOM 12051 C C . SER G 1 39 ? -48.872 -32.580 -41.289 1.00 36.08 372 SER G C 1
ATOM 12052 O O . SER G 1 39 ? -48.688 -33.422 -42.165 1.00 34.51 372 SER G O 1
ATOM 12060 N N . CYS G 1 40 ? -47.924 -32.197 -40.438 1.00 37.88 373 CYS G N 1
ATOM 12061 C CA . CYS G 1 40 ? -46.529 -32.591 -40.594 1.00 38.47 373 CYS G CA 1
ATOM 12062 C C . CYS G 1 40 ? -46.250 -34.026 -40.138 1.00 43.72 373 CYS G C 1
ATOM 12063 O O . CYS G 1 40 ? -46.603 -34.394 -39.021 1.00 46.79 373 CYS G O 1
ATOM 12070 N N . HIS G 1 41 ? -45.624 -34.840 -40.995 1.00 40.50 374 HIS G N 1
ATOM 12071 C CA . HIS G 1 41 ? -45.239 -36.190 -40.575 1.00 41.30 374 HIS G CA 1
ATOM 12072 C C . HIS G 1 41 ? -43.837 -36.530 -41.085 1.00 40.35 374 HIS G C 1
ATOM 12073 O O . HIS G 1 41 ? -43.213 -37.476 -40.620 1.00 42.08 374 HIS G O 1
ATOM 12088 N N . GLY G 1 42 ? -43.334 -35.736 -42.020 1.00 37.01 375 GLY G N 1
ATOM 12089 C CA . GLY G 1 42 ? -41.950 -35.835 -42.445 1.00 37.88 375 GLY G CA 1
ATOM 12090 C C . GLY G 1 42 ? -41.631 -37.037 -43.311 1.00 41.12 375 GLY G C 1
ATOM 12091 O O . GLY G 1 42 ? -40.475 -37.416 -43.475 1.00 41.45 375 GLY G O 1
ATOM 12095 N N . SER G 1 43 ? -42.656 -37.651 -43.874 1.00 40.65 376 SER G N 1
ATOM 12096 C CA . SER G 1 43 ? -42.415 -38.667 -44.864 1.00 40.76 376 SER G CA 1
ATOM 12097 C C . SER G 1 43 ? -41.896 -38.003 -46.153 1.00 35.30 376 SER G C 1
ATOM 12098 O O . SER G 1 43 ? -41.881 -36.767 -46.282 1.00 32.45 376 SER G O 1
ATOM 12106 N N . TRP G 1 44 ? -41.463 -38.829 -47.101 1.00 34.36 377 TRP G N 1
ATOM 12107 C CA . TRP G 1 44 ? -40.724 -38.357 -48.258 1.00 32.98 377 TRP G CA 1
ATOM 12108 C C . TRP G 1 44 ? -41.487 -37.319 -49.086 1.00 28.83 377 TRP G C 1
ATOM 12109 O O . TRP G 1 44 ? -40.865 -36.445 -49.660 1.00 27.94 377 TRP G O 1
ATOM 12113 N N . ASN G 1 45 ? -42.816 -37.393 -49.130 1.00 27.28 378 ASN G N 1
ATOM 12114 C CA . ASN G 1 45 ? -43.599 -36.404 -49.875 1.00 26.69 378 ASN G CA 1
ATOM 12115 C C . ASN G 1 45 ? -43.702 -35.055 -49.164 1.00 26.13 378 ASN G C 1
ATOM 12116 O O . ASN G 1 45 ? -44.365 -34.142 -49.646 1.00 26.22 378 ASN G O 1
ATOM 12127 N N . GLN G 1 46 ? -43.014 -34.917 -48.046 1.00 26.01 379 GLN G N 1
ATOM 12128 C CA . GLN G 1 46 ? -42.958 -33.635 -47.336 1.00 25.42 379 GLN G CA 1
ATOM 12129 C C . GLN G 1 46 ? -41.529 -33.137 -47.158 1.00 25.81 379 GLN G C 1
ATOM 12130 O O . GLN G 1 46 ? -41.289 -32.123 -46.488 1.00 27.08 379 GLN G O 1
ATOM 12144 N N . VAL G 1 47 ? -40.580 -33.879 -47.714 1.00 26.17 380 VAL G N 1
ATOM 12145 C CA . VAL G 1 47 ? -39.177 -33.512 -47.607 1.00 24.70 380 VAL G CA 1
ATOM 12146 C C . VAL G 1 47 ? -38.677 -32.928 -48.919 1.00 23.85 380 VAL G C 1
ATOM 12147 O O . VAL G 1 47 ? -38.965 -33.445 -50.019 1.00 23.86 380 VAL G O 1
ATOM 12160 N N . TRP G 1 48 ? -37.901 -31.857 -48.782 1.00 23.43 381 TRP G N 1
ATOM 12161 C CA . TRP G 1 48 ? -37.473 -31.014 -49.885 1.00 22.91 381 TRP G CA 1
ATOM 12162 C C . TRP G 1 48 ? -35.984 -30.690 -49.758 1.00 24.53 381 TRP G C 1
ATOM 12163 O O . TRP G 1 48 ? -35.416 -30.795 -48.677 1.00 24.83 381 TRP G O 1
ATOM 12184 N N . GLY G 1 49 ? -35.349 -30.311 -50.861 1.00 23.85 382 GLY G N 1
ATOM 12185 C CA . GLY G 1 49 ? -33.947 -29.935 -50.844 1.00 24.09 382 GLY G CA 1
ATOM 12186 C C . GLY G 1 49 ? -33.737 -28.828 -51.859 1.00 23.38 382 GLY G C 1
ATOM 12187 O O . GLY G 1 49 ? -34.135 -28.970 -53.029 1.00 21.38 382 GLY G O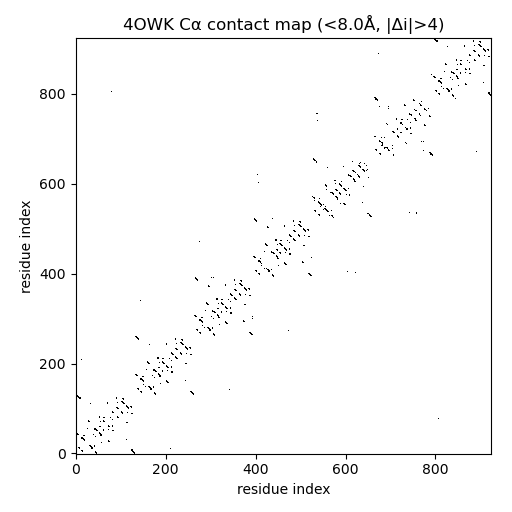 1
ATOM 12191 N N . LEU G 1 50 ? -33.131 -27.721 -51.433 1.00 24.63 383 LEU G N 1
ATOM 12192 C CA . LEU G 1 50 ? -32.916 -26.578 -52.332 1.00 24.10 383 LEU G CA 1
ATOM 12193 C C . LEU G 1 50 ? -31.608 -26.782 -53.104 1.00 23.56 383 LEU G C 1
ATOM 12194 O O . LEU G 1 50 ? -30.550 -26.809 -52.500 1.00 23.87 383 LEU G O 1
ATOM 12210 N N . ASP G 1 51 ? -31.666 -26.903 -54.432 1.00 21.60 384 ASP G N 1
ATOM 12211 C CA . ASP G 1 51 ? -30.434 -27.201 -55.183 1.00 23.94 384 ASP G CA 1
ATOM 12212 C C . ASP G 1 51 ? -29.757 -25.910 -55.652 1.00 24.50 384 ASP G C 1
ATOM 12213 O O . ASP G 1 51 ? -30.285 -24.831 -55.415 1.00 25.18 384 ASP G O 1
ATOM 12222 N N . LYS G 1 52 ? -28.634 -26.032 -56.356 1.00 24.79 385 LYS G N 1
ATOM 12223 C CA . LYS G 1 52 ? -27.801 -24.881 -56.769 1.00 25.84 385 LYS G CA 1
ATOM 12224 C C . LYS G 1 52 ? -28.486 -24.012 -57.813 1.00 24.76 385 LYS G C 1
ATOM 12225 O O . LYS G 1 52 ? -28.091 -22.888 -58.031 1.00 27.20 385 LYS G O 1
ATOM 12229 N N . GLU G 1 53 ? -29.508 -24.546 -58.459 1.00 21.79 386 GLU G N 1
ATOM 12230 C CA . GLU G 1 53 ? -30.294 -23.803 -59.432 1.00 21.16 386 GLU G CA 1
ATOM 12231 C C . GLU G 1 53 ? -31.525 -23.149 -58.785 1.00 18.98 386 GLU G C 1
ATOM 12232 O O . GLU G 1 53 ? -32.414 -22.630 -59.490 1.00 18.98 386 GLU G O 1
ATOM 12236 N N . GLU G 1 54 ? -31.558 -23.172 -57.444 1.00 17.48 387 GLU G N 1
ATOM 12237 C CA . GLU G 1 54 ? -32.634 -22.566 -56.644 1.00 17.80 387 GLU G CA 1
ATOM 12238 C C . GLU G 1 54 ? -33.971 -23.316 -56.776 1.00 17.44 387 GLU G C 1
ATOM 12239 O O . GLU G 1 54 ? -35.041 -22.734 -56.554 1.00 19.92 387 GLU G O 1
ATOM 12251 N N . ARG G 1 55 ? -33.905 -24.593 -57.157 1.00 17.35 388 ARG G N 1
ATOM 12252 C CA . ARG G 1 55 ? -35.103 -25.428 -57.245 1.00 17.54 388 ARG G CA 1
ATOM 12253 C C . ARG G 1 55 ? -35.303 -26.218 -55.953 1.00 18.44 388 ARG G C 1
ATOM 12254 O O . ARG G 1 55 ? -34.360 -26.750 -55.390 1.00 18.48 388 ARG G O 1
ATOM 12275 N N . TYR G 1 56 ? -36.554 -26.345 -55.535 1.00 18.38 389 TYR G N 1
ATOM 12276 C CA . TYR G 1 56 ? -36.874 -27.210 -54.403 1.00 19.68 389 TYR G CA 1
ATOM 12277 C C . TYR G 1 56 ? -37.255 -28.589 -54.925 1.00 18.96 389 TYR G C 1
ATOM 12278 O O . TYR G 1 56 ? -38.337 -28.790 -55.439 1.00 17.69 389 TYR G O 1
ATOM 12296 N N . ARG G 1 57 ? -36.329 -29.526 -54.785 1.00 21.12 390 ARG G N 1
ATOM 12297 C CA . ARG G 1 57 ? -36.512 -30.888 -55.235 1.00 24.51 390 ARG G CA 1
ATOM 12298 C C . ARG G 1 57 ? -37.241 -31.671 -54.165 1.00 24.90 390 ARG G C 1
ATOM 12299 O O . ARG G 1 57 ? -36.887 -31.607 -52.993 1.00 25.99 390 ARG G O 1
ATOM 12320 N N . SER G 1 58 ? -38.211 -32.458 -54.584 1.00 22.36 391 SER G N 1
ATOM 12321 C CA . SER G 1 58 ? -38.941 -33.331 -53.696 1.00 22.40 391 SER G CA 1
ATOM 12322 C C . SER G 1 58 ? -38.225 -34.666 -53.581 1.00 23.99 391 SER G C 1
ATOM 12323 O O . SER G 1 58 ? -37.680 -35.165 -54.568 1.00 25.08 391 SER G O 1
ATOM 12331 N N . ARG G 1 59 ? -38.284 -35.268 -52.401 1.00 23.99 392 ARG G N 1
ATOM 12332 C CA . ARG G 1 59 ? -37.776 -36.611 -52.219 1.00 27.56 392 ARG G CA 1
ATOM 12333 C C . ARG G 1 59 ? -38.773 -37.716 -52.672 1.00 28.71 392 ARG G C 1
ATOM 12334 O O . ARG G 1 59 ? -38.469 -38.878 -52.527 1.00 29.62 392 ARG G O 1
ATOM 12338 N N . VAL G 1 60 ? -39.926 -37.391 -53.265 1.00 28.93 393 VAL G N 1
ATOM 12339 C CA . VAL G 1 60 ? -40.834 -38.476 -53.693 1.00 29.90 393 VAL G CA 1
ATOM 12340 C C . VAL G 1 60 ? -40.210 -39.371 -54.763 1.00 31.34 393 VAL G C 1
ATOM 12341 O O . VAL G 1 60 ? -40.484 -40.557 -54.808 1.00 30.82 393 VAL G O 1
ATOM 12354 N N . ALA G 1 61 ? -39.368 -38.789 -55.609 1.00 31.06 394 ALA G N 1
ATOM 12355 C CA . ALA G 1 61 ? -38.753 -39.495 -56.729 1.00 35.09 394 ALA G CA 1
ATOM 12356 C C . ALA G 1 61 ? -37.729 -38.560 -57.350 1.00 31.27 394 ALA G C 1
ATOM 12357 O O . ALA G 1 61 ? -37.776 -37.349 -57.118 1.00 30.01 394 ALA G O 1
ATOM 12364 N N . SER G 1 62 ? -36.803 -39.110 -58.126 1.00 31.22 395 SER G N 1
ATOM 12365 C CA . SER G 1 62 ? -35.848 -38.290 -58.874 1.00 32.31 395 SER G CA 1
ATOM 12366 C C . SER G 1 62 ? -36.544 -37.293 -59.786 1.00 26.83 395 SER G C 1
ATOM 12367 O O . SER G 1 62 ? -37.630 -37.566 -60.299 1.00 25.73 395 SER G O 1
ATOM 12375 N N . ASP G 1 63 ? -35.940 -36.125 -59.949 1.00 25.73 396 ASP G N 1
ATOM 12376 C CA . ASP G 1 63 ? -36.337 -35.194 -60.993 1.00 26.55 396 ASP G CA 1
ATOM 12377 C C . ASP G 1 63 ? -37.747 -34.626 -60.796 1.00 24.11 396 ASP G C 1
ATOM 12378 O O . ASP G 1 63 ? -38.537 -34.556 -61.750 1.00 24.45 396 ASP G O 1
ATOM 12387 N N . ARG G 1 64 ? -38.056 -34.227 -59.566 1.00 22.22 397 ARG G N 1
ATOM 12388 C CA . ARG G 1 64 ? -39.362 -33.626 -59.237 1.00 22.16 397 ARG G CA 1
ATOM 12389 C C . ARG G 1 64 ? -39.165 -32.340 -58.450 1.00 22.48 397 ARG G C 1
ATOM 12390 O O . ARG G 1 64 ? -38.774 -32.408 -57.299 1.00 26.36 397 ARG G O 1
ATOM 12411 N N . CYS G 1 65 ? -39.389 -31.190 -59.094 1.00 19.67 398 CYS G N 1
ATOM 12412 C CA . CYS G 1 65 ? -39.196 -29.866 -58.517 1.00 17.70 398 CYS G CA 1
ATOM 12413 C C . CYS G 1 65 ? -40.520 -29.145 -58.363 1.00 16.01 398 CYS G C 1
ATOM 12414 O O . CYS G 1 65 ? -41.375 -29.203 -59.246 1.00 17.46 398 CYS G O 1
ATOM 12421 N N . LEU G 1 66 ? -40.607 -28.393 -57.281 1.00 17.12 399 LEU G N 1
ATOM 12422 C CA . LEU G 1 66 ? -41.716 -27.499 -56.985 1.00 17.57 399 LEU G CA 1
ATOM 12423 C C . LEU G 1 66 ? -41.873 -26.438 -58.061 1.00 18.06 399 LEU G C 1
ATOM 12424 O O . LEU G 1 66 ? -40.945 -25.658 -58.312 1.00 19.33 399 LEU G O 1
ATOM 12440 N N . THR G 1 67 ? -43.053 -26.382 -58.652 1.00 17.70 400 THR G N 1
ATOM 12441 C CA . THR G 1 67 ? -43.289 -25.576 -59.853 1.00 18.60 400 THR G CA 1
ATOM 12442 C C . THR G 1 67 ? -44.547 -24.727 -59.703 1.00 17.87 400 THR G C 1
ATOM 12443 O O . THR G 1 67 ? -45.597 -25.225 -59.317 1.00 18.76 400 THR G O 1
ATOM 12454 N N . VAL G 1 68 ? -44.418 -23.438 -59.974 1.00 17.68 401 VAL G N 1
ATOM 12455 C CA . VAL G 1 68 ? -45.556 -22.527 -60.102 1.00 18.21 401 VAL G CA 1
ATOM 12456 C C . VAL G 1 68 ? -46.173 -22.659 -61.489 1.00 20.11 401 VAL G C 1
ATOM 12457 O O . VAL G 1 68 ? -45.472 -22.606 -62.480 1.00 21.13 401 VAL G O 1
ATOM 12470 N N . ASN G 1 69 ? -47.480 -22.876 -61.526 1.00 19.22 402 ASN G N 1
ATOM 12471 C CA . ASN G 1 69 ? -48.280 -22.975 -62.753 1.00 20.83 402 ASN G CA 1
ATOM 12472 C C . ASN G 1 69 ? -48.935 -21.632 -63.031 1.00 21.77 402 ASN G C 1
ATOM 12473 O O . ASN G 1 69 ? -49.057 -20.816 -62.103 1.00 21.83 402 ASN G O 1
ATOM 12484 N N . ALA G 1 70 ? -49.337 -21.409 -64.278 1.00 21.17 403 ALA G N 1
ATOM 12485 C CA . ALA G 1 70 ? -49.916 -20.127 -64.710 1.00 25.30 403 ALA G CA 1
ATOM 12486 C C . ALA G 1 70 ? -51.105 -19.733 -63.852 1.00 30.70 403 ALA G C 1
ATOM 12487 O O . ALA G 1 70 ? -51.312 -18.558 -63.571 1.00 28.88 403 ALA G O 1
ATOM 12494 N N . ASP G 1 71 ? -51.887 -20.717 -63.421 1.00 27.26 404 ASP G N 1
ATOM 12495 C CA . ASP G 1 71 ? -53.008 -20.430 -62.554 1.00 24.74 404 ASP G CA 1
ATOM 12496 C C . ASP G 1 71 ? -52.589 -20.253 -61.067 1.00 24.91 404 ASP G C 1
ATOM 12497 O O . ASP G 1 71 ? -53.434 -20.118 -60.229 1.00 22.19 404 ASP G O 1
ATOM 12506 N N . LYS G 1 72 ? -51.287 -20.273 -60.771 1.00 23.27 405 LYS G N 1
ATOM 12507 C CA . LYS G 1 72 ? -50.720 -20.009 -59.432 1.00 26.21 405 LYS G CA 1
ATOM 12508 C C . LYS G 1 72 ? -50.800 -21.189 -58.460 1.00 24.03 405 LYS G C 1
ATOM 12509 O O . LYS G 1 72 ? -50.384 -21.066 -57.301 1.00 23.86 405 LYS G O 1
ATOM 12528 N N . THR G 1 73 ? -51.324 -22.319 -58.933 1.00 23.67 406 THR G N 1
ATOM 12529 C CA . THR G 1 73 ? -51.242 -23.571 -58.195 1.00 23.10 406 THR G CA 1
ATOM 12530 C C . THR G 1 73 ? -49.844 -24.147 -58.299 1.00 21.22 406 THR G C 1
ATOM 12531 O O . THR G 1 73 ? -49.026 -23.742 -59.137 1.00 19.46 406 THR G O 1
ATOM 12542 N N . LEU G 1 74 ? -49.582 -25.124 -57.451 1.00 22.15 407 LEU G N 1
ATOM 12543 C CA . LEU G 1 74 ? -48.274 -25.747 -57.375 1.00 20.41 407 LEU G CA 1
ATOM 12544 C C . LEU G 1 74 ? -48.294 -27.214 -57.769 1.00 20.00 407 LEU G C 1
ATOM 12545 O O . LEU G 1 74 ? -49.183 -27.980 -57.385 1.00 18.25 407 LEU G O 1
ATOM 12561 N N . THR G 1 75 ? -47.258 -27.620 -58.473 1.00 20.06 408 THR G N 1
ATOM 12562 C CA . THR G 1 75 ? -47.083 -29.013 -58.834 1.00 19.39 408 THR G CA 1
ATOM 12563 C C . THR G 1 75 ? -45.604 -29.422 -58.627 1.00 19.14 408 THR G C 1
ATOM 12564 O O . THR G 1 75 ? -44.753 -28.570 -58.379 1.00 19.70 408 THR G O 1
ATOM 12575 N N . VAL G 1 76 ? -45.308 -30.720 -58.756 1.00 19.58 409 VAL G N 1
ATOM 12576 C CA . VAL G 1 76 ? -43.927 -31.146 -59.003 1.00 20.23 409 VAL G CA 1
ATOM 12577 C C . VAL G 1 76 ? -43.818 -31.557 -60.493 1.00 21.33 409 VAL G C 1
ATOM 12578 O O . VAL G 1 76 ? -44.712 -32.193 -61.064 1.00 22.64 409 VAL G O 1
ATOM 12591 N N . GLU G 1 77 ? -42.723 -31.136 -61.107 1.00 20.71 410 GLU G N 1
ATOM 12592 C CA . GLU G 1 77 ? -42.464 -31.338 -62.528 1.00 21.47 410 GLU G CA 1
ATOM 12593 C C . GLU G 1 77 ? -40.989 -31.680 -62.686 1.00 20.07 410 GLU G C 1
ATOM 12594 O O . GLU G 1 77 ? -40.175 -31.479 -61.779 1.00 18.71 410 GLU G O 1
ATOM 12606 N N . GLN G 1 78 ? -40.669 -32.221 -63.848 1.00 20.70 411 GLN G N 1
ATOM 12607 C CA . GLN G 1 78 ? -39.318 -32.429 -64.285 1.00 24.82 411 GLN G CA 1
ATOM 12608 C C . GLN G 1 78 ? -38.509 -31.125 -64.124 1.00 20.27 411 GLN G C 1
ATOM 12609 O O . GLN G 1 78 ? -39.011 -30.023 -64.330 1.00 18.73 411 GLN G O 1
ATOM 12623 N N . CYS G 1 79 ? -37.259 -31.267 -63.720 1.00 20.29 412 CYS G N 1
ATOM 12624 C CA . CYS G 1 79 ? -36.457 -30.124 -63.318 1.00 21.64 412 CYS G CA 1
ATOM 12625 C C . CYS G 1 79 ? -35.857 -29.511 -64.561 1.00 21.97 412 CYS G C 1
ATOM 12626 O O . CYS G 1 79 ? -35.285 -30.189 -65.380 1.00 24.85 412 CYS G O 1
ATOM 12633 N N . GLY G 1 80 ? -36.043 -28.216 -64.702 1.00 19.48 413 GLY G N 1
ATOM 12634 C CA . GLY G 1 80 ? -35.447 -27.486 -65.806 1.00 19.54 413 GLY G CA 1
ATOM 12635 C C . GLY G 1 80 ? -35.047 -26.094 -65.392 1.00 18.00 413 GLY G C 1
ATOM 12636 O O . GLY G 1 80 ? -34.855 -25.791 -64.203 1.00 17.09 413 GLY G O 1
ATOM 12640 N N . ALA G 1 81 ? -34.978 -25.211 -66.389 1.00 18.76 414 ALA G N 1
ATOM 12641 C CA . ALA G 1 81 ? -34.351 -23.911 -66.198 1.00 18.83 414 ALA G CA 1
ATOM 12642 C C . ALA G 1 81 ? -35.369 -22.826 -65.920 1.00 17.50 414 ALA G C 1
ATOM 12643 O O . ALA G 1 81 ? -34.988 -21.693 -65.598 1.00 17.77 414 ALA G O 1
ATOM 12650 N N . ASN G 1 82 ? -36.669 -23.143 -66.040 1.00 15.90 415 ASN G N 1
ATOM 12651 C CA . ASN G 1 82 ? -37.693 -22.098 -65.954 1.00 14.02 415 ASN G CA 1
ATOM 12652 C C . ASN G 1 82 ? -37.705 -21.373 -64.602 1.00 15.67 415 ASN G C 1
ATOM 12653 O O . ASN G 1 82 ? -37.538 -21.965 -63.522 1.00 16.50 415 ASN G O 1
ATOM 12664 N N . LEU G 1 83 ? -37.915 -20.062 -64.633 1.00 12.07 416 LEU G N 1
ATOM 12665 C CA . LEU G 1 83 ? -37.996 -19.321 -63.372 1.00 14.75 416 LEU G CA 1
ATOM 12666 C C . LEU G 1 83 ? -39.195 -19.792 -62.499 1.00 13.50 416 LEU G C 1
ATOM 12667 O O . LEU G 1 83 ? -39.177 -19.589 -61.291 1.00 16.44 416 LEU G O 1
ATOM 12683 N N . ALA G 1 84 ? -40.206 -20.415 -63.105 1.00 13.97 417 ALA G N 1
ATOM 12684 C CA . ALA G 1 84 ? -41.330 -20.955 -62.327 1.00 14.92 417 ALA G CA 1
ATOM 12685 C C . ALA G 1 84 ? -40.889 -22.050 -61.331 1.00 16.01 417 ALA G C 1
ATOM 12686 O O . ALA G 1 84 ? -41.656 -22.429 -60.438 1.00 17.99 417 ALA G O 1
ATOM 12693 N N . GLN G 1 85 ? -39.664 -22.566 -61.496 1.00 14.57 418 GLN G N 1
ATOM 12694 C CA . GLN G 1 85 ? -39.090 -23.555 -60.584 1.00 15.28 418 GLN G CA 1
ATOM 12695 C C . GLN G 1 85 ? -38.037 -23.005 -59.622 1.00 15.23 418 GLN G C 1
ATOM 12696 O O . GLN G 1 85 ? -37.459 -23.766 -58.827 1.00 15.72 418 GLN G O 1
ATOM 12710 N N . LYS G 1 86 ? -37.825 -21.682 -59.629 1.00 14.81 419 LYS G N 1
ATOM 12711 C CA . LYS G 1 86 ? -36.834 -21.072 -58.758 1.00 14.84 419 LYS G CA 1
ATOM 12712 C C . LYS G 1 86 ? -37.441 -20.303 -57.596 1.00 14.54 419 LYS G C 1
ATOM 12713 O O . LYS G 1 86 ? -38.420 -19.568 -57.762 1.00 17.35 419 LYS G O 1
ATOM 12732 N N . TRP G 1 87 ? -36.778 -20.462 -56.444 1.00 16.93 420 TRP G N 1
ATOM 12733 C CA . TRP G 1 87 ? -37.246 -20.001 -55.147 1.00 17.17 420 TRP G CA 1
ATOM 12734 C C . TRP G 1 87 ? -36.125 -19.389 -54.362 1.00 17.67 420 TRP G C 1
ATOM 12735 O O . TRP G 1 87 ? -34.994 -19.860 -54.425 1.00 20.59 420 TRP G O 1
ATOM 12756 N N . TYR G 1 88 ? -36.428 -18.328 -53.618 1.00 17.74 421 TYR G N 1
ATOM 12757 C CA . TYR G 1 88 ? -35.460 -17.781 -52.669 1.00 19.61 421 TYR G CA 1
ATOM 12758 C C . TYR G 1 88 ? -36.128 -17.260 -51.415 1.00 20.22 421 TYR G C 1
ATOM 12759 O O . TYR G 1 88 ? -37.313 -16.930 -51.434 1.00 20.65 421 TYR G O 1
ATOM 12777 N N . TRP G 1 89 ? -35.348 -17.183 -50.337 1.00 20.32 422 TRP G N 1
ATOM 12778 C CA . TRP G 1 89 ? -35.860 -16.807 -49.020 1.00 21.45 422 TRP G CA 1
ATOM 12779 C C . TRP G 1 89 ? -35.617 -15.350 -48.751 1.00 22.54 422 TRP G C 1
ATOM 12780 O O . TRP G 1 89 ? -34.546 -14.868 -49.026 1.00 21.88 422 TRP G O 1
ATOM 12801 N N . GLU G 1 90 ? -36.593 -14.647 -48.201 1.00 24.85 423 GLU G N 1
ATOM 12802 C CA . GLU G 1 90 ? -36.309 -13.391 -47.487 1.00 28.53 423 GLU G CA 1
ATOM 12803 C C . GLU G 1 90 ? -36.944 -13.495 -46.102 1.00 27.87 423 GLU G C 1
ATOM 12804 O O . GLU G 1 90 ? -38.158 -13.414 -45.980 1.00 27.16 423 GLU G O 1
ATOM 12816 N N . GLY G 1 91 ? -36.142 -13.638 -45.052 1.00 28.69 424 GLY G N 1
ATOM 12817 C CA . GLY G 1 91 ? -36.714 -13.873 -43.732 1.00 30.33 424 GLY G CA 1
ATOM 12818 C C . GLY G 1 91 ? -37.529 -15.158 -43.798 1.00 28.94 424 GLY G C 1
ATOM 12819 O O . GLY G 1 91 ? -37.073 -16.159 -44.364 1.00 28.53 424 GLY G O 1
ATOM 12823 N N . ASP G 1 92 ? -38.755 -15.135 -43.299 1.00 29.34 425 ASP G N 1
ATOM 12824 C CA . ASP G 1 92 ? -39.573 -16.363 -43.315 1.00 27.83 425 ASP G CA 1
ATOM 12825 C C . ASP G 1 92 ? -40.468 -16.406 -44.549 1.00 24.40 425 ASP G C 1
ATOM 12826 O O . ASP G 1 92 ? -41.425 -17.207 -44.617 1.00 24.87 425 ASP G O 1
ATOM 12835 N N . LYS G 1 93 ? -40.173 -15.541 -45.531 1.00 21.73 426 LYS G N 1
ATOM 12836 C CA . LYS G 1 93 ? -40.922 -15.576 -46.792 1.00 21.96 426 LYS G CA 1
ATOM 12837 C C . LYS G 1 93 ? -40.181 -16.339 -47.883 1.00 21.55 426 LYS G C 1
ATOM 12838 O O . LYS G 1 93 ? -38.994 -16.174 -48.088 1.00 21.78 426 LYS G O 1
ATOM 12857 N N . LEU G 1 94 ? -40.924 -17.164 -48.593 1.00 20.30 427 LEU G N 1
ATOM 12858 C CA . LEU G 1 94 ? -40.392 -17.956 -49.670 1.00 19.03 427 LEU G CA 1
ATOM 12859 C C . LEU G 1 94 ? -40.988 -17.473 -50.983 1.00 18.99 427 LEU G C 1
ATOM 12860 O O . LEU G 1 94 ? -42.163 -17.604 -51.239 1.00 21.51 427 LEU G O 1
ATOM 12876 N N . ILE G 1 95 ? -40.132 -16.889 -51.802 1.00 18.48 428 ILE G N 1
ATOM 12877 C CA . ILE G 1 95 ? -40.532 -16.125 -52.961 1.00 18.34 428 ILE G CA 1
ATOM 12878 C C . ILE G 1 95 ? -40.170 -16.850 -54.263 1.00 16.85 428 ILE G C 1
ATOM 12879 O O . ILE G 1 95 ? -39.073 -17.366 -54.392 1.00 16.88 428 ILE G O 1
ATOM 12895 N N . SER G 1 96 ? -41.115 -16.889 -55.208 1.00 17.63 429 SER G N 1
ATOM 12896 C CA . SER G 1 96 ? -40.894 -17.393 -56.549 1.00 18.16 429 SER G CA 1
ATOM 12897 C C . SER G 1 96 ? -40.170 -16.379 -57.439 1.00 19.50 429 SER G C 1
ATOM 12898 O O . SER G 1 96 ? -40.371 -15.189 -57.271 1.00 22.03 429 SER G O 1
ATOM 12906 N N . ARG G 1 97 ? -39.348 -16.856 -58.377 1.00 18.75 430 ARG G N 1
ATOM 12907 C CA . ARG G 1 97 ? -38.771 -15.984 -59.413 1.00 19.77 430 ARG G CA 1
ATOM 12908 C C . ARG G 1 97 ? -39.711 -15.805 -60.612 1.00 19.46 430 ARG G C 1
ATOM 12909 O O . ARG G 1 97 ? -39.394 -15.104 -61.567 1.00 18.19 430 ARG G O 1
ATOM 12930 N N . TYR G 1 98 ? -40.886 -16.423 -60.541 1.00 18.22 431 TYR G N 1
ATOM 12931 C CA . TYR G 1 98 ? -41.847 -16.374 -61.635 1.00 18.61 431 TYR G CA 1
ATOM 12932 C C . TYR G 1 98 ? -42.203 -14.945 -62.043 1.00 17.36 431 TYR G C 1
ATOM 12933 O O . TYR G 1 98 ? -42.454 -14.115 -61.185 1.00 17.64 431 TYR G O 1
ATOM 12951 N N . VAL G 1 99 ? -42.193 -14.657 -63.335 1.00 18.25 432 VAL G N 1
ATOM 12952 C CA . VAL G 1 99 ? -42.560 -13.340 -63.800 1.00 22.83 432 VAL G CA 1
ATOM 12953 C C . VAL G 1 99 ? -43.722 -13.413 -64.747 1.00 25.64 432 VAL G C 1
ATOM 12954 O O . VAL G 1 99 ? -43.902 -14.395 -65.509 1.00 24.39 432 VAL G O 1
ATOM 12967 N N . ASP G 1 100 ? -44.525 -12.352 -64.682 1.00 29.34 433 ASP G N 1
ATOM 12968 C CA . ASP G 1 100 ? -45.556 -12.125 -65.667 1.00 37.66 433 ASP G CA 1
ATOM 12969 C C . ASP G 1 100 ? -45.695 -10.608 -65.877 1.00 38.10 433 ASP G C 1
ATOM 12970 O O . ASP G 1 100 ? -44.941 -9.819 -65.304 1.00 37.02 433 ASP G O 1
ATOM 12979 N N . GLY G 1 101 ? -46.622 -10.187 -66.709 1.00 39.48 434 GLY G N 1
ATOM 12980 C CA . GLY G 1 101 ? -46.715 -8.776 -67.035 1.00 42.59 434 GLY G CA 1
ATOM 12981 C C . GLY G 1 101 ? -47.251 -7.922 -65.904 1.00 43.77 434 GLY G C 1
ATOM 12982 O O . GLY G 1 101 ? -47.412 -6.712 -66.081 1.00 46.61 434 GLY G O 1
ATOM 12986 N N . ASN G 1 102 ? -47.535 -8.526 -64.748 1.00 43.37 435 ASN G N 1
ATOM 12987 C CA . ASN G 1 102 ? -48.124 -7.771 -63.640 1.00 44.25 435 ASN G CA 1
ATOM 12988 C C . ASN G 1 102 ? -47.072 -7.141 -62.755 1.00 44.21 435 ASN G C 1
ATOM 12989 O O . ASN G 1 102 ? -47.403 -6.400 -61.840 1.00 41.78 435 ASN G O 1
ATOM 12996 N N . ASN G 1 103 ? -45.801 -7.439 -63.011 1.00 46.72 436 ASN G N 1
ATOM 12997 C CA . ASN G 1 103 ? -44.736 -6.782 -62.261 1.00 52.44 436 ASN G CA 1
ATOM 12998 C C . ASN G 1 103 ? -45.018 -6.824 -60.747 1.00 59.11 436 ASN G C 1
ATOM 12999 O O . ASN G 1 103 ? -45.151 -5.778 -60.111 1.00 58.60 436 ASN G O 1
ATOM 13003 N N . THR G 1 104 ? -45.198 -8.032 -60.207 1.00 46.50 437 THR G N 1
ATOM 13004 C CA . THR G 1 104 ? -45.321 -8.254 -58.761 1.00 37.25 437 THR G CA 1
ATOM 13005 C C . THR G 1 104 ? -44.512 -9.497 -58.440 1.00 28.93 437 THR G C 1
ATOM 13006 O O . THR G 1 104 ? -44.269 -10.321 -59.331 1.00 24.44 437 THR G O 1
ATOM 13017 N N . ARG G 1 105 ? -44.084 -9.631 -57.193 1.00 25.59 438 ARG G N 1
ATOM 13018 C CA . ARG G 1 105 ? -43.474 -10.888 -56.772 1.00 24.99 438 ARG G CA 1
ATOM 13019 C C . ARG G 1 105 ? -44.593 -11.766 -56.222 1.00 23.53 438 ARG G C 1
ATOM 13020 O O . ARG G 1 105 ? -45.600 -11.266 -55.706 1.00 25.08 438 ARG G O 1
ATOM 13041 N N . TYR G 1 106 ? -44.421 -13.069 -56.363 1.00 20.68 439 TYR G N 1
ATOM 13042 C CA . TYR G 1 106 ? -45.369 -14.076 -55.871 1.00 20.58 439 TYR G CA 1
ATOM 13043 C C . TYR G 1 106 ? -44.713 -14.854 -54.724 1.00 18.82 439 TYR G C 1
ATOM 13044 O O . TYR G 1 106 ? -43.568 -15.258 -54.836 1.00 18.47 439 TYR G O 1
ATOM 13062 N N . LEU G 1 107 ? -45.456 -15.000 -53.633 1.00 18.50 440 LEU G N 1
ATOM 13063 C CA . LEU G 1 107 ? -45.016 -15.620 -52.376 1.00 18.96 440 LEU G CA 1
ATOM 13064 C C . LEU G 1 107 ? -45.773 -16.909 -52.128 1.00 19.44 440 LEU G C 1
ATOM 13065 O O . LEU G 1 107 ? -46.980 -16.956 -52.335 1.00 20.44 440 LEU G O 1
ATOM 13081 N N . LEU G 1 108 ? -45.068 -17.951 -51.685 1.00 18.98 441 LEU G N 1
ATOM 13082 C CA . LEU G 1 108 ? -45.743 -19.162 -51.217 1.00 19.08 441 LEU G CA 1
ATOM 13083 C C . LEU G 1 108 ? -46.649 -18.805 -50.057 1.00 20.79 441 LEU G C 1
ATOM 13084 O O . LEU G 1 108 ? -46.187 -18.214 -49.079 1.00 22.78 441 LEU G O 1
ATOM 13100 N N . ASN G 1 109 ? -47.934 -19.170 -50.177 1.00 22.19 442 ASN G N 1
ATOM 13101 C CA . ASN G 1 109 ? -49.004 -18.650 -49.320 1.00 21.79 442 ASN G CA 1
ATOM 13102 C C . ASN G 1 109 ? -50.113 -19.673 -49.132 1.00 24.35 442 ASN G C 1
ATOM 13103 O O . ASN G 1 109 ? -50.519 -20.340 -50.090 1.00 26.12 442 ASN G O 1
ATOM 13114 N N . ILE G 1 110 ? -50.593 -19.806 -47.905 1.00 23.03 443 ILE G N 1
ATOM 13115 C CA . ILE G 1 110 ? -51.803 -20.589 -47.649 1.00 26.31 443 ILE G CA 1
ATOM 13116 C C . ILE G 1 110 ? -53.034 -19.779 -48.027 1.00 28.28 443 ILE G C 1
ATOM 13117 O O . ILE G 1 110 ? -53.215 -18.702 -47.491 1.00 29.51 443 ILE G O 1
ATOM 13133 N N . VAL G 1 111 ? -53.904 -20.299 -48.899 1.00 30.78 444 VAL G N 1
ATOM 13134 C CA . VAL G 1 111 ? -54.992 -19.467 -49.416 1.00 35.82 444 VAL G CA 1
ATOM 13135 C C . VAL G 1 111 ? -56.335 -19.894 -48.879 1.00 42.54 444 VAL G C 1
ATOM 13136 O O . VAL G 1 111 ? -57.330 -19.227 -49.130 1.00 52.94 444 VAL G O 1
ATOM 13149 N N . GLY G 1 112 ? -56.346 -20.971 -48.100 1.00 39.45 445 GLY G N 1
ATOM 13150 C CA . GLY G 1 112 ? -57.544 -21.438 -47.415 1.00 40.82 445 GLY G CA 1
ATOM 13151 C C . GLY G 1 112 ? -57.450 -22.913 -47.086 1.00 40.85 445 GLY G C 1
ATOM 13152 O O . GLY G 1 112 ? -57.119 -23.732 -47.948 1.00 40.19 445 GLY G O 1
ATOM 13156 N N . GLY G 1 113 ? -57.744 -23.252 -45.840 1.00 41.31 446 GLY G N 1
ATOM 13157 C CA . GLY G 1 113 ? -57.686 -24.626 -45.388 1.00 41.07 446 GLY G CA 1
ATOM 13158 C C . GLY G 1 113 ? -56.283 -25.155 -45.601 1.00 37.56 446 GLY G C 1
ATOM 13159 O O . GLY G 1 113 ? -55.324 -24.538 -45.147 1.00 38.58 446 GLY G O 1
ATOM 13163 N N . ARG G 1 114 ? -56.166 -26.277 -46.310 1.00 35.27 447 ARG G N 1
ATOM 13164 C CA . ARG G 1 114 ? -54.861 -26.833 -46.675 1.00 33.05 447 ARG G CA 1
ATOM 13165 C C . ARG G 1 114 ? -54.428 -26.498 -48.104 1.00 31.31 447 ARG G C 1
ATOM 13166 O O . ARG G 1 114 ? -53.442 -27.039 -48.601 1.00 32.21 447 ARG G O 1
ATOM 13176 N N . ASN G 1 115 ? -55.127 -25.575 -48.753 1.00 30.77 448 ASN G N 1
ATOM 13177 C CA . ASN G 1 115 ? -54.724 -25.133 -50.093 1.00 27.73 448 ASN G CA 1
ATOM 13178 C C . ASN G 1 115 ? -53.541 -24.161 -50.049 1.00 26.20 448 ASN G C 1
ATOM 13179 O O . ASN G 1 115 ? -53.613 -23.114 -49.398 1.00 27.45 448 ASN G O 1
ATOM 13190 N N . VAL G 1 116 ? -52.474 -24.511 -50.760 1.00 23.42 449 VAL G N 1
ATOM 13191 C CA . VAL G 1 116 ? -51.288 -23.678 -50.812 1.00 23.06 449 VAL G CA 1
ATOM 13192 C C . VAL G 1 116 ? -51.044 -23.313 -52.248 1.00 23.62 449 VAL G C 1
ATOM 13193 O O . VAL G 1 116 ? -51.052 -24.183 -53.121 1.00 25.16 449 VAL G O 1
ATOM 13206 N N . GLN G 1 117 ? -50.825 -22.022 -52.493 1.00 22.92 450 GLN G N 1
ATOM 13207 C CA . GLN G 1 117 ? -50.544 -21.500 -53.829 1.00 23.12 450 GLN G CA 1
ATOM 13208 C C . GLN G 1 117 ? -49.440 -20.444 -53.763 1.00 21.93 450 GLN G C 1
ATOM 13209 O O . GLN G 1 117 ? -48.808 -20.293 -52.721 1.00 22.16 450 GLN G O 1
ATOM 13223 N N . VAL G 1 118 ? -49.188 -19.726 -54.850 1.00 19.60 451 VAL G N 1
ATOM 13224 C CA . VAL G 1 118 ? -48.462 -18.464 -54.717 1.00 18.61 451 VAL G CA 1
ATOM 13225 C C . VAL G 1 118 ? -49.424 -17.290 -54.890 1.00 20.60 451 VAL G C 1
ATOM 13226 O O . VAL G 1 118 ? -50.416 -17.387 -55.602 1.00 23.34 451 VAL G O 1
ATOM 13239 N N . THR G 1 119 ? -49.132 -16.201 -54.184 1.00 20.77 452 THR G N 1
ATOM 13240 C CA . THR G 1 119 ? -50.016 -15.060 -54.026 1.00 22.49 452 THR G CA 1
ATOM 13241 C C . THR G 1 119 ? -49.184 -13.770 -54.194 1.00 24.35 452 THR G C 1
ATOM 13242 O O . THR G 1 119 ? -48.043 -13.736 -53.745 1.00 25.09 452 THR G O 1
ATOM 13253 N N . PRO G 1 120 ? -49.731 -12.729 -54.855 1.00 27.34 453 PRO G N 1
ATOM 13254 C CA . PRO G 1 120 ? -49.008 -11.453 -54.889 1.00 26.73 453 PRO G CA 1
ATOM 13255 C C . PRO G 1 120 ? -48.563 -11.014 -53.495 1.00 25.94 453 PRO G C 1
ATOM 13256 O O . PRO G 1 120 ? -49.322 -11.137 -52.524 1.00 27.82 453 PRO G O 1
ATOM 13267 N N . GLU G 1 121 ? -47.336 -10.498 -53.417 1.00 26.09 454 GLU G N 1
ATOM 13268 C CA . GLU G 1 121 ? -46.659 -10.150 -52.157 1.00 27.59 454 GLU G CA 1
ATOM 13269 C C . GLU G 1 121 ? -47.523 -9.332 -51.203 1.00 29.74 454 GLU G C 1
ATOM 13270 O O . GLU G 1 121 ? -47.665 -9.658 -50.007 1.00 29.59 454 GLU G O 1
ATOM 13282 N N . ASN G 1 122 ? -48.121 -8.272 -51.724 1.00 32.47 455 ASN G N 1
ATOM 13283 C CA . ASN G 1 122 ? -48.983 -7.418 -50.905 1.00 35.88 455 ASN G CA 1
ATOM 13284 C C . ASN G 1 122 ? -50.164 -8.162 -50.250 1.00 38.07 455 ASN G C 1
ATOM 13285 O O . ASN G 1 122 ? -50.658 -7.740 -49.210 1.00 39.69 455 ASN G O 1
ATOM 13289 N N . GLU G 1 123 ? -50.597 -9.273 -50.840 1.00 39.00 456 GLU G N 1
ATOM 13290 C CA . GLU G 1 123 ? -51.811 -9.970 -50.384 1.00 43.75 456 GLU G CA 1
ATOM 13291 C C . GLU G 1 123 ? -51.475 -11.292 -49.710 1.00 39.96 456 GLU G C 1
ATOM 13292 O O . GLU G 1 123 ? -52.366 -12.029 -49.315 1.00 38.71 456 GLU G O 1
ATOM 13304 N N . ALA G 1 124 ? -50.186 -11.584 -49.570 1.00 35.58 457 ALA G N 1
ATOM 13305 C CA . ALA G 1 124 ? -49.759 -12.855 -49.012 1.00 31.40 457 ALA G CA 1
ATOM 13306 C C . ALA G 1 124 ? -49.731 -12.760 -47.468 1.00 33.46 457 ALA G C 1
ATOM 13307 O O . ALA G 1 124 ? -48.731 -12.352 -46.886 1.00 34.79 457 ALA G O 1
ATOM 13314 N N . ASN G 1 125 ? -50.844 -13.125 -46.827 1.00 33.57 458 ASN G N 1
ATOM 13315 C CA . ASN G 1 125 ? -51.040 -12.932 -45.382 1.00 37.07 458 ASN G CA 1
ATOM 13316 C C . ASN G 1 125 ? -50.904 -14.207 -44.564 1.00 32.58 458 ASN G C 1
ATOM 13317 O O . ASN G 1 125 ? -51.072 -14.183 -43.351 1.00 34.43 458 ASN G O 1
ATOM 13328 N N . GLN G 1 126 ? -50.648 -15.324 -45.241 1.00 29.09 459 GLN G N 1
ATOM 13329 C CA . GLN G 1 126 ? -50.376 -16.580 -44.560 1.00 30.54 459 GLN G CA 1
ATOM 13330 C C . GLN G 1 126 ? -49.160 -17.213 -45.185 1.00 27.39 459 GLN G C 1
ATOM 13331 O O . GLN G 1 126 ? -49.150 -18.393 -45.553 1.00 25.17 459 GLN G O 1
ATOM 13339 N N . ALA G 1 127 ? -48.107 -16.412 -45.260 1.00 26.92 460 ALA G N 1
ATOM 13340 C CA . ALA G 1 127 ? -46.984 -16.723 -46.097 1.00 24.97 460 ALA G CA 1
ATOM 13341 C C . ALA G 1 127 ? -45.696 -16.868 -45.319 1.00 27.07 460 ALA G C 1
ATOM 13342 O O . ALA G 1 127 ? -44.620 -16.714 -45.883 1.00 27.61 460 ALA G O 1
ATOM 13349 N N . ARG G 1 128 ? -45.791 -17.223 -44.046 1.00 27.01 461 ARG G N 1
ATOM 13350 C CA . ARG G 1 128 ? -44.581 -17.449 -43.250 1.00 26.96 461 ARG G CA 1
ATOM 13351 C C . ARG G 1 128 ? -44.236 -18.938 -43.213 1.00 27.06 461 ARG G C 1
ATOM 13352 O O . ARG G 1 128 ? -45.105 -19.779 -42.934 1.00 28.71 461 ARG G O 1
ATOM 13373 N N . TRP G 1 129 ? -42.966 -19.242 -43.493 1.00 25.51 462 TRP G N 1
ATOM 13374 C CA . TRP G 1 129 ? -42.454 -20.622 -43.562 1.00 24.32 462 TRP G CA 1
ATOM 13375 C C . TRP G 1 129 ? -41.131 -20.769 -42.836 1.00 25.04 462 TRP G C 1
ATOM 13376 O O . TRP G 1 129 ? -40.359 -19.798 -42.700 1.00 25.81 462 TRP G O 1
ATOM 13397 N N . LYS G 1 130 ? -40.867 -21.990 -42.382 1.00 27.72 463 LYS G N 1
ATOM 13398 C CA . LYS G 1 130 ? -39.609 -22.333 -41.719 1.00 29.87 463 LYS G CA 1
ATOM 13399 C C . LYS G 1 130 ? -39.060 -23.588 -42.418 1.00 28.37 463 LYS G C 1
ATOM 13400 O O . LYS G 1 130 ? -39.708 -24.637 -42.407 1.00 28.65 463 LYS G O 1
ATOM 13408 N N . PRO G 1 131 ? -37.904 -23.466 -43.081 1.00 28.20 464 PRO G N 1
ATOM 13409 C CA . PRO G 1 131 ? -37.249 -24.652 -43.636 1.00 28.49 464 PRO G CA 1
ATOM 13410 C C . PRO G 1 131 ? -36.613 -25.420 -42.483 1.00 30.24 464 PRO G C 1
ATOM 13411 O O . PRO G 1 131 ? -35.671 -24.930 -41.872 1.00 31.60 464 PRO G O 1
ATOM 13422 N N . THR G 1 132 ? -37.155 -26.585 -42.168 1.00 29.38 465 THR G N 1
ATOM 13423 C CA . THR G 1 132 ? -36.799 -27.308 -40.950 1.00 32.76 465 THR G CA 1
ATOM 13424 C C . THR G 1 132 ? -35.977 -28.558 -41.244 1.00 33.82 465 THR G C 1
ATOM 13425 O O . THR G 1 132 ? -36.478 -29.491 -41.869 1.00 31.24 465 THR G O 1
ATOM 13436 N N . LEU G 1 133 ? -34.743 -28.582 -40.753 1.00 36.45 466 LEU G N 1
ATOM 13437 C CA . LEU G 1 133 ? -33.811 -29.665 -41.033 1.00 39.80 466 LEU G CA 1
ATOM 13438 C C . LEU G 1 133 ? -34.364 -31.023 -40.592 1.00 41.68 466 LEU G C 1
ATOM 13439 O O . LEU G 1 133 ? -34.850 -31.176 -39.482 1.00 41.44 466 LEU G O 1
ATOM 13455 N N . GLN G 1 134 ? -34.325 -32.000 -41.493 1.00 44.10 467 GLN G N 1
ATOM 13456 C CA . GLN G 1 134 ? -34.766 -33.362 -41.176 1.00 49.76 467 GLN G CA 1
ATOM 13457 C C . GLN G 1 134 ? -33.622 -34.141 -40.550 1.00 58.66 467 GLN G C 1
ATOM 13458 O O . GLN G 1 134 ? -33.594 -34.338 -39.336 1.00 65.85 467 GLN G O 1
#

B-factor: mean 38.7, std 16.25, range [10.41, 171.9]

CATH classification: 2.80.10.50

Secondary structure (DSSP, 8-state):
--EEEEEESSSTT-EEEEEEBTTBTT-TT-EEEEE-----GGG-EEE-TTS-EEETTSSS-EEEE-TTS-EEEE---S-GGG-EEEETTEEEE----TT---EEEEEEETTEEEEEEGGG-SS--EEEEE-/--EEEEEESSSTT-EEEEEEBTTBSSSTTEEEEEE-----GGG-EEE-TTS-EEETTSSS-EEEE-TTS-EEEE---S-GGG-EEEETTEEEE----TTS--EEEEEETTTEEEEEEGGG-SS-BEEEEE-/--EEEEEESSSTT-EEEEEEBTTBTT-TTEEEEEE-----GGG-EEE-TTS-EEETTSSS-EEEE-TTS-EEEE---S-GGG-EEEETTEEEE----TTS--EEEEEEETTEEEEEEGGG-SS--EEEEE-/--EEEEEESSSTT-EEEEEEBTTBSS-TT-EEEEE-----GGG-EEE-TTS-EEETTSSS-EEEE-TTS-EEEE---S-GGG-EEEETTEEEE----TT---EEEEEEETTEEEEEEGGG-SS-BEEEEE-/-PPPEEEEESSSTT-EEEEEEBTTBTT-TTEEEEEE-----GGG-EEE-TTS-EEETTSSS-EEEE-TTS-EEEE---S-GGG-EEEETTEEEE----TT---EEEEEEETTEEEEEEGGG-SS-BEEEEE-----/----EEEEESSSTT-EEEEEEBTTBTT-TTEEEEEE-----GGG-EEE-TTS-EEETTSTT-EEEE-TTS-EEEE---S-GGG-EEEETTEEEE----TT---EEEEE-STT-EEEEEGGG-SS--EEEEE--/--EEEEEESSSTT-EEEEEEBTTBTT-TT-EEEEE-----GGGEEEE-TTS-EEETTSSS-EEEE-TTS-EEEE---S-GGG-EEEETTEEEE----TT---EEEEEEETTEEEEEEGGG-SS--EEEEE-

Organism: Vibrio vulnificus (strain CMCP6) (NCBI:txid216895)

Nearest PDB structures (foldseek):
  4owl-assembly1_D  TM=1.000E+00  e=1.481E-23  Vibrio vulnificus CMCP6
  6pxu-assembly1_A  TM=7.911E-01  e=3.012E-06  Homo sapiens
  6pxu-assembly2_B  TM=7.924E-01  e=9.099E-06  Homo sapiens
  3ca3-assembly1_A  TM=7.781E-01  e=1.928E-04  unclassified
  4goy-assembly3_A  TM=6.213E-01  e=5.681E-02  Homo sapiens

Radius of gyration: 39.63 Å; Cα contacts (8 Å, |Δi|>4): 2533; chains: 7; bounding box: 85×78×109 Å